Protein AF-0000000078830801 (afdb_homodimer)

pLDDT: mean 92.35, std 10.24, range [33.88, 98.81]

InterPro domains:
  IPR007229 Nicotinate phosphoribosyltransferase family [PTHR11098] (5-250)
  IPR036068 Nicotinate phosphoribosyltransferase-like, C-terminal [SSF51690] (181-479)

Secondary structure (DSSP, 8-state):
-PBPTTSSBHHHHHHHHHS-TTSEEEEEEEESSSSSEE--S-HHHHHHHH-B---HHHHHHHHHTT----HHHHHHHH-GGG-EEEEPPTT-EE-TT---EEEEEEHHHHHHTHHHHTTHHHHHHHHHHHHH-HHHHHHHTSEESSHHHHHHHHHHHHHTT------EE-HHHHHHHHHHHHHHHHHHHS-GGGEEE--GGG-SSHHHHHHHHHHHHHTT--EESBHHHHHHHT-EE-----HHHHHHHTSHHHHHHHHHHH-TTS-EEETTSS-IIIIIHHHHHHHHHH-GGG--EEEE-SS-HHHHHHHHHHHHHHHT--PEEEEESS--HHHHHHHHHHHHHHT--GGGEEEEESHHHHTTT-SS---HHHHTEEEEEEEETTEE----TTTGGGT-PPPPSSEEEEEE-SSSS-SEEEEETTPPPPTTEEEGGGS-TTS-SS-S----TTS-SEEE-HHHHHHHHHHHHHH-GGGG-/-PBPTTSSBHHHHHHHHHS-TTSEEEEEEEESSSSSEE--S-HHHHHHHH-B---HHHHHHHHHTT----HHHHHHHH-GGG-EEEEPPTT-EE-TT---EEEEEEHHHHHHTHHHHTTHHHHHHHHHHHHH-HHHHHHHTSEESSHHHHHHHHHHHHHTT------EE-HHHHHHHHHHHHHHHHHHHS-GGGEEE--GGG-SSHHHHHHHHHHHHHTT--EESBHHHHHHHT-EE-----HHHHHHHTSHHHHHHHHHHH-TTS-EEETTSS-IIIIIHHHHHHHHHH-GGG--EEEE-SS-HHHHHHHHHHHHHHHT--PEEEEESS--HHHHHHHHHHHHHHT--GGGEEEEESHHHHTTT-SS---HHHHTEEEEEEEETTEE----TTTGGGT-PPPPSSEEEEEE-SSSS-SEEEEETTPPPPTTEEEGGGS-TTS-SS-S----TTS-SEEE-HHHHHHHHHHHHHH-GGGG-

Foldseek 3Di:
DFAELLQFFLQLLLLCQLAQQFFKFKKFKFFQADFKWFALAALVVVLLRLQHDYDPVSQVLCVVQLSHHDPRNVVQSPPPVFKDKFAFAHGFMDGGPDGGIMIIGGPSNLSGSQLVSLLSLLLGNLLRCQVPPVVVSLQLQQEFQDDVSVVSSCVSCVSNPGDDHHHHYDNVLLLVLLLVQLLLLCVLLVHLQQEEEEASSFANDDVLVLSSQVSSVVSPNQEYRRRVSCVVPVGRRDDAHDLQQCQQQPAQLSSQVSSCVSPVLEHEGEQFQQHNPPGRLVSVLVVCLVPLPSQYAYEDEDDPSVVSVVVSLVVCVVSVHQHQYEYEDPDGSVNSNVVVVVCVVSVHDSVRYHYYYHCRSRPVSTSNNSTSVNRVMDMDTQDTRPAGTWGCGVCVVVVDTDFHARWFWKAAADDDAARIEIEHPPDDHDPRIDGSSPDHNVDHRRHPCPPDVPHHNYYYDPHRVVSVVVNCCVSPVVVVD/DFAELLQFFLQLLLLCQLAQQFFKFKKFKFFQADFKWFALAALVVVLLRLQHDYDPVSQVLCVVQLSHHDPRNVVQSPPPVFKDKFAFFHGFMDGGPDGGIMIIGGPSNLSGSQLVSLLSLLLGNLLRCQVPPVPVSLQLQQEFQDPVSVVSSCVSCVSNPGDDHHHHYDNVLLLVLLLVQLLLLCVLLVHLQQEEEEASSFANDDVLVLSSQVSSVVSPNQEYRRRVSCVVVVGRRDDAHDLQQCQQQVAQLSSQVSSCVSPVLEHEGEQFQQHNPPGRLVSVVVVCVVPLPSQYAYEDEDDPSVVSVVVSLVVCVVSVHQHQYEYEYPDGSVNSNVVVVVCVVSVHDSVRYHYYYHCRSRPVSTSNNSTSVNRVMDMDTQDTRPAGTWGCGVCVVVVDTDFHARWFWKAAADDDAARIEIEHVPDDHDPRIDGSSPDHNPDHRRHPCPPDVPHHNYYYDPHRVVSVVVNCCVSPVVVVD

Solvent-accessible surface area (backbone atoms only — not comparable to full-atom values): 49220 Å² total; per-residue (Å²): 132,81,28,54,64,41,63,25,50,37,24,51,53,51,46,27,70,35,55,52,10,53,40,45,25,25,32,34,33,30,29,64,36,67,57,76,35,34,34,56,48,57,50,61,62,52,54,63,60,58,52,47,59,76,50,75,66,54,52,56,55,32,41,75,73,67,43,53,75,38,55,19,44,60,51,19,55,66,43,65,86,57,54,44,75,43,30,45,28,29,67,27,58,47,53,44,67,42,59,48,31,27,42,32,19,26,31,32,40,63,56,44,46,45,40,64,57,48,22,50,50,39,47,28,50,52,36,30,30,56,76,73,35,54,68,61,34,40,62,40,43,36,38,34,52,28,70,64,55,48,51,50,52,49,53,35,30,53,59,68,71,42,80,83,65,74,65,42,70,36,42,65,61,32,33,50,43,26,26,52,55,48,38,52,46,30,62,70,67,68,44,30,85,41,36,33,41,55,24,63,44,30,24,73,44,69,64,50,43,48,46,43,50,53,22,33,41,74,52,52,28,47,33,26,17,36,31,37,57,14,66,76,70,72,38,41,58,37,59,60,62,58,60,56,51,33,55,67,57,74,33,54,48,61,28,45,50,32,38,33,34,42,31,54,77,60,24,44,36,68,23,45,47,62,35,40,79,82,38,20,48,53,35,50,50,56,55,39,63,74,48,64,85,44,57,38,30,41,34,44,62,66,68,65,49,67,62,50,48,54,51,49,52,52,53,28,56,75,71,70,47,73,60,24,40,32,44,33,63,91,55,46,68,65,55,49,48,50,50,55,50,49,33,58,73,71,66,52,58,67,93,38,43,35,38,39,40,22,48,61,53,51,33,68,39,44,80,32,69,75,38,38,73,66,24,43,61,46,76,43,60,5,20,46,64,94,41,64,33,59,56,52,21,70,35,54,80,70,67,54,67,59,67,50,36,51,54,37,39,31,28,34,55,48,87,86,71,44,47,32,32,38,34,40,73,90,58,79,74,54,90,46,39,43,57,42,44,78,40,58,51,81,51,78,54,74,38,85,71,71,80,54,92,85,55,55,59,62,44,66,32,72,69,39,45,50,53,55,52,52,51,45,44,70,76,43,54,75,73,77,107,131,82,28,54,63,41,64,25,51,36,25,51,53,52,44,26,68,35,53,51,13,54,40,45,26,24,32,34,31,31,30,64,37,66,56,77,35,34,33,54,46,57,50,62,62,52,56,62,60,58,52,48,58,76,50,73,66,53,52,56,55,32,41,75,71,67,42,50,73,37,55,18,44,60,52,19,53,66,43,64,86,56,53,43,74,42,30,45,27,29,65,28,59,46,51,45,67,43,58,49,29,27,40,32,18,25,30,34,38,63,56,44,45,45,41,64,56,48,22,50,48,40,48,28,51,51,34,30,29,56,76,72,35,54,69,61,34,39,63,40,41,37,38,34,52,29,70,64,56,48,50,50,53,49,53,34,30,53,60,70,72,41,81,82,64,75,65,41,69,36,44,65,61,32,31,50,43,26,25,52,55,48,38,51,45,29,62,68,69,69,42,30,86,41,34,32,39,54,24,64,44,31,23,73,44,69,64,50,42,47,48,43,50,54,22,32,42,73,52,52,29,47,34,26,17,38,30,37,56,13,66,76,69,73,38,42,60,37,60,60,62,60,59,55,50,33,56,67,58,72,33,53,49,60,28,47,51,32,38,33,35,42,30,54,78,60,25,45,36,67,23,46,46,62,34,39,79,82,39,19,47,54,33,50,51,55,55,39,64,76,47,66,86,44,55,38,29,42,34,44,61,67,70,63,49,68,60,51,48,54,52,49,52,52,52,29,57,73,70,72,48,76,60,24,39,34,45,33,61,92,54,49,69,65,55,48,49,51,50,53,50,48,33,59,74,71,65,52,58,69,93,37,44,36,40,40,41,23,47,60,52,51,31,68,40,44,80,32,69,74,38,38,73,66,23,42,63,45,75,44,58,5,20,46,65,92,40,64,32,59,56,52,20,71,35,53,81,71,69,52,68,57,67,49,36,51,54,38,38,32,28,35,55,49,88,86,70,44,47,32,32,37,32,40,72,89,58,78,75,55,90,47,40,43,58,42,43,78,42,59,53,84,51,77,55,73,38,86,72,69,80,55,93,84,54,53,59,61,45,65,32,73,69,38,45,49,53,54,52,52,52,46,43,69,76,42,54,74,72,78,106

Structure (mmCIF, N/CA/C/O backbone):
data_AF-0000000078830801-model_v1
#
loop_
_entity.id
_entity.type
_entity.pdbx_description
1 polymer 'nicotinate phosphoribosyltransferase'
#
loop_
_atom_site.group_PDB
_atom_site.id
_atom_site.type_symbol
_atom_site.label_atom_id
_atom_site.label_alt_id
_atom_site.label_comp_id
_atom_site.label_asym_id
_atom_site.label_entity_id
_atom_site.label_seq_id
_atom_site.pdbx_PDB_ins_code
_atom_site.Cartn_x
_atom_site.Cartn_y
_atom_site.Cartn_z
_atom_site.occupancy
_atom_site.B_iso_or_equiv
_atom_site.auth_seq_id
_atom_site.auth_comp_id
_atom_site.auth_asym_id
_atom_site.auth_atom_id
_atom_site.pdbx_PDB_model_num
ATOM 1 N N . MET A 1 1 ? 7.055 -14.078 -29.672 1 52.47 1 MET A N 1
ATOM 2 C CA . MET A 1 1 ? 6.262 -12.906 -29.328 1 52.47 1 MET A CA 1
ATOM 3 C C . MET A 1 1 ? 6.309 -12.625 -27.828 1 52.47 1 MET A C 1
ATOM 5 O O . MET A 1 1 ? 6.41 -13.555 -27.031 1 52.47 1 MET A O 1
ATOM 9 N N . SER A 1 2 ? 6.441 -11.414 -27.453 1 77.5 2 SER A N 1
ATOM 10 C CA . SER A 1 2 ? 6.594 -10.984 -26.062 1 77.5 2 SER A CA 1
ATOM 11 C C . SER A 1 2 ? 5.301 -11.188 -25.281 1 77.5 2 SER A C 1
ATOM 13 O O . SER A 1 2 ? 4.207 -11.109 -25.844 1 77.5 2 SER A O 1
ATOM 15 N N . THR A 1 3 ? 5.355 -11.781 -24.125 1 89.81 3 THR A N 1
ATOM 16 C CA . THR A 1 3 ? 4.211 -12.016 -23.25 1 89.81 3 THR A CA 1
ATOM 17 C C . THR A 1 3 ? 3.607 -10.695 -22.797 1 89.81 3 THR A C 1
ATOM 19 O O . THR A 1 3 ? 4.324 -9.812 -22.312 1 89.81 3 THR A O 1
ATOM 22 N N . SER A 1 4 ? 2.342 -10.555 -23.031 1 95.25 4 SER A N 1
ATOM 23 C CA . SER A 1 4 ? 1.632 -9.359 -22.578 1 95.25 4 SER A CA 1
ATOM 24 C C . SER A 1 4 ? 1.59 -9.273 -21.062 1 95.25 4 SER A C 1
ATOM 26 O O . SER A 1 4 ? 1.4 -10.281 -20.375 1 95.25 4 SER A O 1
ATOM 28 N N . LEU A 1 5 ? 1.726 -8.047 -20.547 1 97.5 5 LEU A N 1
ATOM 29 C CA . LEU A 1 5 ? 1.576 -7.828 -19.109 1 97.5 5 LEU A CA 1
ATOM 30 C C . LEU A 1 5 ? 0.198 -8.266 -18.641 1 97.5 5 LEU A C 1
ATOM 32 O O . LEU A 1 5 ? 0.039 -8.688 -17.484 1 97.5 5 LEU A O 1
ATOM 36 N N . LEU A 1 6 ? -0.796 -8.18 -19.578 1 98.12 6 LEU A N 1
ATOM 37 C CA . LEU A 1 6 ? -2.182 -8.438 -19.203 1 98.12 6 LEU A CA 1
ATOM 38 C C . LEU A 1 6 ? -2.457 -9.938 -19.125 1 98.12 6 LEU A C 1
ATOM 40 O O . LEU A 1 6 ? -3.496 -10.352 -18.609 1 98.12 6 LEU A O 1
ATOM 44 N N . ALA A 1 7 ? -1.506 -10.758 -19.547 1 97 7 ALA A N 1
ATOM 45 C CA . ALA A 1 7 ? -1.717 -12.203 -19.641 1 97 7 ALA A CA 1
ATOM 46 C C . ALA A 1 7 ? -1.591 -12.859 -18.266 1 97 7 ALA A C 1
ATOM 48 O O . ALA A 1 7 ? -0.763 -13.75 -18.078 1 97 7 ALA A O 1
ATOM 49 N N . THR A 1 8 ? -2.371 -12.461 -17.359 1 97.69 8 THR A N 1
ATOM 50 C CA . THR A 1 8 ? -2.469 -12.992 -16 1 97.69 8 THR A CA 1
ATOM 51 C C . THR A 1 8 ? -3.846 -12.719 -15.414 1 97.69 8 THR A C 1
ATOM 53 O O . THR A 1 8 ? -4.723 -12.18 -16.094 1 97.69 8 THR A O 1
ATOM 56 N N . ASP A 1 9 ? -4.059 -13.18 -14.227 1 97.25 9 ASP A N 1
ATOM 57 C CA . ASP A 1 9 ? -5.332 -12.969 -13.547 1 97.25 9 ASP A CA 1
ATOM 58 C C . ASP A 1 9 ? -5.398 -11.57 -12.93 1 97.25 9 ASP A C 1
ATOM 60 O O . ASP A 1 9 ? -4.395 -11.055 -12.43 1 97.25 9 ASP A O 1
ATOM 64 N N . GLY A 1 10 ? -6.59 -11.023 -12.883 1 95.81 10 GLY A N 1
ATOM 65 C CA . GLY A 1 10 ? -6.809 -9.688 -12.352 1 95.81 10 GLY A CA 1
ATOM 66 C C . GLY A 1 10 ? -6.32 -9.523 -10.922 1 95.81 10 GLY A C 1
ATOM 67 O O . GLY A 1 10 ? -5.75 -8.492 -10.57 1 95.81 10 GLY A O 1
ATOM 68 N N . TYR A 1 11 ? -6.461 -10.508 -10.109 1 94.56 11 TYR A N 1
ATOM 69 C CA . TYR A 1 11 ? -6.129 -10.391 -8.695 1 94.56 11 TYR A CA 1
ATOM 70 C C . TYR A 1 11 ? -4.621 -10.312 -8.5 1 94.56 11 TYR A C 1
ATOM 72 O O . TYR A 1 11 ? -4.148 -9.914 -7.43 1 94.56 11 TYR A O 1
ATOM 80 N N . LYS A 1 12 ? -3.82 -10.695 -9.5 1 97.38 12 LYS A N 1
ATOM 81 C CA . LYS A 1 12 ? -2.375 -10.523 -9.391 1 97.38 12 LYS A CA 1
ATOM 82 C C . LYS A 1 12 ? -2.006 -9.047 -9.281 1 97.38 12 LYS A C 1
ATOM 84 O O . LYS A 1 12 ? -1.052 -8.688 -8.586 1 97.38 12 LYS A O 1
ATOM 89 N N . PHE A 1 13 ? -2.789 -8.211 -9.969 1 96.38 13 PHE A N 1
ATOM 90 C CA . PHE A 1 13 ? -2.537 -6.773 -9.953 1 96.38 13 PHE A CA 1
ATOM 91 C C . PHE A 1 13 ? -2.992 -6.152 -8.641 1 96.38 13 PHE A C 1
ATOM 93 O O . PHE A 1 13 ? -2.262 -5.367 -8.031 1 96.38 13 PHE A O 1
ATOM 100 N N . SER A 1 14 ? -4.168 -6.5 -8.203 1 94.38 14 SER A N 1
ATOM 101 C CA . SER A 1 14 ? -4.664 -5.934 -6.949 1 94.38 14 SER A CA 1
ATOM 102 C C . SER A 1 14 ? -3.82 -6.383 -5.766 1 94.38 14 SER A C 1
ATOM 104 O O . SER A 1 14 ? -3.537 -5.594 -4.863 1 94.38 14 SER A O 1
ATOM 106 N N . MET A 1 15 ? -3.361 -7.641 -5.773 1 96 15 MET A N 1
ATOM 107 C CA . MET A 1 15 ? -2.521 -8.148 -4.691 1 96 15 MET A CA 1
ATOM 108 C C . MET A 1 15 ? -1.167 -7.449 -4.68 1 96 15 MET A C 1
ATOM 110 O O . MET A 1 15 ? -0.61 -7.184 -3.613 1 96 15 MET A O 1
ATOM 114 N N . ALA A 1 16 ? -0.664 -7.199 -5.883 1 95.38 16 ALA A N 1
ATOM 115 C CA . ALA A 1 16 ? 0.618 -6.504 -5.961 1 95.38 16 ALA A CA 1
ATOM 116 C C . ALA A 1 16 ? 0.521 -5.105 -5.355 1 95.38 16 ALA A C 1
ATOM 118 O O . ALA A 1 16 ? 1.396 -4.691 -4.594 1 95.38 16 ALA A O 1
ATOM 119 N N . GLU A 1 17 ? -0.541 -4.426 -5.645 1 91.62 17 GLU A N 1
ATOM 120 C CA . GLU A 1 17 ? -0.697 -3.055 -5.168 1 91.62 17 GLU A CA 1
ATOM 121 C C . GLU A 1 17 ? -1.071 -3.023 -3.689 1 91.62 17 GLU A C 1
ATOM 123 O O . GLU A 1 17 ? -0.714 -2.086 -2.973 1 91.62 17 GLU A O 1
ATOM 128 N N . ALA A 1 18 ? -1.801 -4.031 -3.27 1 92.88 18 ALA A N 1
ATOM 129 C CA . ALA A 1 18 ? -2.205 -4.109 -1.869 1 92.88 18 ALA A CA 1
ATOM 130 C C . ALA A 1 18 ? -1.078 -4.668 -1.004 1 92.88 18 ALA A C 1
ATOM 132 O O . ALA A 1 18 ? -1.178 -4.68 0.225 1 92.88 18 ALA A O 1
ATOM 133 N N . GLY A 1 19 ? -0.015 -5.117 -1.625 1 93 19 GLY A N 1
ATOM 134 C CA . GLY A 1 19 ? 1.102 -5.711 -0.908 1 93 19 GLY A CA 1
ATOM 135 C C . GLY A 1 19 ? 2.402 -4.953 -1.094 1 93 19 GLY A C 1
ATOM 136 O O . GLY A 1 19 ? 2.434 -3.727 -0.985 1 93 19 GLY A O 1
ATOM 137 N N . TRP A 1 20 ? 3.486 -5.711 -1.229 1 93.31 20 TRP A N 1
ATOM 138 C CA . TRP A 1 20 ? 4.84 -5.203 -1.419 1 93.31 20 TRP A CA 1
ATOM 139 C C . TRP A 1 20 ? 5.445 -5.738 -2.713 1 93.31 20 TRP A C 1
ATOM 141 O O . TRP A 1 20 ? 6.168 -6.738 -2.701 1 93.31 20 TRP A O 1
ATOM 151 N N . PRO A 1 21 ? 5.18 -5.004 -3.777 1 94.94 21 PRO A N 1
ATOM 152 C CA . PRO A 1 21 ? 5.562 -5.527 -5.09 1 94.94 21 PRO A CA 1
ATOM 153 C C . PRO A 1 21 ? 7.066 -5.77 -5.215 1 94.94 21 PRO A C 1
ATOM 155 O O . PRO A 1 21 ? 7.496 -6.633 -5.98 1 94.94 21 PRO A O 1
ATOM 158 N N . LEU A 1 22 ? 7.902 -5.086 -4.426 1 93.56 22 LEU A N 1
ATOM 159 C CA . LEU A 1 22 ? 9.352 -5.164 -4.562 1 93.56 22 LEU A CA 1
ATOM 160 C C . LEU A 1 22 ? 9.938 -6.184 -3.59 1 93.56 22 LEU A C 1
ATOM 162 O O . LEU A 1 22 ? 11.102 -6.574 -3.719 1 93.56 22 LEU A O 1
ATOM 166 N N . ARG A 1 23 ? 9.195 -6.641 -2.676 1 92.5 23 ARG A N 1
ATOM 167 C CA . ARG A 1 23 ? 9.688 -7.574 -1.67 1 92.5 23 ARG A CA 1
ATOM 168 C C . ARG A 1 23 ? 10.18 -8.867 -2.316 1 92.5 23 ARG A C 1
ATOM 170 O O . ARG A 1 23 ? 9.555 -9.375 -3.246 1 92.5 23 ARG A O 1
ATOM 177 N N . ARG A 1 24 ? 11.289 -9.336 -1.832 1 94.5 24 ARG A N 1
ATOM 178 C CA . ARG A 1 24 ? 11.797 -10.617 -2.318 1 94.5 24 ARG A CA 1
ATOM 179 C C . ARG A 1 24 ? 10.945 -11.773 -1.812 1 94.5 24 ARG A C 1
ATOM 181 O O . ARG A 1 24 ? 10.742 -11.922 -0.604 1 94.5 24 ARG A O 1
ATOM 188 N N . GLU A 1 25 ? 10.383 -12.57 -2.738 1 97.81 25 GLU A N 1
ATOM 189 C CA . GLU A 1 25 ? 9.555 -13.711 -2.365 1 97.81 25 GLU A CA 1
ATOM 190 C C . GLU A 1 25 ? 9.977 -14.969 -3.117 1 97.81 25 GLU A C 1
ATOM 192 O O . GLU A 1 25 ? 10.609 -14.891 -4.172 1 97.81 25 GLU A O 1
ATOM 197 N N . THR A 1 26 ? 9.703 -16.109 -2.508 1 98.56 26 THR A N 1
ATOM 198 C CA . THR A 1 26 ? 9.992 -17.406 -3.111 1 98.56 26 THR A CA 1
ATOM 199 C C . THR A 1 26 ? 8.711 -18.203 -3.309 1 98.56 26 THR A C 1
ATOM 201 O O . THR A 1 26 ? 7.879 -18.281 -2.402 1 98.56 26 THR A O 1
ATOM 204 N N . PHE A 1 27 ? 8.531 -18.688 -4.492 1 98.69 27 PHE A N 1
ATOM 205 C CA . PHE A 1 27 ? 7.496 -19.672 -4.82 1 98.69 27 PHE A CA 1
ATOM 206 C C . PHE A 1 27 ? 8.117 -20.969 -5.293 1 98.69 27 PHE A C 1
ATOM 208 O O . PHE A 1 27 ? 9.258 -21 -5.754 1 98.69 27 PHE A O 1
ATOM 215 N N . TYR A 1 28 ? 7.367 -22.016 -5.168 1 98.38 28 TYR A N 1
ATOM 216 C CA . TYR A 1 28 ? 7.805 -23.281 -5.754 1 98.38 28 TYR A CA 1
ATOM 217 C C . TYR A 1 28 ? 6.688 -23.938 -6.559 1 98.38 28 TYR A C 1
ATOM 219 O O . TYR A 1 28 ? 5.504 -23.672 -6.316 1 98.38 28 TYR A O 1
ATOM 227 N N . TYR A 1 29 ? 7.047 -24.672 -7.551 1 98.56 29 TYR A N 1
ATOM 228 C CA . TYR A 1 29 ? 6.156 -25.438 -8.406 1 98.56 29 TYR A CA 1
ATOM 229 C C . TYR A 1 29 ? 6.289 -26.938 -8.125 1 98.56 29 TYR A C 1
ATOM 231 O O . TYR A 1 29 ? 7.398 -27.453 -7.973 1 98.56 29 TYR A O 1
ATOM 239 N N . SER A 1 30 ? 5.16 -27.641 -8.031 1 97.38 30 SER A N 1
ATOM 240 C CA . SER A 1 30 ? 5.133 -29.078 -7.766 1 97.38 30 SER A CA 1
ATOM 241 C C . SER A 1 30 ? 3.855 -29.719 -8.297 1 97.38 30 SER A C 1
ATOM 243 O O . SER A 1 30 ? 2.885 -29.016 -8.594 1 97.38 30 SER A O 1
ATOM 245 N N . HIS A 1 31 ? 3.936 -31.016 -8.586 1 97.06 31 HIS A N 1
ATOM 246 C CA . HIS A 1 31 ? 2.756 -31.844 -8.828 1 97.06 31 HIS A CA 1
ATOM 247 C C . HIS A 1 31 ? 2.424 -32.688 -7.605 1 97.06 31 HIS A C 1
ATOM 249 O O . HIS A 1 31 ? 3.305 -33.344 -7.039 1 97.06 31 HIS A O 1
ATOM 255 N N . ARG A 1 32 ? 1.171 -32.719 -7.219 1 93.75 32 ARG A N 1
ATOM 256 C CA . ARG A 1 32 ? 0.798 -33.469 -6.027 1 93.75 32 ARG A CA 1
ATOM 257 C C . ARG A 1 32 ? 0.475 -34.906 -6.387 1 93.75 32 ARG A C 1
ATOM 259 O O . ARG A 1 32 ? 0.478 -35.781 -5.516 1 93.75 32 ARG A O 1
ATOM 266 N N . ARG A 1 33 ? 0.189 -35.094 -7.66 1 94 33 ARG A N 1
ATOM 267 C CA . ARG A 1 33 ? -0.18 -36.406 -8.18 1 94 33 ARG A CA 1
ATOM 268 C C . ARG A 1 33 ? 0.478 -36.688 -9.531 1 94 33 ARG A C 1
ATOM 270 O O . ARG A 1 33 ? 1.233 -35.844 -10.031 1 94 33 ARG A O 1
ATOM 277 N N . GLY A 1 34 ? 0.268 -37.938 -10.062 1 93 34 GLY A N 1
ATOM 278 C CA . GLY A 1 34 ? 0.712 -38.25 -11.414 1 93 34 GLY A CA 1
ATOM 279 C C . GLY A 1 34 ? 1.794 -39.312 -11.477 1 93 34 GLY A C 1
ATOM 280 O O . GLY A 1 34 ? 2.293 -39.625 -12.555 1 93 34 GLY A O 1
ATOM 281 N N . GLY A 1 35 ? 2.193 -39.875 -10.32 1 92.5 35 GLY A N 1
ATOM 282 C CA . GLY A 1 35 ? 3.264 -40.875 -10.32 1 92.5 35 GLY A CA 1
ATOM 283 C C . GLY A 1 35 ? 4.605 -40.281 -10.719 1 92.5 35 GLY A C 1
ATOM 284 O O . GLY A 1 35 ? 4.871 -39.094 -10.484 1 92.5 35 GLY A O 1
ATOM 285 N N . LEU A 1 36 ? 5.484 -41.219 -11.242 1 94.5 36 LEU A N 1
ATOM 286 C CA . LEU A 1 36 ? 6.793 -40.75 -11.711 1 94.5 36 LEU A CA 1
ATOM 287 C C . LEU A 1 36 ? 6.668 -39.969 -13.016 1 94.5 36 LEU A C 1
ATOM 289 O O . LEU A 1 36 ? 6.051 -40.438 -13.969 1 94.5 36 LEU A O 1
ATOM 293 N N . GLN A 1 37 ? 7.254 -38.812 -13.062 1 96.94 37 GLN A N 1
ATOM 294 C CA . GLN A 1 37 ? 7.133 -37.906 -14.195 1 96.94 37 GLN A CA 1
ATOM 295 C C . GLN A 1 37 ? 8.508 -37.469 -14.688 1 96.94 37 GLN A C 1
ATOM 297 O O . GLN A 1 37 ? 9.516 -37.656 -14.008 1 96.94 37 GLN A O 1
ATOM 302 N N . VAL A 1 38 ? 8.555 -36.844 -15.891 1 96.75 38 VAL A N 1
ATOM 303 C CA . VAL A 1 38 ? 9.828 -36.438 -16.484 1 96.75 38 VAL A CA 1
ATOM 304 C C . VAL A 1 38 ? 9.758 -34.969 -16.906 1 96.75 38 VAL A C 1
ATOM 306 O O . VAL A 1 38 ? 8.727 -34.5 -17.406 1 96.75 38 VAL A O 1
ATOM 309 N N . MET A 1 39 ? 10.82 -34.188 -16.672 1 97.75 39 MET A N 1
ATOM 310 C CA . MET A 1 39 ? 10.93 -32.812 -17.125 1 97.75 39 MET A CA 1
ATOM 311 C C . MET A 1 39 ? 11.406 -32.719 -18.562 1 97.75 39 MET A C 1
ATOM 313 O O . MET A 1 39 ? 12.539 -33.094 -18.875 1 97.75 39 MET A O 1
ATOM 317 N N . PRO A 1 40 ? 10.594 -32.188 -19.391 1 97.31 40 PRO A N 1
ATOM 318 C CA . PRO A 1 40 ? 10.922 -32.312 -20.812 1 97.31 40 PRO A CA 1
ATOM 319 C C . PRO A 1 40 ? 11.742 -31.125 -21.328 1 97.31 40 PRO A C 1
ATOM 321 O O . PRO A 1 40 ? 12.18 -31.125 -22.484 1 97.31 40 PRO A O 1
ATOM 324 N N . LEU A 1 41 ? 11.953 -30.078 -20.578 1 96.81 41 LEU A N 1
ATOM 325 C CA . LEU A 1 41 ? 12.586 -28.875 -21.109 1 96.81 41 LEU A CA 1
ATOM 326 C C . LEU A 1 41 ? 13.438 -28.188 -20.047 1 96.81 41 LEU A C 1
ATOM 328 O O . LEU A 1 41 ? 13.516 -28.656 -18.906 1 96.81 41 LEU A O 1
ATOM 332 N N . ASP A 1 42 ? 14.156 -27.172 -20.516 1 96.69 42 ASP A N 1
ATOM 333 C CA . ASP A 1 42 ? 14.875 -26.281 -19.609 1 96.69 42 ASP A CA 1
ATOM 334 C C . ASP A 1 42 ? 13.914 -25.312 -18.922 1 96.69 42 ASP A C 1
ATOM 336 O O . ASP A 1 42 ? 13.531 -24.297 -19.5 1 96.69 42 ASP A O 1
ATOM 340 N N . VAL A 1 43 ? 13.664 -25.594 -17.703 1 96.75 43 VAL A N 1
ATOM 341 C CA . VAL A 1 43 ? 12.633 -24.875 -16.969 1 96.75 43 VAL A CA 1
ATOM 342 C C . VAL A 1 43 ? 13.047 -23.406 -16.828 1 96.75 43 VAL A C 1
ATOM 344 O O . VAL A 1 43 ? 12.203 -22.516 -16.891 1 96.75 43 VAL A O 1
ATOM 347 N N . ALA A 1 44 ? 14.312 -23.141 -16.547 1 95.69 44 ALA A N 1
ATOM 348 C CA . ALA A 1 44 ? 14.789 -21.766 -16.391 1 95.69 44 ALA A CA 1
ATOM 349 C C . ALA A 1 44 ? 14.531 -20.938 -17.641 1 95.69 44 ALA A C 1
ATOM 351 O O . ALA A 1 44 ? 14.047 -19.812 -17.562 1 95.69 44 ALA A O 1
ATOM 352 N N . ALA A 1 45 ? 14.891 -21.5 -18.766 1 95.81 45 ALA A N 1
ATOM 353 C CA . ALA A 1 45 ? 14.648 -20.828 -20.047 1 95.81 45 ALA A CA 1
ATOM 354 C C . ALA A 1 45 ? 13.156 -20.609 -20.266 1 95.81 45 ALA A C 1
ATOM 356 O O . ALA A 1 45 ? 12.742 -19.578 -20.781 1 95.81 45 ALA A O 1
ATOM 357 N N . PHE A 1 46 ? 12.383 -21.594 -19.922 1 96.31 46 PHE A N 1
ATOM 358 C CA . PHE A 1 46 ? 10.93 -21.5 -20.062 1 96.31 46 PHE A CA 1
ATOM 359 C C . PHE A 1 46 ? 10.383 -20.344 -19.234 1 96.31 46 PHE A C 1
ATOM 361 O O . PHE A 1 46 ? 9.609 -19.531 -19.734 1 96.31 46 PHE A O 1
ATOM 368 N N . VAL A 1 47 ? 10.758 -20.25 -17.953 1 97.19 47 VAL A N 1
ATOM 369 C CA . VAL A 1 47 ? 10.312 -19.203 -17.047 1 97.19 47 VAL A CA 1
ATOM 370 C C . VAL A 1 47 ? 10.688 -17.828 -17.625 1 97.19 47 VAL A C 1
ATOM 372 O O . VAL A 1 47 ? 9.867 -16.906 -17.656 1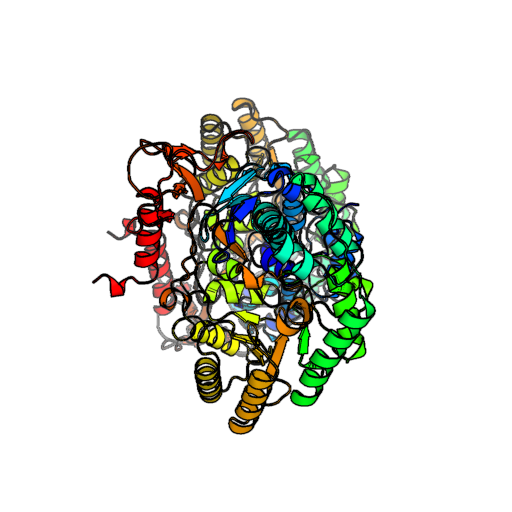 97.19 47 VAL A O 1
ATOM 375 N N . LYS A 1 48 ? 11.875 -17.672 -18.078 1 95.75 48 LYS A N 1
ATOM 376 C CA . LYS A 1 48 ? 12.359 -16.406 -18.641 1 95.75 48 LYS A CA 1
ATOM 377 C C . LYS A 1 48 ? 11.539 -16 -19.859 1 95.75 48 LYS A C 1
ATOM 379 O O . LYS A 1 48 ? 11.32 -14.805 -20.094 1 95.75 48 LYS A O 1
ATOM 384 N N . SER A 1 49 ? 11.102 -16.969 -20.562 1 95.38 49 SER A N 1
ATOM 385 C CA . SER A 1 49 ? 10.32 -16.672 -21.766 1 95.38 49 SER A CA 1
ATOM 386 C C . SER A 1 49 ? 8.922 -16.172 -21.406 1 95.38 49 SER A C 1
ATOM 388 O O . SER A 1 49 ? 8.25 -15.578 -22.25 1 95.38 49 SER A O 1
ATOM 390 N N . LEU A 1 50 ? 8.453 -16.469 -20.203 1 96.06 50 LEU A N 1
ATOM 391 C CA . LEU A 1 50 ? 7.109 -16.078 -19.781 1 96.06 50 LEU A CA 1
ATOM 392 C C . LEU A 1 50 ? 7.078 -14.625 -19.328 1 96.06 50 LEU A C 1
ATOM 394 O O . LEU A 1 50 ? 6.004 -14.023 -19.234 1 96.06 50 LEU A O 1
ATOM 398 N N . ILE A 1 51 ? 8.195 -14.07 -18.953 1 94.56 51 ILE A N 1
ATOM 399 C CA . ILE A 1 51 ? 8.273 -12.758 -18.328 1 94.56 51 ILE A CA 1
ATOM 400 C C . ILE A 1 51 ? 7.711 -11.695 -19.266 1 94.56 51 ILE A C 1
ATOM 402 O O . ILE A 1 51 ? 8.07 -11.656 -20.453 1 94.56 51 ILE A O 1
ATOM 406 N N . PRO A 1 52 ? 6.848 -10.852 -18.734 1 93.56 52 PRO A N 1
ATOM 407 C CA . PRO A 1 52 ? 6.152 -9.906 -19.609 1 93.56 52 PRO A CA 1
ATOM 408 C C . PRO A 1 52 ? 7.035 -8.727 -20.016 1 93.56 52 PRO A C 1
ATOM 410 O O . PRO A 1 52 ? 8.039 -8.438 -19.359 1 93.56 52 PRO A O 1
ATOM 413 N N . GLU A 1 53 ? 6.66 -8.133 -21.062 1 93.62 53 GLU A N 1
ATOM 414 C CA . GLU A 1 53 ? 7.16 -6.832 -21.484 1 93.62 53 GLU A CA 1
ATOM 415 C C . GLU A 1 53 ? 6.059 -5.777 -21.453 1 93.62 53 GLU A C 1
ATOM 417 O O . GLU A 1 53 ? 5.34 -5.582 -22.438 1 93.62 53 GLU A O 1
ATOM 422 N N . PRO A 1 54 ? 6.004 -5.078 -20.344 1 95.62 54 PRO A N 1
ATOM 423 C CA . PRO A 1 54 ? 4.918 -4.113 -20.172 1 95.62 54 PRO A CA 1
ATOM 424 C C . PRO A 1 54 ? 4.953 -2.998 -21.219 1 95.62 54 PRO A C 1
ATOM 426 O O . PRO A 1 54 ? 6.035 -2.543 -21.609 1 95.62 54 PRO A O 1
ATOM 429 N N . LYS A 1 55 ? 3.83 -2.582 -21.641 1 95.5 55 LYS A N 1
ATOM 430 C CA . LYS A 1 55 ? 3.625 -1.427 -22.5 1 95.5 55 LYS A CA 1
ATOM 431 C C . LYS A 1 55 ? 2.717 -0.394 -21.844 1 95.5 55 LYS A C 1
ATOM 433 O O . LYS A 1 55 ? 1.886 -0.739 -21 1 95.5 55 LYS A O 1
ATOM 438 N N . PRO A 1 56 ? 2.875 0.898 -22.203 1 93.12 56 PRO A N 1
ATOM 439 C CA . PRO A 1 56 ? 2.025 1.936 -21.609 1 93.12 56 PRO A CA 1
ATOM 440 C C . PRO A 1 56 ? 0.536 1.633 -21.75 1 93.12 56 PRO A C 1
ATOM 442 O O . PRO A 1 56 ? -0.25 1.928 -20.859 1 93.12 56 PRO A O 1
ATOM 445 N N . GLU A 1 57 ? 0.169 1.038 -22.844 1 95.94 57 GLU A N 1
ATOM 446 C CA . GLU A 1 57 ? -1.23 0.719 -23.109 1 95.94 57 GLU A CA 1
ATOM 447 C C . GLU A 1 57 ? -1.764 -0.301 -22.109 1 95.94 57 GLU A C 1
ATOM 449 O O . GLU A 1 57 ? -2.955 -0.306 -21.797 1 95.94 57 GLU A O 1
ATOM 454 N N . ASP A 1 58 ? -0.896 -1.164 -21.656 1 97.12 58 ASP A N 1
ATOM 455 C CA . ASP A 1 58 ? -1.297 -2.133 -20.641 1 97.12 58 ASP A CA 1
ATOM 456 C C . ASP A 1 58 ? -1.751 -1.432 -19.375 1 97.12 58 ASP A C 1
ATOM 458 O O . ASP A 1 58 ? -2.789 -1.776 -18.797 1 97.12 58 ASP A O 1
ATOM 462 N N . TYR A 1 59 ? -1 -0.447 -18.984 1 94.56 59 TYR A N 1
ATOM 463 C CA . TYR A 1 59 ? -1.299 0.275 -17.75 1 94.56 59 TYR A CA 1
ATOM 464 C C . TYR A 1 59 ? -2.566 1.108 -17.906 1 94.56 59 TYR A C 1
ATOM 466 O O . TYR A 1 59 ? -3.35 1.233 -16.969 1 94.56 59 TYR A O 1
ATOM 474 N N . ASP A 1 60 ? -2.754 1.704 -19.062 1 93.88 60 ASP A N 1
ATOM 475 C CA . ASP A 1 60 ? -3.98 2.445 -19.344 1 93.88 60 ASP A CA 1
ATOM 476 C C . ASP A 1 60 ? -5.207 1.547 -19.219 1 93.88 60 ASP A C 1
ATOM 478 O O . ASP A 1 60 ? -6.215 1.941 -18.625 1 93.88 60 ASP A O 1
ATOM 482 N N . TYR A 1 61 ? -5.098 0.354 -19.797 1 96.88 61 TYR A N 1
ATOM 483 C CA . TYR A 1 61 ? -6.207 -0.59 -19.719 1 96.88 61 TYR A CA 1
ATOM 484 C C . TYR A 1 61 ? -6.496 -0.976 -18.281 1 96.88 61 TYR A C 1
ATOM 486 O O . TYR A 1 61 ? -7.652 -0.98 -17.859 1 96.88 61 TYR A O 1
ATOM 494 N N . LEU A 1 62 ? -5.484 -1.283 -17.562 1 95.88 62 LEU A N 1
ATOM 495 C CA . LEU A 1 62 ? -5.629 -1.683 -16.172 1 95.88 62 LEU A CA 1
ATOM 496 C C . LEU A 1 62 ? -6.336 -0.597 -15.359 1 95.88 62 LEU A C 1
ATOM 498 O O . LEU A 1 62 ? -7.215 -0.893 -14.547 1 95.88 62 LEU A O 1
ATOM 502 N N . SER A 1 63 ? -5.984 0.631 -15.57 1 91.31 63 SER A N 1
ATOM 503 C CA . SER A 1 63 ? -6.543 1.746 -14.812 1 91.31 63 SER A CA 1
ATOM 504 C C . SER A 1 63 ? -8.039 1.896 -15.078 1 91.31 63 SER A C 1
ATOM 506 O O . SER A 1 63 ? -8.789 2.342 -14.203 1 91.31 63 SER A O 1
ATOM 508 N N . ARG A 1 64 ? -8.484 1.467 -16.25 1 92.81 64 ARG A N 1
ATOM 509 C CA . ARG A 1 64 ? -9.891 1.562 -16.609 1 92.81 64 ARG A CA 1
ATOM 510 C C . ARG A 1 64 ? -10.742 0.628 -15.758 1 92.81 64 ARG A C 1
ATOM 512 O O . ARG A 1 64 ? -11.953 0.821 -15.633 1 92.81 64 ARG A O 1
ATOM 519 N N . TYR A 1 65 ? -10.133 -0.36 -15.195 1 92.75 65 TYR A N 1
ATOM 520 C CA . TYR A 1 65 ? -10.875 -1.343 -14.414 1 92.75 65 TYR A CA 1
ATOM 521 C C . TYR A 1 65 ? -10.414 -1.346 -12.961 1 92.75 65 TYR A C 1
ATOM 523 O O . TYR A 1 65 ? -10.438 -2.383 -12.297 1 92.75 65 TYR A O 1
ATOM 531 N N . ASP A 1 66 ? -9.836 -0.221 -12.539 1 88.12 66 ASP A N 1
ATOM 532 C CA . ASP A 1 66 ? -9.484 0.048 -11.148 1 88.12 66 ASP A CA 1
ATOM 533 C C . ASP A 1 66 ? -8.266 -0.766 -10.719 1 88.12 66 ASP A C 1
ATOM 535 O O . ASP A 1 66 ? -8.133 -1.125 -9.547 1 88.12 66 ASP A O 1
ATOM 539 N N . TYR A 1 67 ? -7.438 -1.134 -11.664 1 91.12 67 TYR A N 1
ATOM 540 C CA . TYR A 1 67 ? -6.133 -1.736 -11.398 1 91.12 67 TYR A CA 1
ATOM 541 C C . TYR A 1 67 ? -5.008 -0.751 -11.688 1 91.12 67 TYR A C 1
ATOM 543 O O . TYR A 1 67 ? -4.066 -1.072 -12.422 1 91.12 67 TYR A O 1
ATOM 551 N N . GLU A 1 68 ? -5.047 0.412 -11.102 1 90.06 68 GLU A N 1
ATOM 552 C CA . GLU A 1 68 ? -3.977 1.39 -11.266 1 90.06 68 GLU A CA 1
ATOM 553 C C . GLU A 1 68 ? -2.684 0.908 -10.609 1 90.06 68 GLU A C 1
ATOM 555 O O . GLU A 1 68 ? -2.666 0.591 -9.422 1 90.06 68 GLU A O 1
ATOM 560 N N . MET A 1 69 ? -1.66 0.869 -11.445 1 92.88 69 MET A N 1
ATOM 561 C CA . MET A 1 69 ? -0.386 0.353 -10.953 1 92.88 69 MET A CA 1
ATOM 562 C C . MET A 1 69 ? 0.576 1.491 -10.633 1 92.88 69 MET A C 1
ATOM 564 O O . MET A 1 69 ? 0.78 2.387 -11.453 1 92.88 69 MET A O 1
ATOM 568 N N . GLY A 1 70 ? 1.089 1.442 -9.477 1 90 70 GLY A N 1
ATOM 569 C CA . GLY A 1 70 ? 2.029 2.467 -9.047 1 90 70 GLY A CA 1
ATOM 570 C C . GLY A 1 70 ? 3.457 2.178 -9.469 1 90 70 GLY A C 1
ATOM 571 O O . GLY A 1 70 ? 3.723 1.181 -10.148 1 90 70 GLY A O 1
ATOM 572 N N . VAL A 1 71 ? 4.34 3.016 -9.062 1 88.44 71 VAL A N 1
ATOM 573 C CA . VAL A 1 71 ? 5.738 2.973 -9.477 1 88.44 71 VAL A CA 1
ATOM 574 C C . VAL A 1 71 ? 6.402 1.716 -8.914 1 88.44 71 VAL A C 1
ATOM 576 O O . VAL A 1 71 ? 7.281 1.134 -9.547 1 88.44 71 VAL A O 1
ATOM 579 N N . GLY A 1 72 ? 6.004 1.336 -7.73 1 90.62 72 GLY A N 1
ATOM 580 C CA . GLY A 1 72 ? 6.559 0.129 -7.137 1 90.62 72 GLY A CA 1
ATOM 581 C C . GLY A 1 72 ? 6.312 -1.113 -7.973 1 90.62 72 GLY A C 1
ATOM 582 O O . GLY A 1 72 ? 7.227 -1.91 -8.188 1 90.62 72 GLY A O 1
ATOM 583 N N . PHE A 1 73 ? 5.07 -1.239 -8.398 1 95.19 73 PHE A N 1
ATOM 584 C CA . PHE A 1 73 ? 4.75 -2.357 -9.281 1 95.19 73 PHE A CA 1
ATOM 585 C C . PHE A 1 73 ? 5.535 -2.268 -10.578 1 95.19 73 PHE A C 1
ATOM 587 O O . PHE A 1 73 ? 6.102 -3.26 -11.039 1 95.19 73 PHE A O 1
ATOM 594 N N . LYS A 1 74 ? 5.512 -1.074 -11.172 1 93.81 74 LYS A N 1
ATOM 595 C CA . LYS A 1 74 ? 6.191 -0.857 -12.445 1 93.81 74 LYS A CA 1
ATOM 596 C C . LYS A 1 74 ? 7.676 -1.2 -12.344 1 93.81 74 LYS A C 1
ATOM 598 O O . LYS A 1 74 ? 8.25 -1.79 -13.266 1 93.81 74 LYS A O 1
ATOM 603 N N . ALA A 1 75 ? 8.258 -0.881 -11.258 1 91.88 75 ALA A N 1
ATOM 604 C CA . ALA A 1 75 ? 9.664 -1.216 -11.023 1 91.88 75 ALA A CA 1
ATOM 605 C C . ALA A 1 75 ? 9.844 -2.719 -10.836 1 91.88 75 ALA A C 1
ATOM 607 O O . ALA A 1 75 ? 10.766 -3.314 -11.398 1 91.88 75 ALA A O 1
ATOM 608 N N . ALA A 1 76 ? 9.008 -3.322 -10.109 1 95 76 ALA A N 1
ATOM 609 C CA . ALA A 1 76 ? 9.125 -4.734 -9.75 1 95 76 ALA A CA 1
ATOM 610 C C . ALA A 1 76 ? 9.031 -5.621 -10.984 1 95 76 ALA A C 1
ATOM 612 O O . ALA A 1 76 ? 9.797 -6.574 -11.133 1 95 76 ALA A O 1
ATOM 613 N N . ILE A 1 77 ? 8.078 -5.293 -11.852 1 96.06 77 ILE A N 1
ATOM 614 C CA . ILE A 1 77 ? 7.777 -6.145 -12.992 1 96.06 77 ILE A CA 1
ATOM 615 C C . ILE A 1 77 ? 8.922 -6.082 -14 1 96.06 77 ILE A C 1
ATOM 617 O O . ILE A 1 77 ? 9.07 -6.98 -14.828 1 96.06 77 ILE A O 1
ATOM 621 N N . LEU A 1 78 ? 9.773 -5.055 -13.891 1 93.75 78 LEU A N 1
ATOM 622 C CA . LEU A 1 78 ? 10.875 -4.859 -14.836 1 93.75 78 LEU A CA 1
ATOM 623 C C . LEU A 1 78 ? 12.172 -5.445 -14.289 1 93.75 78 LEU A C 1
ATOM 625 O O . LEU A 1 78 ? 13.172 -5.52 -15 1 93.75 78 LEU A O 1
ATOM 629 N N . ARG A 1 79 ? 12.188 -5.906 -13.078 1 92.44 79 ARG A N 1
ATOM 630 C CA . ARG A 1 79 ? 13.422 -6.363 -12.438 1 92.44 79 ARG A CA 1
ATOM 631 C C . ARG A 1 79 ? 13.641 -7.852 -12.68 1 92.44 79 ARG A C 1
ATOM 633 O O . ARG A 1 79 ? 13.914 -8.602 -11.742 1 92.44 79 ARG A O 1
ATOM 640 N N . ARG A 1 80 ? 13.672 -8.211 -13.922 1 93.62 80 ARG A N 1
ATOM 641 C CA . ARG A 1 80 ? 13.852 -9.602 -14.32 1 93.62 80 ARG A CA 1
ATOM 642 C C . ARG A 1 80 ? 15.242 -10.109 -13.938 1 93.62 80 ARG A C 1
ATOM 644 O O . ARG A 1 80 ? 15.43 -11.305 -13.719 1 93.62 80 ARG A O 1
ATOM 651 N N . GLU A 1 81 ? 16.188 -9.172 -13.789 1 92.88 81 GLU A N 1
ATOM 652 C CA . GLU A 1 81 ? 17.547 -9.539 -13.438 1 92.88 81 GLU A CA 1
ATOM 653 C C . GLU A 1 81 ? 17.641 -10.031 -11.992 1 92.88 81 GLU A C 1
ATOM 655 O O . GLU A 1 81 ? 18.609 -10.672 -11.609 1 92.88 81 GLU A O 1
ATOM 660 N N . LYS A 1 82 ? 16.641 -9.789 -11.242 1 92.94 82 LYS A N 1
ATOM 661 C CA . LYS A 1 82 ? 16.641 -10.172 -9.836 1 92.94 82 LYS A CA 1
ATOM 662 C C . LYS A 1 82 ? 16.016 -11.555 -9.641 1 92.94 82 LYS A C 1
ATOM 664 O O . LYS A 1 82 ? 15.953 -12.062 -8.516 1 92.94 82 LYS A O 1
ATOM 669 N N . LEU A 1 83 ? 15.625 -12.211 -10.703 1 96.62 83 LEU A N 1
ATOM 670 C CA . LEU A 1 83 ? 15.031 -13.539 -10.617 1 96.62 83 LEU A CA 1
ATOM 671 C C . LEU A 1 83 ? 16.109 -14.602 -10.367 1 96.62 83 LEU A C 1
ATOM 673 O O . LEU A 1 83 ? 17.141 -14.594 -11.023 1 96.62 83 LEU A O 1
ATOM 677 N N . SER A 1 84 ? 15.93 -15.367 -9.375 1 97.38 84 SER A N 1
ATOM 678 C CA . SER A 1 84 ? 16.703 -16.578 -9.125 1 97.38 84 SER A CA 1
ATOM 679 C C . SER A 1 84 ? 15.859 -17.828 -9.398 1 97.38 84 SER A C 1
ATOM 681 O O . SER A 1 84 ? 14.82 -18.031 -8.773 1 97.38 84 SER A O 1
ATOM 683 N N . ILE A 1 85 ? 16.328 -18.656 -10.336 1 97.94 85 ILE A N 1
ATOM 684 C CA . ILE A 1 85 ? 15.57 -19.812 -10.781 1 97.94 85 ILE A CA 1
ATOM 685 C C . ILE A 1 85 ? 16.359 -21.094 -10.477 1 97.94 85 ILE A C 1
ATOM 687 O O . ILE A 1 85 ? 17.484 -21.25 -10.953 1 97.94 85 ILE A O 1
ATOM 691 N N . ARG A 1 86 ? 15.867 -21.891 -9.641 1 97.94 86 ARG A N 1
ATOM 692 C CA . ARG A 1 86 ? 16.391 -23.234 -9.391 1 97.94 86 ARG A CA 1
ATOM 693 C C . ARG A 1 86 ? 15.398 -24.297 -9.844 1 97.94 86 ARG A C 1
ATOM 695 O O . ARG A 1 86 ? 14.258 -24.344 -9.359 1 97.94 86 ARG A O 1
ATOM 702 N N . ALA A 1 87 ? 15.758 -25.141 -10.766 1 98.06 87 ALA A N 1
ATOM 703 C CA . ALA A 1 87 ? 14.852 -26.141 -11.312 1 98.06 87 ALA A CA 1
ATOM 704 C C . ALA A 1 87 ? 15.594 -27.453 -11.594 1 98.06 87 ALA A C 1
ATOM 706 O O . ALA A 1 87 ? 16.812 -27.453 -11.75 1 98.06 87 ALA A O 1
ATOM 707 N N . ILE A 1 88 ? 14.898 -28.516 -11.555 1 97.44 88 ILE A N 1
ATOM 708 C CA . ILE A 1 88 ? 15.492 -29.766 -11.984 1 97.44 88 ILE A CA 1
ATOM 709 C C . ILE A 1 88 ? 15.852 -29.703 -13.469 1 97.44 88 ILE A C 1
ATOM 711 O O . ILE A 1 88 ? 15.203 -28.984 -14.234 1 97.44 88 ILE A O 1
ATOM 715 N N . PRO A 1 89 ? 16.859 -30.391 -13.875 1 97 89 PRO A N 1
ATOM 716 C CA . PRO A 1 89 ? 17.297 -30.281 -15.266 1 97 89 PRO A CA 1
ATOM 717 C C . PRO A 1 89 ? 16.391 -31.016 -16.234 1 97 89 PRO A C 1
ATOM 719 O O . PRO A 1 89 ? 15.617 -31.891 -15.828 1 97 89 PRO A O 1
ATOM 722 N N . LYS A 1 90 ? 16.484 -30.625 -17.469 1 96.69 90 LYS A N 1
ATOM 723 C CA . LYS A 1 90 ? 15.797 -31.359 -18.531 1 96.69 90 LYS A CA 1
ATOM 724 C C . LYS A 1 90 ? 16.141 -32.844 -18.484 1 96.69 90 LYS A C 1
ATOM 726 O O . LYS A 1 90 ? 17.297 -33.219 -18.281 1 96.69 90 LYS A O 1
ATOM 731 N N . GLY A 1 91 ? 15.102 -33.625 -18.578 1 95.5 91 GLY A N 1
ATOM 732 C CA . GLY A 1 91 ? 15.305 -35.062 -18.594 1 95.5 91 GLY A CA 1
ATOM 733 C C . GLY A 1 91 ? 15.195 -35.719 -17.219 1 95.5 91 GLY A C 1
ATOM 734 O O . GLY A 1 91 ? 15.047 -36.938 -17.109 1 95.5 91 GLY A O 1
ATOM 735 N N . ALA A 1 92 ? 15.242 -34.938 -16.219 1 96.06 92 ALA A N 1
ATOM 736 C CA . ALA A 1 92 ? 15.188 -35.469 -14.859 1 96.06 92 ALA A CA 1
ATOM 737 C C . ALA A 1 92 ? 13.812 -36.031 -14.547 1 96.06 92 ALA A C 1
ATOM 739 O O . ALA A 1 92 ? 12.789 -35.5 -14.969 1 96.06 92 ALA A O 1
ATOM 740 N N . LEU A 1 93 ? 13.789 -37.125 -13.805 1 94.94 93 LEU A N 1
ATOM 741 C CA . LEU A 1 93 ? 12.57 -37.719 -13.281 1 94.94 93 LEU A CA 1
ATOM 742 C C . LEU A 1 93 ? 12.25 -37.188 -11.891 1 94.94 93 LEU A C 1
ATOM 744 O O . LEU A 1 93 ? 13.156 -36.875 -11.117 1 94.94 93 LEU A O 1
ATOM 748 N N . PHE A 1 94 ? 10.953 -37.094 -11.617 1 95.56 94 PHE A N 1
ATOM 749 C CA . PHE A 1 94 ? 10.578 -36.594 -10.297 1 95.56 94 PHE A CA 1
ATOM 750 C C . PHE A 1 94 ? 9.281 -37.25 -9.828 1 95.56 94 PHE A C 1
ATOM 752 O O . PHE A 1 94 ? 8.484 -37.719 -10.648 1 95.56 94 PHE A O 1
ATOM 759 N N . TYR A 1 95 ? 9.086 -37.312 -8.523 1 94.88 95 TYR A N 1
ATOM 760 C CA . TYR A 1 95 ? 7.895 -37.875 -7.887 1 94.88 95 TYR A CA 1
ATOM 761 C C . TYR A 1 95 ? 6.945 -36.75 -7.438 1 94.88 95 TYR A C 1
ATOM 763 O O . TYR A 1 95 ? 7.359 -35.625 -7.258 1 94.88 95 TYR A O 1
ATOM 771 N N . PRO A 1 96 ? 5.66 -37.125 -7.281 1 94.38 96 PRO A N 1
ATOM 772 C CA . PRO A 1 96 ? 4.727 -36.188 -6.695 1 94.38 96 PRO A CA 1
ATOM 773 C C . PRO A 1 96 ? 5.223 -35.594 -5.375 1 94.38 96 PRO A C 1
ATOM 775 O O . PRO A 1 96 ? 5.855 -36.312 -4.586 1 94.38 96 PRO A O 1
ATOM 778 N N . ARG A 1 97 ? 4.961 -34.25 -5.203 1 93.75 97 ARG A N 1
ATOM 779 C CA . ARG A 1 97 ? 5.23 -33.531 -3.971 1 93.75 97 ARG A CA 1
ATOM 780 C C . ARG A 1 97 ? 6.676 -33.031 -3.928 1 93.75 97 ARG A C 1
ATOM 782 O O . ARG A 1 97 ? 7.074 -32.344 -2.986 1 93.75 97 ARG A O 1
ATOM 789 N N . GLU A 1 98 ? 7.477 -33.406 -4.918 1 96.62 98 GLU A N 1
ATOM 790 C CA . GLU A 1 98 ? 8.797 -32.812 -5.047 1 96.62 98 GLU A CA 1
ATOM 791 C C . GLU A 1 98 ? 8.711 -31.406 -5.656 1 96.62 98 GLU A C 1
ATOM 793 O O . GLU A 1 98 ? 8.086 -31.219 -6.695 1 96.62 98 GLU A O 1
ATOM 798 N N . PRO A 1 99 ? 9.289 -30.406 -4.961 1 97.69 99 PRO A N 1
ATOM 799 C CA . PRO A 1 99 ? 9.414 -29.109 -5.641 1 97.69 99 PRO A CA 1
ATOM 800 C C . PRO A 1 99 ? 10.375 -29.172 -6.828 1 97.69 99 PRO A C 1
ATOM 802 O O . PRO A 1 99 ? 11.578 -29.375 -6.645 1 97.69 99 PRO A O 1
ATOM 805 N N . ILE A 1 100 ? 9.891 -28.953 -7.992 1 97.94 100 ILE A N 1
ATOM 806 C CA . ILE A 1 100 ? 10.719 -29.141 -9.18 1 97.94 100 ILE A CA 1
ATOM 807 C C . ILE A 1 100 ? 11.188 -27.797 -9.703 1 97.94 100 ILE A C 1
ATOM 809 O O . ILE A 1 100 ? 12.023 -27.719 -10.609 1 97.94 100 ILE A O 1
ATOM 813 N N . LEU A 1 101 ? 10.688 -26.75 -9.203 1 98.62 101 LEU A N 1
ATOM 814 C CA . LEU A 1 101 ? 11.086 -25.375 -9.484 1 98.62 101 LEU A CA 1
ATOM 815 C C . LEU A 1 101 ? 10.969 -24.5 -8.242 1 98.62 101 LEU A C 1
ATOM 817 O O . LEU A 1 101 ? 9.961 -24.562 -7.531 1 98.62 101 LEU A O 1
ATOM 821 N N . THR A 1 102 ? 11.977 -23.812 -7.914 1 98.69 102 THR A N 1
ATOM 822 C CA . THR A 1 102 ? 11.984 -22.75 -6.918 1 98.69 102 THR A CA 1
ATOM 823 C C . THR A 1 102 ? 12.328 -21.406 -7.562 1 98.69 102 THR A C 1
ATOM 825 O O . THR A 1 102 ? 13.406 -21.25 -8.141 1 98.69 102 THR A O 1
ATOM 828 N N . LEU A 1 103 ? 11.398 -20.531 -7.512 1 98.62 103 LEU A N 1
ATOM 829 C CA . LEU A 1 103 ? 11.523 -19.219 -8.148 1 98.62 103 LEU A CA 1
ATOM 830 C C . LEU A 1 103 ? 11.523 -18.109 -7.105 1 98.62 103 LEU A C 1
ATOM 832 O O . LEU A 1 103 ? 10.586 -17.984 -6.316 1 98.62 103 LEU A O 1
ATOM 836 N N . THR A 1 104 ? 12.617 -17.328 -7.066 1 98.44 104 THR A N 1
ATOM 837 C CA . THR A 1 104 ? 12.758 -16.219 -6.113 1 98.44 104 THR A CA 1
ATOM 838 C C . THR A 1 104 ? 12.969 -14.898 -6.84 1 98.44 104 THR A C 1
ATOM 840 O O . THR A 1 104 ? 13.703 -14.836 -7.828 1 98.44 104 THR A O 1
ATOM 843 N N . GLY A 1 105 ? 12.32 -13.875 -6.441 1 97.75 105 GLY A N 1
ATOM 844 C CA . GLY A 1 105 ? 12.438 -12.547 -7.02 1 97.75 105 GLY A CA 1
ATOM 845 C C . GLY A 1 105 ? 11.438 -11.562 -6.445 1 97.75 105 GLY A C 1
ATOM 846 O O . GLY A 1 105 ? 10.859 -11.797 -5.387 1 97.75 105 GLY A O 1
ATOM 847 N N . PRO A 1 106 ? 11.266 -10.398 -7.125 1 96.69 106 PRO A N 1
ATOM 848 C CA . PRO A 1 106 ? 10.258 -9.438 -6.652 1 96.69 106 PRO A CA 1
ATOM 849 C C . PRO A 1 106 ? 8.852 -10.031 -6.613 1 96.69 106 PRO A C 1
ATOM 851 O O . PRO A 1 106 ? 8.453 -10.742 -7.539 1 96.69 106 PRO A O 1
ATOM 854 N N . SER A 1 107 ? 8.156 -9.719 -5.582 1 97.69 107 SER A N 1
ATOM 855 C CA . SER A 1 107 ? 6.855 -10.305 -5.281 1 97.69 107 SER A CA 1
ATOM 856 C C . SER A 1 107 ? 5.91 -10.195 -6.477 1 97.69 107 SER A C 1
ATOM 858 O O . SER A 1 107 ? 5.293 -11.18 -6.879 1 97.69 107 SER A O 1
ATOM 860 N N . ALA A 1 108 ? 5.82 -9 -7.055 1 97.62 108 ALA A N 1
ATOM 861 C CA . ALA A 1 108 ? 4.898 -8.781 -8.164 1 97.62 108 ALA A CA 1
ATOM 862 C C . ALA A 1 108 ? 5.23 -9.688 -9.344 1 97.62 108 ALA A C 1
ATOM 864 O O . ALA A 1 108 ? 4.332 -10.211 -10.008 1 97.62 108 ALA A O 1
ATOM 865 N N . LEU A 1 109 ? 6.48 -9.891 -9.594 1 97.88 109 LEU A N 1
ATOM 866 C CA . LEU A 1 109 ? 6.934 -10.625 -10.766 1 97.88 109 LEU A CA 1
ATOM 867 C C . LEU A 1 109 ? 6.727 -12.125 -10.586 1 97.88 109 LEU A C 1
ATOM 869 O O . LEU A 1 109 ? 6.164 -12.789 -11.453 1 97.88 109 LEU A O 1
ATOM 873 N N . VAL A 1 110 ? 7.152 -12.641 -9.43 1 98.31 110 VAL A N 1
ATOM 874 C CA . VAL A 1 110 ? 7.09 -14.086 -9.227 1 98.31 110 VAL A CA 1
ATOM 875 C C . VAL A 1 110 ? 5.645 -14.516 -8.984 1 98.31 110 VAL A C 1
ATOM 877 O O . VAL A 1 110 ? 5.27 -15.648 -9.273 1 98.31 110 VAL A O 1
ATOM 880 N N . SER A 1 111 ? 4.844 -13.602 -8.469 1 98.25 111 SER A N 1
ATOM 881 C CA . SER A 1 111 ? 3.412 -13.867 -8.367 1 98.25 111 SER A CA 1
ATOM 882 C C . SER A 1 111 ? 2.74 -13.82 -9.734 1 98.25 111 SER A C 1
ATOM 884 O O . SER A 1 111 ? 1.92 -14.68 -10.055 1 98.25 111 SER A O 1
ATOM 886 N N . TRP A 1 112 ? 3.086 -12.875 -10.578 1 98.12 112 TRP A N 1
ATOM 887 C CA . TRP A 1 112 ? 2.473 -12.578 -11.867 1 98.12 112 TRP A CA 1
ATOM 888 C C . TRP A 1 112 ? 2.564 -13.773 -12.805 1 98.12 112 TRP A C 1
ATOM 890 O O . TRP A 1 112 ? 1.636 -14.039 -13.57 1 98.12 112 TRP A O 1
ATOM 900 N N . VAL A 1 113 ? 3.523 -14.578 -12.75 1 97.69 113 VAL A N 1
ATOM 901 C CA . VAL A 1 113 ? 3.83 -15.594 -13.75 1 97.69 113 VAL A CA 1
ATOM 902 C C . VAL A 1 113 ? 2.947 -16.812 -13.531 1 97.69 113 VAL A C 1
ATOM 904 O O . VAL A 1 113 ? 2.822 -17.672 -14.414 1 97.69 113 VAL A O 1
ATOM 907 N N . GLU A 1 114 ? 2.316 -16.969 -12.477 1 97.94 114 GLU A N 1
ATOM 908 C CA . GLU A 1 114 ? 1.695 -18.188 -11.977 1 97.94 114 GLU A CA 1
ATOM 909 C C . GLU A 1 114 ? 0.812 -18.828 -13.039 1 97.94 114 GLU A C 1
ATOM 911 O O . GLU A 1 114 ? 0.987 -20.016 -13.375 1 97.94 114 GLU A O 1
ATOM 916 N N . PRO A 1 115 ? -0.183 -18.078 -13.586 1 96.56 115 PRO A N 1
ATOM 917 C CA . PRO A 1 115 ? -1.125 -18.797 -14.438 1 96.56 115 PRO A CA 1
ATOM 918 C C . PRO A 1 115 ? -0.454 -19.422 -15.664 1 96.56 115 PRO A C 1
ATOM 920 O O . PRO A 1 115 ? -0.757 -20.562 -16.031 1 96.56 115 PRO A O 1
ATOM 923 N N . LEU A 1 116 ? 0.464 -18.75 -16.281 1 95.81 116 LEU A N 1
ATOM 924 C CA . LEU A 1 116 ? 1.129 -19.281 -17.469 1 95.81 116 LEU A CA 1
ATOM 925 C C . LEU A 1 116 ? 2.127 -20.359 -17.078 1 95.81 116 LEU A C 1
ATOM 927 O O . LEU A 1 116 ? 2.303 -21.344 -17.828 1 95.81 116 LEU A O 1
ATOM 931 N N . LEU A 1 117 ? 2.74 -20.156 -15.922 1 97.81 117 LEU A N 1
ATOM 932 C CA . LEU A 1 117 ? 3.693 -21.156 -15.461 1 97.81 117 LEU A CA 1
ATOM 933 C C . LEU A 1 117 ? 3 -22.484 -15.195 1 97.81 117 LEU A C 1
ATOM 935 O O . LEU A 1 117 ? 3.57 -23.547 -15.453 1 97.81 117 LEU A O 1
ATOM 939 N N . LEU A 1 118 ? 1.811 -22.438 -14.734 1 97.94 118 LEU A N 1
ATOM 940 C CA . LEU A 1 118 ? 1.074 -23.641 -14.391 1 97.94 118 LEU A CA 1
ATOM 941 C C . LEU A 1 118 ? 0.731 -24.438 -15.648 1 97.94 118 LEU A C 1
ATOM 943 O O . LEU A 1 118 ? 0.437 -25.641 -15.562 1 97.94 118 LEU A O 1
ATOM 947 N N . GLN A 1 119 ? 0.792 -23.828 -16.781 1 96.56 119 GLN A N 1
ATOM 948 C CA . GLN A 1 119 ? 0.515 -24.516 -18.047 1 96.56 119 GLN A CA 1
ATOM 949 C C . GLN A 1 119 ? 1.657 -25.469 -18.406 1 96.56 119 GLN A C 1
ATOM 951 O O . GLN A 1 119 ? 1.5 -26.328 -19.266 1 96.56 119 GLN A O 1
ATOM 956 N N . LEU A 1 120 ? 2.766 -25.375 -17.734 1 97.94 120 LEU A N 1
ATOM 957 C CA . LEU A 1 120 ? 3.9 -26.281 -17.875 1 97.94 120 LEU A CA 1
ATOM 958 C C . LEU A 1 120 ? 3.471 -27.719 -17.656 1 97.94 120 LEU A C 1
ATOM 960 O O . LEU A 1 120 ? 4.055 -28.641 -18.219 1 97.94 120 LEU A O 1
ATOM 964 N N . ASN A 1 121 ? 2.443 -27.953 -16.891 1 98.56 121 ASN A N 1
ATOM 965 C CA . ASN A 1 121 ? 2.012 -29.297 -16.531 1 98.56 121 ASN A CA 1
ATOM 966 C C . ASN A 1 121 ? 1.658 -30.125 -17.766 1 98.56 121 ASN A C 1
ATOM 968 O O . ASN A 1 121 ? 1.873 -31.328 -17.797 1 98.56 121 ASN A O 1
ATOM 972 N N . PHE A 1 122 ? 1.121 -29.484 -18.797 1 98.62 122 PHE A N 1
ATOM 973 C CA . PHE A 1 122 ? 0.736 -30.188 -20.016 1 98.62 122 PHE A CA 1
ATOM 974 C C . PHE A 1 122 ? 1.954 -30.812 -20.703 1 98.62 122 PHE A C 1
ATOM 976 O O . PHE A 1 122 ? 1.943 -31.984 -21.047 1 98.62 122 PHE A O 1
ATOM 983 N N . ARG A 1 123 ? 3.002 -30 -20.891 1 98.62 123 ARG A N 1
ATOM 984 C CA . ARG A 1 123 ? 4.238 -30.5 -21.484 1 98.62 123 ARG A CA 1
ATOM 985 C C . ARG A 1 123 ? 4.801 -31.672 -20.688 1 98.62 123 ARG A C 1
ATOM 987 O O . ARG A 1 123 ? 5.254 -32.656 -21.266 1 98.62 123 ARG A O 1
ATOM 994 N N . ILE A 1 124 ? 4.773 -31.562 -19.359 1 98.69 124 ILE A N 1
ATOM 995 C CA . ILE A 1 124 ? 5.309 -32.594 -18.484 1 98.69 124 ILE A CA 1
ATOM 996 C C . ILE A 1 124 ? 4.5 -33.875 -18.656 1 98.69 124 ILE A C 1
ATOM 998 O O . ILE A 1 124 ? 5.066 -34.969 -18.797 1 98.69 124 ILE A O 1
ATOM 1002 N N . GLN A 1 125 ? 3.176 -33.75 -18.734 1 98.69 125 GLN A N 1
ATOM 1003 C CA . GLN A 1 125 ? 2.311 -34.938 -18.859 1 98.69 125 GLN A CA 1
ATOM 1004 C C . GLN A 1 125 ? 2.488 -35.594 -20.219 1 98.69 125 GLN A C 1
ATOM 1006 O O . GLN A 1 125 ? 2.525 -36.812 -20.312 1 98.69 125 GLN A O 1
ATOM 1011 N N . VAL A 1 126 ? 2.6 -34.812 -21.266 1 98.75 126 VAL A N 1
ATOM 1012 C CA . VAL A 1 126 ? 2.828 -35.344 -22.609 1 98.75 126 VAL A CA 1
ATOM 1013 C C . VAL A 1 126 ? 4.137 -36.125 -22.641 1 98.75 126 VAL A C 1
ATOM 1015 O O . VAL A 1 126 ? 4.172 -37.25 -23.125 1 98.75 126 VAL A O 1
ATOM 1018 N N . ALA A 1 127 ? 5.184 -35.531 -22.125 1 98.5 127 ALA A N 1
ATOM 1019 C CA . ALA A 1 127 ? 6.496 -36.156 -22.125 1 98.5 127 ALA A CA 1
ATOM 1020 C C . ALA A 1 127 ? 6.473 -37.469 -21.312 1 98.5 127 ALA A C 1
ATOM 1022 O O . ALA A 1 127 ? 7.059 -38.469 -21.719 1 98.5 127 ALA A O 1
ATOM 1023 N N . THR A 1 128 ? 5.855 -37.375 -20.172 1 98.12 128 THR A N 1
ATOM 1024 C CA . THR A 1 128 ? 5.785 -38.531 -19.297 1 98.12 128 THR A CA 1
ATOM 1025 C C . THR A 1 128 ? 5.082 -39.719 -19.984 1 98.12 128 THR A C 1
ATOM 1027 O O . THR A 1 128 ? 5.578 -40.844 -19.953 1 98.12 128 THR A O 1
ATOM 1030 N N . LEU A 1 129 ? 3.969 -39.5 -20.656 1 97.75 129 LEU A N 1
ATOM 1031 C CA . LEU A 1 129 ? 3.23 -40.531 -21.359 1 97.75 129 LEU A CA 1
ATOM 1032 C C . LEU A 1 129 ? 4 -41.031 -22.578 1 97.75 129 LEU A C 1
ATOM 1034 O O . LEU A 1 129 ? 3.957 -42.219 -22.906 1 97.75 129 LEU A O 1
ATOM 1038 N N . ALA A 1 130 ? 4.629 -40.094 -23.219 1 97.81 130 ALA A N 1
ATOM 1039 C CA . ALA A 1 130 ? 5.41 -40.469 -24.406 1 97.81 130 ALA A CA 1
ATOM 1040 C C . ALA A 1 130 ? 6.473 -41.5 -24.078 1 97.81 130 ALA A C 1
ATOM 1042 O O . ALA A 1 130 ? 6.727 -42.406 -24.875 1 97.81 130 ALA A O 1
ATOM 1043 N N . LEU A 1 131 ? 7.078 -41.375 -22.938 1 96.06 131 LEU A N 1
ATOM 1044 C CA . LEU A 1 131 ? 8.203 -42.219 -22.578 1 96.06 131 LEU A CA 1
ATOM 1045 C C . LEU A 1 131 ? 7.723 -43.469 -21.828 1 96.06 131 LEU A C 1
ATOM 1047 O O . LEU A 1 131 ? 8.469 -44.438 -21.688 1 96.06 131 LEU A O 1
ATOM 1051 N N . SER A 1 132 ? 6.488 -43.531 -21.375 1 95.31 132 SER A N 1
ATOM 1052 C CA . SER A 1 132 ? 6.035 -44.625 -20.547 1 95.31 132 SER A CA 1
ATOM 1053 C C . SER A 1 132 ? 5.043 -45.5 -21.297 1 95.31 132 SER A C 1
ATOM 1055 O O . SER A 1 132 ? 5.062 -46.75 -21.156 1 95.31 132 SER A O 1
ATOM 1057 N N . ASP A 1 133 ? 4.145 -44.875 -22 1 96.19 133 ASP A N 1
ATOM 1058 C CA . ASP A 1 133 ? 3.057 -45.594 -22.656 1 96.19 133 ASP A CA 1
ATOM 1059 C C . ASP A 1 133 ? 2.615 -44.875 -23.938 1 96.19 133 ASP A C 1
ATOM 1061 O O . ASP A 1 133 ? 1.656 -44.094 -23.922 1 96.19 133 ASP A O 1
ATOM 1065 N N . ARG A 1 134 ? 3.145 -45.281 -25.016 1 93.75 134 ARG A N 1
ATOM 1066 C CA . ARG A 1 134 ? 2.92 -44.625 -26.297 1 93.75 134 ARG A CA 1
ATOM 1067 C C . ARG A 1 134 ? 1.471 -44.781 -26.734 1 93.75 134 ARG A C 1
ATOM 1069 O O . ARG A 1 134 ? 0.909 -43.875 -27.359 1 93.75 134 ARG A O 1
ATOM 1076 N N . ASP A 1 135 ? 0.885 -45.906 -26.484 1 96.25 135 ASP A N 1
ATOM 1077 C CA . ASP A 1 135 ? -0.509 -46.125 -26.859 1 96.25 135 ASP A CA 1
ATOM 1078 C C . ASP A 1 135 ? -1.439 -45.188 -26.062 1 96.25 135 ASP A C 1
ATOM 1080 O O . ASP A 1 135 ? -2.377 -44.625 -26.641 1 96.25 135 ASP A O 1
ATOM 1084 N N . ALA A 1 136 ? -1.194 -45.125 -24.812 1 96.56 136 ALA A N 1
ATOM 1085 C CA . ALA A 1 136 ? -1.977 -44.219 -23.984 1 96.56 136 ALA A CA 1
ATOM 1086 C C . ALA A 1 136 ? -1.803 -42.781 -24.453 1 96.56 136 ALA A C 1
ATOM 1088 O O . ALA A 1 136 ? -2.744 -41.969 -24.406 1 96.56 136 ALA A O 1
ATOM 1089 N N . LEU A 1 137 ? -0.58 -42.469 -24.875 1 97.5 137 LEU A N 1
ATOM 1090 C CA . LEU A 1 137 ? -0.299 -41.156 -25.406 1 97.5 137 LEU A CA 1
ATOM 1091 C C . LEU A 1 137 ? -1.146 -40.875 -26.641 1 97.5 137 LEU A C 1
ATOM 1093 O O . LEU A 1 137 ? -1.768 -39.812 -26.75 1 97.5 137 LEU A O 1
ATOM 1097 N N . ALA A 1 138 ? -1.094 -41.781 -27.531 1 97.5 138 ALA A N 1
ATOM 1098 C CA . ALA A 1 138 ? -1.839 -41.625 -28.766 1 97.5 138 ALA A CA 1
ATOM 1099 C C . ALA A 1 138 ? -3.326 -41.406 -28.5 1 97.5 138 ALA A C 1
ATOM 1101 O O . ALA A 1 138 ? -3.982 -40.594 -29.156 1 97.5 138 ALA A O 1
ATOM 1102 N N . ARG A 1 139 ? -3.852 -42.156 -27.578 1 98 139 ARG A N 1
ATOM 1103 C CA . ARG A 1 139 ? -5.258 -42.031 -27.219 1 98 139 ARG A CA 1
ATOM 1104 C C . ARG A 1 139 ? -5.52 -40.656 -26.578 1 98 139 ARG A C 1
ATOM 1106 O O . ARG A 1 139 ? -6.52 -40 -26.891 1 98 139 ARG A O 1
ATOM 1113 N N . ALA A 1 140 ? -4.656 -40.219 -25.75 1 98.12 140 ALA A N 1
ATOM 1114 C CA . ALA A 1 140 ? -4.82 -38.969 -25.016 1 98.12 140 ALA A CA 1
ATOM 1115 C C . ALA A 1 140 ? -4.758 -37.781 -25.953 1 98.12 140 ALA A C 1
ATOM 1117 O O . ALA A 1 140 ? -5.449 -36.781 -25.75 1 98.12 140 ALA A O 1
ATOM 1118 N N . LEU A 1 141 ? -3.918 -37.844 -27 1 98.38 141 LEU A N 1
ATOM 1119 C CA . LEU A 1 141 ? -3.682 -36.719 -27.891 1 98.38 141 LEU A CA 1
ATOM 1120 C C . LEU A 1 141 ? -4.508 -36.844 -29.156 1 98.38 141 LEU A C 1
ATOM 1122 O O . LEU A 1 141 ? -4.379 -36.031 -30.078 1 98.38 141 LEU A O 1
ATOM 1126 N N . ALA A 1 142 ? -5.363 -37.812 -29.203 1 98.44 142 ALA A N 1
ATOM 1127 C CA . ALA A 1 142 ? -6.117 -38.094 -30.422 1 98.44 142 ALA A CA 1
ATOM 1128 C C . ALA A 1 142 ? -6.867 -36.844 -30.875 1 98.44 142 ALA A C 1
ATOM 1130 O O . ALA A 1 142 ? -6.949 -36.562 -32.094 1 98.44 142 ALA A O 1
ATOM 1131 N N . THR A 1 143 ? -7.48 -36.188 -29.969 1 98.38 143 THR A N 1
ATOM 1132 C CA . THR A 1 143 ? -8.188 -34.938 -30.25 1 98.38 143 THR A CA 1
ATOM 1133 C C . THR A 1 143 ? -7.781 -33.875 -29.234 1 98.38 143 THR A C 1
ATOM 1135 O O . THR A 1 143 ? -7.859 -34.062 -28.031 1 98.38 143 THR A O 1
ATOM 1138 N N . VAL A 1 144 ? -7.34 -32.75 -29.797 1 98.5 144 VAL A N 1
ATOM 1139 C CA . VAL A 1 144 ? -6.973 -31.625 -28.938 1 98.5 144 VAL A CA 1
ATOM 1140 C C . VAL A 1 144 ? -7.832 -30.406 -29.281 1 98.5 144 VAL A C 1
ATOM 1142 O O . VAL A 1 144 ? -8.609 -30.438 -30.234 1 98.5 144 VAL A O 1
ATOM 1145 N N . THR A 1 145 ? -7.727 -29.344 -28.5 1 98.44 145 THR A N 1
ATOM 1146 C CA . THR A 1 145 ? -8.703 -28.266 -28.516 1 98.44 145 THR A CA 1
ATOM 1147 C C . THR A 1 145 ? -8.359 -27.234 -29.578 1 98.44 145 THR A C 1
ATOM 1149 O O . THR A 1 145 ? -9.25 -26.531 -30.078 1 98.44 145 THR A O 1
ATOM 1152 N N . CYS A 1 146 ? -7.043 -27.016 -29.875 1 98.5 146 CYS A N 1
ATOM 1153 C CA . CYS A 1 146 ? -6.66 -25.938 -30.781 1 98.5 146 CYS A CA 1
ATOM 1154 C C . CYS A 1 146 ? -5.285 -26.188 -31.391 1 98.5 146 CYS A C 1
ATOM 1156 O O . CYS A 1 146 ? -4.602 -27.141 -31 1 98.5 146 CYS A O 1
ATOM 1158 N N . ASP A 1 147 ? -4.879 -25.344 -32.312 1 98.5 147 ASP A N 1
ATOM 1159 C CA . ASP A 1 147 ? -3.619 -25.516 -33.031 1 98.5 147 ASP A CA 1
ATOM 1160 C C . ASP A 1 147 ? -2.428 -25.297 -32.094 1 98.5 147 ASP A C 1
ATOM 1162 O O . ASP A 1 147 ? -1.4 -25.969 -32.219 1 98.5 147 ASP A O 1
ATOM 1166 N N . GLU A 1 148 ? -2.564 -24.375 -31.203 1 98.31 148 GLU A N 1
ATOM 1167 C CA . GLU A 1 148 ? -1.467 -24.125 -30.281 1 98.31 148 GLU A CA 1
ATOM 1168 C C . GLU A 1 148 ? -1.219 -25.328 -29.375 1 98.31 148 GLU A C 1
ATOM 1170 O O . GLU A 1 148 ? -0.069 -25.672 -29.109 1 98.31 148 GLU A O 1
ATOM 1175 N N . GLN A 1 149 ? -2.268 -25.938 -28.906 1 98.56 149 GLN A N 1
ATOM 1176 C CA . GLN A 1 149 ? -2.133 -27.141 -28.094 1 98.56 149 GLN A CA 1
ATOM 1177 C C . GLN A 1 149 ? -1.444 -28.25 -28.875 1 98.56 149 GLN A C 1
ATOM 1179 O O . GLN A 1 149 ? -0.594 -28.969 -28.328 1 98.56 149 GLN A O 1
ATOM 1184 N N . LYS A 1 150 ? -1.831 -28.391 -30.109 1 98.69 150 LYS A N 1
ATOM 1185 C CA . LYS A 1 150 ? -1.186 -29.375 -30.984 1 98.69 150 LYS A CA 1
ATOM 1186 C C . LYS A 1 150 ? 0.303 -29.078 -31.141 1 98.69 150 LYS A C 1
ATOM 1188 O O . LYS A 1 150 ? 1.137 -29.984 -31.016 1 98.69 150 LYS A O 1
ATOM 1193 N N . ALA A 1 151 ? 0.567 -27.844 -31.375 1 98.5 151 ALA A N 1
ATOM 1194 C CA . ALA A 1 151 ? 1.959 -27.438 -31.562 1 98.5 151 ALA A CA 1
ATOM 1195 C C . ALA A 1 151 ? 2.785 -27.734 -30.312 1 98.5 151 ALA A C 1
ATOM 1197 O O . ALA A 1 151 ? 3.92 -28.203 -30.406 1 98.5 151 ALA A O 1
ATOM 1198 N N . ILE A 1 152 ? 2.248 -27.438 -29.156 1 98.38 152 ILE A N 1
ATOM 1199 C CA . ILE A 1 152 ? 2.939 -27.688 -27.906 1 98.38 152 ILE A CA 1
ATOM 1200 C C . ILE A 1 152 ? 3.197 -29.172 -27.719 1 98.38 152 ILE A C 1
ATOM 1202 O O . ILE A 1 152 ? 4.289 -29.578 -27.312 1 98.38 152 ILE A O 1
ATOM 1206 N N . ALA A 1 153 ? 2.188 -30 -28.016 1 98.62 153 ALA A N 1
ATOM 1207 C CA . ALA A 1 153 ? 2.33 -31.453 -27.906 1 98.62 153 ALA A CA 1
ATOM 1208 C C . ALA A 1 153 ? 3.445 -31.969 -28.812 1 98.62 153 ALA A C 1
ATOM 1210 O O . ALA A 1 153 ? 4.305 -32.75 -28.375 1 98.62 153 ALA A O 1
ATOM 1211 N N . LEU A 1 154 ? 3.434 -31.516 -30.016 1 98.5 154 LEU A N 1
ATOM 1212 C CA . LEU A 1 154 ? 4.414 -31.969 -31 1 98.5 154 LEU A CA 1
ATOM 1213 C C . LEU A 1 154 ? 5.82 -31.516 -30.609 1 98.5 154 LEU A C 1
ATOM 1215 O O . LEU A 1 154 ? 6.781 -32.281 -30.75 1 98.5 154 LEU A O 1
ATOM 1219 N N . GLU A 1 155 ? 5.898 -30.281 -30.234 1 98.12 155 GLU A N 1
ATOM 1220 C CA . GLU A 1 155 ? 7.184 -29.766 -29.781 1 98.12 155 GLU A CA 1
ATOM 1221 C C . GLU A 1 155 ? 7.719 -30.578 -28.609 1 98.12 155 GLU A C 1
ATOM 1223 O O . GLU A 1 155 ? 8.922 -30.828 -28.516 1 98.12 155 GLU A O 1
ATOM 1228 N N . THR A 1 156 ? 6.848 -30.922 -27.688 1 98.44 156 THR A N 1
ATOM 1229 C CA . THR A 1 156 ? 7.234 -31.688 -26.516 1 98.44 156 THR A CA 1
ATOM 1230 C C . THR A 1 156 ? 7.711 -33.094 -26.906 1 98.44 156 THR A C 1
ATOM 1232 O O . THR A 1 156 ? 8.719 -33.562 -26.391 1 98.44 156 THR A O 1
ATOM 1235 N N . LEU A 1 157 ? 6.996 -33.781 -27.812 1 98.31 157 LEU A N 1
ATOM 1236 C CA . LEU A 1 157 ? 7.406 -35.062 -28.297 1 98.31 157 LEU A CA 1
ATOM 1237 C C . LEU A 1 157 ? 8.797 -35 -28.938 1 98.31 157 LEU A C 1
ATOM 1239 O O . LEU A 1 157 ? 9.633 -35.875 -28.672 1 98.31 157 LEU A O 1
ATOM 1243 N N . ASP A 1 158 ? 9 -34 -29.688 1 97.75 158 ASP A N 1
ATOM 1244 C CA . ASP A 1 158 ? 10.312 -33.812 -30.312 1 97.75 158 ASP A CA 1
ATOM 1245 C C . ASP A 1 158 ? 11.398 -33.656 -29.25 1 97.75 158 ASP A C 1
ATOM 1247 O O . ASP A 1 158 ? 12.5 -34.188 -29.391 1 97.75 158 ASP A O 1
ATOM 1251 N N . SER A 1 159 ? 11.094 -32.875 -28.25 1 96.31 159 SER A N 1
ATOM 1252 C CA . SER A 1 159 ? 12.055 -32.562 -27.188 1 96.31 159 SER A CA 1
ATOM 1253 C C . SER A 1 159 ? 12.508 -33.812 -26.469 1 96.31 159 SER A C 1
ATOM 1255 O O . SER A 1 159 ? 13.617 -33.875 -25.938 1 96.31 159 SER A O 1
ATOM 1257 N N . VAL A 1 160 ? 11.656 -34.812 -26.391 1 96 160 VAL A N 1
ATOM 1258 C CA . VAL A 1 160 ? 12.023 -36 -25.656 1 96 160 VAL A CA 1
ATOM 1259 C C . VAL A 1 160 ? 12.352 -37.156 -26.625 1 96 160 VAL A C 1
ATOM 1261 O O . VAL A 1 160 ? 12.5 -38.312 -26.219 1 96 160 VAL A O 1
ATOM 1264 N N . GLY A 1 161 ? 12.406 -36.875 -27.891 1 96.25 161 GLY A N 1
ATOM 1265 C CA . GLY A 1 161 ? 12.875 -37.812 -28.891 1 96.25 161 GLY A CA 1
ATOM 1266 C C . GLY A 1 161 ? 11.844 -38.875 -29.266 1 96.25 161 GLY A C 1
ATOM 1267 O O . GLY A 1 161 ? 12.195 -40 -29.594 1 96.25 161 GLY A O 1
ATOM 1268 N N . VAL A 1 162 ? 10.609 -38.594 -29.141 1 97.25 162 VAL A N 1
ATOM 1269 C CA . VAL A 1 162 ? 9.539 -39.531 -29.484 1 97.25 162 VAL A CA 1
ATOM 1270 C C . VAL A 1 162 ? 8.844 -39.094 -30.766 1 97.25 162 VAL A C 1
ATOM 1272 O O . VAL A 1 162 ? 8.602 -37.875 -30.969 1 97.25 162 VAL A O 1
ATOM 1275 N N . LYS A 1 163 ? 8.555 -40.031 -31.578 1 96.5 163 LYS A N 1
ATOM 1276 C CA . LYS A 1 163 ? 7.902 -39.719 -32.844 1 96.5 163 LYS A CA 1
ATOM 1277 C C . LYS A 1 163 ? 6.492 -39.188 -32.656 1 96.5 163 LYS A C 1
ATOM 1279 O O . LYS A 1 163 ? 5.777 -39.625 -31.75 1 96.5 163 LYS A O 1
ATOM 1284 N N . ALA A 1 164 ? 6.074 -38.375 -33.562 1 96.75 164 ALA A N 1
ATOM 1285 C CA . ALA A 1 164 ? 4.75 -37.781 -33.5 1 96.75 164 ALA A CA 1
ATOM 1286 C C . ALA A 1 164 ? 3.65 -38.812 -33.594 1 96.75 164 ALA A C 1
ATOM 1288 O O . ALA A 1 164 ? 3.854 -39.875 -34.188 1 96.75 164 ALA A O 1
ATOM 1289 N N . VAL A 1 165 ? 2.6 -38.5 -32.969 1 97.25 165 VAL A N 1
ATOM 1290 C CA . VAL A 1 165 ? 1.382 -39.312 -33.094 1 97.25 165 VAL A CA 1
ATOM 1291 C C . VAL A 1 165 ? 0.324 -38.5 -33.844 1 97.25 165 VAL A C 1
ATOM 1293 O O . VAL A 1 165 ? 0.406 -37.25 -33.906 1 97.25 165 VAL A O 1
ATOM 1296 N N . PRO A 1 166 ? -0.627 -39.188 -34.5 1 96.94 166 PRO A N 1
ATOM 1297 C CA . PRO A 1 166 ? -1.697 -38.438 -35.125 1 96.94 166 PRO A CA 1
ATOM 1298 C C . PRO A 1 166 ? -2.535 -37.625 -34.125 1 96.94 166 PRO A C 1
ATOM 1300 O O . PRO A 1 166 ? -2.941 -38.156 -33.094 1 96.94 166 PRO A O 1
ATOM 1303 N N . ILE A 1 167 ? -2.742 -36.375 -34.438 1 98.38 167 ILE A N 1
ATOM 1304 C CA . ILE A 1 167 ? -3.51 -35.469 -33.562 1 98.38 167 ILE A CA 1
ATOM 1305 C C . ILE A 1 167 ? -4.551 -34.75 -34.406 1 98.38 167 ILE A C 1
ATOM 1307 O O . ILE A 1 167 ? -4.211 -34.094 -35.406 1 98.38 167 ILE A O 1
ATOM 1311 N N . THR A 1 168 ? -5.82 -34.812 -34.031 1 98.5 168 THR A N 1
ATOM 1312 C CA . THR A 1 168 ? -6.895 -34.031 -34.625 1 98.5 168 THR A CA 1
ATOM 1313 C C . THR A 1 168 ? -7.234 -32.812 -33.781 1 98.5 168 THR A C 1
ATOM 1315 O O . THR A 1 168 ? -7.406 -32.938 -32.562 1 98.5 168 THR A O 1
ATOM 1318 N N . VAL A 1 169 ? -7.305 -31.688 -34.406 1 98.62 169 VAL A N 1
ATOM 1319 C CA . VAL A 1 169 ? -7.719 -30.469 -33.719 1 98.62 169 VAL A CA 1
ATOM 1320 C C . VAL A 1 169 ? -9.227 -30.281 -33.875 1 98.62 169 VAL A C 1
ATOM 1322 O O . VAL A 1 169 ? -9.75 -30.25 -34.969 1 98.62 169 VAL A O 1
ATOM 1325 N N . ASP A 1 170 ? -9.906 -30.156 -32.75 1 98.5 170 ASP A N 1
ATOM 1326 C CA . ASP A 1 170 ? -11.352 -29.969 -32.781 1 98.5 170 ASP A CA 1
ATOM 1327 C C . ASP A 1 170 ? -11.75 -28.734 -31.969 1 98.5 170 ASP A C 1
ATOM 1329 O O . ASP A 1 170 ? -12.43 -28.859 -30.938 1 98.5 170 ASP A O 1
ATOM 1333 N N . THR A 1 171 ? -11.438 -27.625 -32.5 1 98.62 171 THR A N 1
ATOM 1334 C CA . THR A 1 171 ? -11.734 -26.359 -31.844 1 98.62 171 THR A CA 1
ATOM 1335 C C . THR A 1 171 ? -13.234 -26.141 -31.703 1 98.62 171 THR A C 1
ATOM 1337 O O . THR A 1 171 ? -13.719 -25.688 -30.672 1 98.62 171 THR A O 1
ATOM 1340 N N . GLU A 1 172 ? -13.953 -26.406 -32.75 1 98.44 172 GLU A N 1
ATOM 1341 C CA . GLU A 1 172 ? -15.406 -26.219 -32.75 1 98.44 172 GLU A CA 1
ATOM 1342 C C . GLU A 1 172 ? -16.078 -27.109 -31.719 1 98.44 172 GLU A C 1
ATOM 1344 O O . GLU A 1 172 ? -17 -26.688 -31.016 1 98.44 172 GLU A O 1
ATOM 1349 N N . GLY A 1 173 ? -15.672 -28.359 -31.703 1 98.56 173 GLY A N 1
ATOM 1350 C CA . GLY A 1 173 ? -16.219 -29.281 -30.719 1 98.56 173 GLY A CA 1
ATOM 1351 C C . GLY A 1 173 ? -15.977 -28.828 -29.297 1 98.56 173 GLY A C 1
ATOM 1352 O O . GLY A 1 173 ? -16.875 -28.906 -28.438 1 98.56 173 GLY A O 1
ATOM 1353 N N . TYR A 1 174 ? -14.812 -28.391 -29.062 1 98.56 174 TYR A N 1
ATOM 1354 C CA . TYR A 1 174 ? -14.492 -27.875 -27.75 1 98.56 174 TYR A CA 1
ATOM 1355 C C . TYR A 1 174 ? -15.359 -26.656 -27.406 1 98.56 174 TYR A C 1
ATOM 1357 O O . TYR A 1 174 ? -15.938 -26.578 -26.328 1 98.56 174 TYR A O 1
ATOM 1365 N N . ALA A 1 175 ? -15.438 -25.719 -28.297 1 98.81 175 ALA A N 1
ATOM 1366 C CA . ALA A 1 175 ? -16.25 -24.516 -28.094 1 98.81 175 ALA A CA 1
ATOM 1367 C C . ALA A 1 175 ? -17.688 -24.875 -27.766 1 98.81 175 ALA A C 1
ATOM 1369 O O . ALA A 1 175 ? -18.312 -24.25 -26.906 1 98.81 175 ALA A O 1
ATOM 1370 N N . LYS A 1 176 ? -18.203 -25.828 -28.453 1 98.69 176 LYS A N 1
ATOM 1371 C CA . LYS A 1 176 ? -19.594 -26.266 -28.25 1 98.69 176 LYS A CA 1
ATOM 1372 C C . LYS A 1 176 ? -19.781 -26.859 -26.859 1 98.69 176 LYS A C 1
ATOM 1374 O O . LYS A 1 176 ? -20.797 -26.625 -26.203 1 98.69 176 LYS A O 1
ATOM 1379 N N . ARG A 1 177 ? -18.859 -27.641 -26.438 1 98.62 177 ARG A N 1
ATOM 1380 C CA . ARG A 1 177 ? -18.953 -28.266 -25.109 1 98.62 177 ARG A CA 1
ATOM 1381 C C . ARG A 1 177 ? -18.859 -27.203 -24.016 1 98.62 177 ARG A C 1
ATOM 1383 O O . ARG A 1 177 ? -19.594 -27.281 -23.016 1 98.62 177 ARG A O 1
ATOM 1390 N N . VAL A 1 178 ? -17.953 -26.25 -24.203 1 98.75 178 VAL A N 1
ATOM 1391 C CA . VAL A 1 178 ? -17.859 -25.156 -23.234 1 98.75 178 VAL A CA 1
ATOM 1392 C C . VAL A 1 178 ? -19.172 -24.391 -23.203 1 98.75 178 VAL A C 1
ATOM 1394 O O . VAL A 1 178 ? -19.703 -24.109 -22.125 1 98.75 178 VAL A O 1
ATOM 1397 N N . PHE A 1 179 ? -19.672 -24.031 -24.375 1 98.75 179 PHE A N 1
ATOM 1398 C CA . PHE A 1 179 ? -20.922 -23.297 -24.469 1 98.75 179 PHE A CA 1
ATOM 1399 C C . PHE A 1 179 ? -22.047 -24.031 -23.734 1 98.75 179 PHE A C 1
ATOM 1401 O O . PHE A 1 179 ? -22.797 -23.438 -22.969 1 98.75 179 PHE A O 1
ATOM 1408 N N . ALA A 1 180 ? -22.156 -25.312 -23.969 1 98.75 180 ALA A N 1
ATOM 1409 C CA . ALA A 1 180 ? -23.203 -26.125 -23.359 1 98.75 180 ALA A CA 1
ATOM 1410 C C . ALA A 1 180 ? -23.062 -26.125 -21.828 1 98.75 180 ALA A C 1
ATOM 1412 O O . ALA A 1 180 ? -24.047 -26.031 -21.109 1 98.75 180 ALA A O 1
ATOM 1413 N N . THR A 1 181 ? -21.875 -26.344 -21.406 1 98.25 181 THR A N 1
ATOM 1414 C CA . THR A 1 181 ? -21.594 -26.375 -19.984 1 98.25 181 THR A CA 1
ATOM 1415 C C . THR A 1 181 ? -21.953 -25.031 -19.344 1 98.25 181 THR A C 1
ATOM 1417 O O . THR A 1 181 ? -22.609 -25 -18.297 1 98.25 181 THR A O 1
ATOM 1420 N N . VAL A 1 182 ? -21.562 -23.922 -19.922 1 98.56 182 VAL A N 1
ATOM 1421 C CA . VAL A 1 182 ? -21.812 -22.578 -19.375 1 98.56 182 VAL A CA 1
ATOM 1422 C C . VAL A 1 182 ? -23.312 -22.266 -19.438 1 98.56 182 VAL A C 1
ATOM 1424 O O . VAL A 1 182 ? -23.875 -21.688 -18.516 1 98.56 182 VAL A O 1
ATOM 1427 N N . LYS A 1 183 ? -23.953 -22.641 -20.516 1 98.56 183 LYS A N 1
ATOM 1428 C CA . LYS A 1 183 ? -25.391 -22.422 -20.656 1 98.56 183 LYS A CA 1
ATOM 1429 C C . LYS A 1 183 ? -26.156 -23.141 -19.531 1 98.56 183 LYS A C 1
ATOM 1431 O O . LYS A 1 183 ? -27.125 -22.594 -19 1 98.56 183 LYS A O 1
ATOM 1436 N N . GLU A 1 184 ? -25.734 -24.297 -19.234 1 98.44 184 GLU A N 1
ATOM 1437 C CA . GLU A 1 184 ? -26.344 -25.016 -18.125 1 98.44 184 GLU A CA 1
ATOM 1438 C C . GLU A 1 184 ? -26.203 -24.25 -16.812 1 98.44 184 GLU A C 1
ATOM 1440 O O . GLU A 1 184 ? -27.172 -24.141 -16.047 1 98.44 184 GLU A O 1
ATOM 1445 N N . LEU A 1 185 ? -25.062 -23.766 -16.531 1 98.38 185 LEU A N 1
ATOM 1446 C CA . LEU A 1 185 ? -24.812 -22.984 -15.32 1 98.38 185 LEU A CA 1
ATOM 1447 C C . LEU A 1 185 ? -25.688 -21.734 -15.297 1 98.38 185 LEU A C 1
ATOM 1449 O O . LEU A 1 185 ? -26.25 -21.391 -14.258 1 98.38 185 LEU A O 1
ATOM 1453 N N . VAL A 1 186 ? -25.734 -21.047 -16.453 1 98.5 186 VAL A N 1
ATOM 1454 C CA . VAL A 1 186 ? -26.547 -19.828 -16.562 1 98.5 186 VAL A CA 1
ATOM 1455 C C . VAL A 1 186 ? -28.016 -20.156 -16.281 1 98.5 186 VAL A C 1
ATOM 1457 O O . VAL A 1 186 ? -28.703 -19.375 -15.641 1 98.5 186 VAL A O 1
ATOM 1460 N N . ASP A 1 187 ? -28.438 -21.281 -16.75 1 98.31 187 ASP A N 1
ATOM 1461 C CA . ASP A 1 187 ? -29.828 -21.688 -16.516 1 98.31 187 ASP A CA 1
ATOM 1462 C C . ASP A 1 187 ? -30.078 -21.938 -15.039 1 98.31 187 ASP A C 1
ATOM 1464 O O . ASP A 1 187 ? -31.156 -21.609 -14.523 1 98.31 187 ASP A O 1
ATOM 1468 N N . ILE A 1 188 ? -29.172 -22.547 -14.391 1 98.06 188 ILE A N 1
ATOM 1469 C CA . ILE A 1 188 ? -29.297 -22.844 -12.977 1 98.06 188 ILE A CA 1
ATOM 1470 C C . ILE A 1 188 ? -29.297 -21.562 -12.164 1 98.06 188 ILE A C 1
ATOM 1472 O O . ILE A 1 188 ? -30.156 -21.359 -11.289 1 98.06 188 ILE A O 1
ATOM 1476 N N . VAL A 1 189 ? -28.375 -20.625 -12.477 1 98.06 189 VAL A N 1
ATOM 1477 C CA . VAL A 1 189 ? -28.141 -19.406 -11.711 1 98.06 189 VAL A CA 1
ATOM 1478 C C . VAL A 1 189 ? -29.188 -18.359 -12.094 1 98.06 189 VAL A C 1
ATOM 1480 O O . VAL A 1 189 ? -29.484 -17.453 -11.305 1 98.06 189 VAL A O 1
ATOM 1483 N N . GLU A 1 190 ? -29.688 -18.438 -13.312 1 97.56 190 GLU A N 1
ATOM 1484 C CA . GLU A 1 190 ? -30.75 -17.625 -13.875 1 97.56 190 GLU A CA 1
ATOM 1485 C C . GLU A 1 190 ? -30.25 -16.234 -14.242 1 97.56 190 GLU A C 1
ATOM 1487 O O . GLU A 1 190 ? -31 -15.422 -14.805 1 97.56 190 GLU A O 1
ATOM 1492 N N . ASP A 1 191 ? -29.062 -15.891 -14 1 97.81 191 ASP A N 1
ATOM 1493 C CA . ASP A 1 191 ? -28.453 -14.594 -14.273 1 97.81 191 ASP A CA 1
ATOM 1494 C C . ASP A 1 191 ? -26.969 -14.734 -14.602 1 97.81 191 ASP A C 1
ATOM 1496 O O . ASP A 1 191 ? -26.141 -14.914 -13.703 1 97.81 191 ASP A O 1
ATOM 1500 N N . PRO A 1 192 ? -26.531 -14.633 -15.836 1 98.12 192 PRO A N 1
ATOM 1501 C CA . PRO A 1 192 ? -25.125 -14.828 -16.203 1 98.12 192 PRO A CA 1
ATOM 1502 C C . PRO A 1 192 ? -24.203 -13.805 -15.562 1 98.12 192 PRO A C 1
ATOM 1504 O O . PRO A 1 192 ? -22.984 -14.039 -15.469 1 98.12 192 PRO A O 1
ATOM 1507 N N . SER A 1 193 ? -24.797 -12.688 -15.148 1 97.25 193 SER A N 1
ATOM 1508 C CA . SER A 1 193 ? -23.969 -11.664 -14.523 1 97.25 193 SER A CA 1
ATOM 1509 C C . SER A 1 193 ? -23.453 -12.117 -13.164 1 97.25 193 SER A C 1
ATOM 1511 O O . SER A 1 193 ? -22.516 -11.523 -12.609 1 97.25 193 SER A O 1
ATOM 1513 N N . ARG A 1 194 ? -23.984 -13.148 -12.57 1 97.62 194 ARG A N 1
ATOM 1514 C CA . ARG A 1 194 ? -23.578 -13.688 -11.281 1 97.62 194 ARG A CA 1
ATOM 1515 C C . ARG A 1 194 ? -22.531 -14.781 -11.445 1 97.62 194 ARG A C 1
ATOM 1517 O O . ARG A 1 194 ? -22.141 -15.43 -10.469 1 97.62 194 ARG A O 1
ATOM 1524 N N . ILE A 1 195 ? -22.062 -14.961 -12.688 1 97.88 195 ILE A N 1
ATOM 1525 C CA . ILE A 1 195 ? -21.078 -15.984 -13.008 1 97.88 195 ILE A CA 1
ATOM 1526 C C . ILE A 1 195 ? -19.828 -15.328 -13.578 1 97.88 195 ILE A C 1
ATOM 1528 O O . ILE A 1 195 ? -19.922 -14.406 -14.391 1 97.88 195 ILE A O 1
ATOM 1532 N N . PHE A 1 196 ? -18.656 -15.719 -13.078 1 96.31 196 PHE A N 1
ATOM 1533 C CA . PHE A 1 196 ? -17.438 -15.281 -13.734 1 96.31 196 PHE A CA 1
ATOM 1534 C C . PHE A 1 196 ? -16.484 -16.453 -13.953 1 96.31 196 PHE A C 1
ATOM 1536 O O . PHE A 1 196 ? -16.531 -17.438 -13.219 1 96.31 196 PHE A O 1
ATOM 1543 N N . GLU A 1 197 ? -15.758 -16.406 -15.07 1 97.75 197 GLU A N 1
ATOM 1544 C CA . GLU A 1 197 ? -14.789 -17.406 -15.477 1 97.75 197 GLU A CA 1
ATOM 1545 C C . GLU A 1 197 ? -13.422 -17.141 -14.852 1 97.75 197 GLU A C 1
ATOM 1547 O O . GLU A 1 197 ? -12.93 -16.016 -14.875 1 97.75 197 GLU A O 1
ATOM 1552 N N . VAL A 1 198 ? -12.797 -18.172 -14.227 1 96.81 198 VAL A N 1
ATOM 1553 C CA . VAL A 1 198 ? -11.516 -17.984 -13.555 1 96.81 198 VAL A CA 1
ATOM 1554 C C . VAL A 1 198 ? -10.57 -19.125 -13.891 1 96.81 198 VAL A C 1
ATOM 1556 O O . VAL A 1 198 ? -9.797 -19.562 -13.039 1 96.81 198 VAL A O 1
ATOM 1559 N N . GLY A 1 199 ? -10.539 -19.641 -15.109 1 96.06 199 GLY A N 1
ATOM 1560 C CA . GLY A 1 199 ? -9.859 -20.891 -15.414 1 96.06 199 GLY A CA 1
ATOM 1561 C C . GLY A 1 199 ? -8.602 -20.688 -16.234 1 96.06 199 GLY A C 1
ATOM 1562 O O . GLY A 1 199 ? -8.18 -21.594 -16.969 1 96.06 199 GLY A O 1
ATOM 1563 N N . LEU A 1 200 ? -7.949 -19.516 -16.188 1 96.94 200 LEU A N 1
ATOM 1564 C CA . LEU A 1 200 ? -6.727 -19.312 -16.953 1 96.94 200 LEU A CA 1
ATOM 1565 C C . LEU A 1 200 ? -5.672 -20.344 -16.578 1 96.94 200 LEU A C 1
ATOM 1567 O O . LEU A 1 200 ? -5.008 -20.906 -17.453 1 96.94 200 LEU A O 1
ATOM 1571 N N . ARG A 1 201 ? -5.559 -20.625 -15.352 1 94.56 201 ARG A N 1
ATOM 1572 C CA . ARG A 1 201 ? -4.535 -21.547 -14.883 1 94.56 201 ARG A CA 1
ATOM 1573 C C . ARG A 1 201 ? -4.895 -22.984 -15.242 1 94.56 201 ARG A C 1
ATOM 1575 O O . ARG A 1 201 ? -4.043 -23.875 -15.188 1 94.56 201 ARG A O 1
ATOM 1582 N N . ALA A 1 202 ? -6.113 -23.266 -15.625 1 96.06 202 ALA A N 1
ATOM 1583 C CA . ALA A 1 202 ? -6.555 -24.609 -15.992 1 96.06 202 ALA A CA 1
ATOM 1584 C C . ALA A 1 202 ? -6.363 -24.859 -17.484 1 96.06 202 ALA A C 1
ATOM 1586 O O . ALA A 1 202 ? -6.434 -26 -17.953 1 96.06 202 ALA A O 1
ATOM 1587 N N . ALA A 1 203 ? -6.086 -23.844 -18.203 1 97.88 203 ALA A N 1
ATOM 1588 C CA . ALA A 1 203 ? -5.895 -23.969 -19.641 1 97.88 203 ALA A CA 1
ATOM 1589 C C . ALA A 1 203 ? -4.52 -24.562 -19.953 1 97.88 203 ALA A C 1
ATOM 1591 O O . ALA A 1 203 ? -3.588 -24.438 -19.156 1 97.88 203 ALA A O 1
ATOM 1592 N N . THR A 1 204 ? -4.434 -25.188 -21.125 1 97.62 204 THR A N 1
ATOM 1593 C CA . THR A 1 204 ? -3.156 -25.703 -21.578 1 97.62 204 THR A CA 1
ATOM 1594 C C . THR A 1 204 ? -2.363 -24.625 -22.312 1 97.62 204 THR A C 1
ATOM 1596 O O . THR A 1 204 ? -1.146 -24.75 -22.484 1 97.62 204 THR A O 1
ATOM 1599 N N . CYS A 1 205 ? -3.064 -23.641 -22.859 1 96.81 205 CYS A N 1
ATOM 1600 C CA . CYS A 1 205 ? -2.445 -22.547 -23.594 1 96.81 205 CYS A CA 1
ATOM 1601 C C . CYS A 1 205 ? -3.412 -21.375 -23.734 1 96.81 205 CYS A C 1
ATOM 1603 O O . CYS A 1 205 ? -4.594 -21.484 -23.391 1 96.81 205 CYS A O 1
ATOM 1605 N N . LEU A 1 206 ? -2.928 -20.266 -24.172 1 96.81 206 LEU A N 1
ATOM 1606 C CA . LEU A 1 206 ? -3.715 -19.047 -24.266 1 96.81 206 LEU A CA 1
ATOM 1607 C C . LEU A 1 206 ? -4.77 -19.156 -25.359 1 96.81 206 LEU A C 1
ATOM 1609 O O . LEU A 1 206 ? -5.879 -18.641 -25.219 1 96.81 206 LEU A O 1
ATOM 1613 N N . GLU A 1 207 ? -4.438 -19.812 -26.422 1 97.69 207 GLU A N 1
ATOM 1614 C CA . GLU A 1 207 ? -5.402 -19.969 -27.5 1 97.69 207 GLU A CA 1
ATOM 1615 C C . GLU A 1 207 ? -6.621 -20.766 -27.047 1 97.69 207 GLU A C 1
ATOM 1617 O O . GLU A 1 207 ? -7.758 -20.391 -27.344 1 97.69 207 GLU A O 1
ATOM 1622 N N . GLN A 1 208 ? -6.391 -21.828 -26.391 1 98.31 208 GLN A N 1
ATOM 1623 C CA . GLN A 1 208 ? -7.492 -22.625 -25.844 1 98.31 208 GLN A CA 1
ATOM 1624 C C . GLN A 1 208 ? -8.383 -21.766 -24.938 1 98.31 208 GLN A C 1
ATOM 1626 O O . GLN A 1 208 ? -9.609 -21.828 -25.031 1 98.31 208 GLN A O 1
ATOM 1631 N N . HIS A 1 209 ? -7.754 -21.047 -24.078 1 98.5 209 HIS A N 1
ATOM 1632 C CA . HIS A 1 209 ? -8.516 -20.234 -23.141 1 98.5 209 HIS A CA 1
ATOM 1633 C C . HIS A 1 209 ? -9.367 -19.203 -23.859 1 98.5 209 HIS A C 1
ATOM 1635 O O . HIS A 1 209 ? -10.5 -18.938 -23.469 1 98.5 209 HIS A O 1
ATOM 1641 N N . GLU A 1 210 ? -8.789 -18.609 -24.875 1 98.5 210 GLU A N 1
ATOM 1642 C CA . GLU A 1 210 ? -9.531 -17.625 -25.656 1 98.5 210 GLU A CA 1
ATOM 1643 C C . GLU A 1 210 ? -10.766 -18.25 -26.297 1 98.5 210 GLU A C 1
ATOM 1645 O O . GLU A 1 210 ? -11.836 -17.625 -26.344 1 98.5 210 GLU A O 1
ATOM 1650 N N . VAL A 1 211 ? -10.625 -19.438 -26.828 1 98.75 211 VAL A N 1
ATOM 1651 C CA . VAL A 1 211 ? -11.758 -20.156 -27.391 1 98.75 211 VAL A CA 1
ATOM 1652 C C . VAL A 1 211 ? -12.844 -20.328 -26.328 1 98.75 211 VAL A C 1
ATOM 1654 O O . VAL A 1 211 ? -14.023 -20.094 -26.609 1 98.75 211 VAL A O 1
ATOM 1657 N N . ALA A 1 212 ? -12.461 -20.719 -25.172 1 98.81 212 ALA A N 1
ATOM 1658 C CA . ALA A 1 212 ? -13.406 -20.906 -24.078 1 98.81 212 ALA A CA 1
ATOM 1659 C C . ALA A 1 212 ? -14.086 -19.594 -23.703 1 98.81 212 ALA A C 1
ATOM 1661 O O . ALA A 1 212 ? -15.297 -19.562 -23.438 1 98.81 212 ALA A O 1
ATOM 1662 N N . LEU A 1 213 ? -13.328 -18.516 -23.625 1 98.81 213 LEU A N 1
ATOM 1663 C CA . LEU A 1 213 ? -13.883 -17.219 -23.25 1 98.81 213 LEU A CA 1
ATOM 1664 C C . LEU A 1 213 ? -14.93 -16.766 -24.25 1 98.81 213 LEU A C 1
ATOM 1666 O O . LEU A 1 213 ? -15.953 -16.188 -23.875 1 98.81 213 LEU A O 1
ATOM 1670 N N . ARG A 1 214 ? -14.641 -16.953 -25.531 1 98.81 214 ARG A N 1
ATOM 1671 C CA . ARG A 1 214 ? -15.625 -16.609 -26.547 1 98.81 214 ARG A CA 1
ATOM 1672 C C . ARG A 1 214 ? -16.922 -17.375 -26.328 1 98.81 214 ARG A C 1
ATOM 1674 O O . ARG A 1 214 ? -18.016 -16.812 -26.469 1 98.81 214 ARG A O 1
ATOM 1681 N N . SER A 1 215 ? -16.828 -18.641 -26.016 1 98.81 215 SER A N 1
ATOM 1682 C CA . SER A 1 215 ? -18 -19.453 -25.734 1 98.81 215 SER A CA 1
ATOM 1683 C C . SER A 1 215 ? -18.75 -18.953 -24.5 1 98.81 215 SER A C 1
ATOM 1685 O O . SER A 1 215 ? -19.969 -18.969 -24.453 1 98.81 215 SER A O 1
ATOM 1687 N N . CYS A 1 216 ? -17.984 -18.594 -23.453 1 98.81 216 CYS A N 1
ATOM 1688 C CA . CYS A 1 216 ? -18.594 -18 -22.266 1 98.81 216 CYS A CA 1
ATOM 1689 C C . CYS A 1 216 ? -19.391 -16.75 -22.625 1 98.81 216 CYS A C 1
ATOM 1691 O O . CYS A 1 216 ? -20.531 -16.594 -22.203 1 98.81 216 CYS A O 1
ATOM 1693 N N . LYS A 1 217 ? -18.766 -15.875 -23.375 1 98.62 217 LYS A N 1
ATOM 1694 C CA . LYS A 1 217 ? -19.406 -14.625 -23.797 1 98.62 217 LYS A CA 1
ATOM 1695 C C . LYS A 1 217 ? -20.672 -14.906 -24.578 1 98.62 217 LYS A C 1
ATOM 1697 O O . LYS A 1 217 ? -21.688 -14.242 -24.375 1 98.62 217 LYS A O 1
ATOM 1702 N N . ASP A 1 218 ? -20.609 -15.875 -25.469 1 98.5 218 ASP A N 1
ATOM 1703 C CA . ASP A 1 218 ? -21.781 -16.266 -26.266 1 98.5 218 ASP A CA 1
ATOM 1704 C C . ASP A 1 218 ? -22.906 -16.75 -25.375 1 98.5 218 ASP A C 1
ATOM 1706 O O . ASP A 1 218 ? -24.094 -16.594 -25.719 1 98.5 218 ASP A O 1
ATOM 1710 N N . ALA A 1 219 ? -22.578 -17.344 -24.266 1 98.56 219 ALA A N 1
ATOM 1711 C CA . ALA A 1 219 ? -23.578 -17.859 -23.328 1 98.56 219 ALA A CA 1
ATOM 1712 C C . ALA A 1 219 ? -24.016 -16.766 -22.359 1 98.56 219 ALA A C 1
ATOM 1714 O O . ALA A 1 219 ? -24.859 -17 -21.484 1 98.56 219 ALA A O 1
ATOM 1715 N N . GLY A 1 220 ? -23.375 -15.555 -22.422 1 98.44 220 GLY A N 1
ATOM 1716 C CA . GLY A 1 220 ? -23.812 -14.414 -21.641 1 98.44 220 G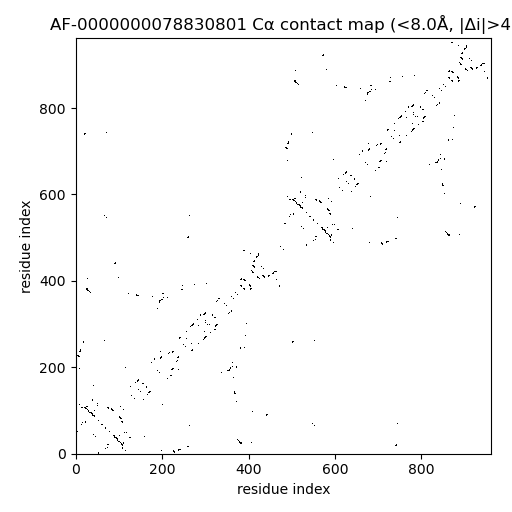LY A CA 1
ATOM 1717 C C . GLY A 1 220 ? -22.875 -14.086 -20.484 1 98.44 220 GLY A C 1
ATOM 1718 O O . GLY A 1 220 ? -23.047 -13.07 -19.812 1 98.44 220 GLY A O 1
ATOM 1719 N N . VAL A 1 221 ? -21.922 -14.953 -20.234 1 98.69 221 VAL A N 1
ATOM 1720 C CA . VAL A 1 221 ? -20.953 -14.703 -19.172 1 98.69 221 VAL A CA 1
ATOM 1721 C C . VAL A 1 221 ? -19.859 -13.766 -19.672 1 98.69 221 VAL A C 1
ATOM 1723 O O . VAL A 1 221 ? -19.062 -14.148 -20.531 1 98.69 221 VAL A O 1
ATOM 1726 N N . THR A 1 222 ? -19.734 -12.609 -19.062 1 98.44 222 THR A N 1
ATOM 1727 C CA . THR A 1 222 ? -18.875 -11.586 -19.625 1 98.44 222 THR A CA 1
ATOM 1728 C C . THR A 1 222 ? -17.75 -11.211 -18.656 1 98.44 222 THR A C 1
ATOM 1730 O O . THR A 1 222 ? -17.031 -10.242 -18.875 1 98.44 222 THR A O 1
ATOM 1733 N N . ARG A 1 223 ? -17.609 -11.891 -17.578 1 98 223 ARG A N 1
ATOM 1734 C CA . ARG A 1 223 ? -16.578 -11.625 -16.578 1 98 223 ARG A CA 1
ATOM 1735 C C . ARG A 1 223 ? -15.523 -12.727 -16.578 1 98 223 ARG A C 1
ATOM 1737 O O . ARG A 1 223 ? -15.852 -13.914 -16.641 1 98 223 ARG A O 1
ATOM 1744 N N . THR A 1 224 ? -14.305 -12.367 -16.531 1 98.25 224 THR A N 1
ATOM 1745 C CA . THR A 1 224 ? -13.203 -13.32 -16.5 1 98.25 224 THR A CA 1
ATOM 1746 C C . THR A 1 224 ? -12.047 -12.789 -15.664 1 98.25 224 THR A C 1
ATOM 1748 O O . THR A 1 224 ? -11.867 -11.578 -15.547 1 98.25 224 THR A O 1
ATOM 1751 N N . SER A 1 225 ? -11.273 -13.664 -15.094 1 97.06 225 SER A N 1
ATOM 1752 C CA . SER A 1 225 ? -10.086 -13.258 -14.352 1 97.06 225 SER A CA 1
ATOM 1753 C C . SER A 1 225 ? -8.922 -12.953 -15.289 1 97.06 225 SER A C 1
ATOM 1755 O O . SER A 1 225 ? -7.949 -12.32 -14.891 1 97.06 225 SER A O 1
ATOM 1757 N N . ASN A 1 226 ? -8.945 -13.477 -16.5 1 98.06 226 ASN A N 1
ATOM 1758 C CA . ASN A 1 226 ? -7.898 -13.258 -17.5 1 98.06 226 ASN A CA 1
ATOM 1759 C C . ASN A 1 226 ? -7.961 -11.844 -18.078 1 98.06 226 ASN A C 1
ATOM 1761 O O . ASN A 1 226 ? -8.797 -11.562 -18.938 1 98.06 226 ASN A O 1
ATOM 1765 N N . VAL A 1 227 ? -7.031 -11.039 -17.688 1 98.19 227 VAL A N 1
ATOM 1766 C CA . VAL A 1 227 ? -7.09 -9.625 -18.062 1 98.19 227 VAL A CA 1
ATOM 1767 C C . VAL A 1 227 ? -6.836 -9.461 -19.547 1 98.19 227 VAL A C 1
ATOM 1769 O O . VAL A 1 227 ? -7.465 -8.633 -20.203 1 98.19 227 VAL A O 1
ATOM 1772 N N . ASP A 1 228 ? -5.93 -10.227 -20.109 1 97.81 228 ASP A N 1
ATOM 1773 C CA . ASP A 1 228 ? -5.652 -10.172 -21.547 1 97.81 228 ASP A CA 1
ATOM 1774 C C . ASP A 1 228 ? -6.879 -10.586 -22.359 1 97.81 228 ASP A C 1
ATOM 1776 O O . ASP A 1 228 ? -7.223 -9.938 -23.344 1 97.81 228 ASP A O 1
ATOM 1780 N N . GLY A 1 229 ? -7.457 -11.695 -21.969 1 97.94 229 GLY A N 1
ATOM 1781 C CA . GLY A 1 229 ? -8.68 -12.133 -22.625 1 97.94 229 GLY A CA 1
ATOM 1782 C C . GLY A 1 229 ? -9.797 -11.102 -22.547 1 97.94 229 GLY A C 1
ATOM 1783 O O . GLY A 1 229 ? -10.508 -10.891 -23.531 1 97.94 229 GLY A O 1
ATOM 1784 N N . ALA A 1 230 ? -9.938 -10.477 -21.391 1 98.5 230 ALA A N 1
ATOM 1785 C CA . ALA A 1 230 ? -10.945 -9.422 -21.219 1 98.5 230 ALA A CA 1
ATOM 1786 C C . ALA A 1 230 ? -10.703 -8.281 -22.203 1 98.5 230 ALA A C 1
ATOM 1788 O O . ALA A 1 230 ? -11.641 -7.777 -22.828 1 98.5 230 ALA A O 1
ATOM 1789 N N . ALA A 1 231 ? -9.484 -7.867 -22.297 1 98.06 231 ALA A N 1
ATOM 1790 C CA . ALA A 1 231 ? -9.125 -6.773 -23.203 1 98.06 231 ALA A CA 1
ATOM 1791 C C . ALA A 1 231 ? -9.43 -7.137 -24.656 1 98.06 231 ALA A C 1
ATOM 1793 O O . ALA A 1 231 ? -10.008 -6.332 -25.391 1 98.06 231 ALA A O 1
ATOM 1794 N N . LYS A 1 232 ? -9.102 -8.305 -25.094 1 97.56 232 LYS A N 1
ATOM 1795 C CA . LYS A 1 232 ? -9.258 -8.75 -26.484 1 97.56 232 LYS A CA 1
ATOM 1796 C C . LYS A 1 232 ? -10.727 -8.914 -26.844 1 97.56 232 LYS A C 1
ATOM 1798 O O . LYS A 1 232 ? -11.125 -8.633 -27.984 1 97.56 232 LYS A O 1
ATOM 1803 N N . LEU A 1 233 ? -11.523 -9.367 -25.906 1 98.44 233 LEU A N 1
ATOM 1804 C CA . LEU A 1 233 ? -12.875 -9.805 -26.234 1 98.44 233 LEU A CA 1
ATOM 1805 C C . LEU A 1 233 ? -13.906 -8.805 -25.719 1 98.44 233 LEU A C 1
ATOM 1807 O O . LEU A 1 233 ? -15.109 -9.008 -25.906 1 98.44 233 LEU A O 1
ATOM 1811 N N . GLY A 1 234 ? -13.461 -7.762 -25.062 1 97.88 234 GLY A N 1
ATOM 1812 C CA . GLY A 1 234 ? -14.391 -6.793 -24.5 1 97.88 234 GLY A CA 1
ATOM 1813 C C . GLY A 1 234 ? -15.156 -7.32 -23.297 1 97.88 234 GLY A C 1
ATOM 1814 O O . GLY A 1 234 ? -16.359 -7.098 -23.188 1 97.88 234 GLY A O 1
ATOM 1815 N N . MET A 1 235 ? -14.602 -8.148 -22.547 1 98.25 235 MET A N 1
ATOM 1816 C CA . MET A 1 235 ? -15.156 -8.664 -21.297 1 98.25 235 MET A CA 1
ATOM 1817 C C . MET A 1 235 ? -14.711 -7.816 -20.109 1 98.25 235 MET A C 1
ATOM 1819 O O . MET A 1 235 ? -13.977 -6.836 -20.281 1 98.25 235 MET A O 1
ATOM 1823 N N . VAL A 1 236 ? -15.156 -8.117 -18.969 1 97.5 236 VAL A N 1
ATOM 1824 C CA . VAL A 1 236 ? -14.812 -7.395 -17.75 1 97.5 236 VAL A CA 1
ATOM 1825 C C . VAL A 1 236 ? -13.836 -8.219 -16.922 1 97.5 236 VAL A C 1
ATOM 1827 O O . VAL A 1 236 ? -14.148 -9.328 -16.5 1 97.5 236 VAL A O 1
ATOM 1830 N N . PRO A 1 237 ? -12.633 -7.68 -16.703 1 97.12 237 PRO A N 1
ATOM 1831 C CA . PRO A 1 237 ? -11.711 -8.398 -15.82 1 97.12 237 PRO A CA 1
ATOM 1832 C C . PRO A 1 237 ? -12.133 -8.352 -14.359 1 97.12 237 PRO A C 1
ATOM 1834 O O . PRO A 1 237 ? -12.562 -7.301 -13.867 1 97.12 237 PRO A O 1
ATOM 1837 N N . VAL A 1 238 ? -12.07 -9.484 -13.672 1 93.38 238 VAL A N 1
ATOM 1838 C CA . VAL A 1 238 ? -12.43 -9.578 -12.258 1 93.38 238 VAL A CA 1
ATOM 1839 C C . VAL A 1 238 ? -11.406 -10.445 -11.516 1 93.38 238 VAL A C 1
ATOM 1841 O O . VAL A 1 238 ? -10.594 -11.125 -12.148 1 93.38 238 VAL A O 1
ATOM 1844 N N . GLY A 1 239 ? -11.461 -10.344 -10.227 1 88 239 GLY A N 1
ATOM 1845 C CA . GLY A 1 239 ? -10.602 -11.148 -9.375 1 88 239 GLY A CA 1
ATOM 1846 C C . GLY A 1 239 ? -10.797 -10.867 -7.895 1 88 239 GLY A C 1
ATOM 1847 O O . GLY A 1 239 ? -11.219 -9.773 -7.516 1 88 239 GLY A O 1
ATOM 1848 N N . THR A 1 240 ? -10.531 -11.797 -7.129 1 89.69 240 THR A N 1
ATOM 1849 C CA . THR A 1 240 ? -10.633 -11.648 -5.68 1 89.69 240 THR A CA 1
ATOM 1850 C C . THR A 1 240 ? -9.25 -11.516 -5.051 1 89.69 240 THR A C 1
ATOM 1852 O O . THR A 1 240 ? -8.633 -10.453 -5.109 1 89.69 240 THR A O 1
ATOM 1855 N N . MET A 1 241 ? -8.719 -12.562 -4.445 1 93.19 241 MET A N 1
ATOM 1856 C CA . MET A 1 241 ? -7.363 -12.617 -3.906 1 93.19 241 MET A CA 1
ATOM 1857 C C . MET A 1 241 ? -6.887 -14.062 -3.791 1 93.19 241 MET A C 1
ATOM 1859 O O . MET A 1 241 ? -7.688 -14.992 -3.871 1 93.19 241 MET A O 1
ATOM 1863 N N . GLY A 1 242 ? -5.621 -14.227 -3.807 1 94.25 242 GLY A N 1
ATOM 1864 C CA . GLY A 1 242 ? -5.047 -15.539 -3.574 1 94.25 242 GLY A CA 1
ATOM 1865 C C . GLY A 1 242 ? -4.516 -15.719 -2.164 1 94.25 242 GLY A C 1
ATOM 1866 O O . GLY A 1 242 ? -4.371 -14.742 -1.422 1 94.25 242 GLY A O 1
ATOM 1867 N N . HIS A 1 243 ? -4.246 -16.938 -1.847 1 93.81 243 HIS A N 1
ATOM 1868 C CA . HIS A 1 243 ? -3.709 -17.281 -0.531 1 93.81 243 HIS A CA 1
ATOM 1869 C C . HIS A 1 243 ? -2.375 -16.578 -0.288 1 93.81 243 HIS A C 1
ATOM 1871 O O . HIS A 1 243 ? -2.045 -16.234 0.85 1 93.81 243 HIS A O 1
ATOM 1877 N N . GLU A 1 244 ? -1.621 -16.422 -1.327 1 96.44 244 GLU A N 1
ATOM 1878 C CA . GLU A 1 244 ? -0.313 -15.789 -1.214 1 96.44 244 GLU A CA 1
ATOM 1879 C C . GLU A 1 244 ? -0.423 -14.414 -0.557 1 96.44 244 GLU A C 1
ATOM 1881 O O . GLU A 1 244 ? 0.467 -14.008 0.193 1 96.44 244 GLU A O 1
ATOM 1886 N N . HIS A 1 245 ? -1.48 -13.688 -0.859 1 96.62 245 HIS A N 1
ATOM 1887 C CA . HIS A 1 245 ? -1.68 -12.367 -0.272 1 96.62 245 HIS A CA 1
ATOM 1888 C C . HIS A 1 245 ? -1.797 -12.453 1.246 1 96.62 245 HIS A C 1
ATOM 1890 O O . HIS A 1 245 ? -1.162 -11.68 1.966 1 96.62 245 HIS A O 1
ATOM 1896 N N . ILE A 1 246 ? -2.596 -13.352 1.716 1 94.56 246 ILE A N 1
ATOM 1897 C CA . ILE A 1 246 ? -2.838 -13.523 3.145 1 94.56 246 ILE A CA 1
ATOM 1898 C C . ILE A 1 246 ? -1.569 -14.023 3.828 1 94.56 246 ILE A C 1
ATOM 1900 O O . ILE A 1 246 ? -1.224 -13.57 4.922 1 94.56 246 ILE A O 1
ATOM 1904 N N . GLN A 1 247 ? -0.9 -14.906 3.162 1 93.31 247 GLN A N 1
ATOM 1905 C CA . GLN A 1 247 ? 0.363 -15.414 3.691 1 93.31 247 GLN A CA 1
ATOM 1906 C C . GLN A 1 247 ? 1.391 -14.289 3.822 1 93.31 247 GLN A C 1
ATOM 1908 O O . GLN A 1 247 ? 2.156 -14.258 4.789 1 93.31 247 GLN A O 1
ATOM 1913 N N . ARG A 1 248 ? 1.428 -13.43 2.887 1 93.62 248 ARG A N 1
ATOM 1914 C CA . ARG A 1 248 ? 2.336 -12.281 2.9 1 93.62 248 ARG A CA 1
ATOM 1915 C C . ARG A 1 248 ? 2.146 -11.445 4.16 1 93.62 248 ARG A C 1
ATOM 1917 O O . ARG A 1 248 ? 3.115 -10.938 4.723 1 93.62 248 ARG A O 1
ATOM 1924 N N . TYR A 1 249 ? 0.977 -11.273 4.57 1 92.12 249 TYR A N 1
ATOM 1925 C CA . TYR A 1 249 ? 0.658 -10.422 5.707 1 92.12 249 TYR A CA 1
ATOM 1926 C C . TYR A 1 249 ? 0.745 -11.203 7.016 1 92.12 249 TYR A C 1
ATOM 1928 O O . TYR A 1 249 ? 0.942 -10.617 8.078 1 92.12 249 TYR A O 1
ATOM 1936 N N . GLY A 1 250 ? 0.515 -12.539 6.953 1 88 250 GLY A N 1
ATOM 1937 C CA . GLY A 1 250 ? 0.617 -13.391 8.125 1 88 250 GLY A CA 1
ATOM 1938 C C . GLY A 1 250 ? -0.644 -13.398 8.969 1 88 250 GLY A C 1
ATOM 1939 O O . GLY A 1 250 ? -0.695 -14.055 10.016 1 88 250 GLY A O 1
ATOM 1940 N N . SER A 1 251 ? -1.667 -12.617 8.539 1 88.81 251 SER A N 1
ATOM 1941 C CA . SER A 1 251 ? -2.963 -12.602 9.203 1 88.81 251 SER A CA 1
ATOM 1942 C C . SER A 1 251 ? -4.082 -12.227 8.234 1 88.81 251 SER A C 1
ATOM 1944 O O . SER A 1 251 ? -3.881 -11.406 7.336 1 88.81 251 SER A O 1
ATOM 1946 N N . ASP A 1 252 ? -5.242 -12.805 8.516 1 93.25 252 ASP A N 1
ATOM 1947 C CA . ASP A 1 252 ? -6.406 -12.516 7.684 1 93.25 252 ASP A CA 1
ATOM 1948 C C . ASP A 1 252 ? -6.789 -11.039 7.773 1 93.25 252 ASP A C 1
ATOM 1950 O O . ASP A 1 252 ? -7 -10.383 6.754 1 93.25 252 ASP A O 1
ATOM 1954 N N . GLU A 1 253 ? -6.828 -10.555 8.969 1 92.38 253 GLU A N 1
ATOM 1955 C CA . GLU A 1 253 ? -7.27 -9.18 9.18 1 92.38 253 GLU A CA 1
ATOM 1956 C C . GLU A 1 253 ? -6.383 -8.188 8.43 1 92.38 253 GLU A C 1
ATOM 1958 O O . GLU A 1 253 ? -6.887 -7.309 7.734 1 92.38 253 GLU A O 1
ATOM 1963 N N . ALA A 1 254 ? -5.078 -8.344 8.617 1 91.31 254 ALA A N 1
ATOM 1964 C CA . ALA A 1 254 ? -4.137 -7.43 7.965 1 91.31 254 ALA A CA 1
ATOM 1965 C C . ALA A 1 254 ? -4.234 -7.531 6.445 1 91.31 254 ALA A C 1
ATOM 1967 O O . ALA A 1 254 ? -4.207 -6.512 5.75 1 91.31 254 ALA A O 1
ATOM 1968 N N . ALA A 1 255 ? -4.332 -8.719 5.957 1 95.06 255 ALA A N 1
ATOM 1969 C CA . ALA A 1 255 ? -4.426 -8.945 4.516 1 95.06 255 ALA A CA 1
ATOM 1970 C C . ALA A 1 255 ? -5.711 -8.352 3.951 1 95.06 255 ALA A C 1
ATOM 1972 O O . ALA A 1 255 ? -5.695 -7.715 2.895 1 95.06 255 ALA A O 1
ATOM 1973 N N . PHE A 1 256 ? -6.848 -8.602 4.645 1 96.25 256 PHE A N 1
ATOM 1974 C CA . PHE A 1 256 ? -8.148 -8.102 4.199 1 96.25 256 PHE A CA 1
ATOM 1975 C C . PHE A 1 256 ? -8.172 -6.578 4.215 1 96.25 256 PHE A C 1
ATOM 1977 O O . PHE A 1 256 ? -8.672 -5.953 3.275 1 96.25 256 PHE A O 1
ATOM 1984 N N . ARG A 1 257 ? -7.609 -5.996 5.234 1 92.12 257 ARG A N 1
ATOM 1985 C CA . ARG A 1 257 ? -7.555 -4.543 5.336 1 92.12 257 ARG A CA 1
ATOM 1986 C C . ARG A 1 257 ? -6.734 -3.943 4.199 1 92.12 257 ARG A C 1
ATOM 1988 O O . ARG A 1 257 ? -7.102 -2.904 3.645 1 92.12 257 ARG A O 1
ATOM 1995 N N . ALA A 1 258 ? -5.613 -4.547 3.932 1 92.56 258 ALA A N 1
ATOM 1996 C CA . ALA A 1 258 ? -4.77 -4.074 2.836 1 92.56 258 ALA A CA 1
ATOM 1997 C C . ALA A 1 258 ? -5.527 -4.098 1.512 1 92.56 258 ALA A C 1
ATOM 1999 O O . ALA A 1 258 ? -5.418 -3.168 0.709 1 92.56 258 ALA A O 1
ATOM 2000 N N . MET A 1 259 ? -6.246 -5.164 1.294 1 94.19 259 MET A N 1
ATOM 2001 C CA . MET A 1 259 ? -7.02 -5.266 0.059 1 94.19 259 MET A CA 1
ATOM 2002 C C . MET A 1 259 ? -8.109 -4.203 0.011 1 94.19 259 MET A C 1
ATOM 2004 O O . MET A 1 259 ? -8.359 -3.604 -1.038 1 94.19 259 MET A O 1
ATOM 2008 N N . ARG A 1 260 ? -8.797 -3.996 1.064 1 91.81 260 ARG A N 1
ATOM 2009 C CA . ARG A 1 260 ? -9.836 -2.977 1.136 1 91.81 260 ARG A CA 1
ATOM 2010 C C . ARG A 1 260 ? -9.273 -1.596 0.812 1 91.81 260 ARG A C 1
ATOM 2012 O O . ARG A 1 260 ? -9.953 -0.772 0.196 1 91.81 260 ARG A O 1
ATOM 2019 N N . GLU A 1 261 ? -8.055 -1.342 1.239 1 89.06 261 GLU A N 1
ATOM 2020 C CA . GLU A 1 261 ? -7.41 -0.06 0.975 1 89.06 261 GLU A CA 1
ATOM 2021 C C . GLU A 1 261 ? -7.172 0.14 -0.519 1 89.06 261 GLU A C 1
ATOM 2023 O O . GLU A 1 261 ? -7.184 1.271 -1.009 1 89.06 261 GLU A O 1
ATOM 2028 N N . ARG A 1 262 ? -6.969 -0.925 -1.21 1 88 262 ARG A N 1
ATOM 2029 C CA . ARG A 1 262 ? -6.621 -0.86 -2.627 1 88 262 ARG A CA 1
ATOM 2030 C C . ARG A 1 262 ? -7.871 -0.949 -3.498 1 88 262 ARG A C 1
ATOM 2032 O O . ARG A 1 262 ? -7.926 -0.344 -4.57 1 88 262 ARG A O 1
ATOM 2039 N N . ARG A 1 263 ? -8.805 -1.704 -3.004 1 88.62 263 ARG A N 1
ATOM 2040 C CA . ARG A 1 263 ? -10.031 -1.921 -3.758 1 88.62 263 ARG A CA 1
ATOM 2041 C C . ARG A 1 263 ? -11.258 -1.718 -2.873 1 88.62 263 ARG A C 1
ATOM 2043 O O . ARG A 1 263 ? -12.039 -2.648 -2.662 1 88.62 263 ARG A O 1
ATOM 2050 N N . PRO A 1 264 ? -11.523 -0.504 -2.557 1 86.12 264 PRO A N 1
ATOM 2051 C CA . PRO A 1 264 ? -12.602 -0.277 -1.592 1 86.12 264 PRO A CA 1
ATOM 2052 C C . PRO A 1 264 ? -13.977 -0.612 -2.158 1 86.12 264 PRO A C 1
ATOM 2054 O O . PRO A 1 264 ? -14.898 -0.939 -1.402 1 86.12 264 PRO A O 1
ATOM 2057 N N . GLN A 1 265 ? -14.203 -0.543 -3.418 1 78.56 265 GLN A N 1
ATOM 2058 C CA . GLN A 1 265 ? -15.516 -0.777 -4.004 1 78.56 265 GLN A CA 1
ATOM 2059 C C . GLN A 1 265 ? -15.727 -2.256 -4.312 1 78.56 265 GLN A C 1
ATOM 2061 O O . GLN A 1 265 ? -16.844 -2.682 -4.609 1 78.56 265 GLN A O 1
ATOM 2066 N N . ARG A 1 266 ? -14.695 -3.043 -4.223 1 79.81 266 ARG A N 1
ATOM 2067 C CA . ARG A 1 266 ? -14.789 -4.445 -4.625 1 79.81 266 ARG A CA 1
ATOM 2068 C C . ARG A 1 266 ? -13.875 -5.32 -3.771 1 79.81 266 ARG A C 1
ATOM 2070 O O . ARG A 1 266 ? -13.109 -6.125 -4.301 1 79.81 266 ARG A O 1
ATOM 2077 N N . SER A 1 267 ? -14 -5.086 -2.49 1 89.5 267 SER A N 1
ATOM 2078 C CA . SER A 1 267 ? -13.117 -5.891 -1.658 1 89.5 267 SER A CA 1
ATOM 2079 C C . SER A 1 267 ? -13.641 -7.312 -1.501 1 89.5 267 SER A C 1
ATOM 2081 O O . SER A 1 267 ? -14.844 -7.52 -1.312 1 89.5 267 SER A O 1
ATOM 2083 N N . SER A 1 268 ? -12.828 -8.25 -1.733 1 94.31 268 SER A N 1
ATOM 2084 C CA . SER A 1 268 ? -13.156 -9.664 -1.604 1 94.31 268 SER A CA 1
ATOM 2085 C C . SER A 1 268 ? -12.188 -10.375 -0.665 1 94.31 268 SER A C 1
ATOM 2087 O O . SER A 1 268 ? -10.977 -10.203 -0.776 1 94.31 268 SER A O 1
ATOM 2089 N N . TYR A 1 269 ? -12.742 -11.117 0.286 1 96.44 269 TYR A N 1
ATOM 2090 C CA . TYR A 1 269 ? -11.922 -11.727 1.328 1 96.44 269 TYR A CA 1
ATOM 2091 C C . TYR A 1 269 ? -11.945 -13.242 1.224 1 96.44 269 TYR A C 1
ATOM 2093 O O . TYR A 1 269 ? -13.008 -13.859 1.307 1 96.44 269 TYR A O 1
ATOM 2101 N N . LEU A 1 270 ? -10.781 -13.844 0.982 1 95.94 270 LEU A N 1
ATOM 2102 C CA . LEU A 1 270 ? -10.617 -15.297 0.953 1 95.94 270 LEU A CA 1
ATOM 2103 C C . LEU A 1 270 ? -10.5 -15.859 2.365 1 95.94 270 LEU A C 1
ATOM 2105 O O . LEU A 1 270 ? -9.547 -15.547 3.086 1 95.94 270 LEU A O 1
ATOM 2109 N N . LEU A 1 271 ? -11.305 -16.766 2.748 1 93.56 271 LEU A N 1
ATOM 2110 C CA . LEU A 1 271 ? -11.578 -17.031 4.156 1 93.56 271 LEU A CA 1
ATOM 2111 C C . LEU A 1 271 ? -10.688 -18.156 4.68 1 93.56 271 LEU A C 1
ATOM 2113 O O . LEU A 1 271 ? -10.523 -18.312 5.891 1 93.56 271 LEU A O 1
ATOM 2117 N N . ASP A 1 272 ? -10.023 -18.875 3.811 1 88.75 272 ASP A N 1
ATOM 2118 C CA . ASP A 1 272 ? -9.602 -20.188 4.281 1 88.75 272 ASP A CA 1
ATOM 2119 C C . ASP A 1 272 ? -8.078 -20.328 4.273 1 88.75 272 ASP A C 1
ATOM 2121 O O . ASP A 1 272 ? -7.547 -21.422 4.18 1 88.75 272 ASP A O 1
ATOM 2125 N N . THR A 1 273 ? -7.371 -19.312 4.324 1 86.31 273 THR A N 1
ATOM 2126 C CA . THR A 1 273 ? -5.918 -19.438 4.289 1 86.31 273 THR A CA 1
ATOM 2127 C C . THR A 1 273 ? -5.391 -20.031 5.594 1 86.31 273 THR A C 1
ATOM 2129 O O . THR A 1 273 ? -4.551 -20.922 5.574 1 86.31 273 THR A O 1
ATOM 2132 N N . PHE A 1 274 ? -5.879 -19.609 6.699 1 84.75 274 PHE A N 1
ATOM 2133 C CA . PHE A 1 274 ? -5.492 -20.156 7.992 1 84.75 274 PHE A CA 1
ATOM 2134 C C . PHE A 1 274 ? -6.59 -21.047 8.555 1 84.75 274 PHE A C 1
ATOM 2136 O O . PHE A 1 274 ? -6.418 -22.266 8.648 1 84.75 274 PHE A O 1
ATOM 2143 N N . ASP A 1 275 ? -7.66 -20.391 8.867 1 83.31 275 ASP A N 1
ATOM 2144 C CA . ASP A 1 275 ? -8.867 -21.109 9.297 1 83.31 275 ASP A CA 1
ATOM 2145 C C . ASP A 1 275 ? -10.117 -20.281 9 1 83.31 275 ASP A C 1
ATOM 2147 O O . ASP A 1 275 ? -10.219 -19.125 9.406 1 83.31 275 ASP A O 1
ATOM 2151 N N . THR A 1 276 ? -11.039 -20.953 8.367 1 89.25 276 THR A N 1
ATOM 2152 C CA . THR A 1 276 ? -12.227 -20.234 7.906 1 89.25 276 THR A CA 1
ATOM 2153 C C . THR A 1 276 ? -13.047 -19.734 9.086 1 89.25 276 THR A C 1
ATOM 2155 O O . THR A 1 276 ? -13.445 -18.562 9.125 1 89.25 276 THR A O 1
ATOM 2158 N N . LEU A 1 277 ? -13.312 -20.562 10.055 1 88.12 277 LEU A N 1
ATOM 2159 C CA . LEU A 1 277 ? -14.289 -20.281 11.094 1 88.12 277 LEU A CA 1
ATOM 2160 C C . LEU A 1 277 ? -13.688 -19.422 12.195 1 88.12 277 LEU A C 1
ATOM 2162 O O . LEU A 1 277 ? -14.352 -18.516 12.719 1 88.12 277 LEU A O 1
ATOM 2166 N N . THR A 1 278 ? -12.414 -19.609 12.477 1 86.62 278 THR A N 1
ATOM 2167 C CA . THR A 1 278 ? -11.859 -18.953 13.648 1 86.62 278 THR A CA 1
ATOM 2168 C C . THR A 1 278 ? -11.078 -17.703 13.25 1 86.62 278 THR A C 1
ATOM 2170 O O . THR A 1 278 ? -10.789 -16.859 14.094 1 86.62 278 THR A O 1
ATOM 2173 N N . SER A 1 279 ? -10.773 -17.594 12.031 1 89.38 279 SER A N 1
ATOM 2174 C CA . SER A 1 279 ? -9.953 -16.453 11.633 1 89.38 279 SER A CA 1
ATOM 2175 C C . SER A 1 279 ? -10.578 -15.703 10.453 1 89.38 279 SER A C 1
ATOM 2177 O O . SER A 1 279 ? -10.914 -14.523 10.57 1 89.38 279 SER A O 1
ATOM 2179 N N . GLY A 1 280 ? -10.836 -16.438 9.383 1 93.5 280 GLY A N 1
ATOM 2180 C CA . GLY A 1 280 ? -11.305 -15.812 8.148 1 93.5 280 GLY A CA 1
ATOM 2181 C C . GLY A 1 280 ? -12.609 -15.062 8.328 1 93.5 280 GLY A C 1
ATOM 2182 O O . GLY A 1 280 ? -12.672 -13.852 8.086 1 93.5 280 GLY A O 1
ATOM 2183 N N . ILE A 1 281 ? -13.602 -15.734 8.828 1 95.31 281 ILE A N 1
ATOM 2184 C CA . ILE A 1 281 ? -14.938 -15.164 8.953 1 95.31 281 ILE A CA 1
ATOM 2185 C C . ILE A 1 281 ? -14.914 -14.031 9.977 1 95.31 281 ILE A C 1
ATOM 2187 O O . ILE A 1 281 ? -15.383 -12.922 9.695 1 95.31 281 ILE A O 1
ATOM 2191 N N . PRO A 1 282 ? -14.328 -14.219 11.148 1 94.31 282 PRO A N 1
ATOM 2192 C CA . PRO A 1 282 ? -14.289 -13.117 12.109 1 94.31 282 PRO A CA 1
ATOM 2193 C C . PRO A 1 282 ? -13.594 -11.875 11.562 1 94.31 282 PRO A C 1
ATOM 2195 O O . PRO A 1 282 ? -14.086 -10.758 11.742 1 94.31 282 PRO A O 1
ATOM 2198 N N . ALA A 1 283 ? -12.492 -12.016 10.914 1 94.81 283 ALA A N 1
ATOM 2199 C CA . ALA A 1 283 ? -11.742 -10.891 10.352 1 94.81 283 ALA A CA 1
ATOM 2200 C C . ALA A 1 283 ? -12.555 -10.18 9.273 1 94.81 283 ALA A C 1
ATOM 2202 O O . ALA A 1 283 ? -12.609 -8.945 9.242 1 94.81 283 ALA A O 1
ATOM 2203 N N . ALA A 1 284 ? -13.172 -10.969 8.414 1 96.5 284 ALA A N 1
ATOM 2204 C CA . ALA A 1 284 ? -13.961 -10.398 7.328 1 96.5 284 ALA A CA 1
ATOM 2205 C C . ALA A 1 284 ? -15.148 -9.609 7.871 1 96.5 284 ALA A C 1
ATOM 2207 O O . ALA A 1 284 ? -15.406 -8.484 7.441 1 96.5 284 ALA A O 1
ATOM 2208 N N . PHE A 1 285 ? -15.82 -10.18 8.797 1 96.12 285 PHE A N 1
ATOM 2209 C CA . PHE A 1 285 ? -17.047 -9.57 9.305 1 96.12 285 PHE A CA 1
ATOM 2210 C C . PHE A 1 285 ? -16.734 -8.328 10.141 1 96.12 285 PHE A C 1
ATOM 2212 O O . PHE A 1 285 ? -17.5 -7.363 10.133 1 96.12 285 PHE A O 1
ATOM 2219 N N . GLN A 1 286 ? -15.648 -8.375 10.852 1 92.5 286 GLN A N 1
ATOM 2220 C CA . GLN A 1 286 ? -15.211 -7.172 11.555 1 92.5 286 GLN A CA 1
ATOM 2221 C C . GLN A 1 286 ? -15.008 -6.016 10.578 1 92.5 286 GLN A C 1
ATOM 2223 O O . GLN A 1 286 ? -15.469 -4.898 10.828 1 92.5 286 GLN A O 1
ATOM 2228 N N . LEU A 1 287 ? -14.359 -6.262 9.531 1 91.25 287 LEU A N 1
ATOM 2229 C CA . LEU A 1 287 ? -14.086 -5.23 8.539 1 91.25 287 LEU A CA 1
ATOM 2230 C C . LEU A 1 287 ? -15.375 -4.766 7.871 1 91.25 287 LEU A C 1
ATOM 2232 O O . LEU A 1 287 ? -15.562 -3.568 7.633 1 91.25 287 LEU A O 1
ATOM 2236 N N . ILE A 1 288 ? -16.25 -5.688 7.531 1 93.38 288 ILE A N 1
ATOM 2237 C CA . ILE A 1 288 ? -17.5 -5.375 6.855 1 93.38 288 ILE A CA 1
ATOM 2238 C C . ILE A 1 288 ? -18.375 -4.5 7.754 1 93.38 288 ILE A C 1
ATOM 2240 O O . ILE A 1 288 ? -19.031 -3.582 7.281 1 93.38 288 ILE A O 1
ATOM 2244 N N . GLN A 1 289 ? -18.297 -4.77 8.984 1 91.06 289 GLN A N 1
ATOM 2245 C CA . GLN A 1 289 ? -19.078 -4.004 9.938 1 91.06 289 GLN A CA 1
ATOM 2246 C C . GLN A 1 289 ? -18.594 -2.561 10.031 1 91.06 289 GLN A C 1
ATOM 2248 O O . GLN A 1 289 ? -19.344 -1.66 10.391 1 91.06 289 GLN A O 1
ATOM 2253 N N . GLU A 1 290 ? -17.344 -2.402 9.758 1 83.75 290 GLU A N 1
ATOM 2254 C CA . GLU A 1 290 ? -16.812 -1.044 9.789 1 83.75 290 GLU A CA 1
ATOM 2255 C C . GLU A 1 290 ? -17.484 -0.158 8.75 1 83.75 290 GLU A C 1
ATOM 2257 O O . GLU A 1 290 ? -17.641 1.049 8.961 1 83.75 290 GLU A O 1
ATOM 2262 N N . GLU A 1 291 ? -17.891 -0.751 7.633 1 82.62 291 GLU A N 1
ATOM 2263 C CA . GLU A 1 291 ? -18.625 -0.069 6.566 1 82.62 291 GLU A CA 1
ATOM 2264 C C . GLU A 1 291 ? -19.609 -1.014 5.879 1 82.62 291 GLU A C 1
ATOM 2266 O O . GLU A 1 291 ? -19.375 -1.442 4.746 1 82.62 291 GLU A O 1
ATOM 2271 N N . PRO A 1 292 ? -20.641 -1.162 6.449 1 80 292 PRO A N 1
ATOM 2272 C CA . PRO A 1 292 ? -21.578 -2.166 5.949 1 80 292 PRO A CA 1
ATOM 2273 C C . PRO A 1 292 ? -22.141 -1.82 4.57 1 80 292 PRO A C 1
ATOM 2275 O O . PRO A 1 292 ? -22.594 -2.707 3.844 1 80 292 PRO A O 1
ATOM 2278 N N . GLY A 1 293 ? -21.984 -0.579 4.129 1 76.88 293 GLY A N 1
ATOM 2279 C CA . GLY A 1 293 ? -22.562 -0.167 2.857 1 76.88 293 GLY A CA 1
ATOM 2280 C C . GLY A 1 293 ? -21.672 -0.469 1.672 1 76.88 293 GLY A C 1
ATOM 2281 O O . GLY A 1 293 ? -22.094 -0.331 0.521 1 76.88 293 GLY A O 1
ATOM 2282 N N . ASN A 1 294 ? -20.438 -1.042 1.795 1 79.12 294 ASN A N 1
ATOM 2283 C CA . ASN A 1 294 ? -19.453 -1.217 0.727 1 79.12 294 ASN A CA 1
ATOM 2284 C C . ASN A 1 294 ? -19.656 -2.535 -0.012 1 79.12 294 ASN A C 1
ATOM 2286 O O . ASN A 1 294 ? -19 -2.801 -1.015 1 79.12 294 ASN A O 1
ATOM 2290 N N . ASN A 1 295 ? -20.625 -3.318 0.255 1 83.31 295 ASN A N 1
ATOM 2291 C CA . ASN A 1 295 ? -20.906 -4.578 -0.425 1 83.31 295 ASN A CA 1
ATOM 2292 C C . ASN A 1 295 ? -19.656 -5.449 -0.528 1 83.31 295 ASN A C 1
ATOM 2294 O O . ASN A 1 295 ? -19.328 -5.941 -1.607 1 83.31 295 ASN A O 1
ATOM 2298 N N . ASP A 1 296 ? -18.859 -5.594 0.407 1 92 296 ASP A N 1
ATOM 2299 C CA . ASP A 1 296 ? -17.703 -6.484 0.444 1 92 296 ASP A CA 1
ATOM 2300 C C . ASP A 1 296 ? -18.109 -7.93 0.159 1 92 296 ASP A C 1
ATOM 2302 O O . ASP A 1 296 ? -19.266 -8.312 0.385 1 92 296 ASP A O 1
ATOM 2306 N N . SER A 1 297 ? -17.234 -8.648 -0.406 1 95.88 297 SER A N 1
ATOM 2307 C CA . SER A 1 297 ? -17.516 -10.047 -0.683 1 95.88 297 SER A CA 1
ATOM 2308 C C . SER A 1 297 ? -16.641 -10.969 0.147 1 95.88 297 SER A C 1
ATOM 2310 O O . SER A 1 297 ? -15.539 -10.578 0.56 1 95.88 297 SER A O 1
ATOM 2312 N N . ILE A 1 298 ? -17.141 -12.133 0.463 1 96.75 298 ILE A N 1
ATOM 2313 C CA . ILE A 1 298 ? -16.391 -13.211 1.098 1 96.75 298 ILE A CA 1
ATOM 2314 C C . ILE A 1 298 ? -16.359 -14.43 0.185 1 96.75 298 ILE A C 1
ATOM 2316 O O . ILE A 1 298 ? -17.359 -14.742 -0.476 1 96.75 298 ILE A O 1
ATOM 2320 N N . ARG A 1 299 ? -15.234 -15.094 0.102 1 96 299 ARG A N 1
ATOM 2321 C CA . ARG A 1 299 ? -15.086 -16.203 -0.837 1 96 299 ARG A CA 1
ATOM 2322 C C . ARG A 1 299 ? -14.812 -17.5 -0.103 1 96 299 ARG A C 1
ATOM 2324 O O . ARG A 1 299 ? -13.938 -17.562 0.767 1 96 299 ARG A O 1
ATOM 2331 N N . PHE A 1 300 ? -15.555 -18.453 -0.521 1 91.38 300 PHE A N 1
ATOM 2332 C CA . PHE A 1 300 ? -15.391 -19.828 -0.078 1 91.38 300 PHE A CA 1
ATOM 2333 C C . PHE A 1 300 ? -14.594 -20.641 -1.102 1 91.38 300 PHE A C 1
ATOM 2335 O O . PHE A 1 300 ? -15.008 -20.75 -2.258 1 91.38 300 PHE A O 1
ATOM 2342 N N . ASP A 1 301 ? -13.5 -21.203 -0.652 1 87.06 301 ASP A N 1
ATOM 2343 C CA . ASP A 1 301 ? -12.617 -21.859 -1.61 1 87.06 301 ASP A CA 1
ATOM 2344 C C . ASP A 1 301 ? -12.414 -23.328 -1.257 1 87.06 301 ASP A C 1
ATOM 2346 O O . ASP A 1 301 ? -12.469 -24.188 -2.131 1 87.06 301 ASP A O 1
ATOM 2350 N N . SER A 1 302 ? -12.195 -23.609 0 1 82.5 302 SER A N 1
ATOM 2351 C CA . SER A 1 302 ? -11.883 -24.984 0.376 1 82.5 302 SER A CA 1
ATOM 2352 C C . SER A 1 302 ? -12.672 -25.406 1.611 1 82.5 302 SER A C 1
ATOM 2354 O O . SER A 1 302 ? -13.367 -24.594 2.221 1 82.5 302 SER A O 1
ATOM 2356 N N . GLY A 1 303 ? -12.633 -26.703 1.784 1 80.19 303 GLY A N 1
ATOM 2357 C CA . GLY A 1 303 ? -13.336 -27.25 2.939 1 80.19 303 GLY A CA 1
ATOM 2358 C C . GLY A 1 303 ? -14.797 -27.531 2.67 1 80.19 303 GLY A C 1
ATOM 2359 O O . GLY A 1 303 ? -15.211 -27.672 1.516 1 80.19 303 GLY A O 1
ATOM 2360 N N . ASN A 1 304 ? -15.43 -27.766 3.701 1 87 304 ASN A N 1
ATOM 2361 C CA . ASN A 1 304 ? -16.875 -27.969 3.592 1 87 304 ASN A CA 1
ATOM 2362 C C . ASN A 1 304 ? -17.609 -26.656 3.348 1 87 304 ASN A C 1
ATOM 2364 O O . ASN A 1 304 ? -18.125 -26.047 4.285 1 87 304 ASN A O 1
ATOM 2368 N N . LYS A 1 305 ? -17.734 -26.344 2.109 1 90.94 305 LYS A N 1
ATOM 2369 C CA . LYS A 1 305 ? -18.266 -25.031 1.715 1 90.94 305 LYS A CA 1
ATOM 2370 C C . LYS A 1 305 ? -19.703 -24.859 2.174 1 90.94 305 LYS A C 1
ATOM 2372 O O . LYS A 1 305 ? -20.125 -23.75 2.514 1 90.94 305 LYS A O 1
ATOM 2377 N N . LYS A 1 306 ? -20.438 -25.984 2.184 1 91.31 306 LYS A N 1
ATOM 2378 C CA . LYS A 1 306 ? -21.844 -25.891 2.602 1 91.31 306 LYS A CA 1
ATOM 2379 C C . LYS A 1 306 ? -21.953 -25.469 4.062 1 91.31 306 LYS A C 1
ATOM 2381 O O . LYS A 1 306 ? -22.719 -24.562 4.398 1 91.31 306 LYS A O 1
ATOM 2386 N N . LEU A 1 307 ? -21.219 -26.125 4.867 1 91.5 307 LEU A N 1
ATOM 2387 C CA . LEU A 1 307 ? -21.234 -25.812 6.289 1 91.5 307 LEU A CA 1
ATOM 2388 C C . LEU A 1 307 ? -20.703 -24.391 6.527 1 91.5 307 LEU A C 1
ATOM 2390 O O . LEU A 1 307 ? -21.25 -23.656 7.359 1 91.5 307 LEU A O 1
ATOM 2394 N N . GLN A 1 308 ? -19.656 -24.094 5.863 1 92.62 308 GLN A N 1
ATOM 2395 C CA . GLN A 1 308 ? -19.078 -22.766 5.992 1 92.62 308 GLN A CA 1
ATOM 2396 C C . GLN A 1 308 ? -20.062 -21.688 5.547 1 92.62 308 GLN A C 1
ATOM 2398 O O . GLN A 1 308 ? -20.172 -20.641 6.188 1 92.62 308 GLN A O 1
ATOM 2403 N N . TYR A 1 309 ? -20.703 -21.938 4.48 1 94.38 309 TYR A N 1
ATOM 2404 C CA . TYR A 1 309 ? -21.703 -21.031 3.924 1 94.38 309 TYR A CA 1
ATOM 2405 C C . TYR A 1 309 ? -22.828 -20.781 4.918 1 94.38 309 TYR A C 1
ATOM 2407 O O . TYR A 1 309 ? -23.172 -19.641 5.195 1 94.38 309 TYR A O 1
ATOM 2415 N N . LEU A 1 310 ? -23.375 -21.844 5.48 1 94.81 310 LEU A N 1
ATOM 2416 C CA . LEU A 1 310 ? -24.469 -21.734 6.434 1 94.81 310 LEU A CA 1
ATOM 2417 C C . LEU A 1 310 ? -24.031 -20.984 7.688 1 94.81 310 LEU A C 1
ATOM 2419 O O . LEU A 1 310 ? -24.766 -20.141 8.203 1 94.81 310 LEU A O 1
ATOM 2423 N N . TYR A 1 311 ? -22.875 -21.328 8.094 1 94.81 311 TYR A N 1
ATOM 2424 C CA . TYR A 1 311 ? -22.328 -20.625 9.258 1 94.81 311 TYR A CA 1
ATOM 2425 C C . TYR A 1 311 ? -22.172 -19.141 8.984 1 94.81 311 TYR A C 1
ATOM 2427 O O . TYR A 1 311 ? -22.578 -18.312 9.805 1 94.81 311 TYR A O 1
ATOM 2435 N N . ALA A 1 312 ? -21.609 -18.812 7.875 1 95.19 312 ALA A N 1
ATOM 2436 C CA . ALA A 1 312 ? -21.359 -17.422 7.523 1 95.19 312 ALA A CA 1
ATOM 2437 C C . ALA A 1 312 ? -22.656 -16.625 7.387 1 95.19 312 ALA A C 1
ATOM 2439 O O . ALA A 1 312 ? -22.766 -15.508 7.875 1 95.19 312 ALA A O 1
ATOM 2440 N N . VAL A 1 313 ? -23.609 -17.172 6.746 1 95.12 313 VAL A N 1
ATOM 2441 C CA . VAL A 1 313 ? -24.875 -16.516 6.52 1 95.12 313 VAL A CA 1
ATOM 2442 C C . VAL A 1 313 ? -25.594 -16.281 7.852 1 95.12 313 VAL A C 1
ATOM 2444 O O . VAL A 1 313 ? -26.141 -15.203 8.086 1 95.12 313 VAL A O 1
ATOM 2447 N N . THR A 1 314 ? -25.578 -17.266 8.68 1 94.88 314 THR A N 1
ATOM 2448 C CA . THR A 1 314 ? -26.203 -17.141 9.992 1 94.88 314 THR A CA 1
ATOM 2449 C C . THR A 1 314 ? -25.531 -16.031 10.805 1 94.88 314 THR A C 1
ATOM 2451 O O . THR A 1 314 ? -26.203 -15.18 11.375 1 94.88 314 THR A O 1
ATOM 2454 N N . ARG A 1 315 ? -24.25 -16.078 10.844 1 95.19 315 ARG A N 1
ATOM 2455 C CA . ARG A 1 315 ? -23.5 -15.07 11.594 1 95.19 315 ARG A CA 1
ATOM 2456 C C . ARG A 1 315 ? -23.734 -13.68 11.023 1 95.19 315 ARG A C 1
ATOM 2458 O O . ARG A 1 315 ? -23.828 -12.703 11.773 1 95.19 315 ARG A O 1
ATOM 2465 N N . ALA A 1 316 ? -23.734 -13.555 9.727 1 95.25 316 ALA A N 1
ATOM 2466 C CA . ALA A 1 316 ? -23.969 -12.273 9.078 1 95.25 316 ALA A CA 1
ATOM 2467 C C . ALA A 1 316 ? -25.328 -11.703 9.461 1 95.25 316 ALA A C 1
ATOM 2469 O O . ALA A 1 316 ? -25.469 -10.508 9.727 1 95.25 316 ALA A O 1
ATOM 2470 N N . ARG A 1 317 ? -26.328 -12.531 9.461 1 93.5 317 ARG A N 1
ATOM 2471 C CA . ARG A 1 317 ? -27.672 -12.125 9.867 1 93.5 317 ARG A CA 1
ATOM 2472 C C . ARG A 1 317 ? -27.672 -11.625 11.312 1 93.5 317 ARG A C 1
ATOM 2474 O O . ARG A 1 317 ? -28.266 -10.586 11.609 1 93.5 317 ARG A O 1
ATOM 2481 N N . ASP A 1 318 ? -27.016 -12.344 12.125 1 94.56 318 ASP A N 1
ATOM 2482 C CA . ASP A 1 318 ? -26.938 -11.961 13.539 1 94.56 318 ASP A CA 1
ATOM 2483 C C . ASP A 1 318 ? -26.297 -10.586 13.695 1 94.56 318 ASP A C 1
ATOM 2485 O O . ASP A 1 318 ? -26.672 -9.82 14.586 1 94.56 318 ASP A O 1
ATOM 2489 N N . LEU A 1 319 ? -25.297 -10.297 12.883 1 93.56 319 LEU A N 1
ATOM 2490 C CA . LEU A 1 319 ? -24.547 -9.047 12.977 1 93.56 319 LEU A CA 1
ATOM 2491 C C . LEU A 1 319 ? -25.219 -7.953 12.156 1 93.56 319 LEU A C 1
ATOM 2493 O O . LEU A 1 319 ? -24.828 -6.785 12.227 1 93.56 319 LEU A O 1
ATOM 2497 N N . GLY A 1 320 ? -26.188 -8.328 11.328 1 92.75 320 GLY A N 1
ATOM 2498 C CA . GLY A 1 320 ? -26.891 -7.363 10.508 1 92.75 320 GLY A CA 1
ATOM 2499 C C . GLY A 1 320 ? -26.109 -6.93 9.281 1 92.75 320 GLY A C 1
ATOM 2500 O O . GLY A 1 320 ? -26.266 -5.812 8.789 1 92.75 320 GLY A O 1
ATOM 2501 N N . ILE A 1 321 ? -25.125 -7.727 8.844 1 93 321 ILE A N 1
ATOM 2502 C CA . ILE A 1 321 ? -24.359 -7.418 7.641 1 93 321 ILE A CA 1
ATOM 2503 C C . ILE A 1 321 ? -24.797 -8.344 6.504 1 93 321 ILE A C 1
ATOM 2505 O O . ILE A 1 321 ? -25.406 -9.383 6.738 1 93 321 ILE A O 1
ATOM 2509 N N . ARG A 1 322 ? -24.531 -7.969 5.223 1 90.5 322 ARG A N 1
ATOM 2510 C CA . ARG A 1 322 ? -24.953 -8.719 4.043 1 90.5 322 ARG A CA 1
ATOM 2511 C C . ARG A 1 322 ? -23.828 -8.789 3.016 1 90.5 322 ARG A C 1
ATOM 2513 O O . ARG A 1 322 ? -23.938 -8.227 1.924 1 90.5 322 ARG A O 1
ATOM 2520 N N . PRO A 1 323 ? -22.797 -9.516 3.322 1 93.75 323 PRO A N 1
ATOM 2521 C CA . PRO A 1 323 ? -21.719 -9.664 2.334 1 93.75 323 PRO A CA 1
ATOM 2522 C C . PRO A 1 323 ? -22.172 -10.398 1.077 1 93.75 323 PRO A C 1
ATOM 2524 O O . PRO A 1 323 ? -23.141 -11.164 1.12 1 93.75 323 PRO A O 1
ATOM 2527 N N . VAL A 1 324 ? -21.516 -10.102 0.022 1 94.12 324 VAL A N 1
ATOM 2528 C CA . VAL A 1 324 ? -21.703 -10.898 -1.19 1 94.12 324 VAL A CA 1
ATOM 2529 C C . VAL A 1 324 ? -20.953 -12.227 -1.059 1 94.12 324 VAL A C 1
ATOM 2531 O O . VAL A 1 324 ? -19.766 -12.242 -0.749 1 94.12 324 VAL A O 1
ATOM 2534 N N . ASN A 1 325 ? -21.641 -13.32 -1.293 1 94.44 325 ASN A N 1
ATOM 2535 C CA . ASN A 1 325 ? -21.016 -14.641 -1.221 1 94.44 325 ASN A CA 1
ATOM 2536 C C . ASN A 1 325 ? -20.469 -15.078 -2.574 1 94.44 325 ASN A C 1
ATOM 2538 O O . ASN A 1 325 ? -21.188 -15.062 -3.576 1 94.44 325 ASN A O 1
ATOM 2542 N N . ILE A 1 326 ? -19.219 -15.461 -2.525 1 95 326 ILE A N 1
ATOM 2543 C CA . ILE A 1 326 ? -18.594 -15.969 -3.746 1 95 326 ILE A CA 1
ATOM 2544 C C . ILE A 1 326 ? -18.156 -17.422 -3.541 1 95 326 ILE A C 1
ATOM 2546 O O . ILE A 1 326 ? -17.391 -17.719 -2.621 1 95 326 ILE A O 1
ATOM 2550 N N . LEU A 1 327 ? -18.672 -18.266 -4.352 1 93.44 327 LEU A N 1
ATOM 2551 C CA . LEU A 1 327 ? -18.312 -19.672 -4.34 1 93.44 327 LEU A CA 1
ATOM 2552 C C . LEU A 1 327 ? -17.391 -20 -5.516 1 93.44 327 LEU A C 1
ATOM 2554 O O . LEU A 1 327 ? -17.75 -19.734 -6.668 1 93.44 327 LEU A O 1
ATOM 2558 N N . GLU A 1 328 ? -16.266 -20.453 -5.125 1 88.75 328 GLU A N 1
ATOM 2559 C CA . GLU A 1 328 ? -15.312 -20.828 -6.16 1 88.75 328 GLU A CA 1
ATOM 2560 C C . GLU A 1 328 ? -14.695 -22.203 -5.875 1 88.75 328 GLU A C 1
ATOM 2562 O O . GLU A 1 328 ? -14.805 -22.719 -4.762 1 88.75 328 GLU A O 1
ATOM 2567 N N . ASP A 1 329 ? -14.07 -22.75 -6.852 1 75.06 329 ASP A N 1
ATOM 2568 C CA . ASP A 1 329 ? -13.25 -23.953 -6.812 1 75.06 329 ASP A CA 1
ATOM 2569 C C . ASP A 1 329 ? -14.109 -25.203 -6.594 1 75.06 329 ASP A C 1
ATOM 2571 O O . ASP A 1 329 ? -14.797 -25.312 -5.582 1 75.06 329 ASP A O 1
ATOM 2575 N N . GLY A 1 330 ? -14.031 -26.078 -7.543 1 76 330 GLY A N 1
ATOM 2576 C CA . GLY A 1 330 ? -14.641 -27.391 -7.418 1 76 330 GLY A CA 1
ATOM 2577 C C . GLY A 1 330 ? -16.141 -27.375 -7.578 1 76 330 GLY A C 1
ATOM 2578 O O . GLY A 1 330 ? -16.844 -28.219 -7.02 1 76 330 GLY A O 1
ATOM 2579 N N . LEU A 1 331 ? -16.625 -26.438 -8.227 1 88.88 331 LEU A N 1
ATOM 2580 C CA . LEU A 1 331 ? -18.062 -26.344 -8.438 1 88.88 331 LEU A CA 1
ATOM 2581 C C . LEU A 1 331 ? -18.453 -26.938 -9.781 1 88.88 331 LEU A C 1
ATOM 2583 O O . LEU A 1 331 ? -17.734 -26.781 -10.773 1 88.88 331 LEU A O 1
ATOM 2587 N N . ASP A 1 332 ? -19.438 -27.75 -9.734 1 93.81 332 ASP A N 1
ATOM 2588 C CA . ASP A 1 332 ? -20.094 -28.219 -10.953 1 93.81 332 ASP A CA 1
ATOM 2589 C C . ASP A 1 332 ? -21.594 -27.875 -10.945 1 93.81 332 ASP A C 1
ATOM 2591 O O . ASP A 1 332 ? -22.047 -27.078 -10.109 1 93.81 332 ASP A O 1
ATOM 2595 N N . ALA A 1 333 ? -22.266 -28.328 -11.961 1 96.5 333 ALA A N 1
ATOM 2596 C CA . ALA A 1 333 ? -23.672 -27.984 -12.117 1 96.5 333 ALA A CA 1
ATOM 2597 C C . ALA A 1 333 ? -24.484 -28.422 -10.898 1 96.5 333 ALA A C 1
ATOM 2599 O O . ALA A 1 333 ? -25.344 -27.688 -10.422 1 96.5 333 ALA A O 1
ATOM 2600 N N . GLU A 1 334 ? -24.219 -29.578 -10.398 1 96.19 334 GLU A N 1
ATOM 2601 C CA . GLU A 1 334 ? -24.953 -30.109 -9.258 1 96.19 334 GLU A CA 1
ATOM 2602 C C . GLU A 1 334 ? -24.703 -29.281 -7.996 1 96.19 334 GLU A C 1
ATOM 2604 O O . GLU A 1 334 ? -25.641 -28.922 -7.289 1 96.19 334 GLU A O 1
ATOM 2609 N N . ALA A 1 335 ? -23.469 -29.078 -7.738 1 94.94 335 ALA A N 1
ATOM 2610 C CA . ALA A 1 335 ? -23.125 -28.25 -6.59 1 94.94 335 ALA A CA 1
ATOM 2611 C C . ALA A 1 335 ? -23.766 -26.859 -6.699 1 94.94 335 ALA A C 1
ATOM 2613 O O . ALA A 1 335 ? -24.219 -26.297 -5.703 1 94.94 335 ALA A O 1
ATOM 2614 N N . THR A 1 336 ? -23.766 -26.281 -7.891 1 97.31 336 THR A N 1
ATOM 2615 C CA . THR A 1 336 ? -24.375 -24.969 -8.125 1 97.31 336 THR A CA 1
ATOM 2616 C C . THR A 1 336 ? -25.859 -25 -7.793 1 97.31 336 THR A C 1
ATOM 2618 O O . THR A 1 336 ? -26.359 -24.078 -7.141 1 97.31 336 THR A O 1
ATOM 2621 N N . ARG A 1 337 ? -26.531 -26.031 -8.227 1 97.12 337 ARG A N 1
ATOM 2622 C CA . ARG A 1 337 ? -27.938 -26.188 -7.902 1 97.12 337 ARG A CA 1
ATOM 2623 C C . ARG A 1 337 ? -28.156 -26.234 -6.395 1 97.12 337 ARG A C 1
ATOM 2625 O O . ARG A 1 337 ? -29.094 -25.625 -5.875 1 97.12 337 ARG A O 1
ATOM 2632 N N . GLU A 1 338 ? -27.312 -26.938 -5.789 1 96 338 GLU A N 1
ATOM 2633 C CA . GLU A 1 338 ? -27.406 -27.094 -4.344 1 96 338 GLU A CA 1
ATOM 2634 C C . GLU A 1 338 ? -27.234 -25.75 -3.637 1 96 338 GLU A C 1
ATOM 2636 O O . GLU A 1 338 ? -27.984 -25.438 -2.701 1 96 338 GLU A O 1
ATOM 2641 N N . PHE A 1 339 ? -26.297 -24.969 -4.066 1 96.81 339 PHE A N 1
ATOM 2642 C CA . PHE A 1 339 ? -26.047 -23.688 -3.404 1 96.81 339 PHE A CA 1
ATOM 2643 C C . PHE A 1 339 ? -27.141 -22.688 -3.711 1 96.81 339 PHE A C 1
ATOM 2645 O O . PHE A 1 339 ? -27.484 -21.859 -2.865 1 96.81 339 PHE A O 1
ATOM 2652 N N . GLU A 1 340 ? -27.688 -22.703 -4.945 1 97.31 340 GLU A N 1
ATOM 2653 C CA . GLU A 1 340 ? -28.828 -21.844 -5.246 1 97.31 340 GLU A CA 1
ATOM 2654 C C . GLU A 1 340 ? -30.031 -22.203 -4.395 1 97.31 340 GLU A C 1
ATOM 2656 O O . GLU A 1 340 ? -30.781 -21.328 -3.955 1 97.31 340 GLU A O 1
ATOM 2661 N N . GLU A 1 341 ? -30.203 -23.516 -4.199 1 96.69 341 GLU A N 1
ATOM 2662 C CA . GLU A 1 341 ? -31.281 -23.953 -3.32 1 96.69 341 GLU A CA 1
ATOM 2663 C C . GLU A 1 341 ? -31.047 -23.484 -1.886 1 96.69 341 GLU A C 1
ATOM 2665 O O . GLU A 1 341 ? -31.969 -23.016 -1.221 1 96.69 341 GLU A O 1
ATOM 2670 N N . LEU A 1 342 ? -29.859 -23.672 -1.407 1 95.38 342 LEU A N 1
ATOM 2671 C CA . LEU A 1 342 ? -29.5 -23.219 -0.068 1 95.38 342 LEU A CA 1
ATOM 2672 C C . LEU A 1 342 ? -29.719 -21.719 0.075 1 95.38 342 LEU A C 1
ATOM 2674 O O . LEU A 1 342 ? -30.203 -21.25 1.107 1 95.38 342 LEU A O 1
ATOM 2678 N N . ARG A 1 343 ? -29.281 -20.969 -0.901 1 96.44 343 ARG A N 1
ATOM 2679 C CA . ARG A 1 343 ? -29.469 -19.516 -0.914 1 96.44 343 ARG A CA 1
ATOM 2680 C C . ARG A 1 343 ? -30.938 -19.156 -0.713 1 96.44 343 ARG A C 1
ATOM 2682 O O . ARG A 1 343 ? -31.25 -18.266 0.079 1 96.44 343 ARG A O 1
ATOM 2689 N N . ARG A 1 344 ? -31.859 -19.844 -1.431 1 96.56 344 ARG A N 1
ATOM 2690 C CA . ARG A 1 344 ? -33.281 -19.625 -1.321 1 96.56 344 ARG A CA 1
ATOM 2691 C C . ARG A 1 344 ? -33.812 -19.969 0.072 1 96.56 344 ARG A C 1
ATOM 2693 O O . ARG A 1 344 ? -34.594 -19.234 0.659 1 96.56 344 ARG A O 1
ATOM 2700 N N . GLN A 1 345 ? -33.312 -21.016 0.561 1 95.62 345 GLN A N 1
ATOM 2701 C CA . GLN A 1 345 ? -33.75 -21.5 1.866 1 95.62 345 GLN A CA 1
ATOM 2702 C C . GLN A 1 345 ? -33.375 -20.516 2.969 1 95.62 345 GLN A C 1
ATOM 2704 O O . GLN A 1 345 ? -34.156 -20.312 3.908 1 95.62 345 GLN A O 1
ATOM 2709 N N . VAL A 1 346 ? -32.219 -19.906 2.834 1 94.12 346 VAL A N 1
ATOM 2710 C CA . VAL A 1 346 ? -31.766 -19.047 3.906 1 94.12 346 VAL A CA 1
ATOM 2711 C C . VAL A 1 346 ? -32.188 -17.594 3.623 1 94.12 346 VAL A C 1
ATOM 2713 O O . VAL A 1 346 ? -31.891 -16.703 4.414 1 94.12 346 VAL A O 1
ATOM 2716 N N . GLY A 1 347 ? -32.75 -17.344 2.52 1 93.75 347 GLY A N 1
ATOM 2717 C CA . GLY A 1 347 ? -33.312 -16.047 2.197 1 93.75 347 GLY A CA 1
ATOM 2718 C C . GLY A 1 347 ? -32.281 -15.039 1.765 1 93.75 347 GLY A C 1
ATOM 2719 O O . GLY A 1 347 ? -32.438 -13.836 1.983 1 93.75 347 GLY A O 1
ATOM 2720 N N . TRP A 1 348 ? -31.188 -15.516 1.241 1 93.88 348 TRP A N 1
ATOM 2721 C CA . TRP A 1 348 ? -30.172 -14.617 0.73 1 93.88 348 TRP A CA 1
ATOM 2722 C C . TRP A 1 348 ? -30.516 -14.133 -0.671 1 93.88 348 TRP A C 1
ATOM 2724 O O . TRP A 1 348 ? -31 -14.906 -1.503 1 93.88 348 TRP A O 1
ATOM 2734 N N . GLU A 1 349 ? -30.391 -12.883 -0.979 1 93.56 349 GLU A N 1
ATOM 2735 C CA . GLU A 1 349 ? -30.734 -12.312 -2.275 1 93.56 349 GLU A CA 1
ATOM 2736 C C . GLU A 1 349 ? -29.812 -12.82 -3.373 1 93.56 349 GLU A C 1
ATOM 2738 O O . GLU A 1 349 ? -28.609 -12.969 -3.156 1 93.56 349 GLU A O 1
ATOM 2743 N N . PRO A 1 350 ? -30.359 -13.062 -4.508 1 94.88 350 PRO A N 1
ATOM 2744 C CA . PRO A 1 350 ? -29.547 -13.586 -5.602 1 94.88 350 PRO A CA 1
ATOM 2745 C C . PRO A 1 350 ? -28.422 -12.625 -6.004 1 94.88 350 PRO A C 1
ATOM 2747 O O . PRO A 1 350 ? -27.344 -13.07 -6.391 1 94.88 350 PRO A O 1
ATOM 2750 N N . SER A 1 351 ? -28.703 -11.375 -5.91 1 92.88 351 SER A N 1
ATOM 2751 C CA . SER A 1 351 ? -27.703 -10.383 -6.312 1 92.88 351 SER A CA 1
ATOM 2752 C C . SER A 1 351 ? -26.5 -10.406 -5.387 1 92.88 351 SER A C 1
ATOM 2754 O O . SER A 1 351 ? -25.453 -9.82 -5.703 1 92.88 351 SER A O 1
ATOM 2756 N N . ALA A 1 352 ? -26.547 -11.094 -4.281 1 93.19 352 ALA A N 1
ATOM 2757 C CA . ALA A 1 352 ? -25.469 -11.125 -3.299 1 93.19 352 ALA A CA 1
ATOM 2758 C C . ALA A 1 352 ? -24.781 -12.484 -3.293 1 93.19 352 ALA A C 1
ATOM 2760 O O . ALA A 1 352 ? -24.141 -12.867 -2.305 1 93.19 352 ALA A O 1
ATOM 2761 N N . GLN A 1 353 ? -24.922 -13.266 -4.348 1 96.19 353 GLN A N 1
ATOM 2762 C CA . GLN A 1 353 ? -24.234 -14.555 -4.461 1 96.19 353 GLN A CA 1
ATOM 2763 C C . GLN A 1 353 ? -23.703 -14.766 -5.879 1 96.19 353 GLN A C 1
ATOM 2765 O O . GLN A 1 353 ? -24.469 -14.742 -6.84 1 96.19 353 GLN A O 1
ATOM 2770 N N . PHE A 1 354 ? -22.422 -14.992 -5.949 1 96.81 354 PHE A N 1
ATOM 2771 C CA . PHE A 1 354 ? -21.75 -15.172 -7.227 1 96.81 354 PHE A CA 1
ATOM 2772 C C . PHE A 1 354 ? -21 -16.5 -7.27 1 96.81 354 PHE A C 1
ATOM 2774 O O . PHE A 1 354 ? -20.75 -17.109 -6.23 1 96.81 354 PHE A O 1
ATOM 2781 N N . TYR A 1 355 ? -20.734 -16.953 -8.5 1 97.62 355 TYR A N 1
ATOM 2782 C CA . TYR A 1 355 ? -20.047 -18.219 -8.727 1 97.62 355 TYR A CA 1
ATOM 2783 C C . TYR A 1 355 ? -18.891 -18.031 -9.695 1 97.62 355 TYR A C 1
ATOM 2785 O O . TYR A 1 355 ? -19.031 -17.391 -10.734 1 97.62 355 TYR A O 1
ATOM 2793 N N . GLY A 1 356 ? -17.734 -18.5 -9.305 1 96.62 356 GLY A N 1
ATOM 2794 C CA . GLY A 1 356 ? -16.578 -18.562 -10.18 1 96.62 356 GLY A CA 1
ATOM 2795 C C . GLY A 1 356 ? -16.203 -19.969 -10.602 1 96.62 356 GLY A C 1
ATOM 2796 O O . GLY A 1 356 ? -16.125 -20.875 -9.766 1 96.62 356 GLY A O 1
ATOM 2797 N N . TYR A 1 357 ? -16.047 -20.156 -11.922 1 96.75 357 TYR A N 1
ATOM 2798 C CA . TYR A 1 357 ? -15.719 -21.484 -12.453 1 96.75 357 TYR A CA 1
ATOM 2799 C C . TYR A 1 357 ? -14.406 -21.453 -13.227 1 96.75 357 TYR A C 1
ATOM 2801 O O . TYR A 1 357 ? -14.164 -20.531 -14.016 1 96.75 357 TYR A O 1
ATOM 2809 N N . GLY A 1 358 ? -13.539 -22.391 -12.93 1 94.81 358 GLY A N 1
ATOM 2810 C CA . GLY A 1 358 ? -12.305 -22.562 -13.664 1 94.81 358 GLY A CA 1
ATOM 2811 C C . GLY A 1 358 ? -12.227 -23.875 -14.414 1 94.81 358 GLY A C 1
ATOM 2812 O O . GLY A 1 358 ? -12.766 -24 -15.516 1 94.81 358 GLY A O 1
ATOM 2813 N N . GLY A 1 359 ? -11.727 -24.906 -13.727 1 93.62 359 GLY A N 1
ATOM 2814 C CA . GLY A 1 359 ? -11.539 -26.234 -14.305 1 93.62 359 GLY A CA 1
ATOM 2815 C C . GLY A 1 359 ? -12.812 -26.828 -14.883 1 93.62 359 GLY A C 1
ATOM 2816 O O . GLY A 1 359 ? -12.773 -27.516 -15.906 1 93.62 359 GLY A O 1
ATOM 2817 N N . HIS A 1 360 ? -13.93 -26.516 -14.336 1 95.25 360 HIS A N 1
ATOM 2818 C CA . HIS A 1 360 ? -15.203 -27.078 -14.781 1 95.25 360 HIS A CA 1
ATOM 2819 C C . HIS A 1 360 ? -15.539 -26.625 -16.188 1 95.25 360 HIS A C 1
ATOM 2821 O O . HIS A 1 360 ? -16.109 -27.391 -16.984 1 95.25 360 HIS A O 1
ATOM 2827 N N . ILE A 1 361 ? -15.164 -25.438 -16.453 1 97 361 ILE A N 1
ATOM 2828 C CA . ILE A 1 361 ? -15.477 -24.859 -17.766 1 97 361 ILE A CA 1
ATOM 2829 C C . ILE A 1 361 ? -14.344 -25.156 -18.734 1 97 361 ILE A C 1
ATOM 2831 O O . ILE A 1 361 ? -14.586 -25.516 -19.891 1 97 361 ILE A O 1
ATOM 2835 N N . ILE A 1 362 ? -13.109 -25.031 -18.297 1 97.62 362 ILE A N 1
ATOM 2836 C CA . ILE A 1 362 ? -11.969 -24.969 -19.203 1 97.62 362 ILE A CA 1
ATOM 2837 C C . ILE A 1 362 ? -11.406 -26.359 -19.422 1 97.62 362 ILE A C 1
ATOM 2839 O O . ILE A 1 362 ? -11.203 -26.797 -20.562 1 97.62 362 ILE A O 1
ATOM 2843 N N . ALA A 1 363 ? -11.203 -27.078 -18.375 1 96.62 363 ALA A N 1
ATOM 2844 C CA . ALA A 1 363 ? -10.453 -28.328 -18.438 1 96.62 363 ALA A CA 1
ATOM 2845 C C . ALA A 1 363 ? -11.391 -29.516 -18.625 1 96.62 363 ALA A C 1
ATOM 2847 O O . ALA A 1 363 ? -11.133 -30.391 -19.453 1 96.62 363 ALA A O 1
ATOM 2848 N N . ARG A 1 364 ? -12.477 -29.578 -17.953 1 95.69 364 ARG A N 1
ATOM 2849 C CA . ARG A 1 364 ? -13.359 -30.75 -17.953 1 95.69 364 ARG A CA 1
ATOM 2850 C C . ARG A 1 364 ? -14.062 -30.891 -19.297 1 95.69 364 ARG A C 1
ATOM 2852 O O . ARG A 1 364 ? -14.602 -31.969 -19.609 1 95.69 364 ARG A O 1
ATOM 2859 N N . THR A 1 365 ? -14.055 -29.875 -20.062 1 97.62 365 THR A N 1
ATOM 2860 C CA . THR A 1 365 ? -14.719 -29.891 -21.344 1 97.62 365 THR A CA 1
ATOM 2861 C C . THR A 1 365 ? -13.758 -30.312 -22.453 1 97.62 365 THR A C 1
ATOM 2863 O O . THR A 1 365 ? -14.148 -30.422 -23.625 1 97.62 365 THR A O 1
ATOM 2866 N N . MET A 1 366 ? -12.57 -30.594 -22.125 1 97.69 366 MET A N 1
ATOM 2867 C CA . MET A 1 366 ? -11.594 -31.062 -23.094 1 97.69 366 MET A CA 1
ATOM 2868 C C . MET A 1 366 ? -11.773 -32.562 -23.344 1 97.69 366 MET A C 1
ATOM 2870 O O . MET A 1 366 ? -12.109 -33.312 -22.438 1 97.69 366 MET A O 1
ATOM 2874 N N . ASP A 1 367 ? -11.484 -32.938 -24.562 1 97.31 367 ASP A N 1
ATOM 2875 C CA . ASP A 1 367 ? -11.359 -34.375 -24.859 1 97.31 367 ASP A CA 1
ATOM 2876 C C . ASP A 1 367 ? -10.031 -34.938 -24.359 1 97.31 367 ASP A C 1
ATOM 2878 O O . ASP A 1 367 ? -9.969 -36.062 -23.875 1 97.31 367 ASP A O 1
ATOM 2882 N N . CYS A 1 368 ? -9.008 -34.156 -24.547 1 97.75 368 CYS A N 1
ATOM 2883 C CA . CYS A 1 368 ? -7.691 -34.5 -24.031 1 97.75 368 CYS A CA 1
ATOM 2884 C C . CYS A 1 368 ? -7.699 -34.562 -22.516 1 97.75 368 CYS A C 1
ATOM 2886 O O . CYS A 1 368 ? -8.031 -33.594 -21.844 1 97.75 368 CYS A O 1
ATOM 2888 N N . PRO A 1 369 ? -7.328 -35.719 -21.906 1 97.44 369 PRO A N 1
ATOM 2889 C CA . PRO A 1 369 ? -7.441 -35.875 -20.453 1 97.44 369 PRO A CA 1
ATOM 2890 C C . PRO A 1 369 ? -6.262 -35.281 -19.688 1 97.44 369 PRO A C 1
ATOM 2892 O O . PRO A 1 369 ? -6.219 -35.344 -18.453 1 97.44 369 PRO A O 1
ATOM 2895 N N . LEU A 1 370 ? -5.285 -34.719 -20.359 1 98.12 370 LEU A N 1
ATOM 2896 C CA . LEU A 1 370 ? -4.078 -34.188 -19.719 1 98.12 370 LEU A CA 1
ATOM 2897 C C . LEU A 1 370 ? -4.301 -32.781 -19.188 1 98.12 370 LEU A C 1
ATOM 2899 O O . LEU A 1 370 ? -3.781 -31.812 -19.766 1 98.12 370 LEU A O 1
ATOM 2903 N N . THR A 1 371 ? -4.984 -32.688 -18.031 1 97.19 371 THR A N 1
ATOM 2904 C CA . THR A 1 371 ? -5.367 -31.438 -17.422 1 97.19 371 THR A CA 1
ATOM 2905 C C . THR A 1 371 ? -4.5 -31.125 -16.203 1 97.19 371 THR A C 1
ATOM 2907 O O . THR A 1 371 ? -3.82 -32.031 -15.688 1 97.19 371 THR A O 1
ATOM 2910 N N . ARG A 1 372 ? -4.516 -29.875 -15.812 1 96.38 372 ARG A N 1
ATOM 2911 C CA . ARG A 1 372 ? -3.803 -29.453 -14.617 1 96.38 372 ARG A CA 1
ATOM 2912 C C . ARG A 1 372 ? -4.254 -30.234 -13.391 1 96.38 372 ARG A C 1
ATOM 2914 O O . ARG A 1 372 ? -3.428 -30.641 -12.562 1 96.38 372 ARG A O 1
ATOM 2921 N N . ASP A 1 373 ? -5.527 -30.531 -13.289 1 93.12 373 ASP A N 1
ATOM 2922 C CA . ASP A 1 373 ? -6.098 -31.219 -12.125 1 93.12 373 ASP A CA 1
ATOM 2923 C C . ASP A 1 373 ? -5.645 -32.688 -12.07 1 93.12 373 ASP A C 1
ATOM 2925 O O . ASP A 1 373 ? -5.547 -33.25 -10.984 1 93.12 373 ASP A O 1
ATOM 2929 N N . LYS A 1 374 ? -5.391 -33.188 -13.203 1 95.88 374 LYS A N 1
ATOM 2930 C CA . LYS A 1 374 ? -4.957 -34.594 -13.25 1 95.88 374 LYS A CA 1
ATOM 2931 C C . LYS A 1 374 ? -3.689 -34.812 -12.422 1 95.88 374 LYS A C 1
ATOM 2933 O O . LYS A 1 374 ? -3.535 -35.844 -11.758 1 95.88 374 LYS A O 1
ATOM 2938 N N . VAL A 1 375 ? -2.811 -33.844 -12.438 1 97 375 VAL A N 1
ATOM 2939 C CA . VAL A 1 375 ? -1.56 -33.969 -11.703 1 97 375 VAL A CA 1
ATOM 2940 C C . VAL A 1 375 ? -1.564 -33.031 -10.5 1 97 375 VAL A C 1
ATOM 2942 O O . VAL A 1 375 ? -0.589 -32.969 -9.75 1 97 375 VAL A O 1
ATOM 2945 N N . ALA A 1 376 ? -2.588 -32.281 -10.352 1 94.44 376 ALA A N 1
ATOM 2946 C CA . ALA A 1 376 ? -2.688 -31.297 -9.266 1 94.44 376 ALA A CA 1
ATOM 2947 C C . ALA A 1 376 ? -1.438 -30.422 -9.203 1 94.44 376 ALA A C 1
ATOM 2949 O O . ALA A 1 376 ? -0.768 -30.359 -8.164 1 94.44 376 ALA A O 1
ATOM 2950 N N . ALA A 1 377 ? -1.195 -29.719 -10.305 1 97.12 377 ALA A N 1
ATOM 2951 C CA . ALA A 1 377 ? -0.056 -28.812 -10.375 1 97.12 377 ALA A CA 1
ATOM 2952 C C . ALA A 1 377 ? -0.287 -27.578 -9.516 1 97.12 377 ALA A C 1
ATOM 2954 O O . ALA A 1 377 ? -1.357 -26.969 -9.562 1 97.12 377 ALA A O 1
ATOM 2955 N N . ILE A 1 378 ? 0.769 -27.25 -8.711 1 95.62 378 ILE A N 1
ATOM 2956 C CA . ILE A 1 378 ? 0.608 -26.125 -7.801 1 95.62 378 ILE A CA 1
ATOM 2957 C C . ILE A 1 378 ? 1.818 -25.203 -7.898 1 95.62 378 ILE A C 1
ATOM 2959 O O . ILE A 1 378 ? 2.895 -25.625 -8.328 1 95.62 378 ILE A O 1
ATOM 2963 N N . TYR A 1 379 ? 1.643 -24 -7.629 1 97.38 379 TYR A N 1
ATOM 2964 C CA . TYR A 1 379 ? 2.607 -22.922 -7.461 1 97.38 379 TYR A CA 1
ATOM 2965 C C . TYR A 1 379 ? 2.311 -22.109 -6.199 1 97.38 379 TYR A C 1
ATOM 2967 O O . TYR A 1 379 ? 1.312 -21.391 -6.137 1 97.38 379 TYR A O 1
ATOM 2975 N N . LYS A 1 380 ? 3.203 -22.219 -5.191 1 96.56 380 LYS A N 1
ATOM 2976 C CA . LYS A 1 380 ? 2.834 -21.734 -3.867 1 96.56 380 LYS A CA 1
ATOM 2977 C C . LYS A 1 380 ? 3.932 -20.844 -3.285 1 96.56 380 LYS A C 1
ATOM 2979 O O . LYS A 1 380 ? 5.121 -21.125 -3.449 1 96.56 380 LYS A O 1
ATOM 2984 N N . LEU A 1 381 ? 3.488 -19.812 -2.625 1 97.62 381 LEU A N 1
ATOM 2985 C CA . LEU A 1 381 ? 4.402 -18.969 -1.863 1 97.62 381 LEU A CA 1
ATOM 2986 C C . LEU A 1 381 ? 5 -19.734 -0.689 1 97.62 381 LEU A C 1
ATOM 2988 O O . LEU A 1 381 ? 4.27 -20.359 0.084 1 97.62 381 LEU A O 1
ATOM 2992 N N . SER A 1 382 ? 6.344 -19.703 -0.553 1 97.75 382 SER A N 1
ATOM 2993 C CA . SER A 1 382 ? 6.988 -20.469 0.512 1 97.75 382 SER A CA 1
ATOM 2994 C C . SER A 1 382 ? 7.816 -19.547 1.417 1 97.75 382 SER A C 1
ATOM 2996 O O . SER A 1 382 ? 8.211 -19.953 2.514 1 97.75 382 SER A O 1
ATOM 2998 N N . ARG A 1 383 ? 8.117 -18.406 0.896 1 97.62 383 ARG A N 1
ATOM 2999 C CA . ARG A 1 383 ? 8.859 -17.438 1.693 1 97.62 383 ARG A CA 1
ATOM 3000 C C . ARG A 1 383 ? 8.547 -16.016 1.26 1 97.62 383 ARG A C 1
ATOM 3002 O O . ARG A 1 383 ? 8.445 -15.727 0.065 1 97.62 383 ARG A O 1
ATOM 3009 N N . THR A 1 384 ? 8.367 -15.078 2.182 1 95.88 384 THR A N 1
ATOM 3010 C CA . THR A 1 384 ? 8.18 -13.656 1.938 1 95.88 384 THR A CA 1
ATOM 3011 C C . THR A 1 384 ? 9.164 -12.836 2.768 1 95.88 384 THR A C 1
ATOM 3013 O O . THR A 1 384 ? 9.133 -12.875 3.998 1 95.88 384 THR A O 1
ATOM 3016 N N . GLY A 1 385 ? 9.977 -12.031 2.053 1 90.62 385 GLY A N 1
ATOM 3017 C CA . GLY A 1 385 ? 11.086 -11.438 2.771 1 90.62 385 GLY A CA 1
ATOM 3018 C C . GLY A 1 385 ? 11.977 -12.461 3.449 1 90.62 385 GLY A C 1
ATOM 3019 O O . GLY A 1 385 ? 12.461 -13.391 2.805 1 90.62 385 GLY A O 1
ATOM 3020 N N . ASN A 1 386 ? 12.094 -12.281 4.777 1 88.31 386 ASN A N 1
ATOM 3021 C CA . ASN A 1 386 ? 12.914 -13.211 5.543 1 88.31 386 ASN A CA 1
ATOM 3022 C C . ASN A 1 386 ? 12.062 -14.219 6.301 1 88.31 386 ASN A C 1
ATOM 3024 O O . ASN A 1 386 ? 12.578 -14.969 7.133 1 88.31 386 ASN A O 1
ATOM 3028 N N . THR A 1 387 ? 10.867 -14.297 5.934 1 90.56 387 THR A N 1
ATOM 3029 C CA . THR A 1 387 ? 9.945 -15.117 6.707 1 90.56 387 THR A CA 1
ATOM 3030 C C . THR A 1 387 ? 9.461 -16.312 5.883 1 90.56 387 THR A C 1
ATOM 3032 O O . THR A 1 387 ? 8.789 -16.141 4.863 1 90.56 387 THR A O 1
ATOM 3035 N N . PRO A 1 388 ? 9.766 -17.547 6.32 1 95 388 PRO A N 1
ATOM 3036 C CA . PRO A 1 388 ? 9.109 -18.703 5.699 1 95 388 PRO A CA 1
ATOM 3037 C C . PRO A 1 388 ? 7.605 -18.734 5.953 1 95 388 PRO A C 1
ATOM 3039 O O . PRO A 1 388 ? 7.148 -18.344 7.031 1 95 388 PRO A O 1
ATOM 3042 N N . VAL A 1 389 ? 6.891 -19.188 4.961 1 93.06 389 VAL A N 1
ATOM 3043 C CA . VAL A 1 389 ? 5.441 -19.234 5.133 1 93.06 389 VAL A CA 1
ATOM 3044 C C . VAL A 1 389 ? 4.906 -20.547 4.574 1 93.06 389 VAL A C 1
ATOM 3046 O O . VAL A 1 389 ? 5.578 -21.219 3.787 1 93.06 389 VAL A O 1
ATOM 3049 N N . MET A 1 390 ? 3.756 -20.922 5.051 1 88.12 390 MET A N 1
ATOM 3050 C CA . MET A 1 390 ? 3.045 -22.109 4.562 1 88.12 390 MET A CA 1
ATOM 3051 C C . MET A 1 390 ? 1.536 -21.922 4.676 1 88.12 390 MET A C 1
ATOM 3053 O O . MET A 1 390 ? 1.065 -21.109 5.484 1 88.12 390 MET A O 1
ATOM 3057 N N . LYS A 1 391 ? 0.901 -22.469 3.824 1 82.44 391 LYS A N 1
ATOM 3058 C CA . LYS A 1 391 ? -0.554 -22.484 3.943 1 82.44 391 LYS A CA 1
ATOM 3059 C C . LYS A 1 391 ? -1.009 -23.594 4.898 1 82.44 391 LYS A C 1
ATOM 3061 O O . LYS A 1 391 ? -0.573 -24.734 4.785 1 82.44 391 LYS A O 1
ATOM 3066 N N . PHE A 1 392 ? -1.767 -23.375 6.051 1 70.75 392 PHE A N 1
ATOM 3067 C CA . PHE A 1 392 ? -2.223 -24.359 7.016 1 70.75 392 PHE A CA 1
ATOM 3068 C C . PHE A 1 392 ? -3.668 -24.766 6.738 1 70.75 392 PHE A C 1
ATOM 3070 O O . PHE A 1 392 ? -4.176 -25.719 7.328 1 70.75 392 PHE A O 1
ATOM 3077 N N . GLY A 1 393 ? -4.363 -24.141 5.742 1 61.09 393 GLY A N 1
ATOM 3078 C CA . GLY A 1 393 ? -5.793 -24.219 5.484 1 61.09 393 GLY A CA 1
ATOM 3079 C C . GLY A 1 393 ? -6.422 -25.516 5.926 1 61.09 393 GLY A C 1
ATOM 3080 O O . GLY A 1 393 ? -5.824 -26.266 6.703 1 61.09 393 GLY A O 1
ATOM 3081 N N . ASN A 1 394 ? -7.703 -25.672 5.758 1 56.59 394 ASN A N 1
ATOM 3082 C CA . ASN A 1 394 ? -8.523 -26.844 6.043 1 56.59 394 ASN A CA 1
ATOM 3083 C C . ASN A 1 394 ? -7.898 -28.125 5.488 1 56.59 394 ASN A C 1
ATOM 3085 O O . ASN A 1 394 ? -8.352 -29.219 5.797 1 56.59 394 ASN A O 1
ATOM 3089 N N . GLU A 1 395 ? -6.848 -27.812 4.664 1 51.78 395 GLU A N 1
ATOM 3090 C CA . GLU A 1 395 ? -6.125 -28.875 3.955 1 51.78 395 GLU A CA 1
ATOM 3091 C C . GLU A 1 395 ? -5.211 -29.641 4.898 1 51.78 395 GLU A C 1
ATOM 3093 O O . GLU A 1 395 ? -4.871 -30.797 4.633 1 51.78 395 GLU A O 1
ATOM 3098 N N . LEU A 1 396 ? -4.594 -28.938 5.902 1 49.44 396 LEU A N 1
ATOM 3099 C CA . LEU A 1 396 ? -3.826 -29.734 6.855 1 49.44 396 LEU A CA 1
ATOM 3100 C C . LEU A 1 396 ? -4.574 -31 7.227 1 49.44 396 LEU A C 1
ATOM 3102 O O . LEU A 1 396 ? -3.957 -32.062 7.426 1 49.44 396 LEU A O 1
ATOM 3106 N N . ALA A 1 397 ? -5.812 -30.875 7.211 1 48.12 397 ALA A N 1
ATOM 3107 C CA . ALA A 1 397 ? -6.652 -32.031 7.539 1 48.12 397 ALA A CA 1
ATOM 3108 C C . ALA A 1 397 ? -6.57 -33.094 6.457 1 48.12 397 ALA A C 1
ATOM 3110 O O . ALA A 1 397 ? -6.777 -34.281 6.73 1 48.12 397 ALA A O 1
ATOM 3111 N N . GLU A 1 398 ? -6.195 -32.531 5.16 1 48 398 GLU A N 1
ATOM 3112 C CA . GLU A 1 398 ? -6.191 -33.5 4.062 1 48 398 GLU A CA 1
ATOM 3113 C C . GLU A 1 398 ? -4.766 -33.875 3.668 1 48 398 GLU A C 1
ATOM 3115 O O . GLU A 1 398 ? -4.551 -34.531 2.635 1 48 398 GLU A O 1
ATOM 3120 N N . GLY A 1 399 ? -3.811 -33.406 4.375 1 55.5 399 GLY A N 1
ATOM 3121 C CA . GLY A 1 399 ? -2.447 -33.781 4.047 1 55.5 399 GLY A CA 1
ATOM 3122 C C . GLY A 1 399 ? -1.789 -32.875 3.041 1 55.5 399 GLY A C 1
ATOM 3123 O O . GLY A 1 399 ? -0.698 -33.156 2.545 1 55.5 399 GLY A O 1
ATOM 3124 N N . LYS A 1 400 ? -2.469 -31.844 2.674 1 60 400 LYS A N 1
ATOM 3125 C CA . LYS A 1 400 ? -1.991 -30.875 1.689 1 60 400 LYS A CA 1
ATOM 3126 C C . LYS A 1 400 ? -1.099 -29.828 2.34 1 60 400 LYS A C 1
ATOM 3128 O O . LYS A 1 400 ? -1.589 -28.797 2.834 1 60 400 LYS A O 1
ATOM 3133 N N . LYS A 1 401 ? 0.213 -30.312 2.557 1 71.56 401 LYS A N 1
ATOM 3134 C CA . LYS A 1 401 ? 1.052 -29.312 3.207 1 71.56 401 LYS A CA 1
ATOM 3135 C C . LYS A 1 401 ? 1.989 -28.641 2.203 1 71.56 401 LYS A C 1
ATOM 3137 O O . LYS A 1 401 ? 2.654 -29.328 1.42 1 71.56 401 LYS A O 1
ATOM 3142 N N . SER A 1 402 ? 1.893 -27.375 2.172 1 88.06 402 SER A N 1
ATOM 3143 C CA . SER A 1 402 ? 2.852 -26.609 1.381 1 88.06 402 SER A CA 1
ATOM 3144 C C . SER A 1 402 ? 4.23 -26.609 2.033 1 88.06 402 SER A C 1
ATOM 3146 O O . SER A 1 402 ? 4.363 -26.938 3.213 1 88.06 402 SER A O 1
ATOM 3148 N N . ILE A 1 403 ? 5.227 -26.422 1.271 1 93.88 403 ILE A N 1
ATOM 3149 C CA . ILE A 1 403 ? 6.621 -26.453 1.693 1 93.88 403 ILE A CA 1
ATOM 3150 C C . ILE A 1 403 ? 7.086 -25.031 2.012 1 93.88 403 ILE A C 1
ATOM 3152 O O . ILE A 1 403 ? 6.949 -24.125 1.184 1 93.88 403 ILE A O 1
ATOM 3156 N N . PRO A 1 404 ? 7.602 -24.75 3.201 1 96.25 404 PRO A N 1
ATOM 3157 C CA . PRO A 1 404 ? 8.07 -23.406 3.543 1 96.25 404 PRO A CA 1
ATOM 3158 C C . PRO A 1 404 ? 9.516 -23.172 3.127 1 96.25 404 PRO A C 1
ATOM 3160 O O . PRO A 1 404 ? 10.242 -24.109 2.807 1 96.25 404 PRO A O 1
ATOM 3163 N N . GLY A 1 405 ? 9.945 -21.859 3.102 1 97.56 405 GLY A N 1
ATOM 3164 C CA . GLY A 1 405 ? 11.328 -21.469 2.881 1 97.56 405 GLY A CA 1
ATOM 3165 C C . GLY A 1 405 ? 11.703 -21.375 1.413 1 97.56 405 GLY A C 1
ATOM 3166 O O . GLY A 1 405 ? 10.938 -20.844 0.609 1 97.56 405 GLY A O 1
ATOM 3167 N N . GLU A 1 406 ? 12.938 -21.797 1.138 1 98.25 406 GLU A N 1
ATOM 3168 C CA . GLU A 1 406 ? 13.461 -21.875 -0.223 1 98.25 406 GLU A CA 1
ATOM 3169 C C . GLU A 1 406 ? 13.805 -23.312 -0.6 1 98.25 406 GLU A C 1
ATOM 3171 O O . GLU A 1 406 ? 14.977 -23.688 -0.613 1 98.25 406 GLU A O 1
ATOM 3176 N N . PRO A 1 407 ? 12.82 -24.016 -1.011 1 98.25 407 PRO A N 1
ATOM 3177 C CA . PRO A 1 407 ? 12.992 -25.469 -1.154 1 98.25 407 PRO A CA 1
ATOM 3178 C C . PRO A 1 407 ? 13.914 -25.844 -2.312 1 98.25 407 PRO A C 1
ATOM 3180 O O . PRO A 1 407 ? 13.883 -25.188 -3.363 1 98.25 407 PRO A O 1
ATOM 3183 N N . VAL A 1 408 ? 14.711 -26.828 -2.1 1 98.06 408 VAL A N 1
ATOM 3184 C CA . VAL A 1 408 ? 15.539 -27.484 -3.111 1 98.06 408 VAL A CA 1
ATOM 3185 C C . VAL A 1 408 ? 15.367 -29 -3.029 1 98.06 408 VAL A C 1
ATOM 3187 O O . VAL A 1 408 ? 14.797 -29.516 -2.062 1 98.06 408 VAL A O 1
ATOM 3190 N N . LEU A 1 409 ? 15.836 -29.672 -4.062 1 97.62 409 LEU A N 1
ATOM 3191 C CA . LEU A 1 409 ? 15.633 -31.109 -4.125 1 97.62 409 LEU A CA 1
ATOM 3192 C C . LEU A 1 409 ? 16.969 -31.844 -4.152 1 97.62 409 LEU A C 1
ATOM 3194 O O . LEU A 1 409 ? 17.797 -31.609 -5.039 1 97.62 409 LEU A O 1
ATOM 3198 N N . PHE A 1 410 ? 17.219 -32.688 -3.129 1 96.62 410 PHE A N 1
ATOM 3199 C CA . PHE A 1 410 ? 18.344 -33.625 -3.1 1 96.62 410 PHE A CA 1
ATOM 3200 C C . PHE A 1 410 ? 17.906 -35.031 -3.557 1 96.62 410 PHE A C 1
ATOM 3202 O O . PHE A 1 410 ? 16.828 -35.5 -3.182 1 96.62 410 PHE A O 1
ATOM 3209 N N . ARG A 1 411 ? 18.703 -35.625 -4.332 1 95.44 411 ARG A N 1
ATOM 3210 C CA . ARG A 1 411 ? 18.406 -36.938 -4.879 1 95.44 411 ARG A CA 1
ATOM 3211 C C . ARG A 1 411 ? 19.375 -38 -4.348 1 95.44 411 ARG A C 1
ATOM 3213 O O . ARG A 1 411 ? 20.578 -37.75 -4.25 1 95.44 411 ARG A O 1
ATOM 3220 N N . ARG A 1 412 ? 18.828 -39.156 -4.047 1 92.81 412 ARG A N 1
ATOM 3221 C CA . ARG A 1 412 ? 19.656 -40.219 -3.527 1 92.81 412 ARG A CA 1
ATOM 3222 C C . ARG A 1 412 ? 20.547 -40.812 -4.621 1 92.81 412 ARG A C 1
ATOM 3224 O O . ARG A 1 412 ? 20.062 -41.156 -5.703 1 92.81 412 ARG A O 1
ATOM 3231 N N . ARG A 1 413 ? 21.766 -40.906 -4.277 1 89.38 413 ARG A N 1
ATOM 3232 C CA . ARG A 1 413 ? 22.734 -41.531 -5.176 1 89.38 413 ARG A CA 1
ATOM 3233 C C . ARG A 1 413 ? 23.047 -42.938 -4.73 1 89.38 413 ARG A C 1
ATOM 3235 O O . ARG A 1 413 ? 23.172 -43.844 -5.559 1 89.38 413 ARG A O 1
ATOM 3242 N N . HIS A 1 414 ? 23.281 -43.062 -3.477 1 86.94 414 HIS A N 1
ATOM 3243 C CA . HIS A 1 414 ? 23.594 -44.344 -2.883 1 86.94 414 HIS A CA 1
ATOM 3244 C C . HIS A 1 414 ? 23.078 -44.438 -1.445 1 86.94 414 HIS A C 1
ATOM 3246 O O . HIS A 1 414 ? 22.656 -43.406 -0.874 1 86.94 414 HIS A O 1
ATOM 3252 N N . GLY A 1 415 ? 23.031 -45.625 -0.981 1 85.12 415 GLY A N 1
ATOM 3253 C CA . GLY A 1 415 ? 22.609 -45.812 0.398 1 85.12 415 GLY A CA 1
ATOM 3254 C C . GLY A 1 415 ? 21.109 -46.062 0.542 1 85.12 415 GLY A C 1
ATOM 3255 O O . GLY A 1 415 ? 20.469 -46.562 -0.371 1 85.12 415 GLY A O 1
ATOM 3256 N N . SER A 1 416 ? 20.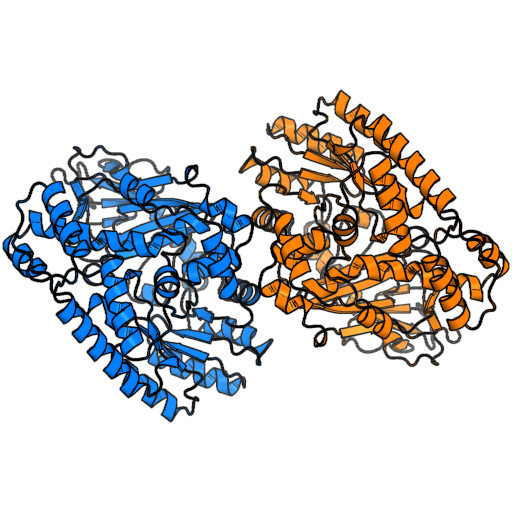641 -45.844 1.866 1 84.38 416 SER A N 1
ATOM 3257 C CA . SER A 1 416 ? 19.234 -46.094 2.178 1 84.38 416 SER A CA 1
ATOM 3258 C C . SER A 1 416 ? 18.516 -44.781 2.523 1 84.38 416 SER A C 1
ATOM 3260 O O . SER A 1 416 ? 19.156 -43.75 2.701 1 84.38 416 SER A O 1
ATOM 3262 N N . GLY A 1 417 ? 17.156 -44.844 2.383 1 87.62 417 GLY A N 1
ATOM 3263 C CA . GLY A 1 417 ? 16.359 -43.688 2.688 1 87.62 417 GLY A CA 1
ATOM 3264 C C . GLY A 1 417 ? 15.445 -43.281 1.548 1 87.62 417 GLY A C 1
ATOM 3265 O O . GLY A 1 417 ? 15.336 -43.969 0.544 1 87.62 417 GLY A O 1
ATOM 3266 N N . PRO A 1 418 ? 14.859 -42.125 1.756 1 92.06 418 PRO A N 1
ATOM 3267 C CA . PRO A 1 418 ? 13.969 -41.656 0.692 1 92.06 418 PRO A CA 1
ATOM 3268 C C . PRO A 1 418 ? 14.711 -41.344 -0.608 1 92.06 418 PRO A C 1
ATOM 3270 O O . PRO A 1 418 ? 15.875 -40.938 -0.578 1 92.06 418 PRO A O 1
ATOM 3273 N N . ILE A 1 419 ? 14.086 -41.5 -1.672 1 92.81 419 ILE A N 1
ATOM 3274 C CA . ILE A 1 419 ? 14.695 -41.25 -2.977 1 92.81 419 ILE A CA 1
ATOM 3275 C C . ILE A 1 419 ? 14.953 -39.75 -3.145 1 92.81 419 ILE A C 1
ATOM 3277 O O . ILE A 1 419 ? 16 -39.375 -3.633 1 92.81 419 ILE A O 1
ATOM 3281 N N . GLY A 1 420 ? 13.898 -38.969 -2.826 1 94.69 420 GLY A N 1
ATOM 3282 C CA . GLY A 1 420 ? 14.023 -37.531 -2.854 1 94.69 420 GLY A CA 1
ATOM 3283 C C . GLY A 1 420 ? 13.898 -36.906 -1.481 1 94.69 420 GLY A C 1
ATOM 3284 O O . GLY A 1 420 ? 13.023 -37.25 -0.698 1 94.69 420 GLY A O 1
ATOM 3285 N N . LEU A 1 421 ? 14.797 -35.969 -1.197 1 96.06 421 LEU A N 1
ATOM 3286 C CA . LEU A 1 421 ? 14.742 -35.156 0.019 1 96.06 421 LEU A CA 1
ATOM 3287 C C . LEU A 1 421 ? 14.531 -33.688 -0.312 1 96.06 421 LEU A C 1
ATOM 3289 O O . LEU A 1 421 ? 15.289 -33.125 -1.098 1 96.06 421 LEU A O 1
ATOM 3293 N N . VAL A 1 422 ? 13.5 -33.156 0.259 1 97.75 422 VAL A N 1
ATOM 3294 C CA . VAL A 1 422 ? 13.234 -31.719 0.092 1 97.75 422 VAL A CA 1
ATOM 3295 C C . VAL A 1 422 ? 14 -30.922 1.151 1 97.75 422 VAL A C 1
ATOM 3297 O O . VAL A 1 422 ? 13.656 -30.984 2.336 1 97.75 422 VAL A O 1
ATOM 3300 N N . GLY A 1 423 ? 15.023 -30.188 0.691 1 98.25 423 GLY A N 1
ATOM 3301 C CA . GLY A 1 423 ? 15.836 -29.375 1.581 1 98.25 423 GLY A CA 1
ATOM 3302 C C . GLY A 1 423 ? 15.633 -27.891 1.373 1 98.25 423 GLY A C 1
ATOM 3303 O O . GLY A 1 423 ? 14.578 -27.453 0.909 1 98.25 423 GLY A O 1
ATOM 3304 N N . GLN A 1 424 ? 16.562 -27.094 1.877 1 98.06 424 GLN A N 1
ATOM 3305 C CA . GLN A 1 424 ? 16.547 -25.641 1.783 1 98.06 424 GLN A CA 1
ATOM 3306 C C . GLN A 1 424 ? 17.812 -25.125 1.112 1 98.06 424 GLN A C 1
ATOM 3308 O O . GLN A 1 424 ? 18.875 -25.734 1.227 1 98.06 424 GLN A O 1
ATOM 3313 N N . VAL A 1 425 ? 17.656 -24 0.406 1 96.81 425 VAL A N 1
ATOM 3314 C CA . VAL A 1 425 ? 18.828 -23.328 -0.14 1 96.81 425 VAL A CA 1
ATOM 3315 C C . VAL A 1 425 ? 19.844 -23.047 0.975 1 96.81 425 VAL A C 1
ATOM 3317 O O . VAL A 1 425 ? 19.469 -22.562 2.047 1 96.81 425 VAL A O 1
ATOM 3320 N N . GLY A 1 426 ? 21.078 -23.359 0.697 1 94.62 426 GLY A N 1
ATOM 3321 C CA . GLY A 1 426 ? 22.125 -23.141 1.677 1 94.62 426 GLY A CA 1
ATOM 3322 C C . GLY A 1 426 ? 22.375 -24.344 2.568 1 94.62 426 GLY A C 1
ATOM 3323 O O . GLY A 1 426 ? 23.406 -24.438 3.229 1 94.62 426 GLY A O 1
ATOM 3324 N N . GLU A 1 427 ? 21.453 -25.281 2.604 1 96.5 427 GLU A N 1
ATOM 3325 C CA . GLU A 1 427 ? 21.609 -26.516 3.383 1 96.5 427 GLU A CA 1
ATOM 3326 C C . GLU A 1 427 ? 22.688 -27.406 2.775 1 96.5 427 GLU A C 1
ATOM 3328 O O . GLU A 1 427 ? 22.734 -27.594 1.557 1 96.5 427 GLU A O 1
ATOM 3333 N N . PRO A 1 428 ? 23.578 -27.922 3.662 1 96.75 428 PRO A N 1
ATOM 3334 C CA . PRO A 1 428 ? 24.531 -28.906 3.119 1 96.75 428 PRO A CA 1
ATOM 3335 C C . PRO A 1 428 ? 23.859 -30.141 2.559 1 96.75 428 PRO A C 1
ATOM 3337 O O . PRO A 1 428 ? 22.875 -30.625 3.133 1 96.75 428 PRO A O 1
ATOM 3340 N N . VAL A 1 429 ? 24.438 -30.688 1.511 1 96.56 429 VAL A N 1
ATOM 3341 C CA . VAL A 1 429 ? 23.891 -31.891 0.894 1 96.56 429 VAL A CA 1
ATOM 3342 C C . VAL A 1 429 ? 24.031 -33.094 1.847 1 96.56 429 VAL A C 1
ATOM 3344 O O . VAL A 1 429 ? 25.125 -33.375 2.314 1 96.56 429 VAL A O 1
ATOM 3347 N N . PRO A 1 430 ? 22.938 -33.719 2.123 1 95.5 430 PRO A N 1
ATOM 3348 C CA . PRO A 1 430 ? 23.047 -34.875 3.004 1 95.5 430 PRO A CA 1
ATOM 3349 C C . PRO A 1 430 ? 23.938 -36 2.418 1 95.5 430 PRO A C 1
ATOM 3351 O O . PRO A 1 430 ? 24.031 -36.125 1.195 1 95.5 430 PRO A O 1
ATOM 3354 N N . ASP A 1 431 ? 24.469 -36.844 3.324 1 94 431 ASP A N 1
ATOM 3355 C CA . ASP A 1 431 ? 25.297 -37.938 2.889 1 94 431 ASP A CA 1
ATOM 3356 C C . ASP A 1 431 ? 24.516 -38.906 1.986 1 94 431 ASP A C 1
ATOM 3358 O O . ASP A 1 431 ? 23.359 -39.25 2.281 1 94 431 ASP A O 1
ATOM 3362 N N . GLY A 1 432 ? 25.141 -39.312 0.857 1 93 432 GLY A N 1
ATOM 3363 C CA . GLY A 1 432 ? 24.531 -40.25 -0.065 1 93 432 GLY A CA 1
ATOM 3364 C C . GLY A 1 432 ? 23.625 -39.594 -1.086 1 93 432 GLY A C 1
ATOM 3365 O O . GLY A 1 432 ? 23.047 -40.25 -1.95 1 93 432 GLY A O 1
ATOM 3366 N N . TYR A 1 433 ? 23.453 -38.312 -0.959 1 94.94 433 TYR A N 1
ATOM 3367 C CA . TYR A 1 433 ? 22.562 -37.562 -1.858 1 94.94 433 TYR A CA 1
ATOM 3368 C C . TYR A 1 433 ? 23.359 -36.562 -2.703 1 94.94 433 TYR A C 1
ATOM 3370 O O . TYR A 1 433 ? 24.547 -36.344 -2.439 1 94.94 433 TYR A O 1
ATOM 3378 N N . PHE A 1 434 ? 22.859 -36.062 -3.787 1 94.62 434 PHE A N 1
ATOM 3379 C CA . PHE A 1 434 ? 23.406 -34.969 -4.574 1 94.62 434 PHE A CA 1
ATOM 3380 C C . PHE A 1 434 ? 22.344 -33.938 -4.902 1 94.62 434 PHE A C 1
ATOM 3382 O O . PHE A 1 434 ? 21.141 -34.25 -4.898 1 94.62 434 PHE A O 1
ATOM 3389 N N . PRO A 1 435 ? 22.703 -32.719 -5.133 1 96.25 435 PRO A N 1
ATOM 3390 C CA . PRO A 1 435 ? 21.75 -31.656 -5.441 1 96.25 435 PRO A CA 1
ATOM 3391 C C . PRO A 1 435 ? 21.219 -31.734 -6.871 1 96.25 435 PRO A C 1
ATOM 3393 O O . PRO A 1 435 ? 21.906 -31.344 -7.812 1 96.25 435 PRO A O 1
ATOM 3396 N N . LEU A 1 436 ? 20.031 -32.125 -7.016 1 95.81 436 LEU A N 1
ATOM 3397 C CA . LEU A 1 436 ? 19.469 -32.375 -8.336 1 95.81 436 LEU A CA 1
ATOM 3398 C C . LEU A 1 436 ? 19.281 -31.094 -9.117 1 95.81 436 LEU A C 1
ATOM 3400 O O . LEU A 1 436 ? 19.5 -31.062 -10.336 1 95.81 436 LEU A O 1
ATOM 3404 N N . MET A 1 437 ? 18.906 -29.969 -8.492 1 96.56 437 MET A N 1
ATOM 3405 C CA . MET A 1 437 ? 18.578 -28.719 -9.164 1 96.56 437 MET A CA 1
ATOM 3406 C C . MET A 1 437 ? 19.859 -28 -9.609 1 96.56 437 MET A C 1
ATOM 3408 O O . MET A 1 437 ? 19.781 -27 -10.328 1 96.56 437 MET A O 1
ATOM 3412 N N . GLU A 1 438 ? 21.016 -28.469 -9.211 1 92.81 438 GLU A N 1
ATOM 3413 C CA . GLU A 1 438 ? 22.297 -27.922 -9.633 1 92.81 438 GLU A CA 1
ATOM 3414 C C . GLU A 1 438 ? 23 -28.844 -10.609 1 92.81 438 GLU A C 1
ATOM 3416 O O . GLU A 1 438 ? 24.125 -28.578 -11.023 1 92.81 438 GLU A O 1
ATOM 3421 N N . SER A 1 439 ? 22.344 -29.875 -10.984 1 89.25 439 SER A N 1
ATOM 3422 C CA . SER A 1 439 ? 22.953 -30.891 -11.828 1 89.25 439 SER A CA 1
ATOM 3423 C C . SER A 1 439 ? 22.766 -30.578 -13.305 1 89.25 439 SER A C 1
ATOM 3425 O O . SER A 1 439 ? 21.828 -29.859 -13.68 1 89.25 439 SER A O 1
ATOM 3427 N N . ALA A 1 440 ? 23.641 -31.188 -14.062 1 85.5 440 ALA A N 1
ATOM 3428 C CA . ALA A 1 440 ? 23.531 -31.078 -15.516 1 85.5 440 ALA A CA 1
ATOM 3429 C C . ALA A 1 440 ? 22.438 -32 -16.062 1 85.5 440 ALA A C 1
ATOM 3431 O O . ALA A 1 440 ? 22.078 -32.969 -15.414 1 85.5 440 ALA A O 1
ATOM 3432 N N . PRO A 1 441 ? 21.891 -31.656 -17.219 1 84 441 PRO A N 1
ATOM 3433 C CA . PRO A 1 441 ? 20.828 -32.469 -17.812 1 84 441 PRO A CA 1
ATOM 3434 C C . PRO A 1 441 ? 21.219 -33.938 -18 1 84 441 PRO A C 1
ATOM 3436 O O . PRO A 1 441 ? 20.359 -34.812 -17.969 1 84 441 PRO A O 1
ATOM 3439 N N . GLU A 1 442 ? 22.438 -34.188 -18.141 1 80.25 442 GLU A N 1
ATOM 3440 C CA . GLU A 1 442 ? 22.906 -35.531 -18.438 1 80.25 442 GLU A CA 1
ATOM 3441 C C . GLU A 1 442 ? 23.031 -36.344 -17.156 1 80.25 442 GLU A C 1
ATOM 3443 O O . GLU A 1 442 ? 23.203 -37.562 -17.234 1 80.25 442 GLU A O 1
ATOM 3448 N N . THR A 1 443 ? 22.844 -35.719 -16.078 1 80.75 443 THR A N 1
ATOM 3449 C CA . THR A 1 443 ? 23 -36.438 -14.805 1 80.75 443 THR A CA 1
ATOM 3450 C C . THR A 1 443 ? 21.797 -37.344 -14.555 1 80.75 443 THR A C 1
ATOM 3452 O O . THR A 1 443 ? 20.656 -36.906 -14.594 1 80.75 443 THR A O 1
ATOM 3455 N N . PRO A 1 444 ? 22.172 -38.656 -14.336 1 79.94 444 PRO A N 1
ATOM 3456 C CA . PRO A 1 444 ? 21.047 -39.562 -14.023 1 79.94 444 PRO A CA 1
ATOM 3457 C C . PRO A 1 444 ? 20.328 -39.156 -12.734 1 79.94 444 PRO A C 1
ATOM 3459 O O . PRO A 1 444 ? 20.969 -39.031 -11.688 1 79.94 444 PRO A O 1
ATOM 3462 N N . SER A 1 445 ? 19.047 -39.094 -12.867 1 79.19 445 SER A N 1
ATOM 3463 C CA . SER A 1 445 ? 18.281 -38.594 -11.727 1 79.19 445 SER A CA 1
ATOM 3464 C C . SER A 1 445 ? 17.781 -39.75 -10.852 1 79.19 445 SER A C 1
ATOM 3466 O O . SER A 1 445 ? 17.297 -39.531 -9.742 1 79.19 445 SER A O 1
ATOM 3468 N N . LEU A 1 446 ? 17.719 -40.906 -11.305 1 78.44 446 LEU A N 1
ATOM 3469 C CA . LEU A 1 446 ? 17.391 -42.062 -10.492 1 78.44 446 LEU A CA 1
ATOM 3470 C C . LEU A 1 446 ? 18.484 -43.125 -10.594 1 78.44 446 LEU A C 1
ATOM 3472 O O . LEU A 1 446 ? 18.734 -43.688 -11.664 1 78.44 446 LEU A O 1
ATOM 3476 N N . VAL A 1 447 ? 19.5 -42.969 -9.766 1 63.56 447 VAL A N 1
ATOM 3477 C CA . VAL A 1 447 ? 20.578 -43.938 -9.805 1 63.56 447 VAL A CA 1
ATOM 3478 C C . VAL A 1 447 ? 20.297 -45.062 -8.812 1 63.56 447 VAL A C 1
ATOM 3480 O O . VAL A 1 447 ? 20.047 -44.844 -7.629 1 63.56 447 VAL A O 1
ATOM 3483 N N . GLY A 1 448 ? 20.312 -46.344 -9.297 1 57.12 448 GLY A N 1
ATOM 3484 C CA . GLY A 1 448 ? 20.297 -47.531 -8.461 1 57.12 448 GLY A CA 1
ATOM 3485 C C . GLY A 1 448 ? 19.047 -47.656 -7.602 1 57.12 448 GLY A C 1
ATOM 3486 O O . GLY A 1 448 ? 19.062 -48.344 -6.582 1 57.12 448 GLY A O 1
ATOM 3487 N N . ALA A 1 449 ? 18.047 -46.781 -7.719 1 54.47 449 ALA A N 1
ATOM 3488 C CA . ALA A 1 449 ? 16.922 -46.719 -6.777 1 54.47 449 ALA A CA 1
ATOM 3489 C C . ALA A 1 449 ? 16.109 -48 -6.816 1 54.47 449 ALA A C 1
ATOM 3491 O O . ALA A 1 449 ? 15.461 -48.312 -7.82 1 54.47 449 ALA A O 1
ATOM 3492 N N . GLN A 1 450 ? 16.625 -49.094 -6.25 1 51.44 450 GLN A N 1
ATOM 3493 C CA . GLN A 1 450 ? 15.734 -50.219 -5.957 1 51.44 450 GLN A CA 1
ATOM 3494 C C . GLN A 1 450 ? 14.641 -49.812 -4.973 1 51.44 450 GLN A C 1
ATOM 3496 O O . GLN A 1 450 ? 14.938 -49.344 -3.879 1 51.44 450 GLN A O 1
ATOM 3501 N N . GLU A 1 451 ? 13.5 -49.438 -5.574 1 53.97 451 GLU A N 1
ATOM 3502 C CA . GLU A 1 451 ? 12.359 -49.031 -4.754 1 53.97 451 GLU A CA 1
ATOM 3503 C C . GLU A 1 451 ? 12 -50.125 -3.74 1 53.97 451 GLU A C 1
ATOM 3505 O O . GLU A 1 451 ? 11.828 -51.281 -4.105 1 53.97 451 GLU A O 1
ATOM 3510 N N . THR A 1 452 ? 12.57 -50.156 -2.578 1 50.69 452 THR A N 1
ATOM 3511 C CA . THR A 1 452 ? 11.961 -51.062 -1.604 1 50.69 452 THR A CA 1
ATOM 3512 C C . THR A 1 452 ? 10.617 -50.5 -1.137 1 50.69 452 THR A C 1
ATOM 3514 O O . THR A 1 452 ? 10.445 -49.281 -1.009 1 50.69 452 THR A O 1
ATOM 3517 N N . ALA A 1 453 ? 9.492 -51.344 -1.239 1 51.44 453 ALA A N 1
ATOM 3518 C CA . ALA A 1 453 ? 8.086 -51.062 -0.955 1 51.44 453 ALA A CA 1
ATOM 3519 C C . ALA A 1 453 ? 7.938 -50.156 0.256 1 51.44 453 ALA A C 1
ATOM 3521 O O . ALA A 1 453 ? 6.969 -49.406 0.356 1 51.44 453 ALA A O 1
ATOM 3522 N N . ALA A 1 454 ? 8.789 -50.281 1.258 1 51.81 454 ALA A N 1
ATOM 3523 C CA . ALA A 1 454 ? 8.531 -49.719 2.57 1 51.81 454 ALA A CA 1
ATOM 3524 C C . ALA A 1 454 ? 9.008 -48.25 2.627 1 51.81 454 ALA A C 1
ATOM 3526 O O . ALA A 1 454 ? 8.672 -47.531 3.561 1 51.81 454 ALA A O 1
ATOM 3527 N N . GLU A 1 455 ? 9.914 -47.781 1.748 1 53.06 455 GLU A N 1
ATOM 3528 C CA . GLU A 1 455 ? 10.57 -46.469 1.942 1 53.06 455 GLU A CA 1
ATOM 3529 C C . GLU A 1 455 ? 9.789 -45.344 1.265 1 53.06 455 GLU A C 1
ATOM 3531 O O . GLU A 1 455 ? 9.273 -45.531 0.158 1 53.06 455 GLU A O 1
ATOM 3536 N N . ALA A 1 456 ? 9.57 -44.281 2.092 1 65.75 456 ALA A N 1
ATOM 3537 C CA . ALA A 1 456 ? 8.914 -43.094 1.549 1 65.75 456 ALA A CA 1
ATOM 3538 C C . ALA A 1 456 ? 9.68 -42.562 0.344 1 65.75 456 ALA A C 1
ATOM 3540 O O . ALA A 1 456 ? 10.906 -42.469 0.372 1 65.75 456 ALA A O 1
ATOM 3541 N N . ARG A 1 457 ? 9.047 -42.281 -0.784 1 83.81 457 ARG A N 1
ATOM 3542 C CA . ARG A 1 457 ? 9.672 -41.781 -2.002 1 83.81 457 ARG A CA 1
ATOM 3543 C C . ARG A 1 457 ? 10.211 -40.375 -1.8 1 83.81 457 ARG A C 1
ATOM 3545 O O . ARG A 1 457 ? 11.352 -40.094 -2.18 1 83.81 457 ARG A O 1
ATOM 3552 N N . VAL A 1 458 ? 9.477 -39.625 -1.025 1 92.5 458 VAL A N 1
ATOM 3553 C CA . VAL A 1 458 ? 9.852 -38.219 -0.828 1 92.5 458 VAL A CA 1
ATOM 3554 C C . VAL A 1 458 ? 9.711 -37.844 0.647 1 92.5 458 VAL A C 1
ATOM 3556 O O . VAL A 1 458 ? 8.727 -38.219 1.295 1 92.5 458 VAL A O 1
ATOM 3559 N N . ALA A 1 459 ? 10.711 -37.188 1.224 1 94.69 459 ALA A N 1
ATOM 3560 C CA . ALA A 1 459 ? 10.672 -36.75 2.613 1 94.69 459 ALA A CA 1
ATOM 3561 C C . ALA A 1 459 ? 11.359 -35.375 2.773 1 94.69 459 ALA A C 1
ATOM 3563 O O . ALA A 1 459 ? 11.992 -34.906 1.84 1 94.69 459 ALA A O 1
ATOM 3564 N N . TYR A 1 460 ? 11.164 -34.844 3.912 1 95.69 460 TYR A N 1
ATOM 3565 C CA . TYR A 1 460 ? 11.805 -33.594 4.254 1 95.69 460 TYR A CA 1
ATOM 3566 C C . TYR A 1 460 ? 13.156 -33.812 4.922 1 95.69 460 TYR A C 1
ATOM 3568 O O . TYR A 1 460 ? 13.32 -34.812 5.66 1 95.69 460 TYR A O 1
ATOM 3576 N N . THR A 1 461 ? 14.117 -32.938 4.672 1 96.94 461 THR A N 1
ATOM 3577 C CA . THR A 1 461 ? 15.305 -32.906 5.52 1 96.94 461 THR A CA 1
ATOM 3578 C C . THR A 1 461 ? 14.961 -32.375 6.902 1 96.94 461 THR A C 1
ATOM 3580 O O . THR A 1 461 ? 13.852 -31.875 7.129 1 96.94 461 THR A O 1
ATOM 3583 N N . ALA A 1 462 ? 15.984 -32.438 7.777 1 95.5 462 ALA A N 1
ATOM 3584 C CA . ALA A 1 462 ? 15.797 -31.922 9.125 1 95.5 462 ALA A CA 1
ATOM 3585 C C . ALA A 1 462 ? 15.562 -30.406 9.086 1 95.5 462 ALA A C 1
ATOM 3587 O O . ALA A 1 462 ? 14.781 -29.891 9.883 1 95.5 462 ALA A O 1
ATOM 3588 N N . ALA A 1 463 ? 16.234 -29.766 8.188 1 96.31 463 ALA A N 1
ATOM 3589 C CA . ALA A 1 463 ? 16.094 -28.312 8.07 1 96.31 463 ALA A CA 1
ATOM 3590 C C . ALA A 1 463 ? 14.68 -27.922 7.645 1 96.31 463 ALA A C 1
ATOM 3592 O O . ALA A 1 463 ? 14.086 -27 8.211 1 96.31 463 ALA A O 1
ATOM 3593 N N . THR A 1 464 ? 14.164 -28.562 6.652 1 96.5 464 THR A N 1
ATOM 3594 C CA . THR A 1 464 ? 12.812 -28.281 6.18 1 96.5 464 THR A CA 1
ATOM 3595 C C . THR A 1 464 ? 11.781 -28.641 7.25 1 96.5 464 THR A C 1
ATOM 3597 O O . THR A 1 464 ? 10.828 -27.891 7.477 1 96.5 464 THR A O 1
ATOM 3600 N N . GLN A 1 465 ? 12.016 -29.734 7.91 1 95.38 465 GLN A N 1
ATOM 3601 C CA . GLN A 1 465 ? 11.109 -30.156 8.977 1 95.38 465 GLN A CA 1
ATOM 3602 C C . GLN A 1 465 ? 11.086 -29.141 10.109 1 95.38 465 GLN A C 1
ATOM 3604 O O . GLN A 1 465 ? 10.039 -28.891 10.695 1 95.38 465 GLN A O 1
ATOM 3609 N N . ALA A 1 466 ? 12.211 -28.641 10.391 1 95.69 466 ALA A N 1
ATOM 3610 C CA . ALA A 1 466 ? 12.305 -27.641 11.453 1 95.69 466 ALA A CA 1
ATOM 3611 C C . ALA A 1 466 ? 11.461 -26.422 11.117 1 95.69 466 ALA A C 1
ATOM 3613 O O . ALA A 1 466 ? 10.844 -25.812 12 1 95.69 466 ALA A O 1
ATOM 3614 N N . LEU A 1 467 ? 11.492 -25.984 9.852 1 94.5 467 LEU A N 1
ATOM 3615 C CA . LEU A 1 467 ? 10.68 -24.844 9.422 1 94.5 467 LEU A CA 1
ATOM 3616 C C . LEU A 1 467 ? 9.195 -25.156 9.578 1 94.5 467 LEU A C 1
ATOM 3618 O O . LEU A 1 467 ? 8.43 -24.312 10.055 1 94.5 467 LEU A O 1
ATOM 3622 N N . VAL A 1 468 ? 8.805 -26.328 9.156 1 91.62 468 VAL A N 1
ATOM 3623 C CA . VAL A 1 468 ? 7.414 -26.75 9.258 1 91.62 468 VAL A CA 1
ATOM 3624 C C . VAL A 1 468 ? 6.969 -26.734 10.719 1 91.62 468 VAL A C 1
ATOM 3626 O O . VAL A 1 468 ? 5.902 -26.188 11.039 1 91.62 468 VAL A O 1
ATOM 3629 N N . ASP A 1 469 ? 7.785 -27.266 11.578 1 91.69 469 ASP A N 1
ATOM 3630 C CA . ASP A 1 469 ? 7.461 -27.344 13 1 91.69 469 ASP A CA 1
ATOM 3631 C C . ASP A 1 469 ? 7.352 -25.953 13.617 1 91.69 469 ASP A C 1
ATOM 3633 O O . ASP A 1 469 ? 6.453 -25.703 14.422 1 91.69 469 ASP A O 1
ATOM 3637 N N . ALA A 1 470 ? 8.242 -25.188 13.258 1 92.25 470 ALA A N 1
ATOM 3638 C CA . ALA A 1 470 ? 8.242 -23.812 13.789 1 92.25 470 ALA A CA 1
ATOM 3639 C C . ALA A 1 470 ? 6.973 -23.078 13.383 1 92.25 470 ALA A C 1
ATOM 3641 O O . ALA A 1 470 ? 6.391 -22.344 14.195 1 92.25 470 ALA A O 1
ATOM 3642 N N . LEU A 1 471 ? 6.578 -23.172 12.164 1 87.44 471 LEU A N 1
ATOM 3643 C CA . LEU A 1 471 ? 5.383 -22.5 11.656 1 87.44 471 LEU A CA 1
ATOM 3644 C C . LEU A 1 471 ? 4.125 -23.078 12.305 1 87.44 471 LEU A C 1
ATOM 3646 O O . LEU A 1 471 ? 3.186 -22.328 12.602 1 87.44 471 LEU A O 1
ATOM 3650 N N . HIS A 1 472 ? 4.141 -24.328 12.5 1 84.19 472 HIS A N 1
ATOM 3651 C CA . HIS A 1 472 ? 3.016 -24.938 13.188 1 84.19 472 HIS A CA 1
ATOM 3652 C C . HIS A 1 472 ? 2.883 -24.406 14.609 1 84.19 472 HIS A C 1
ATOM 3654 O O . HIS A 1 472 ? 1.771 -24.156 15.086 1 84.19 472 HIS A O 1
ATOM 3660 N N . ARG A 1 473 ? 3.93 -24.297 15.273 1 85.75 473 ARG A N 1
ATOM 3661 C CA . ARG A 1 473 ? 3.922 -23.766 16.641 1 85.75 473 ARG A CA 1
ATOM 3662 C C . ARG A 1 473 ? 3.443 -22.328 16.656 1 85.75 473 ARG A C 1
ATOM 3664 O O . ARG A 1 473 ? 2.723 -21.922 17.578 1 85.75 473 ARG A O 1
ATOM 3671 N N . ARG A 1 474 ? 3.863 -21.594 15.734 1 82.44 474 ARG A N 1
ATOM 3672 C CA . ARG A 1 474 ? 3.525 -20.172 15.672 1 82.44 474 ARG A CA 1
ATOM 3673 C C . ARG A 1 474 ? 2.033 -19.984 15.422 1 82.44 474 ARG A C 1
ATOM 3675 O O . ARG A 1 474 ? 1.408 -19.094 16.016 1 82.44 474 ARG A O 1
ATOM 3682 N N . HIS A 1 475 ? 1.457 -20.734 14.562 1 76.06 475 HIS A N 1
ATOM 3683 C CA . HIS A 1 475 ? 0.082 -20.5 14.141 1 76.06 475 HIS A CA 1
ATOM 3684 C C . HIS A 1 475 ? -0.902 -21.297 14.984 1 76.06 475 HIS A C 1
ATOM 3686 O O . HIS A 1 475 ? -2.08 -20.953 15.07 1 76.06 475 HIS A O 1
ATOM 3692 N N . PHE A 1 476 ? -0.363 -22.422 15.539 1 75.44 476 PHE A N 1
ATOM 3693 C CA . PHE A 1 476 ? -1.203 -23.234 16.406 1 75.44 476 PHE A CA 1
ATOM 3694 C C . PHE A 1 476 ? -0.51 -23.516 17.734 1 75.44 476 PHE A C 1
ATOM 3696 O O . PHE A 1 476 ? -0.204 -24.672 18.047 1 75.44 476 PHE A O 1
ATOM 3703 N N . PRO A 1 477 ? -0.364 -22.422 18.516 1 67.38 477 PRO A N 1
ATOM 3704 C CA . PRO A 1 477 ? 0.361 -22.594 19.766 1 67.38 477 PRO A CA 1
ATOM 3705 C C . PRO A 1 477 ? -0.324 -23.578 20.719 1 67.38 477 PRO A C 1
ATOM 3707 O O . PRO A 1 477 ? 0.344 -24.234 21.516 1 67.38 477 PRO A O 1
ATOM 3710 N N . GLN A 1 478 ? -1.531 -23.531 21 1 61.38 478 GLN A N 1
ATOM 3711 C CA . GLN A 1 478 ? -2.197 -24.344 22 1 61.38 478 GLN A CA 1
ATOM 3712 C C . GLN A 1 478 ? -2.119 -25.828 21.641 1 61.38 478 GLN A C 1
ATOM 3714 O O . GLN A 1 478 ? -2.338 -26.688 22.5 1 61.38 478 GLN A O 1
ATOM 3719 N N . GLN A 1 479 ? -1.99 -26.141 20.531 1 49.19 479 GLN A N 1
ATOM 3720 C CA . GLN A 1 479 ? -2.008 -27.562 20.219 1 49.19 479 GLN A CA 1
ATOM 3721 C C . GLN A 1 479 ? -0.724 -28.234 20.688 1 49.19 479 GLN A C 1
ATOM 3723 O O . GLN A 1 479 ? -0.659 -29.469 20.766 1 49.19 479 GLN A O 1
ATOM 3728 N N . HIS A 1 480 ? 0.361 -27.625 20.828 1 41.09 480 HIS A N 1
ATOM 3729 C CA . HIS A 1 480 ? 1.537 -28.297 21.359 1 41.09 480 HIS A CA 1
ATOM 3730 C C . HIS A 1 480 ? 1.627 -28.156 22.875 1 41.09 480 HIS A C 1
ATOM 3732 O O . HIS A 1 480 ?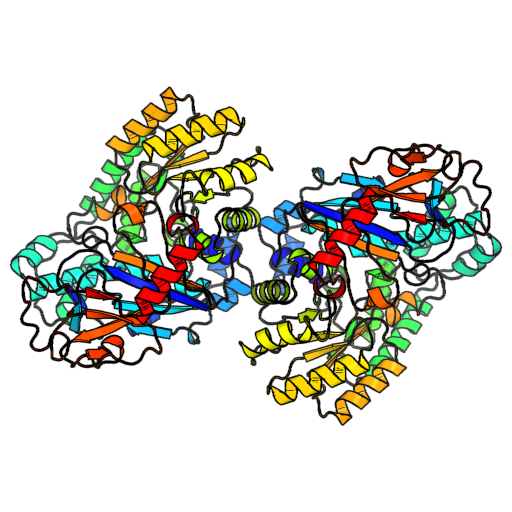 2.654 -28.469 23.484 1 41.09 480 HIS A O 1
ATOM 3738 N N . ARG A 1 481 ? 0.683 -27.719 23.609 1 34.44 481 ARG A N 1
ATOM 3739 C CA . ARG A 1 481 ? 0.732 -28.078 25.016 1 34.44 481 ARG A CA 1
ATOM 3740 C C . ARG A 1 481 ? 0.106 -29.453 25.25 1 34.44 481 ARG A C 1
ATOM 3742 O O . ARG A 1 481 ? -0.92 -29.781 24.641 1 34.44 481 ARG A O 1
ATOM 3749 N N . MET B 1 1 ? -13.625 29.797 -4.973 1 52.56 1 MET B N 1
ATOM 3750 C CA . MET B 1 1 ? -12.945 28.906 -5.914 1 52.56 1 MET B CA 1
ATOM 3751 C C . MET B 1 1 ? -12.555 27.594 -5.234 1 52.56 1 MET B C 1
ATOM 3753 O O . MET B 1 1 ? -12.242 27.578 -4.039 1 52.56 1 MET B O 1
ATOM 3757 N N . SER B 1 2 ? -12.734 26.516 -5.871 1 77.69 2 SER B N 1
ATOM 3758 C CA . SER B 1 2 ? -12.5 25.172 -5.34 1 77.69 2 SER B CA 1
ATOM 3759 C C . SER B 1 2 ? -11.008 24.922 -5.145 1 77.69 2 SER B C 1
ATOM 3761 O O . SER B 1 2 ? -10.18 25.453 -5.887 1 77.69 2 SER B O 1
ATOM 3763 N N . THR B 1 3 ? -10.602 24.438 -4.016 1 89.62 3 THR B N 1
ATOM 3764 C CA . THR B 1 3 ? -9.211 24.125 -3.695 1 89.62 3 THR B CA 1
ATOM 3765 C C . THR B 1 3 ? -8.703 23 -4.594 1 89.62 3 THR B C 1
ATOM 3767 O O . THR B 1 3 ? -9.352 21.953 -4.738 1 89.62 3 THR B O 1
ATOM 3770 N N . SER B 1 4 ? -7.609 23.266 -5.242 1 95.19 4 SER B N 1
ATOM 3771 C CA . SER B 1 4 ? -6.988 22.266 -6.098 1 95.19 4 SER B CA 1
ATOM 3772 C C . SER B 1 4 ? -6.473 21.078 -5.277 1 95.19 4 SER B C 1
ATOM 3774 O O . SER B 1 4 ? -5.926 21.266 -4.188 1 95.19 4 SER B O 1
ATOM 3776 N N . LEU B 1 5 ? -6.613 19.891 -5.844 1 97.5 5 LEU B N 1
ATOM 3777 C CA . LEU B 1 5 ? -6.047 18.703 -5.207 1 97.5 5 LEU B CA 1
ATOM 3778 C C . LEU B 1 5 ? -4.535 18.844 -5.043 1 97.5 5 LEU B C 1
ATOM 3780 O O . LEU B 1 5 ? -3.955 18.281 -4.109 1 97.5 5 LEU B O 1
ATOM 3784 N N . LEU B 1 6 ? -3.926 19.625 -5.988 1 98.12 6 LEU B N 1
ATOM 3785 C CA . LEU B 1 6 ? -2.471 19.734 -6.023 1 98.12 6 LEU B CA 1
ATOM 3786 C C . LEU B 1 6 ? -1.966 20.703 -4.957 1 98.12 6 LEU B C 1
ATOM 3788 O O . LEU B 1 6 ? -0.767 20.75 -4.676 1 98.12 6 LEU B O 1
ATOM 3792 N N . ALA B 1 7 ? -2.867 21.422 -4.285 1 97 7 ALA B N 1
ATOM 3793 C CA . ALA B 1 7 ? -2.484 22.453 -3.336 1 97 7 ALA B CA 1
ATOM 3794 C C . ALA B 1 7 ? -2.059 21.859 -2 1 97 7 ALA B C 1
ATOM 3796 O O . ALA B 1 7 ? -2.631 22.172 -0.956 1 97 7 ALA B O 1
ATOM 3797 N N . THR B 1 8 ? -1.099 21.031 -2.016 1 97.69 8 THR B N 1
ATOM 3798 C CA . THR B 1 8 ? -0.491 20.391 -0.856 1 97.69 8 THR B CA 1
ATOM 3799 C C . THR B 1 8 ? 0.945 19.969 -1.16 1 97.69 8 THR B C 1
ATOM 3801 O O . THR B 1 8 ? 1.464 20.25 -2.242 1 97.69 8 THR B O 1
ATOM 3804 N N . ASP B 1 9 ? 1.594 19.438 -0.178 1 97.31 9 ASP B N 1
ATOM 3805 C CA . ASP B 1 9 ? 2.971 18.984 -0.345 1 97.31 9 ASP B CA 1
ATOM 3806 C C . ASP B 1 9 ? 3.021 17.625 -1.043 1 97.31 9 ASP B C 1
ATOM 3808 O O . ASP B 1 9 ? 2.164 16.766 -0.811 1 97.31 9 ASP B O 1
ATOM 3812 N N . GLY B 1 10 ? 4.078 17.406 -1.799 1 95.81 10 GLY B N 1
ATOM 3813 C CA . GLY B 1 10 ? 4.254 16.172 -2.545 1 95.81 10 GLY B CA 1
ATOM 3814 C C . GLY B 1 10 ? 4.23 14.938 -1.667 1 95.81 10 GLY B C 1
ATOM 3815 O O . GLY B 1 10 ? 3.654 13.914 -2.041 1 95.81 10 GLY B O 1
ATOM 3816 N N . TYR B 1 11 ? 4.773 15 -0.511 1 94.5 11 TYR B N 1
ATOM 3817 C CA . TYR B 1 11 ? 4.898 13.82 0.337 1 94.5 11 TYR B CA 1
ATOM 3818 C C . TYR B 1 11 ? 3.541 13.398 0.892 1 94.5 11 TYR B C 1
ATOM 3820 O O . TYR B 1 11 ? 3.383 12.281 1.386 1 94.5 11 TYR B O 1
ATOM 3828 N N . LYS B 1 12 ? 2.523 14.273 0.844 1 97.38 12 LYS B N 1
ATOM 3829 C CA . LYS B 1 12 ? 1.182 13.867 1.244 1 97.38 12 LYS B CA 1
ATOM 3830 C C . LYS B 1 12 ? 0.648 12.766 0.33 1 97.38 12 LYS B C 1
ATOM 3832 O O . LYS B 1 12 ? -0.078 11.875 0.779 1 97.38 12 LYS B O 1
ATOM 3837 N N . PHE B 1 13 ? 1.038 12.852 -0.942 1 96.38 13 PHE B N 1
ATOM 3838 C CA . PHE B 1 13 ? 0.592 11.859 -1.915 1 96.38 13 PHE B CA 1
ATOM 3839 C C . PHE B 1 13 ? 1.352 10.547 -1.744 1 96.38 13 PHE B C 1
ATOM 3841 O O . PHE B 1 13 ? 0.75 9.477 -1.729 1 96.38 13 PHE B O 1
ATOM 3848 N N . SER B 1 14 ? 2.654 10.625 -1.615 1 94.31 14 SER B N 1
ATOM 3849 C CA . SER B 1 14 ? 3.439 9.406 -1.459 1 94.31 14 SER B CA 1
ATOM 3850 C C . SER B 1 14 ? 3.102 8.695 -0.154 1 94.31 14 SER B C 1
ATOM 3852 O O . SER B 1 14 ? 3.014 7.465 -0.116 1 94.31 14 SER B O 1
ATOM 3854 N N . MET B 1 15 ? 2.854 9.445 0.927 1 95.94 15 MET B N 1
ATOM 3855 C CA . MET B 1 15 ? 2.496 8.852 2.209 1 95.94 15 MET B CA 1
ATOM 3856 C C . MET B 1 15 ? 1.129 8.18 2.135 1 95.94 15 MET B C 1
ATOM 3858 O O . MET B 1 15 ? 0.914 7.129 2.744 1 95.94 15 MET B O 1
ATOM 3862 N N . ALA B 1 16 ? 0.233 8.836 1.403 1 95.31 16 ALA B N 1
ATOM 3863 C CA . ALA B 1 16 ? -1.093 8.242 1.256 1 95.31 16 ALA B CA 1
ATOM 3864 C C . ALA B 1 16 ? -1.012 6.891 0.542 1 95.31 16 ALA B C 1
ATOM 3866 O O . ALA B 1 16 ? -1.648 5.922 0.961 1 95.31 16 ALA B O 1
ATOM 3867 N N . GLU B 1 17 ? -0.212 6.82 -0.479 1 91.56 17 GLU B N 1
ATOM 3868 C CA . GLU B 1 17 ? -0.113 5.598 -1.265 1 91.56 17 GLU B CA 1
ATOM 3869 C C . GLU B 1 17 ? 0.704 4.535 -0.533 1 91.56 17 GLU B C 1
ATOM 3871 O O . GLU B 1 17 ? 0.462 3.338 -0.693 1 91.56 17 GLU B O 1
ATOM 3876 N N . ALA B 1 18 ? 1.661 4.996 0.23 1 92.81 18 ALA B N 1
ATOM 3877 C CA . ALA B 1 18 ? 2.502 4.07 0.985 1 92.81 18 ALA B CA 1
ATOM 3878 C C . ALA B 1 18 ? 1.811 3.627 2.271 1 92.81 18 ALA B C 1
ATOM 3880 O O . ALA B 1 18 ? 2.309 2.75 2.98 1 92.81 18 ALA B O 1
ATOM 3881 N N . GLY B 1 19 ? 0.686 4.211 2.582 1 92.94 19 GLY B N 1
ATOM 3882 C CA . GLY B 1 19 ? -0.036 3.902 3.807 1 92.94 19 GLY B CA 1
ATOM 3883 C C . GLY B 1 19 ? -1.427 3.352 3.557 1 92.94 19 GLY B C 1
ATOM 3884 O O . GLY B 1 19 ? -1.606 2.463 2.719 1 92.94 19 GLY B O 1
ATOM 3885 N N . TRP B 1 20 ? -2.377 3.785 4.383 1 93.25 20 TRP B N 1
ATOM 3886 C CA . TRP B 1 20 ? -3.781 3.391 4.336 1 93.25 20 TRP B CA 1
ATOM 3887 C C . TRP B 1 20 ? -4.684 4.605 4.164 1 93.25 20 TRP B C 1
ATOM 3889 O O . TRP B 1 20 ? -5.211 5.141 5.145 1 93.25 20 TRP B O 1
ATOM 3899 N N . PRO B 1 21 ? -4.895 4.949 2.904 1 94.94 21 PRO B N 1
ATOM 3900 C CA . PRO B 1 21 ? -5.594 6.207 2.637 1 94.94 21 PRO B CA 1
ATOM 3901 C C . PRO B 1 21 ? -7.004 6.234 3.225 1 94.94 21 PRO B C 1
ATOM 3903 O O . PRO B 1 21 ? -7.523 7.305 3.549 1 94.94 21 PRO B O 1
ATOM 3906 N N . LEU B 1 22 ? -7.633 5.09 3.459 1 93.62 22 LEU B N 1
ATOM 3907 C CA . LEU B 1 22 ? -9.023 5.023 3.902 1 93.62 22 LEU B CA 1
ATOM 3908 C C . LEU B 1 22 ? -9.102 4.883 5.418 1 93.62 22 LEU B C 1
ATOM 3910 O O . LEU B 1 22 ? -10.172 5.062 6.008 1 93.62 22 LEU B O 1
ATOM 3914 N N . ARG B 1 23 ? -8.039 4.617 6.055 1 92.5 23 ARG B N 1
ATOM 3915 C CA . ARG B 1 23 ? -8.031 4.41 7.496 1 92.5 23 ARG B CA 1
ATOM 3916 C C . ARG B 1 23 ? -8.5 5.66 8.234 1 92.5 23 ARG B C 1
ATOM 3918 O O . ARG B 1 23 ? -8.141 6.777 7.863 1 92.5 23 ARG B O 1
ATOM 3925 N N . ARG B 1 24 ? -9.336 5.438 9.227 1 94.44 24 ARG B N 1
ATOM 3926 C CA . ARG B 1 24 ? -9.773 6.559 10.055 1 94.44 24 ARG B CA 1
ATOM 3927 C C . ARG B 1 24 ? -8.633 7.066 10.93 1 94.44 24 ARG B C 1
ATOM 3929 O O . ARG B 1 24 ? -8.031 6.297 11.688 1 94.44 24 ARG B O 1
ATOM 3936 N N . GLU B 1 25 ? -8.289 8.359 10.789 1 97.88 25 GLU B N 1
ATOM 3937 C CA . GLU B 1 25 ? -7.219 8.953 11.586 1 97.88 25 GLU B CA 1
ATOM 3938 C C . GLU B 1 25 ? -7.664 10.266 12.211 1 97.88 25 GLU B C 1
ATOM 3940 O O . GLU B 1 25 ? -8.609 10.898 11.734 1 97.88 25 GLU B O 1
ATOM 3945 N N . THR B 1 26 ? -7.039 10.602 13.32 1 98.56 26 THR B N 1
ATOM 3946 C CA . THR B 1 26 ? -7.312 11.852 14.016 1 98.56 26 THR B CA 1
ATOM 3947 C C . THR B 1 26 ? -6.055 12.719 14.086 1 98.56 26 THR B C 1
ATOM 3949 O O . THR B 1 26 ? -4.973 12.227 14.414 1 98.56 26 THR B O 1
ATOM 3952 N N . PHE B 1 27 ? -6.199 13.938 13.695 1 98.69 27 PHE B N 1
ATOM 3953 C CA . PHE B 1 27 ? -5.191 14.977 13.883 1 98.69 27 PHE B CA 1
ATOM 3954 C C . PHE B 1 27 ? -5.727 16.094 14.773 1 98.69 27 PHE B C 1
ATOM 3956 O O . PHE B 1 27 ? -6.938 16.281 14.891 1 98.69 27 PHE B O 1
ATOM 3963 N N . TYR B 1 28 ? -4.828 16.797 15.391 1 98.44 28 TYR B N 1
ATOM 3964 C CA . TYR B 1 28 ? -5.238 18 16.125 1 98.44 28 TYR B CA 1
ATOM 3965 C C . TYR B 1 28 ? -4.352 19.188 15.766 1 98.44 28 TYR B C 1
ATOM 3967 O O . TYR B 1 28 ? -3.209 19.016 15.336 1 98.44 28 TYR B O 1
ATOM 3975 N N . TYR B 1 29 ? -4.906 20.344 15.836 1 98.56 29 TYR B N 1
ATOM 3976 C CA . TYR B 1 29 ? -4.234 21.609 15.617 1 98.56 29 TYR B CA 1
ATOM 3977 C C . TYR B 1 29 ? -4.043 22.359 16.938 1 98.56 29 TYR B C 1
ATOM 3979 O O . TYR B 1 29 ? -4.953 22.422 17.766 1 98.56 29 TYR B O 1
ATOM 3987 N N . SER B 1 30 ? -2.848 22.922 17.141 1 97.38 30 SER B N 1
ATOM 3988 C CA . SER B 1 30 ? -2.525 23.672 18.359 1 97.38 30 SER B CA 1
ATOM 3989 C C . SER B 1 30 ? -1.406 24.672 18.109 1 97.38 30 SER B C 1
ATOM 3991 O O . SER B 1 30 ? -0.696 24.578 17.094 1 97.38 30 SER B O 1
ATOM 3993 N N . HIS B 1 31 ? -1.382 25.719 18.922 1 97 31 HIS B N 1
ATOM 3994 C CA . HIS B 1 31 ? -0.234 26.609 19.016 1 97 31 HIS B CA 1
ATOM 3995 C C . HIS B 1 31 ? 0.598 26.312 20.25 1 97 31 HIS B C 1
ATOM 3997 O O . HIS B 1 31 ? 0.055 26.188 21.359 1 97 31 HIS B O 1
ATOM 4003 N N . ARG B 1 32 ? 1.898 26.234 20.109 1 93.75 32 ARG B N 1
ATOM 4004 C CA . ARG B 1 32 ? 2.742 25.906 21.25 1 93.75 32 ARG B CA 1
ATOM 4005 C C . ARG B 1 32 ? 3.15 27.156 22 1 93.75 32 ARG B C 1
ATOM 4007 O O . ARG B 1 32 ? 3.562 27.094 23.172 1 93.75 32 ARG B O 1
ATOM 4014 N N . ARG B 1 33 ? 3.037 28.281 21.297 1 93.94 33 ARG B N 1
ATOM 4015 C CA . ARG B 1 33 ? 3.41 29.578 21.844 1 93.94 33 ARG B CA 1
ATOM 4016 C C . ARG B 1 33 ? 2.402 30.641 21.453 1 93.94 33 ARG B C 1
ATOM 4018 O O . ARG B 1 33 ? 1.415 30.359 20.766 1 93.94 33 ARG B O 1
ATOM 4025 N N . GLY B 1 34 ? 2.607 31.891 22.016 1 93.06 34 GLY B N 1
ATOM 4026 C CA . GLY B 1 34 ? 1.803 33.031 21.578 1 93.06 34 GLY B CA 1
ATOM 4027 C C . GLY B 1 34 ? 0.933 33.594 22.672 1 93.06 34 GLY B C 1
ATOM 4028 O O . GLY B 1 34 ? 0.174 34.562 22.438 1 93.06 34 GLY B O 1
ATOM 4029 N N . GLY B 1 35 ? 1.039 33.062 23.922 1 92.5 35 GLY B N 1
ATOM 4030 C CA . GLY B 1 35 ? 0.184 33.562 24.984 1 92.5 35 GLY B CA 1
ATOM 4031 C C . GLY B 1 35 ? -1.288 33.281 24.75 1 92.5 35 GLY B C 1
ATOM 4032 O O . GLY B 1 35 ? -1.641 32.281 24.094 1 92.5 35 GLY B O 1
ATOM 4033 N N . LEU B 1 36 ? -2.139 34.125 25.406 1 94.5 36 LEU B N 1
ATOM 4034 C CA . LEU B 1 36 ? -3.578 34 25.219 1 94.5 36 LEU B CA 1
ATOM 4035 C C . LEU B 1 36 ? -3.996 34.469 23.828 1 94.5 36 LEU B C 1
ATOM 4037 O O . LEU B 1 36 ? -3.656 35.562 23.422 1 94.5 36 LEU B O 1
ATOM 4041 N N . GLN B 1 37 ? -4.734 33.656 23.125 1 96.94 37 GLN B N 1
ATOM 4042 C CA . GLN B 1 37 ? -5.129 33.906 21.75 1 96.94 37 GLN B CA 1
ATOM 4043 C C . GLN B 1 37 ? -6.637 33.781 21.578 1 96.94 37 GLN B C 1
ATOM 4045 O O . GLN B 1 37 ? -7.328 33.25 22.453 1 96.94 37 GLN B O 1
ATOM 4050 N N . VAL B 1 38 ? -7.164 34.281 20.438 1 96.69 38 VAL B N 1
ATOM 4051 C CA . VAL B 1 38 ? -8.602 34.25 20.188 1 96.69 38 VAL B CA 1
ATOM 4052 C C . VAL B 1 38 ? -8.898 33.625 18.828 1 96.69 38 VAL B C 1
ATOM 4054 O O . VAL B 1 38 ? -8.164 33.844 17.859 1 96.69 38 VAL B O 1
ATOM 4057 N N . MET B 1 39 ? -9.938 32.781 18.734 1 97.69 39 MET B N 1
ATOM 4058 C CA . MET B 1 39 ? -10.383 32.188 17.484 1 97.69 39 MET B CA 1
ATOM 4059 C C . MET B 1 39 ? -11.305 33.125 16.734 1 97.69 39 MET B C 1
ATOM 4061 O O . MET B 1 39 ? -12.414 33.406 17.188 1 97.69 39 MET B O 1
ATOM 4065 N N . PRO B 1 40 ? -10.891 33.5 15.578 1 97.31 40 PRO B N 1
ATOM 4066 C CA . PRO B 1 40 ? -11.633 34.594 14.93 1 97.31 40 PRO B CA 1
ATOM 4067 C C . PRO B 1 40 ? -12.75 34.062 14.016 1 97.31 40 PRO B C 1
ATOM 4069 O O . PRO B 1 40 ? -13.531 34.844 13.484 1 97.31 40 PRO B O 1
ATOM 4072 N N . LEU B 1 41 ? -12.859 32.781 13.75 1 96.81 41 LEU B N 1
ATOM 4073 C CA . LEU B 1 41 ? -13.797 32.312 12.75 1 96.81 41 LEU B CA 1
ATOM 4074 C C . LEU B 1 41 ? -14.359 30.938 13.141 1 96.81 41 LEU B C 1
ATOM 4076 O O . LEU B 1 41 ? -13.992 30.391 14.188 1 96.81 41 LEU B O 1
ATOM 4080 N N . ASP B 1 42 ? -15.352 30.516 12.344 1 96.69 42 ASP B N 1
ATOM 4081 C CA . ASP B 1 42 ? -15.859 29.156 12.445 1 96.69 42 ASP B CA 1
ATOM 4082 C C . ASP B 1 42 ? -14.891 28.156 11.82 1 96.69 42 ASP B C 1
ATOM 4084 O O . ASP B 1 42 ? -14.867 27.984 10.602 1 96.69 42 ASP B O 1
ATOM 4088 N N . VAL B 1 43 ? -14.219 27.469 12.688 1 96.75 43 VAL B N 1
ATOM 4089 C CA . VAL B 1 43 ? -13.133 26.609 12.25 1 96.75 43 VAL B CA 1
ATOM 4090 C C . VAL B 1 43 ? -13.688 25.484 11.375 1 96.75 43 VAL B C 1
ATOM 4092 O O . VAL B 1 43 ? -13.062 25.078 10.398 1 96.75 43 VAL B O 1
ATOM 4095 N N . ALA B 1 44 ? -14.828 24.906 11.75 1 95.69 44 ALA B N 1
ATOM 4096 C CA . ALA B 1 44 ? -15.43 23.812 10.977 1 95.69 44 ALA B CA 1
ATOM 4097 C C . ALA B 1 44 ? -15.711 24.266 9.547 1 95.69 44 ALA B C 1
ATOM 4099 O O . ALA B 1 44 ? -15.406 23.531 8.594 1 95.69 44 ALA B O 1
ATOM 4100 N N . ALA B 1 45 ? -16.328 25.406 9.414 1 95.75 45 ALA B N 1
ATOM 4101 C CA . ALA B 1 45 ? -16.609 25.938 8.086 1 95.75 45 ALA B CA 1
ATOM 4102 C C . ALA B 1 45 ? -15.312 26.188 7.312 1 95.75 45 ALA B C 1
ATOM 4104 O O . ALA B 1 45 ? -15.25 25.953 6.102 1 95.75 45 ALA B O 1
ATOM 4105 N N . PHE B 1 46 ? -14.336 26.688 8 1 96.31 46 PHE B N 1
ATOM 4106 C CA . PHE B 1 46 ? -13.039 26.953 7.387 1 96.31 46 PHE B CA 1
ATOM 4107 C C . PHE B 1 46 ? -12.43 25.656 6.844 1 96.31 46 PHE B C 1
ATOM 4109 O O . PHE B 1 46 ? -11.992 25.609 5.688 1 96.31 46 PHE B O 1
ATOM 4116 N N . VAL B 1 47 ? -12.383 24.594 7.648 1 97.19 47 VAL B N 1
ATOM 4117 C CA . VAL B 1 47 ? -11.828 23.297 7.246 1 97.19 47 VAL B CA 1
ATOM 4118 C C . VAL B 1 47 ? -12.578 22.781 6.02 1 97.19 47 VAL B C 1
ATOM 4120 O O . VAL B 1 47 ? -11.953 22.312 5.059 1 97.19 47 VAL B O 1
ATOM 4123 N N . LYS B 1 48 ? -13.859 22.828 6.016 1 95.75 48 LYS B N 1
ATOM 4124 C CA . LYS B 1 48 ? -14.68 22.344 4.91 1 95.75 48 LYS B CA 1
ATOM 4125 C C . LYS B 1 48 ? -14.367 23.109 3.623 1 95.75 48 LYS B C 1
ATOM 4127 O O . LYS B 1 48 ? -14.422 22.531 2.533 1 95.75 48 LYS B O 1
ATOM 4132 N N . SER B 1 49 ? -14.047 24.328 3.779 1 95.38 49 SER B N 1
ATOM 4133 C CA . SER B 1 49 ? -13.75 25.156 2.609 1 95.38 49 SER B CA 1
ATOM 4134 C C . SER B 1 49 ? -12.406 24.766 1.995 1 95.38 49 SER B C 1
ATOM 4136 O O . SER B 1 49 ? -12.133 25.094 0.837 1 95.38 49 SER B O 1
ATOM 4138 N N . LEU B 1 50 ? -11.531 24.141 2.766 1 96.06 50 LEU B N 1
ATOM 4139 C CA . LEU B 1 50 ? -10.195 23.781 2.297 1 96.06 50 LEU B CA 1
ATOM 4140 C C . LEU B 1 50 ? -10.234 22.484 1.487 1 96.06 50 LEU B C 1
ATOM 4142 O O . LEU B 1 50 ? -9.297 22.172 0.751 1 96.06 50 LEU B O 1
ATOM 4146 N N . ILE B 1 51 ? -11.242 21.672 1.649 1 94.62 51 ILE B N 1
ATOM 4147 C CA . ILE B 1 51 ? -11.312 20.344 1.072 1 94.62 51 ILE B CA 1
ATOM 4148 C C . ILE B 1 51 ? -11.25 20.422 -0.451 1 94.62 51 ILE B C 1
ATOM 4150 O O . ILE B 1 51 ? -11.977 21.219 -1.061 1 94.62 51 ILE B O 1
ATOM 4154 N N . PRO B 1 52 ? -10.391 19.609 -1.036 1 93.62 52 PRO B N 1
ATOM 4155 C CA . PRO B 1 52 ? -10.172 19.734 -2.479 1 93.62 52 PRO B CA 1
ATOM 4156 C C . PRO B 1 52 ? -11.305 19.125 -3.305 1 93.62 52 PRO B C 1
ATOM 4158 O O . PRO B 1 52 ? -12.07 18.297 -2.805 1 93.62 52 PRO B O 1
ATOM 4161 N N . GLU B 1 53 ? -11.383 19.578 -4.477 1 93.62 53 GLU B N 1
ATOM 4162 C CA . GLU B 1 53 ? -12.188 18.969 -5.535 1 93.62 53 GLU B CA 1
ATOM 4163 C C . GLU B 1 53 ? -11.297 18.406 -6.648 1 93.62 53 GLU B C 1
ATOM 4165 O O . GLU B 1 53 ? -10.984 19.125 -7.605 1 93.62 53 GLU B O 1
ATOM 4170 N N . PRO B 1 54 ? -11 17.141 -6.531 1 95.62 54 PRO B N 1
ATOM 4171 C CA . PRO B 1 54 ? -10.07 16.547 -7.504 1 95.62 54 PRO B CA 1
ATOM 4172 C C . PRO B 1 54 ? -10.609 16.578 -8.93 1 95.62 54 PRO B C 1
ATOM 4174 O O . PRO B 1 54 ? -11.812 16.406 -9.148 1 95.62 54 PRO B O 1
ATOM 4177 N N . LYS B 1 55 ? -9.75 16.797 -9.844 1 95.5 55 LYS B N 1
ATOM 4178 C CA . LYS B 1 55 ? -10.016 16.719 -11.281 1 95.5 55 LYS B CA 1
ATOM 4179 C C . LYS B 1 55 ? -9.102 15.688 -11.945 1 95.5 55 LYS B C 1
ATOM 4181 O O . LYS B 1 55 ? -8.008 15.414 -11.453 1 95.5 55 LYS B O 1
ATOM 4186 N N . PRO B 1 56 ? -9.555 15.078 -13.062 1 93.19 56 PRO B N 1
ATOM 4187 C CA . PRO B 1 56 ? -8.727 14.086 -13.766 1 93.19 56 PRO B CA 1
ATOM 4188 C C . PRO B 1 56 ? -7.34 14.617 -14.102 1 93.19 56 PRO B C 1
ATOM 4190 O O . PRO B 1 56 ? -6.355 13.875 -14.047 1 93.19 56 PRO B O 1
ATOM 4193 N N . GLU B 1 57 ? -7.254 15.875 -14.414 1 95.88 57 GLU B N 1
ATOM 4194 C CA . GLU B 1 57 ? -5.984 16.484 -14.781 1 95.88 57 GLU B CA 1
ATOM 4195 C C . GLU B 1 57 ? -5.012 16.484 -13.609 1 95.88 57 GLU B C 1
ATOM 4197 O O . GLU B 1 57 ? -3.795 16.438 -13.805 1 95.88 57 GLU B O 1
ATOM 4202 N N . ASP B 1 58 ? -5.555 16.609 -12.43 1 97.12 58 ASP B N 1
ATOM 4203 C CA . ASP B 1 58 ? -4.707 16.547 -11.242 1 97.12 58 ASP B CA 1
ATOM 4204 C C . ASP B 1 58 ? -3.977 15.203 -11.156 1 97.12 58 ASP B C 1
ATOM 4206 O O . ASP B 1 58 ? -2.771 15.164 -10.898 1 97.12 58 ASP B O 1
ATOM 4210 N N . TYR B 1 59 ? -4.703 14.164 -11.422 1 94.5 59 TYR B N 1
ATOM 4211 C CA . TYR B 1 59 ? -4.137 12.82 -11.328 1 94.5 59 TYR B CA 1
ATOM 4212 C C . TYR B 1 59 ? -3.127 12.578 -12.445 1 94.5 59 TYR B C 1
ATOM 4214 O O . TYR B 1 59 ? -2.109 11.906 -12.234 1 94.5 59 TYR B O 1
ATOM 4222 N N . ASP B 1 60 ? -3.414 13.062 -13.633 1 93.88 60 ASP B N 1
ATOM 4223 C CA . ASP B 1 60 ? -2.469 12.969 -14.742 1 93.88 60 ASP B CA 1
ATOM 4224 C C . ASP B 1 60 ? -1.146 13.648 -14.398 1 93.88 60 ASP B C 1
ATOM 4226 O O . ASP B 1 60 ? -0.074 13.102 -14.664 1 93.88 60 ASP B O 1
ATOM 4230 N N . TYR B 1 61 ? -1.264 14.852 -13.828 1 96.88 61 TYR B N 1
ATOM 4231 C CA . TYR B 1 61 ? -0.061 15.578 -13.438 1 96.88 61 TYR B CA 1
ATOM 4232 C C . TYR B 1 61 ? 0.733 14.805 -12.391 1 96.88 61 TYR B C 1
ATOM 4234 O O . TYR B 1 61 ? 1.952 14.664 -12.508 1 96.88 61 TYR B O 1
ATOM 4242 N N . LEU B 1 62 ? 0.069 14.32 -11.414 1 95.75 62 LEU B N 1
ATOM 4243 C CA . LEU B 1 62 ? 0.714 13.57 -10.344 1 95.75 62 LEU B CA 1
ATOM 4244 C C . LEU B 1 62 ? 1.468 12.367 -10.898 1 95.75 62 LEU B C 1
ATOM 4246 O O . LEU B 1 62 ? 2.594 12.086 -10.484 1 95.75 62 LEU B O 1
ATOM 4250 N N . SER B 1 63 ? 0.89 11.664 -11.828 1 91.19 63 SER B N 1
ATOM 4251 C CA . SER B 1 63 ? 1.488 10.461 -12.391 1 91.19 63 SER B CA 1
ATOM 4252 C C . SER B 1 63 ? 2.777 10.781 -13.141 1 91.19 63 SER B C 1
ATOM 4254 O O . SER B 1 63 ? 3.689 9.953 -13.195 1 91.19 63 SER B O 1
ATOM 4256 N N . ARG B 1 64 ? 2.887 12 -13.648 1 92.69 64 ARG B N 1
ATOM 4257 C CA . ARG B 1 64 ? 4.074 12.414 -14.391 1 92.69 64 ARG B CA 1
ATOM 4258 C C . ARG B 1 64 ? 5.285 12.516 -13.469 1 92.69 64 ARG B C 1
ATOM 4260 O O . ARG B 1 64 ? 6.426 12.477 -13.93 1 92.69 64 ARG B O 1
ATOM 4267 N N . TYR B 1 65 ? 5.035 12.664 -12.203 1 92.56 65 TYR B N 1
ATOM 4268 C CA . TYR B 1 65 ? 6.129 12.836 -11.258 1 92.56 65 TYR B CA 1
ATOM 4269 C C . TYR B 1 65 ? 6.164 11.695 -10.25 1 92.56 65 TYR B C 1
ATOM 4271 O O . TYR B 1 65 ? 6.559 11.891 -9.094 1 92.56 65 TYR B O 1
ATOM 4279 N N . ASP B 1 66 ? 5.598 10.555 -10.648 1 87.94 66 ASP B N 1
ATOM 4280 C CA . ASP B 1 66 ? 5.68 9.297 -9.914 1 87.94 66 ASP B CA 1
ATOM 4281 C C . ASP B 1 66 ? 4.797 9.328 -8.672 1 87.94 66 ASP B C 1
ATOM 4283 O O . ASP B 1 66 ? 5.098 8.672 -7.672 1 87.94 66 ASP B O 1
ATOM 4287 N N . TYR B 1 67 ? 3.783 10.148 -8.68 1 90.94 67 TYR B N 1
ATOM 4288 C CA . TYR B 1 67 ? 2.742 10.148 -7.66 1 90.94 67 TYR B CA 1
ATOM 4289 C C . TYR B 1 67 ? 1.448 9.555 -8.203 1 90.94 67 TYR B C 1
ATOM 4291 O O . TYR B 1 67 ? 0.383 10.164 -8.102 1 90.94 67 TYR B O 1
ATOM 4299 N N . GLU B 1 68 ? 1.494 8.359 -8.711 1 89.94 68 GLU B N 1
ATOM 4300 C CA . GLU B 1 68 ? 0.295 7.68 -9.195 1 89.94 68 GLU B CA 1
ATOM 4301 C C . GLU B 1 68 ? -0.632 7.316 -8.039 1 89.94 68 GLU B C 1
ATOM 4303 O O . GLU B 1 68 ? -0.222 6.633 -7.098 1 89.94 68 GLU B O 1
ATOM 4308 N N . MET B 1 69 ? -1.838 7.812 -8.18 1 92.81 69 MET B N 1
ATOM 4309 C CA . MET B 1 69 ? -2.793 7.594 -7.094 1 92.81 69 MET B CA 1
ATOM 4310 C C . MET B 1 69 ? -3.762 6.469 -7.438 1 92.81 69 MET B C 1
ATOM 4312 O O . MET B 1 69 ? -4.359 6.465 -8.516 1 92.81 69 MET B O 1
ATOM 4316 N N . GLY B 1 70 ? -3.855 5.566 -6.555 1 89.94 70 GLY B N 1
ATOM 4317 C CA . GLY B 1 70 ? -4.754 4.441 -6.758 1 89.94 70 GLY B CA 1
ATOM 4318 C C . GLY B 1 70 ? -6.18 4.73 -6.332 1 89.94 70 GLY B C 1
ATOM 4319 O O . GLY B 1 70 ? -6.488 5.844 -5.902 1 89.94 70 GLY B O 1
ATOM 4320 N N . VAL B 1 71 ? -7.004 3.758 -6.438 1 88.5 71 VAL B N 1
ATOM 4321 C CA . VAL B 1 71 ? -8.438 3.879 -6.195 1 88.5 71 VAL B CA 1
ATOM 4322 C C . VAL B 1 71 ? -8.688 4.184 -4.719 1 88.5 71 VAL B C 1
ATOM 4324 O O . VAL B 1 71 ? -9.625 4.906 -4.379 1 88.5 71 VAL B O 1
ATOM 4327 N N . GLY B 1 72 ? -7.887 3.607 -3.873 1 90.56 72 GLY B N 1
ATOM 4328 C CA . GLY B 1 72 ? -8.031 3.873 -2.449 1 90.56 72 GLY B CA 1
ATOM 4329 C C . GLY B 1 72 ? -7.883 5.344 -2.102 1 90.56 72 GLY B C 1
ATOM 4330 O O . GLY B 1 72 ? -8.688 5.891 -1.349 1 90.56 72 GLY B O 1
ATOM 4331 N N . PHE B 1 73 ? -6.836 5.934 -2.656 1 95.25 73 PHE B N 1
ATOM 4332 C CA . PHE B 1 73 ? -6.648 7.363 -2.449 1 95.25 73 PHE B CA 1
ATOM 4333 C C . PHE B 1 73 ? -7.816 8.148 -3.029 1 95.25 73 PHE B C 1
ATOM 4335 O O . PHE B 1 73 ? -8.344 9.062 -2.383 1 95.25 73 PHE B O 1
ATOM 4342 N N . LYS B 1 74 ? -8.172 7.812 -4.266 1 93.88 74 LYS B N 1
ATOM 4343 C CA . LYS B 1 74 ? -9.25 8.516 -4.957 1 93.88 74 LYS B CA 1
ATOM 4344 C C . LYS B 1 74 ? -10.555 8.438 -4.164 1 93.88 74 LYS B C 1
ATOM 4346 O O . LYS B 1 74 ? -11.297 9.414 -4.086 1 93.88 74 LYS B O 1
ATOM 4351 N N . ALA B 1 75 ? -10.789 7.336 -3.568 1 91.81 75 ALA B N 1
ATOM 4352 C CA . ALA B 1 75 ? -11.977 7.172 -2.732 1 91.81 75 ALA B CA 1
ATOM 4353 C C . ALA B 1 75 ? -11.859 7.988 -1.448 1 91.81 75 ALA B C 1
ATOM 4355 O O . ALA B 1 75 ? -12.812 8.656 -1.039 1 91.81 75 ALA B O 1
ATOM 4356 N N . ALA B 1 76 ? -10.758 7.969 -0.843 1 95 76 ALA B N 1
ATOM 4357 C CA . ALA B 1 76 ? -10.531 8.609 0.45 1 95 76 ALA B CA 1
ATOM 4358 C C . ALA B 1 76 ? -10.711 10.117 0.351 1 95 76 ALA B C 1
ATOM 4360 O O . ALA B 1 76 ? -11.336 10.734 1.221 1 95 76 ALA B O 1
ATOM 4361 N N . ILE B 1 77 ? -10.156 10.68 -0.711 1 96.12 77 ILE B N 1
ATOM 4362 C CA . ILE B 1 77 ? -10.117 12.133 -0.852 1 96.12 77 ILE B CA 1
ATOM 4363 C C . ILE B 1 77 ? -11.523 12.664 -1.12 1 96.12 77 ILE B C 1
ATOM 4365 O O . ILE B 1 77 ? -11.797 13.844 -0.892 1 96.12 77 ILE B O 1
ATOM 4369 N N . LEU B 1 78 ? -12.438 11.781 -1.546 1 93.81 78 LEU B N 1
ATOM 4370 C CA . LEU B 1 78 ? -13.797 12.188 -1.89 1 93.81 78 LEU B CA 1
ATOM 4371 C C . LEU B 1 78 ? -14.742 11.969 -0.713 1 93.81 78 LEU B C 1
ATOM 4373 O O . LEU B 1 78 ? -15.898 12.398 -0.75 1 93.81 78 LEU B O 1
ATOM 4377 N N . ARG B 1 79 ? -14.305 11.383 0.346 1 92.44 79 ARG B N 1
ATOM 4378 C CA . ARG B 1 79 ? -15.172 11.016 1.458 1 92.44 79 ARG B CA 1
ATOM 4379 C C . ARG B 1 79 ? -15.242 12.141 2.49 1 92.44 79 ARG B C 1
ATOM 4381 O O . ARG B 1 79 ? -15.07 11.898 3.688 1 92.44 79 ARG B O 1
ATOM 4388 N N . ARG B 1 80 ? -15.617 13.297 2.037 1 93.56 80 ARG B N 1
ATOM 4389 C CA . ARG B 1 80 ? -15.703 14.469 2.895 1 93.56 80 ARG B CA 1
ATOM 4390 C C . ARG B 1 80 ? -16.797 14.305 3.939 1 93.56 80 ARG B C 1
ATOM 4392 O O . ARG B 1 80 ? -16.75 14.906 5.012 1 93.56 80 ARG B O 1
ATOM 4399 N N . GLU B 1 81 ? -17.781 13.438 3.637 1 92.94 81 GLU B N 1
ATOM 4400 C CA . GLU B 1 81 ? -18.891 13.211 4.555 1 92.94 81 GLU B CA 1
ATOM 4401 C C . GLU B 1 81 ? -18.438 12.453 5.797 1 92.94 81 GLU B C 1
ATOM 4403 O O . GLU B 1 81 ? -19.125 12.445 6.812 1 92.94 81 GLU B O 1
ATOM 4408 N N . LYS B 1 82 ? -17.297 11.898 5.746 1 92.94 82 LYS B N 1
ATOM 4409 C CA . LYS B 1 82 ? -16.781 11.109 6.859 1 92.94 82 LYS B CA 1
ATOM 4410 C C . LYS B 1 82 ? -15.93 11.961 7.797 1 92.94 82 LYS B C 1
ATOM 4412 O O . LYS B 1 82 ? -15.43 11.469 8.812 1 92.94 82 LYS B O 1
ATOM 4417 N N . LEU B 1 83 ? -15.805 13.234 7.523 1 96.56 83 LEU B N 1
ATOM 4418 C CA . LEU B 1 83 ? -15.023 14.125 8.367 1 96.56 83 LEU B CA 1
ATOM 4419 C C . LEU B 1 83 ? -15.781 14.477 9.641 1 96.56 83 LEU B C 1
ATOM 4421 O O . LEU B 1 83 ? -16.969 14.805 9.586 1 96.56 83 LEU B O 1
ATOM 4425 N N . SER B 1 84 ? -15.188 14.273 10.734 1 97.38 84 SER B N 1
ATOM 4426 C CA . SER B 1 84 ? -15.641 14.766 12.031 1 97.38 84 SER B CA 1
ATOM 4427 C C . SER B 1 84 ? -14.758 15.914 12.523 1 97.38 84 SER B C 1
ATOM 4429 O O . SER B 1 84 ? -13.555 15.734 12.703 1 97.38 84 SER B O 1
ATOM 4431 N N . ILE B 1 85 ? -15.367 17.078 12.727 1 98 85 ILE B N 1
ATOM 4432 C CA . ILE B 1 85 ? -14.633 18.281 13.086 1 98 85 ILE B CA 1
ATOM 4433 C C . ILE B 1 85 ? -15.078 18.766 14.461 1 98 85 ILE B C 1
ATOM 4435 O O . ILE B 1 85 ? -16.25 19.062 14.664 1 98 85 ILE B O 1
ATOM 4439 N N . ARG B 1 86 ? -14.227 18.75 15.398 1 97.88 86 ARG B N 1
ATOM 4440 C CA . ARG B 1 86 ? -14.422 19.359 16.703 1 97.88 86 ARG B CA 1
ATOM 4441 C C . ARG B 1 86 ? -13.484 20.547 16.906 1 97.88 86 ARG B C 1
ATOM 4443 O O . ARG B 1 86 ? -12.258 20.391 16.875 1 97.88 86 ARG B O 1
ATOM 4450 N N . ALA B 1 87 ? -14 21.719 17.094 1 98.06 87 ALA B N 1
ATOM 4451 C CA . ALA B 1 87 ? -13.18 22.922 17.219 1 98.06 87 ALA B CA 1
ATOM 4452 C C . ALA B 1 87 ? -13.766 23.875 18.266 1 98.06 87 ALA B C 1
ATOM 4454 O O . ALA B 1 87 ? -14.961 23.797 18.578 1 98.06 87 ALA B O 1
ATOM 4455 N N . ILE B 1 88 ? -12.938 24.656 18.859 1 97.38 88 ILE B N 1
ATOM 4456 C CA . ILE B 1 88 ? -13.445 25.703 19.734 1 97.38 88 ILE B CA 1
ATOM 4457 C C . ILE B 1 88 ? -14.266 26.703 18.922 1 97.38 88 ILE B C 1
ATOM 4459 O O . ILE B 1 88 ? -14.016 26.891 17.734 1 97.38 88 ILE B O 1
ATOM 4463 N N . PRO B 1 89 ? -15.234 27.297 19.531 1 96.88 89 PRO B N 1
ATOM 4464 C CA . PRO B 1 89 ? -16.109 28.188 18.766 1 96.88 89 PRO B CA 1
ATOM 4465 C C . PRO B 1 89 ? -15.461 29.531 18.453 1 96.88 89 PRO B C 1
ATOM 4467 O O . PRO B 1 89 ? -14.469 29.906 19.078 1 96.88 89 PRO B O 1
ATOM 4470 N N . LYS B 1 90 ? -16.016 30.172 17.453 1 96.62 90 LYS B N 1
ATOM 4471 C CA . LYS B 1 90 ? -15.609 31.547 17.156 1 96.62 90 LYS B CA 1
ATOM 4472 C C . LYS B 1 90 ? -15.688 32.438 18.391 1 96.62 90 LYS B C 1
ATOM 4474 O O . LYS B 1 90 ? -16.656 32.344 19.156 1 96.62 90 LYS B O 1
ATOM 4479 N N . GLY B 1 91 ? -14.617 33.188 18.578 1 95.38 91 GLY B N 1
ATOM 4480 C CA . GLY B 1 91 ? -14.594 34.094 19.703 1 95.38 91 GLY B CA 1
ATOM 4481 C C . GLY B 1 91 ? -13.953 33.5 20.953 1 95.38 91 GLY B C 1
ATOM 4482 O O . GLY B 1 91 ? -13.594 34.25 21.875 1 95.38 91 GLY B O 1
ATOM 4483 N N . ALA B 1 92 ? -13.797 32.25 20.984 1 96 92 ALA B N 1
ATOM 4484 C CA . ALA B 1 92 ? -13.227 31.594 22.156 1 96 92 ALA B CA 1
ATOM 4485 C C . ALA B 1 92 ? -11.75 31.953 22.328 1 96 92 ALA B C 1
ATOM 4487 O O . ALA B 1 92 ? -11.016 32.062 21.344 1 96 92 ALA B O 1
ATOM 4488 N N . LEU B 1 93 ? -11.336 32.125 23.562 1 94.81 93 LEU B N 1
ATOM 4489 C CA . LEU B 1 93 ? -9.93 32.312 23.922 1 94.81 93 LEU B CA 1
ATOM 4490 C C . LEU B 1 93 ? -9.266 30.969 24.234 1 94.81 93 LEU B C 1
ATOM 4492 O O . LEU B 1 93 ? -9.914 30.062 24.75 1 94.81 93 LEU B O 1
ATOM 4496 N N . PHE B 1 94 ? -7.988 30.891 23.906 1 95.5 94 PHE B N 1
ATOM 4497 C CA . PHE B 1 94 ? -7.285 29.656 24.203 1 95.5 94 PHE B CA 1
ATOM 4498 C C . PHE B 1 94 ? -5.824 29.938 24.547 1 95.5 94 PHE B C 1
ATOM 4500 O O . PHE B 1 94 ? -5.277 30.969 24.156 1 95.5 94 PHE B O 1
ATOM 4507 N N . TYR B 1 95 ? -5.203 29.031 25.297 1 94.81 95 TYR B N 1
ATOM 4508 C CA . TYR B 1 95 ? -3.805 29.109 25.688 1 94.81 95 TYR B CA 1
ATOM 4509 C C . TYR B 1 95 ? -2.939 28.188 24.828 1 94.81 95 TYR B C 1
ATOM 4511 O O . TYR B 1 95 ? -3.441 27.25 24.219 1 94.81 95 TYR B O 1
ATOM 4519 N N . PRO B 1 96 ? -1.641 28.5 24.797 1 94.38 96 PRO B N 1
ATOM 4520 C CA . PRO B 1 96 ? -0.722 27.578 24.125 1 94.38 96 PRO B CA 1
ATOM 4521 C C . PRO B 1 96 ? -0.847 26.156 24.625 1 94.38 96 PRO B C 1
ATOM 4523 O O . PRO B 1 96 ? -1.076 25.938 25.812 1 94.38 96 PRO B O 1
ATOM 4526 N N . ARG B 1 97 ? -0.75 25.188 23.656 1 93.75 97 ARG B N 1
ATOM 4527 C CA . ARG B 1 97 ? -0.714 23.75 23.922 1 93.75 97 ARG B CA 1
ATOM 4528 C C . ARG B 1 97 ? -2.123 23.188 24.047 1 93.75 97 ARG B C 1
ATOM 4530 O O . ARG B 1 97 ? -2.297 21.969 24.203 1 93.75 97 ARG B O 1
ATOM 4537 N N . GLU B 1 98 ? -3.135 24.047 24 1 96.56 98 GLU B N 1
ATOM 4538 C CA . GLU B 1 98 ? -4.504 23.547 23.906 1 96.56 98 GLU B CA 1
ATOM 4539 C C . GLU B 1 98 ? -4.828 23.094 22.484 1 96.56 98 GLU B C 1
ATOM 4541 O O . GLU B 1 98 ? -4.598 23.828 21.516 1 96.56 98 GLU B O 1
ATOM 4546 N N . PRO B 1 99 ? -5.301 21.828 22.344 1 97.69 99 PRO B N 1
ATOM 4547 C CA . PRO B 1 99 ? -5.832 21.469 21.016 1 97.69 99 PRO B CA 1
ATOM 4548 C C . PRO B 1 99 ? -7.105 22.234 20.672 1 97.69 99 PRO B C 1
ATOM 4550 O O . PRO B 1 99 ? -8.148 22.031 21.297 1 97.69 99 PRO B O 1
ATOM 4553 N N . ILE B 1 100 ? -7.055 23.047 19.672 1 97.94 100 ILE B N 1
ATOM 4554 C CA . ILE B 1 100 ? -8.18 23.922 19.391 1 97.94 100 ILE B CA 1
ATOM 4555 C C . ILE B 1 100 ? -8.992 23.359 18.219 1 97.94 100 ILE B C 1
ATOM 4557 O O . ILE B 1 100 ? -10.078 23.859 17.906 1 97.94 100 ILE B O 1
ATOM 4561 N N . LEU B 1 101 ? -8.523 22.375 17.578 1 98.62 101 LEU B N 1
ATOM 4562 C CA . LEU B 1 101 ? -9.195 21.625 16.531 1 98.62 101 LEU B CA 1
ATOM 4563 C C . LEU B 1 101 ? -8.805 20.156 16.578 1 98.62 101 LEU B C 1
ATOM 4565 O O . LEU B 1 101 ? -7.625 19.812 16.703 1 98.62 101 LEU B O 1
ATOM 4569 N N . THR B 1 102 ? -9.75 19.312 16.578 1 98.69 102 THR B N 1
ATOM 4570 C CA . THR B 1 102 ? -9.594 17.875 16.391 1 98.69 102 THR B CA 1
ATOM 4571 C C . THR B 1 102 ? -10.32 17.422 15.125 1 98.69 102 THR B C 1
ATOM 4573 O O . THR B 1 102 ? -11.539 17.594 15.008 1 98.69 102 THR B O 1
ATOM 4576 N N . LEU B 1 103 ? -9.57 16.938 14.195 1 98.62 103 LEU B N 1
ATOM 4577 C CA . LEU B 1 103 ? -10.086 16.531 12.898 1 98.62 103 LEU B CA 1
ATOM 4578 C C . LEU B 1 103 ? -9.922 15.039 12.688 1 98.62 103 LEU B C 1
ATOM 4580 O O . LEU B 1 103 ? -8.805 14.516 12.758 1 98.62 103 LEU B O 1
ATOM 4584 N N . THR B 1 104 ? -11.047 14.336 12.477 1 98.44 104 THR B N 1
ATOM 4585 C CA . THR B 1 104 ? -11.039 12.891 12.273 1 98.44 104 THR B CA 1
ATOM 4586 C C . THR B 1 104 ? -11.664 12.531 10.938 1 98.44 104 THR B C 1
ATOM 4588 O O . THR B 1 104 ? -12.688 13.109 10.547 1 98.44 104 THR B O 1
ATOM 4591 N N . GLY B 1 105 ? -11.086 11.664 10.203 1 97.75 105 GLY B N 1
ATOM 4592 C CA . GLY B 1 105 ? -11.578 11.203 8.914 1 97.75 105 GLY B CA 1
ATOM 4593 C C . GLY B 1 105 ? -10.609 10.281 8.203 1 97.75 105 GLY B C 1
ATOM 4594 O O . GLY B 1 105 ? -9.688 9.742 8.82 1 97.75 105 GLY B O 1
ATOM 4595 N N . PRO B 1 106 ? -10.836 10.039 6.883 1 96.69 106 PRO B N 1
ATOM 4596 C CA . PRO B 1 106 ? -9.898 9.219 6.125 1 96.69 106 PRO B CA 1
ATOM 4597 C C . PRO B 1 106 ? -8.477 9.789 6.129 1 96.69 106 PRO B C 1
ATOM 4599 O O . PRO B 1 106 ? -8.297 11 5.98 1 96.69 106 PRO B O 1
ATOM 4602 N N . SER B 1 107 ? -7.547 8.938 6.289 1 97.69 107 SER B N 1
ATOM 4603 C CA . SER B 1 107 ? -6.141 9.289 6.477 1 97.69 107 SER B CA 1
ATOM 4604 C C . SER B 1 107 ? -5.664 10.242 5.387 1 97.69 107 SER B C 1
ATOM 4606 O O . SER B 1 107 ? -5.066 11.281 5.68 1 97.69 107 SER B O 1
ATOM 4608 N N . ALA B 1 108 ? -5.953 9.898 4.125 1 97.62 108 ALA B N 1
ATOM 4609 C CA . ALA B 1 108 ? -5.48 10.711 3.01 1 97.62 108 ALA B CA 1
ATOM 4610 C C . ALA B 1 108 ? -6.035 12.133 3.092 1 97.62 108 ALA B C 1
ATOM 4612 O O . ALA B 1 108 ? -5.332 13.102 2.795 1 97.62 108 ALA B O 1
ATOM 4613 N N . LEU B 1 109 ? -7.254 12.266 3.512 1 97.88 109 LEU B N 1
ATOM 4614 C CA . LEU B 1 109 ? -7.945 13.547 3.51 1 97.88 109 LEU B CA 1
ATOM 4615 C C . LEU B 1 109 ? -7.465 14.422 4.66 1 97.88 109 LEU B C 1
ATOM 4617 O O . LEU B 1 109 ? -7.117 15.586 4.457 1 97.88 109 LEU B O 1
ATOM 4621 N N . VAL B 1 110 ? -7.414 13.844 5.863 1 98.31 110 VAL B N 1
ATOM 4622 C CA . VAL B 1 110 ? -7.07 14.648 7.031 1 98.31 110 VAL B CA 1
ATOM 4623 C C . VAL B 1 110 ? -5.578 14.961 7.02 1 98.31 110 VAL B C 1
ATOM 4625 O O . VAL B 1 110 ? -5.148 15.977 7.574 1 98.31 110 VAL B O 1
ATOM 4628 N N . SER B 1 111 ? -4.805 14.102 6.391 1 98.25 111 SER B N 1
ATOM 4629 C CA . SER B 1 111 ? -3.393 14.406 6.184 1 98.25 111 SER B CA 1
ATOM 4630 C C . SER B 1 111 ? -3.211 15.492 5.129 1 98.25 111 SER B C 1
ATOM 4632 O O . SER B 1 111 ? -2.412 16.422 5.312 1 98.25 111 SER B O 1
ATOM 4634 N N . TRP B 1 112 ? -3.953 15.453 4.051 1 98.06 112 TRP B N 1
ATOM 4635 C CA . TRP B 1 112 ? -3.842 16.297 2.869 1 98.06 112 TRP B CA 1
ATOM 4636 C C . TRP B 1 112 ? -4.047 17.766 3.232 1 98.06 112 TRP B C 1
ATOM 4638 O O . TRP B 1 112 ? -3.387 18.656 2.68 1 98.06 112 TRP B O 1
ATOM 4648 N N . VAL B 1 113 ? -4.801 18.109 4.172 1 97.69 113 VAL B N 1
ATOM 4649 C CA . VAL B 1 113 ? -5.258 19.469 4.434 1 97.69 113 VAL B CA 1
ATOM 4650 C C . VAL B 1 113 ? -4.18 20.25 5.191 1 97.69 113 VAL B C 1
ATOM 4652 O O . VAL B 1 113 ? -4.215 21.469 5.25 1 97.69 113 VAL B O 1
ATOM 4655 N N . GLU B 1 114 ? -3.221 19.656 5.715 1 97.94 114 GLU B N 1
ATOM 4656 C CA . GLU B 1 114 ? -2.297 20.188 6.719 1 97.94 114 GLU B CA 1
ATOM 4657 C C . GLU B 1 114 ? -1.72 21.531 6.285 1 97.94 114 GLU B C 1
ATOM 4659 O O . GLU B 1 114 ? -1.812 22.516 7.02 1 97.94 114 GLU B O 1
ATOM 4664 N N . PRO B 1 115 ? -1.082 21.578 5.082 1 96.62 115 PRO B N 1
ATOM 4665 C CA . PRO B 1 115 ? -0.368 22.828 4.816 1 96.62 115 PRO B CA 1
ATOM 4666 C C . PRO B 1 115 ? -1.296 24.047 4.77 1 96.62 115 PRO B C 1
ATOM 4668 O O . PRO B 1 115 ? -0.959 25.094 5.309 1 96.62 115 PRO B O 1
ATOM 4671 N N . LEU B 1 116 ? -2.453 23.922 4.195 1 95.94 116 LEU B N 1
ATOM 4672 C CA . LEU B 1 116 ? -3.377 25.047 4.105 1 95.94 116 LEU B CA 1
ATOM 4673 C C . LEU B 1 116 ? -4.027 25.328 5.457 1 95.94 116 LEU B C 1
ATOM 4675 O O . LEU B 1 116 ? -4.281 26.484 5.801 1 95.94 116 LEU B O 1
ATOM 4679 N N . LEU B 1 117 ? -4.25 24.234 6.18 1 97.88 117 LEU B N 1
ATOM 4680 C CA . LEU B 1 117 ? -4.844 24.406 7.504 1 97.88 117 LEU B CA 1
ATOM 4681 C C . LEU B 1 117 ? -3.912 25.188 8.422 1 97.88 117 LEU B C 1
ATOM 4683 O O . LEU B 1 117 ? -4.371 25.984 9.242 1 97.88 117 LEU B O 1
ATOM 4687 N N . LEU B 1 118 ? -2.662 24.984 8.273 1 98 118 LEU B N 1
ATOM 4688 C CA . LEU B 1 118 ? -1.682 25.625 9.133 1 98 118 LEU B CA 1
ATOM 4689 C C . LEU B 1 118 ? -1.647 27.125 8.883 1 98 118 LEU B C 1
ATOM 4691 O O . LEU B 1 118 ? -1.172 27.891 9.719 1 98 118 LEU B O 1
ATOM 4695 N N . GLN B 1 119 ? -2.162 27.562 7.77 1 96.62 119 GLN B N 1
ATOM 4696 C CA . GLN B 1 119 ? -2.199 28.984 7.457 1 96.62 119 GLN B CA 1
ATOM 4697 C C . GLN B 1 119 ? -3.246 29.719 8.305 1 96.62 119 GLN B C 1
ATOM 4699 O O . GLN B 1 119 ? -3.24 30.938 8.391 1 96.62 119 GLN B O 1
ATOM 4704 N N . LEU B 1 120 ? -4.078 28.969 8.984 1 98 120 LEU B N 1
ATOM 4705 C CA . LEU B 1 120 ? -5.047 29.5 9.938 1 98 120 LEU B CA 1
ATOM 4706 C C . LEU B 1 120 ? -4.359 30.344 11 1 98 120 LEU B C 1
ATOM 4708 O O . LEU B 1 120 ? -4.953 31.281 11.539 1 98 120 LEU B O 1
ATOM 4712 N N . ASN B 1 121 ? -3.119 30.094 11.289 1 98.56 121 ASN B N 1
ATOM 4713 C CA . ASN B 1 121 ? -2.398 30.781 12.359 1 98.56 121 ASN B CA 1
ATOM 4714 C C . ASN B 1 121 ? -2.344 32.281 12.125 1 98.56 121 ASN B C 1
ATOM 4716 O O . ASN B 1 121 ? -2.369 33.062 13.078 1 98.56 121 ASN B O 1
ATOM 4720 N N . PHE B 1 122 ? -2.273 32.719 10.867 1 98.62 122 PHE B N 1
ATOM 4721 C CA . PHE B 1 122 ? -2.197 34.125 10.547 1 98.62 122 PHE B CA 1
ATOM 4722 C C . PHE B 1 122 ? -3.461 34.844 11 1 98.62 122 PHE B C 1
ATOM 4724 O O . PHE B 1 122 ? -3.389 35.906 11.656 1 98.62 122 PHE B O 1
ATOM 4731 N N . ARG B 1 123 ? -4.613 34.312 10.633 1 98.62 123 ARG B N 1
ATOM 4732 C CA . ARG B 1 123 ? -5.887 34.906 11.047 1 98.62 123 ARG B CA 1
ATOM 4733 C C . ARG B 1 123 ? -5.984 35 12.562 1 98.62 123 ARG B C 1
ATOM 4735 O O . ARG B 1 123 ? -6.441 36 13.102 1 98.62 123 ARG B O 1
ATOM 4742 N N . ILE B 1 124 ? -5.547 33.938 13.258 1 98.69 124 ILE B N 1
ATOM 4743 C CA . ILE B 1 124 ? -5.609 33.906 14.711 1 98.69 124 ILE B CA 1
ATOM 4744 C C . ILE B 1 124 ? -4.715 35 15.305 1 98.69 124 ILE B C 1
ATOM 4746 O O . ILE B 1 124 ? -5.125 35.719 16.219 1 98.69 124 ILE B O 1
ATOM 4750 N N . GLN B 1 125 ? -3.523 35.156 14.75 1 98.69 125 GLN B N 1
ATOM 4751 C CA . GLN B 1 125 ? -2.582 36.125 15.266 1 98.69 125 GLN B CA 1
ATOM 4752 C C . GLN B 1 125 ? -3.086 37.562 15.008 1 98.69 125 GLN B C 1
ATOM 4754 O O . GLN B 1 125 ? -2.965 38.438 15.875 1 98.69 125 GLN B O 1
ATOM 4759 N N . VAL B 1 126 ? -3.645 37.812 13.844 1 98.75 126 VAL B N 1
ATOM 4760 C CA . VAL B 1 126 ? -4.211 39.094 13.516 1 98.75 126 VAL B CA 1
ATOM 4761 C C . VAL B 1 126 ? -5.324 39.438 14.5 1 98.75 126 VAL B C 1
ATOM 4763 O O . VAL B 1 126 ? -5.34 40.531 15.07 1 98.75 126 VAL B O 1
ATOM 4766 N N . ALA B 1 127 ? -6.223 38.531 14.695 1 98.5 127 ALA B N 1
ATOM 4767 C CA . ALA B 1 127 ? -7.355 38.75 15.594 1 98.5 127 ALA B CA 1
ATOM 4768 C C . ALA B 1 127 ? -6.879 39 17.016 1 98.5 127 ALA B C 1
ATOM 4770 O O . ALA B 1 127 ? -7.406 39.875 17.719 1 98.5 127 ALA B O 1
ATOM 4771 N N . THR B 1 128 ? -5.945 38.188 17.438 1 98.12 128 THR B N 1
ATOM 4772 C CA . THR B 1 128 ? -5.422 38.312 18.797 1 98.12 128 THR B CA 1
ATOM 4773 C C . THR B 1 128 ? -4.809 39.688 19.031 1 98.12 128 THR B C 1
ATOM 4775 O O . THR B 1 128 ? -5.094 40.344 20.047 1 98.12 128 THR B O 1
ATOM 4778 N N . LEU B 1 129 ? -4.016 40.219 18.109 1 97.69 129 LEU B N 1
ATOM 4779 C CA . LEU B 1 129 ? -3.391 41.531 18.234 1 97.69 129 LEU B CA 1
ATOM 4780 C C . LEU B 1 129 ? -4.434 42.625 18.125 1 97.69 129 LEU B C 1
ATOM 4782 O O . LEU B 1 129 ? -4.32 43.656 18.781 1 97.69 129 LEU B O 1
ATOM 4786 N N . ALA B 1 130 ? -5.363 42.406 17.266 1 97.75 130 ALA B N 1
ATOM 4787 C CA . ALA B 1 130 ? -6.422 43.406 17.078 1 97.75 130 ALA B CA 1
ATOM 4788 C C . ALA B 1 130 ? -7.152 43.688 18.391 1 97.75 130 ALA B C 1
ATOM 4790 O O . ALA B 1 130 ? -7.516 44.812 18.656 1 97.75 130 ALA B O 1
ATOM 4791 N N . LEU B 1 131 ? -7.367 42.688 19.156 1 95.94 131 LEU B N 1
ATOM 4792 C CA . LEU B 1 131 ? -8.172 42.781 20.375 1 95.94 131 LEU B CA 1
ATOM 4793 C C . LEU B 1 131 ? -7.293 43.125 21.578 1 95.94 131 LEU B C 1
ATOM 4795 O O . LEU B 1 131 ? -7.797 43.531 22.625 1 95.94 131 LEU B O 1
ATOM 4799 N N . SER B 1 132 ? -5.988 43 21.484 1 95.19 132 SER B N 1
ATOM 4800 C CA . SER B 1 132 ? -5.125 43.188 22.656 1 95.19 132 SER B CA 1
ATOM 4801 C C . SER B 1 132 ? -4.312 44.469 22.531 1 95.19 132 SER B C 1
ATOM 4803 O O . SER B 1 132 ? -4.094 45.156 23.531 1 95.19 132 SER B O 1
ATOM 4805 N N . ASP B 1 133 ? -3.809 44.719 21.344 1 96.06 133 ASP B N 1
ATOM 4806 C CA . ASP B 1 133 ? -2.895 45.812 21.141 1 96.06 133 ASP B CA 1
ATOM 4807 C C . ASP B 1 133 ? -3 46.375 19.734 1 96.06 133 ASP B C 1
ATOM 4809 O O . ASP B 1 133 ? -2.219 46 18.844 1 96.06 133 ASP B O 1
ATOM 4813 N N . ARG B 1 134 ? -3.779 47.344 19.547 1 93.56 134 ARG B N 1
ATOM 4814 C CA . ARG B 1 134 ? -4.082 47.906 18.234 1 93.56 134 ARG B CA 1
ATOM 4815 C C . ARG B 1 134 ? -2.848 48.531 17.609 1 93.56 134 ARG B C 1
ATOM 4817 O O . ARG B 1 134 ? -2.662 48.5 16.391 1 93.56 134 ARG B O 1
ATOM 4824 N N . ASP B 1 135 ? -2.047 49.188 18.422 1 96.12 135 ASP B N 1
ATOM 4825 C CA . ASP B 1 135 ? -0.83 49.812 17.922 1 96.12 135 ASP B CA 1
ATOM 4826 C C . ASP B 1 135 ? 0.152 48.781 17.391 1 96.12 135 ASP B C 1
ATOM 4828 O O . ASP B 1 135 ? 0.763 48.938 16.344 1 96.12 135 ASP B O 1
ATOM 4832 N N . ALA B 1 136 ? 0.315 47.75 18.172 1 96.5 136 ALA B N 1
ATOM 4833 C CA . ALA B 1 136 ? 1.173 46.656 17.719 1 96.5 136 ALA B CA 1
ATOM 4834 C C . ALA B 1 136 ? 0.644 46.031 16.438 1 96.5 136 ALA B C 1
ATOM 4836 O O . ALA B 1 136 ? 1.422 45.625 15.578 1 96.5 136 ALA B O 1
ATOM 4837 N N . LEU B 1 137 ? -0.678 45.969 16.359 1 97.5 137 LEU B N 1
ATOM 4838 C CA . LEU B 1 137 ? -1.311 45.438 15.148 1 97.5 137 LEU B CA 1
ATOM 4839 C C . LEU B 1 137 ? -0.958 46.312 13.938 1 97.5 137 LEU B C 1
ATOM 4841 O O . LEU B 1 137 ? -0.574 45.781 12.891 1 97.5 137 LEU B O 1
ATOM 4845 N N . ALA B 1 138 ? -1.155 47.562 14.109 1 97.5 138 ALA B N 1
ATOM 4846 C CA . ALA B 1 138 ? -0.883 48.469 13.016 1 97.5 138 ALA B CA 1
ATOM 4847 C C . ALA B 1 138 ? 0.565 48.375 12.547 1 97.5 138 ALA B C 1
ATOM 4849 O O . ALA B 1 138 ? 0.843 48.406 11.352 1 97.5 138 ALA B O 1
ATOM 4850 N N . ARG B 1 139 ? 1.463 48.25 13.477 1 98 139 ARG B N 1
ATOM 4851 C CA . ARG B 1 139 ? 2.873 48.094 13.133 1 98 139 ARG B CA 1
ATOM 4852 C C . ARG B 1 139 ? 3.117 46.781 12.422 1 98 139 ARG B C 1
ATOM 4854 O O . ARG B 1 139 ? 3.852 46.719 11.43 1 98 139 ARG B O 1
ATOM 4861 N N . ALA B 1 140 ? 2.512 45.75 12.867 1 98.12 140 ALA B N 1
ATOM 4862 C CA . ALA B 1 140 ? 2.711 44.406 12.32 1 98.12 140 ALA B CA 1
ATOM 4863 C C . ALA B 1 140 ? 2.17 44.312 10.898 1 98.12 140 ALA B C 1
ATOM 4865 O O . ALA B 1 140 ? 2.736 43.594 10.062 1 98.12 140 ALA B O 1
ATOM 4866 N N . LEU B 1 141 ? 1.064 45 10.609 1 98.38 141 LEU B N 1
ATOM 4867 C CA . LEU B 1 141 ? 0.389 44.875 9.32 1 98.38 141 LEU B CA 1
ATOM 4868 C C . LEU B 1 141 ? 0.771 46.031 8.398 1 98.38 141 LEU B C 1
ATOM 4870 O O . LEU B 1 141 ? 0.233 46.156 7.293 1 98.38 141 LEU B O 1
ATOM 4874 N N . ALA B 1 142 ? 1.706 46.812 8.82 1 98.44 142 ALA B N 1
ATOM 4875 C CA . ALA B 1 142 ? 2.059 48.031 8.055 1 98.44 142 ALA B CA 1
ATOM 4876 C C . ALA B 1 142 ? 2.424 47.656 6.613 1 98.44 142 ALA B C 1
ATOM 4878 O O . ALA B 1 142 ? 2.078 48.375 5.68 1 98.44 142 ALA B O 1
ATOM 4879 N N . THR B 1 143 ? 3.176 46.656 6.465 1 98.38 143 THR B N 1
ATOM 4880 C CA . THR B 1 143 ? 3.562 46.125 5.152 1 98.38 143 THR B CA 1
ATOM 4881 C C . THR B 1 143 ? 3.35 44.625 5.074 1 98.38 143 THR B C 1
ATOM 4883 O O . THR B 1 143 ? 3.84 43.875 5.926 1 98.38 143 THR B O 1
ATOM 4886 N N . VAL B 1 144 ? 2.592 44.25 4.051 1 98.5 144 VAL B N 1
ATOM 4887 C CA . VAL B 1 144 ? 2.35 42.812 3.848 1 98.5 144 VAL B CA 1
ATOM 4888 C C . VAL B 1 144 ? 2.865 42.406 2.473 1 98.5 144 VAL B C 1
ATOM 4890 O O . VAL B 1 144 ? 3.305 43.25 1.685 1 98.5 144 VAL B O 1
ATOM 4893 N N . THR B 1 145 ? 2.854 41.125 2.184 1 98.5 145 THR B N 1
ATOM 4894 C CA . THR B 1 145 ? 3.604 40.562 1.071 1 98.5 145 THR B CA 1
ATOM 4895 C C . THR B 1 145 ? 2.793 40.625 -0.22 1 98.5 145 THR B C 1
ATOM 4897 O O . THR B 1 145 ? 3.359 40.656 -1.314 1 98.5 145 THR B O 1
ATOM 4900 N N . CYS B 1 146 ? 1.431 40.531 -0.143 1 98.62 146 CYS B N 1
ATOM 4901 C CA . CYS B 1 146 ? 0.616 40.406 -1.348 1 98.62 146 CYS B CA 1
ATOM 4902 C C . CYS B 1 146 ? -0.826 40.812 -1.069 1 98.62 146 CYS B C 1
ATOM 4904 O O . CYS B 1 146 ? -1.192 41.094 0.079 1 98.62 146 CYS B O 1
ATOM 4906 N N . ASP B 1 147 ? -1.632 40.906 -2.105 1 98.56 147 ASP B N 1
ATOM 4907 C CA . ASP B 1 147 ? -3.018 41.344 -1.999 1 98.56 147 ASP B CA 1
ATOM 4908 C C . ASP B 1 147 ? -3.863 40.344 -1.223 1 98.56 147 ASP B C 1
ATOM 4910 O O . ASP B 1 147 ? -4.758 40.719 -0.47 1 98.56 147 ASP B O 1
ATOM 4914 N N . GLU B 1 148 ? -3.58 39.094 -1.423 1 98.31 148 GLU B N 1
ATOM 4915 C CA . GLU B 1 148 ? -4.344 38.062 -0.706 1 98.31 148 GLU B CA 1
ATOM 4916 C C . GLU B 1 148 ? -4.102 38.156 0.798 1 98.31 148 GLU B C 1
ATOM 4918 O O . GLU B 1 148 ? -5.035 38.031 1.591 1 98.31 148 GLU B O 1
ATOM 4923 N N . GLN B 1 149 ? -2.879 38.375 1.188 1 98.56 149 GLN B N 1
ATOM 4924 C CA . GLN B 1 149 ? -2.561 38.531 2.604 1 98.56 149 GLN B CA 1
ATOM 4925 C C . GLN B 1 149 ? -3.287 39.75 3.193 1 98.56 149 GLN B C 1
ATOM 4927 O O . GLN B 1 149 ? -3.799 39.688 4.312 1 98.56 149 GLN B O 1
ATOM 4932 N N . LYS B 1 150 ? -3.303 40.812 2.443 1 98.69 150 LYS B N 1
ATOM 4933 C CA . LYS B 1 150 ? -4.039 42 2.863 1 98.69 150 LYS B CA 1
ATOM 4934 C C . LYS B 1 150 ? -5.527 41.688 3.031 1 98.69 150 LYS B C 1
ATOM 4936 O O . LYS B 1 150 ? -6.133 42.062 4.035 1 98.69 150 LYS B O 1
ATOM 4941 N N . ALA B 1 151 ? -6.039 41.031 2.057 1 98.5 151 ALA B N 1
ATOM 4942 C CA . ALA B 1 151 ? -7.457 40.688 2.098 1 98.5 151 ALA B CA 1
ATOM 4943 C C . ALA B 1 151 ? -7.785 39.844 3.318 1 98.5 151 ALA B C 1
ATOM 4945 O O . ALA B 1 151 ? -8.805 40.031 3.977 1 98.5 151 ALA B O 1
ATOM 4946 N N . ILE B 1 152 ? -6.953 38.875 3.613 1 98.38 152 ILE B N 1
ATOM 4947 C CA . ILE B 1 152 ? -7.156 38 4.758 1 98.38 152 ILE B CA 1
ATOM 4948 C C . ILE B 1 152 ? -7.117 38.812 6.051 1 98.38 152 ILE B C 1
ATOM 4950 O O . ILE B 1 152 ? -7.945 38.594 6.941 1 98.38 152 ILE B O 1
ATOM 4954 N N . ALA B 1 153 ? -6.145 39.719 6.168 1 98.62 153 ALA B N 1
ATOM 4955 C CA . ALA B 1 153 ? -6.027 40.562 7.352 1 98.62 153 ALA B CA 1
ATOM 4956 C C . ALA B 1 153 ? -7.285 41.406 7.551 1 98.62 153 ALA B C 1
ATOM 4958 O O . ALA B 1 153 ? -7.832 41.438 8.656 1 98.62 153 ALA B O 1
ATOM 4959 N N . LEU B 1 154 ? -7.73 42 6.5 1 98.5 154 LEU B N 1
ATOM 4960 C CA . LEU B 1 154 ? -8.891 42.875 6.574 1 98.5 154 LEU B CA 1
ATOM 4961 C C . LEU B 1 154 ? -10.148 42.094 6.914 1 98.5 154 LEU B C 1
ATOM 4963 O O . LEU B 1 154 ? -10.977 42.531 7.707 1 98.5 154 LEU B O 1
ATOM 4967 N N . GLU B 1 155 ? -10.289 40.969 6.25 1 98.12 155 GLU B N 1
ATOM 4968 C CA . GLU B 1 155 ? -11.422 40.094 6.555 1 98.12 155 GLU B CA 1
ATOM 4969 C C . GLU B 1 155 ? -11.422 39.688 8.023 1 98.12 155 GLU B C 1
ATOM 4971 O O . GLU B 1 155 ? -12.477 39.594 8.648 1 98.12 155 GLU B O 1
ATOM 4976 N N . THR B 1 156 ? -10.266 39.375 8.547 1 98.44 156 THR B N 1
ATOM 4977 C CA . THR B 1 156 ? -10.125 38.938 9.938 1 98.44 156 THR B CA 1
ATOM 4978 C C . THR B 1 156 ? -10.492 40.062 10.891 1 98.44 156 THR B C 1
ATOM 4980 O O . THR B 1 156 ? -11.195 39.844 11.875 1 98.44 156 THR B O 1
ATOM 4983 N N . LEU B 1 157 ? -10.008 41.312 10.625 1 98.31 157 LEU B N 1
ATOM 4984 C CA . LEU B 1 157 ? -10.352 42.469 11.438 1 98.31 157 LEU B CA 1
ATOM 4985 C C . LEU B 1 157 ? -11.859 42.688 11.469 1 98.31 157 LEU B C 1
ATOM 4987 O O . LEU B 1 157 ? -12.438 42.938 12.531 1 98.31 157 LEU B O 1
ATOM 4991 N N . ASP B 1 158 ? -12.453 42.562 10.344 1 97.75 158 ASP B N 1
ATOM 4992 C CA . ASP B 1 158 ? -13.906 42.688 10.258 1 97.75 158 ASP B CA 1
ATOM 4993 C C . ASP B 1 158 ? -14.609 41.625 11.102 1 97.75 158 ASP B C 1
ATOM 4995 O O . ASP B 1 158 ? -15.609 41.906 11.758 1 97.75 158 ASP B O 1
ATOM 4999 N N . SER B 1 159 ? -14.109 40.438 11.039 1 96.25 159 SER B N 1
ATOM 5000 C CA . SER B 1 159 ? -14.727 39.281 11.742 1 96.25 159 SER B CA 1
ATOM 5001 C C . SER B 1 159 ? -14.719 39.5 13.25 1 96.25 159 SER B C 1
ATOM 5003 O O . SER B 1 159 ? -15.578 39 13.961 1 96.25 159 SER B O 1
ATOM 5005 N N . VAL B 1 160 ? -13.758 40.219 13.742 1 95.94 160 VAL B N 1
ATOM 5006 C CA . VAL B 1 160 ? -13.672 40.406 15.188 1 95.94 160 VAL B CA 1
ATOM 5007 C C . VAL B 1 160 ? -14.125 41.844 15.547 1 95.94 160 VAL B C 1
ATOM 5009 O O . VAL B 1 160 ? -13.961 42.25 16.688 1 95.94 160 VAL B O 1
ATOM 5012 N N . GLY B 1 161 ? -14.617 42.594 14.633 1 96.12 161 GLY B N 1
ATOM 5013 C CA . GLY B 1 161 ? -15.25 43.875 14.883 1 96.12 161 GLY B CA 1
ATOM 5014 C C . GLY B 1 161 ? -14.242 45 15.102 1 96.12 161 GLY B C 1
ATOM 5015 O O . GLY B 1 161 ? -14.508 45.938 15.859 1 96.12 161 GLY B O 1
ATOM 5016 N N . VAL B 1 162 ? -13.094 44.906 14.57 1 97.19 162 VAL B N 1
ATOM 5017 C CA . VAL B 1 162 ? -12.07 45.906 14.727 1 97.19 162 VAL B CA 1
ATOM 5018 C C . VAL B 1 162 ? -11.898 46.688 13.406 1 97.19 162 VAL B C 1
ATOM 5020 O O . VAL B 1 162 ? -11.914 46.094 12.336 1 97.19 162 VAL B O 1
ATOM 5023 N N . LYS B 1 163 ? -11.742 47.969 13.523 1 96.44 163 LYS B N 1
ATOM 5024 C CA . LYS B 1 163 ? -11.594 48.812 12.336 1 96.44 163 LYS B CA 1
ATOM 5025 C C . LYS B 1 163 ? -10.281 48.5 11.617 1 96.44 163 LYS B C 1
ATOM 5027 O O . LYS B 1 163 ? -9.258 48.219 12.25 1 96.44 163 LYS B O 1
ATOM 5032 N N . ALA B 1 164 ? -10.305 48.719 10.352 1 96.75 164 ALA B N 1
ATOM 5033 C CA . ALA B 1 164 ? -9.133 48.469 9.508 1 96.75 164 ALA B CA 1
ATOM 5034 C C . ALA B 1 164 ? -7.984 49.375 9.875 1 96.75 164 ALA B C 1
ATOM 5036 O O . ALA B 1 164 ? -8.203 50.5 10.383 1 96.75 164 ALA B O 1
ATOM 5037 N N . VAL B 1 165 ? -6.836 48.875 9.695 1 97.25 165 VAL B N 1
ATOM 5038 C CA . VAL B 1 165 ? -5.625 49.688 9.805 1 97.25 165 VAL B CA 1
ATOM 5039 C C . VAL B 1 165 ? -4.996 49.875 8.422 1 97.25 165 VAL B C 1
ATOM 5041 O O . VAL B 1 165 ? -5.277 49.094 7.504 1 97.25 165 VAL B O 1
ATOM 5044 N N . PRO B 1 166 ? -4.207 50.938 8.258 1 96.94 166 PRO B N 1
ATOM 5045 C CA . PRO B 1 166 ? -3.531 51.094 6.965 1 96.94 166 PRO B CA 1
ATOM 5046 C C . PRO B 1 166 ? -2.555 49.938 6.684 1 96.94 166 PRO B C 1
ATOM 5048 O O . PRO B 1 166 ? -1.761 49.562 7.551 1 96.94 166 PRO B O 1
ATOM 5051 N N . ILE B 1 167 ? -2.635 49.375 5.516 1 98.38 167 ILE B N 1
ATOM 5052 C CA . ILE B 1 167 ? -1.783 48.25 5.102 1 98.38 167 ILE B CA 1
ATOM 5053 C C . ILE B 1 167 ? -1.194 48.562 3.721 1 98.38 167 ILE B C 1
ATOM 5055 O O . ILE B 1 167 ? -1.931 48.844 2.771 1 98.38 167 ILE B O 1
ATOM 5059 N N . THR B 1 168 ? 0.12 48.5 3.604 1 98.5 168 THR B N 1
ATOM 5060 C CA . THR B 1 168 ? 0.807 48.625 2.32 1 98.5 168 THR B CA 1
ATOM 5061 C C . THR B 1 168 ? 1.216 47.25 1.806 1 98.5 168 THR B C 1
ATOM 5063 O O . THR B 1 168 ? 1.788 46.438 2.547 1 98.5 168 THR B O 1
ATOM 5066 N N . VAL B 1 169 ? 0.9 46.969 0.588 1 98.69 169 VAL B N 1
ATOM 5067 C CA . VAL B 1 169 ? 1.321 45.719 -0.054 1 98.69 169 VAL B CA 1
ATOM 5068 C C . VAL B 1 169 ? 2.656 45.938 -0.764 1 98.69 169 VAL B C 1
ATOM 5070 O O . VAL B 1 169 ? 2.781 46.812 -1.614 1 98.69 169 VAL B O 1
ATOM 5073 N N . ASP B 1 170 ? 3.633 45.156 -0.417 1 98.56 170 ASP B N 1
ATOM 5074 C CA . ASP B 1 170 ? 4.957 45.25 -1.023 1 98.56 170 ASP B CA 1
ATOM 5075 C C . ASP B 1 170 ? 5.402 43.906 -1.591 1 98.56 170 ASP B C 1
ATOM 5077 O O . ASP B 1 170 ? 6.379 43.312 -1.119 1 98.56 170 ASP B O 1
ATOM 5081 N N . THR B 1 171 ? 4.77 43.531 -2.639 1 98.69 171 THR B N 1
ATOM 5082 C CA . THR B 1 171 ? 5.062 42.25 -3.281 1 98.69 171 THR B CA 1
ATOM 5083 C C . THR B 1 171 ? 6.484 42.219 -3.84 1 98.69 171 THR B C 1
ATOM 5085 O O . THR B 1 171 ? 7.195 41.25 -3.719 1 98.69 171 THR B O 1
ATOM 5088 N N . GLU B 1 172 ? 6.863 43.281 -4.484 1 98.5 172 GLU B N 1
ATOM 5089 C CA . GLU B 1 172 ? 8.188 43.375 -5.09 1 98.5 172 GLU B CA 1
ATOM 5090 C C . GLU B 1 172 ? 9.281 43.312 -4.031 1 98.5 172 GLU B C 1
ATOM 5092 O O . GLU B 1 172 ? 10.305 42.656 -4.238 1 98.5 172 GLU B O 1
ATOM 5097 N N . GLY B 1 173 ? 9.086 44.062 -2.967 1 98.62 173 GLY B N 1
ATOM 5098 C CA . GLY B 1 173 ? 10.055 44 -1.88 1 98.62 173 GLY B CA 1
ATOM 5099 C C . GLY B 1 173 ? 10.211 42.594 -1.294 1 98.62 173 GLY B C 1
ATOM 5100 O O . GLY B 1 173 ? 11.328 42.156 -1.019 1 98.62 173 GLY B O 1
ATOM 5101 N N . TYR B 1 174 ? 9.133 41.969 -1.115 1 98.56 174 TYR B N 1
ATOM 5102 C CA . TYR B 1 174 ? 9.172 40.625 -0.619 1 98.56 174 TYR B CA 1
ATOM 5103 C C . TYR B 1 174 ? 9.914 39.688 -1.592 1 98.56 174 TYR B C 1
ATOM 5105 O O . TYR B 1 174 ? 10.789 38.938 -1.189 1 98.56 174 TYR B O 1
ATOM 5113 N N . ALA B 1 175 ? 9.562 39.75 -2.832 1 98.81 175 ALA B N 1
ATOM 5114 C CA . ALA B 1 175 ? 10.203 38.938 -3.865 1 98.81 175 ALA B CA 1
ATOM 5115 C C . ALA B 1 175 ? 11.711 39.156 -3.877 1 98.81 175 ALA B C 1
ATOM 5117 O O . ALA B 1 175 ? 12.477 38.188 -4.027 1 98.81 175 ALA B O 1
ATOM 5118 N N . LYS B 1 176 ? 12.117 40.375 -3.74 1 98.75 176 LYS B N 1
ATOM 5119 C CA . LYS B 1 176 ? 13.539 40.688 -3.746 1 98.75 176 LYS B CA 1
ATOM 5120 C C . LYS B 1 176 ? 14.258 40.094 -2.543 1 98.75 176 LYS B C 1
ATOM 5122 O O . LYS B 1 176 ? 15.391 39.625 -2.662 1 98.75 176 LYS B O 1
ATOM 5127 N N . ARG B 1 177 ? 13.648 40.156 -1.404 1 98.62 177 ARG B N 1
ATOM 5128 C CA . ARG B 1 177 ? 14.258 39.594 -0.2 1 98.62 177 ARG B CA 1
ATOM 5129 C C . ARG B 1 177 ? 14.367 38.062 -0.301 1 98.62 177 ARG B C 1
ATOM 5131 O O . ARG B 1 177 ? 15.375 37.5 0.104 1 98.62 177 ARG B O 1
ATOM 5138 N N . VAL B 1 178 ? 13.312 37.469 -0.84 1 98.75 178 VAL B N 1
ATOM 5139 C CA . VAL B 1 178 ? 13.367 36 -1.054 1 98.75 178 VAL B CA 1
ATOM 5140 C C . VAL B 1 178 ? 14.492 35.688 -2.029 1 98.75 178 VAL B C 1
ATOM 5142 O O . VAL B 1 178 ? 15.305 34.781 -1.774 1 98.75 178 VAL B O 1
ATOM 5145 N N . PHE B 1 179 ? 14.531 36.406 -3.156 1 98.75 179 PHE B N 1
ATOM 5146 C CA . PHE B 1 179 ? 15.57 36.156 -4.16 1 98.75 179 PHE B CA 1
ATOM 5147 C C . PHE B 1 179 ? 16.953 36.281 -3.541 1 98.75 179 PHE B C 1
ATOM 5149 O O . PHE B 1 179 ? 17.828 35.438 -3.777 1 98.75 179 PHE B O 1
ATOM 5156 N N . ALA B 1 180 ? 17.172 37.312 -2.758 1 98.75 180 ALA B N 1
ATOM 5157 C CA . ALA B 1 180 ? 18.484 37.531 -2.129 1 98.75 180 ALA B CA 1
ATOM 5158 C C . ALA B 1 180 ? 18.844 36.375 -1.182 1 98.75 180 ALA B C 1
ATOM 5160 O O . ALA B 1 180 ? 19.984 35.938 -1.15 1 98.75 180 ALA B O 1
ATOM 5161 N N . THR B 1 181 ? 17.891 36.031 -0.381 1 98.38 181 THR B N 1
ATOM 5162 C CA . THR B 1 181 ? 18.094 34.969 0.569 1 98.38 181 THR B CA 1
ATOM 5163 C C . THR B 1 181 ? 18.438 33.656 -0.159 1 98.38 181 THR B C 1
ATOM 5165 O O . THR B 1 181 ? 19.391 32.969 0.22 1 98.38 181 THR B O 1
ATOM 5168 N N . VAL B 1 182 ? 17.719 33.281 -1.204 1 98.56 182 VAL B N 1
ATOM 5169 C CA . VAL B 1 182 ? 17.938 32.062 -1.95 1 98.56 182 VAL B CA 1
ATOM 5170 C C . VAL B 1 182 ? 19.266 32.125 -2.705 1 98.56 182 VAL B C 1
ATOM 5172 O O . VAL B 1 182 ? 20 31.141 -2.771 1 98.56 182 VAL B O 1
ATOM 5175 N N . LYS B 1 183 ? 19.578 33.25 -3.279 1 98.56 183 LYS B N 1
ATOM 5176 C CA . LYS B 1 183 ? 20.844 33.438 -3.979 1 98.56 183 LYS B CA 1
ATOM 5177 C C . LYS B 1 183 ? 22.031 33.188 -3.041 1 98.56 183 LYS B C 1
ATOM 5179 O O . LYS B 1 183 ? 23.016 32.594 -3.436 1 98.56 183 LYS B O 1
ATOM 5184 N N . GLU B 1 184 ? 21.906 33.688 -1.867 1 98.5 184 GLU B N 1
ATOM 5185 C CA . GLU B 1 184 ? 22.953 33.438 -0.873 1 98.5 184 GLU B CA 1
ATOM 5186 C C . GLU B 1 184 ? 23.125 31.922 -0.632 1 98.5 184 GLU B C 1
ATOM 5188 O O . GLU B 1 1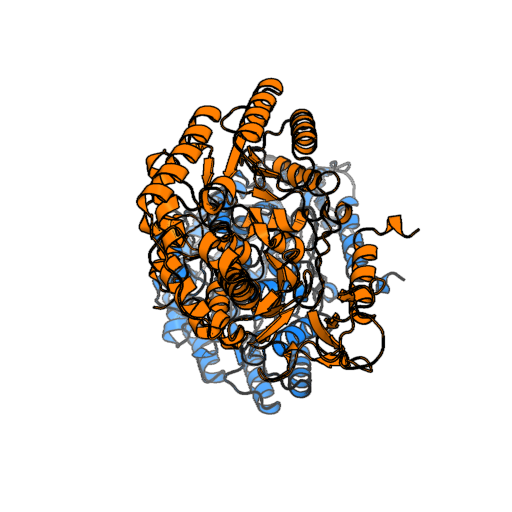84 ? 24.266 31.438 -0.575 1 98.5 184 GLU B O 1
ATOM 5193 N N . LEU B 1 185 ? 22.078 31.234 -0.452 1 98.44 185 LEU B N 1
ATOM 5194 C CA . LEU B 1 185 ? 22.125 29.781 -0.241 1 98.44 185 LEU B CA 1
ATOM 5195 C C . LEU B 1 185 ? 22.75 29.078 -1.437 1 98.44 185 LEU B C 1
ATOM 5197 O O . LEU B 1 185 ? 23.562 28.172 -1.269 1 98.44 185 LEU B O 1
ATOM 5201 N N . VAL B 1 186 ? 22.312 29.484 -2.65 1 98.5 186 VAL B N 1
ATOM 5202 C CA . VAL B 1 186 ? 22.844 28.906 -3.877 1 98.5 186 VAL B CA 1
ATOM 5203 C C . VAL B 1 186 ? 24.344 29.125 -3.949 1 98.5 186 VAL B C 1
ATOM 5205 O O . VAL B 1 186 ? 25.094 28.234 -4.375 1 98.5 186 VAL B O 1
ATOM 5208 N N . ASP B 1 187 ? 24.781 30.266 -3.529 1 98.31 187 ASP B N 1
ATOM 5209 C CA . ASP B 1 187 ? 26.219 30.578 -3.533 1 98.31 187 ASP B CA 1
ATOM 5210 C C . ASP B 1 187 ? 26.969 29.672 -2.561 1 98.31 187 ASP B C 1
ATOM 5212 O O . ASP B 1 187 ? 28.094 29.25 -2.85 1 98.31 187 ASP B O 1
ATOM 5216 N N . ILE B 1 188 ? 26.406 29.469 -1.43 1 98.06 188 ILE B N 1
ATOM 5217 C CA . ILE B 1 188 ? 27.047 28.625 -0.411 1 98.06 188 ILE B CA 1
ATOM 5218 C C . ILE B 1 188 ? 27.109 27.188 -0.894 1 98.06 188 ILE B C 1
ATOM 5220 O O . ILE B 1 188 ? 28.141 26.531 -0.799 1 98.06 188 ILE B O 1
ATOM 5224 N N . VAL B 1 189 ? 26 26.656 -1.468 1 98.06 189 VAL B N 1
ATOM 5225 C CA . VAL B 1 189 ? 25.844 25.266 -1.853 1 98.06 189 VAL B CA 1
ATOM 5226 C C . VAL B 1 189 ? 26.531 25.016 -3.197 1 98.06 189 VAL B C 1
ATOM 5228 O O . VAL B 1 189 ? 26.922 23.891 -3.502 1 98.06 189 VAL B O 1
ATOM 5231 N N . GLU B 1 190 ? 26.641 26.047 -4.004 1 97.56 190 GLU B N 1
ATOM 5232 C CA . GLU B 1 190 ? 27.328 26.094 -5.289 1 97.56 190 GLU B CA 1
ATOM 5233 C C . GLU B 1 190 ? 26.516 25.375 -6.367 1 97.56 190 GLU B C 1
ATOM 5235 O O . GLU B 1 190 ? 26.906 25.375 -7.539 1 97.56 190 GLU B O 1
ATOM 5240 N N . ASP B 1 191 ? 25.438 24.797 -6.094 1 97.81 191 ASP B N 1
ATOM 5241 C CA . ASP B 1 191 ? 24.578 24.062 -7.023 1 97.81 191 ASP B CA 1
ATOM 5242 C C . ASP B 1 191 ? 23.109 24.172 -6.625 1 97.81 191 ASP B C 1
ATOM 5244 O O . ASP B 1 191 ? 22.656 23.5 -5.695 1 97.81 191 ASP B O 1
ATOM 5248 N N . PRO B 1 192 ? 22.297 24.953 -7.293 1 98.12 192 PRO B N 1
ATOM 5249 C CA . PRO B 1 192 ? 20.891 25.141 -6.914 1 98.12 192 PRO B CA 1
ATOM 5250 C C . PRO B 1 192 ? 20.078 23.859 -6.992 1 98.12 192 PRO B C 1
ATOM 5252 O O . PRO B 1 192 ? 19.016 23.766 -6.375 1 98.12 192 PRO B O 1
ATOM 5255 N N . SER B 1 193 ? 20.594 22.906 -7.766 1 97.19 193 SER B N 1
ATOM 5256 C CA . SER B 1 193 ? 19.875 21.656 -7.895 1 97.19 193 SER B CA 1
ATOM 5257 C C . SER B 1 193 ? 19.906 20.859 -6.59 1 97.19 193 SER B C 1
ATOM 5259 O O . SER B 1 193 ? 19.125 19.922 -6.41 1 97.19 193 SER B O 1
ATOM 5261 N N . ARG B 1 194 ? 20.75 21.188 -5.652 1 97.62 194 ARG B N 1
ATOM 5262 C CA . ARG B 1 194 ? 20.875 20.516 -4.359 1 97.62 194 ARG B CA 1
ATOM 5263 C C . ARG B 1 194 ? 20 21.188 -3.307 1 97.62 194 ARG B C 1
ATOM 5265 O O . ARG B 1 194 ? 20.047 20.828 -2.129 1 97.62 194 ARG B O 1
ATOM 5272 N N . ILE B 1 195 ? 19.188 22.156 -3.748 1 97.94 195 ILE B N 1
ATOM 5273 C CA . ILE B 1 195 ? 18.312 22.906 -2.855 1 97.94 195 ILE B CA 1
ATOM 5274 C C . ILE B 1 195 ? 16.859 22.719 -3.273 1 97.94 195 ILE B C 1
ATOM 5276 O O . ILE B 1 195 ? 16.547 22.719 -4.465 1 97.94 195 ILE B O 1
ATOM 5280 N N . PHE B 1 196 ? 15.984 22.438 -2.311 1 96.5 196 PHE B N 1
ATOM 5281 C CA . PHE B 1 196 ? 14.562 22.453 -2.625 1 96.5 196 PHE B CA 1
ATOM 5282 C C . PHE B 1 196 ? 13.789 23.234 -1.582 1 96.5 196 PHE B C 1
ATOM 5284 O O . PHE B 1 196 ? 14.203 23.344 -0.428 1 96.5 196 PHE B O 1
ATOM 5291 N N . GLU B 1 197 ? 12.734 23.922 -2.043 1 97.81 197 GLU B N 1
ATOM 5292 C CA . GLU B 1 197 ? 11.852 24.734 -1.213 1 97.81 197 GLU B CA 1
ATOM 5293 C C . GLU B 1 197 ? 10.727 23.906 -0.607 1 97.81 197 GLU B C 1
ATOM 5295 O O . GLU B 1 197 ? 10.094 23.109 -1.306 1 97.81 197 GLU B O 1
ATOM 5300 N N . VAL B 1 198 ? 10.508 24.016 0.722 1 96.88 198 VAL B N 1
ATOM 5301 C CA . VAL B 1 198 ? 9.5 23.188 1.382 1 96.88 198 VAL B CA 1
ATOM 5302 C C . VAL B 1 198 ? 8.672 24.062 2.336 1 96.88 198 VAL B C 1
ATOM 5304 O O . VAL B 1 198 ? 8.281 23.594 3.414 1 96.88 198 VAL B O 1
ATOM 5307 N N . GLY B 1 199 ? 8.336 25.297 2.014 1 96.25 199 GLY B N 1
ATOM 5308 C CA . GLY B 1 199 ? 7.785 26.234 2.973 1 96.25 199 GLY B CA 1
ATOM 5309 C C . GLY B 1 199 ? 6.312 26.531 2.748 1 96.25 199 GLY B C 1
ATOM 5310 O O . GLY B 1 199 ? 5.816 27.594 3.123 1 96.25 199 GLY B O 1
ATOM 5311 N N . LEU B 1 200 ? 5.543 25.609 2.104 1 97.12 200 LEU B N 1
ATOM 5312 C CA . LEU B 1 200 ? 4.121 25.875 1.899 1 97.12 200 LEU B CA 1
ATOM 5313 C C . LEU B 1 200 ? 3.414 26.109 3.229 1 97.12 200 LEU B C 1
ATOM 5315 O O . LEU B 1 200 ? 2.6 27.016 3.35 1 97.12 200 LEU B O 1
ATOM 5319 N N . ARG B 1 201 ? 3.742 25.359 4.188 1 94.62 201 ARG B N 1
ATOM 5320 C CA . ARG B 1 201 ? 3.072 25.453 5.48 1 94.62 201 ARG B CA 1
ATOM 5321 C C . ARG B 1 201 ? 3.514 26.719 6.223 1 94.62 201 ARG B C 1
ATOM 5323 O O . ARG B 1 201 ? 2.871 27.125 7.191 1 94.62 201 ARG B O 1
ATOM 5330 N N . ALA B 1 202 ? 4.57 27.375 5.809 1 96.19 202 ALA B N 1
ATOM 5331 C CA . ALA B 1 202 ? 5.07 28.594 6.441 1 96.19 202 ALA B CA 1
ATOM 5332 C C . ALA B 1 202 ? 4.445 29.844 5.812 1 96.19 202 ALA B C 1
ATOM 5334 O O . ALA B 1 202 ? 4.539 30.938 6.367 1 96.19 202 ALA B O 1
ATOM 5335 N N . ALA B 1 203 ? 3.812 29.656 4.715 1 97.94 203 ALA B N 1
ATOM 5336 C CA . ALA B 1 203 ? 3.186 30.781 4.027 1 97.94 203 ALA B CA 1
ATOM 5337 C C . ALA B 1 203 ? 1.886 31.188 4.715 1 97.94 203 ALA B C 1
ATOM 5339 O O . ALA B 1 203 ? 1.25 30.375 5.391 1 97.94 203 ALA B O 1
ATOM 5340 N N . THR B 1 204 ? 1.534 32.438 4.535 1 97.69 204 THR B N 1
ATOM 5341 C CA . THR B 1 204 ? 0.268 32.938 5.062 1 97.69 204 THR B CA 1
ATOM 5342 C C . THR B 1 204 ? -0.872 32.656 4.086 1 97.69 204 THR B C 1
ATOM 5344 O O . THR B 1 204 ? -2.043 32.656 4.469 1 97.69 204 THR B O 1
ATOM 5347 N N . CYS B 1 205 ? -0.531 32.5 2.816 1 96.88 205 CYS B N 1
ATOM 5348 C CA . CYS B 1 205 ? -1.509 32.25 1.769 1 96.88 205 CYS B CA 1
ATOM 5349 C C . CYS B 1 205 ? -0.828 31.734 0.505 1 96.88 205 CYS B C 1
ATOM 5351 O O . CYS B 1 205 ? 0.401 31.734 0.411 1 96.88 205 CYS B O 1
ATOM 5353 N N . LEU B 1 206 ? -1.602 31.266 -0.421 1 96.81 206 LEU B N 1
ATOM 5354 C CA . LEU B 1 206 ? -1.081 30.656 -1.638 1 96.81 206 LEU B CA 1
ATOM 5355 C C . LEU B 1 206 ? -0.43 31.703 -2.539 1 96.81 206 LEU B C 1
ATOM 5357 O O . LEU B 1 206 ? 0.57 31.406 -3.203 1 96.81 206 LEU B O 1
ATOM 5361 N N . GLU B 1 207 ? -0.984 32.875 -2.572 1 97.75 207 GLU B N 1
ATOM 5362 C CA . GLU B 1 207 ? -0.407 33.906 -3.402 1 97.75 207 GLU B CA 1
ATOM 5363 C C . GLU B 1 207 ? 0.999 34.281 -2.932 1 97.75 207 GLU B C 1
ATOM 5365 O O . GLU B 1 207 ? 1.912 34.438 -3.746 1 97.75 207 GLU B O 1
ATOM 5370 N N . GLN B 1 208 ? 1.153 34.469 -1.67 1 98.38 208 GLN B N 1
ATOM 5371 C CA . GLN B 1 208 ? 2.477 34.719 -1.119 1 98.38 208 GLN B CA 1
ATOM 5372 C C . GLN B 1 208 ? 3.471 33.625 -1.515 1 98.38 208 GLN B C 1
ATOM 5374 O O . GLN B 1 208 ? 4.602 33.938 -1.908 1 98.38 208 GLN B O 1
ATOM 5379 N N . HIS B 1 209 ? 3.051 32.438 -1.33 1 98.56 209 HIS B N 1
ATOM 5380 C CA . HIS B 1 209 ? 3.943 31.312 -1.627 1 98.56 209 HIS B CA 1
ATOM 5381 C C . HIS B 1 209 ? 4.348 31.312 -3.098 1 98.56 209 HIS B C 1
ATOM 5383 O O . HIS B 1 209 ? 5.496 31 -3.428 1 98.56 209 HIS B O 1
ATOM 5389 N N . GLU B 1 210 ? 3.393 31.578 -3.953 1 98.5 210 GLU B N 1
ATOM 5390 C CA . GLU B 1 210 ? 3.695 31.625 -5.379 1 98.5 210 GLU B CA 1
ATOM 5391 C C . GLU B 1 210 ? 4.738 32.688 -5.691 1 98.5 210 GLU B C 1
ATOM 5393 O O . GLU B 1 210 ? 5.625 32.469 -6.516 1 98.5 210 GLU B O 1
ATOM 5398 N N . VAL B 1 211 ? 4.609 33.844 -5.074 1 98.75 211 VAL B N 1
ATOM 5399 C CA . VAL B 1 211 ? 5.594 34.906 -5.238 1 98.75 211 VAL B CA 1
ATOM 5400 C C . VAL B 1 211 ? 6.977 34.375 -4.84 1 98.75 211 VAL B C 1
ATOM 5402 O O . VAL B 1 211 ? 7.961 34.625 -5.547 1 98.75 211 VAL B O 1
ATOM 5405 N N . ALA B 1 212 ? 7.047 33.719 -3.746 1 98.81 212 ALA B N 1
ATOM 5406 C CA . ALA B 1 212 ? 8.312 33.188 -3.258 1 98.81 212 ALA B CA 1
ATOM 5407 C C . ALA B 1 212 ? 8.867 32.156 -4.227 1 98.81 212 ALA B C 1
ATOM 5409 O O . ALA B 1 212 ? 10.078 32.125 -4.484 1 98.81 212 ALA B O 1
ATOM 5410 N N . LEU B 1 213 ? 8.031 31.266 -4.73 1 98.81 213 LEU B N 1
ATOM 5411 C CA . LEU B 1 213 ? 8.461 30.219 -5.648 1 98.81 213 LEU B CA 1
ATOM 5412 C C . LEU B 1 213 ? 9.055 30.828 -6.918 1 98.81 213 LEU B C 1
ATOM 5414 O O . LEU B 1 213 ? 10.047 30.328 -7.453 1 98.81 213 LEU B O 1
ATOM 5418 N N . ARG B 1 214 ? 8.406 31.844 -7.438 1 98.81 214 ARG B N 1
ATOM 5419 C CA . ARG B 1 214 ? 8.945 32.531 -8.609 1 98.81 214 ARG B CA 1
ATOM 5420 C C . ARG B 1 214 ? 10.352 33.062 -8.336 1 98.81 214 ARG B C 1
ATOM 5422 O O . ARG B 1 214 ? 11.234 32.969 -9.188 1 98.81 214 ARG B O 1
ATOM 5429 N N . SER B 1 215 ? 10.547 33.656 -7.176 1 98.81 215 SER B N 1
ATOM 5430 C CA . SER B 1 215 ? 11.859 34.156 -6.793 1 98.81 215 SER B CA 1
ATOM 5431 C C . SER B 1 215 ? 12.875 33.031 -6.672 1 98.81 215 SER B C 1
ATOM 5433 O O . SER B 1 215 ? 14.039 33.188 -7.043 1 98.81 215 SER B O 1
ATOM 5435 N N . CYS B 1 216 ? 12.438 31.906 -6.078 1 98.81 216 CYS B N 1
ATOM 5436 C CA . CYS B 1 216 ? 13.297 30.719 -6.016 1 98.81 216 CYS B CA 1
ATOM 5437 C C . CYS B 1 216 ? 13.734 30.281 -7.41 1 98.81 216 CYS B C 1
ATOM 5439 O O . CYS B 1 216 ? 14.922 30.062 -7.648 1 98.81 216 CYS B O 1
ATOM 5441 N N . LYS B 1 217 ? 12.781 30.156 -8.297 1 98.62 217 LYS B N 1
ATOM 5442 C CA . LYS B 1 217 ? 13.055 29.766 -9.672 1 98.62 217 LYS B CA 1
ATOM 5443 C C . LYS B 1 217 ? 14.031 30.719 -10.344 1 98.62 217 LYS B C 1
ATOM 5445 O O . LYS B 1 217 ? 14.953 30.281 -11.047 1 98.62 217 LYS B O 1
ATOM 5450 N N . ASP B 1 218 ? 13.844 32 -10.133 1 98.5 218 ASP B N 1
ATOM 5451 C CA . ASP B 1 218 ? 14.727 33 -10.688 1 98.5 218 ASP B CA 1
ATOM 5452 C C . ASP B 1 218 ? 16.156 32.844 -10.164 1 98.5 218 ASP B C 1
ATOM 5454 O O . ASP B 1 218 ? 17.109 33.156 -10.859 1 98.5 218 ASP B O 1
ATOM 5458 N N . ALA B 1 219 ? 16.281 32.375 -8.961 1 98.56 219 ALA B N 1
ATOM 5459 C CA . ALA B 1 219 ? 17.594 32.156 -8.352 1 98.56 219 ALA B CA 1
ATOM 5460 C C . ALA B 1 219 ? 18.156 30.797 -8.727 1 98.56 219 ALA B C 1
ATOM 5462 O O . ALA B 1 219 ? 19.25 30.438 -8.305 1 98.56 219 ALA B O 1
ATOM 5463 N N . GLY B 1 220 ? 17.375 29.969 -9.461 1 98.44 220 GLY B N 1
ATOM 5464 C CA . GLY B 1 220 ? 17.859 28.703 -9.977 1 98.44 220 GLY B CA 1
ATOM 5465 C C . GLY B 1 220 ? 17.297 27.5 -9.242 1 98.44 220 GLY B C 1
ATOM 5466 O O . GLY B 1 220 ? 17.516 26.359 -9.648 1 98.44 220 GLY B O 1
ATOM 5467 N N . VAL B 1 221 ? 16.625 27.719 -8.148 1 98.69 221 VAL B N 1
ATOM 5468 C CA . VAL B 1 221 ? 16.016 26.625 -7.395 1 98.69 221 VAL B CA 1
ATOM 5469 C C . VAL B 1 221 ? 14.688 26.219 -8.031 1 98.69 221 VAL B C 1
ATOM 5471 O O . VAL B 1 221 ? 13.719 26.984 -7.988 1 98.69 221 VAL B O 1
ATOM 5474 N N . THR B 1 222 ? 14.609 25 -8.492 1 98.44 222 THR B N 1
ATOM 5475 C CA . THR B 1 222 ? 13.461 24.625 -9.305 1 98.44 222 THR B CA 1
ATOM 5476 C C . THR B 1 222 ? 12.68 23.484 -8.648 1 98.44 222 THR B C 1
ATOM 5478 O O . THR B 1 222 ? 11.789 22.891 -9.266 1 98.44 222 THR B O 1
ATOM 5481 N N . ARG B 1 223 ? 12.992 23.109 -7.461 1 98.06 223 ARG B N 1
ATOM 5482 C CA . ARG B 1 223 ? 12.312 22.031 -6.738 1 98.06 223 ARG B CA 1
ATOM 5483 C C . ARG B 1 223 ? 11.492 22.594 -5.582 1 98.06 223 ARG B C 1
ATOM 5485 O O . ARG B 1 223 ? 11.953 23.469 -4.848 1 98.06 223 ARG B O 1
ATOM 5492 N N . THR B 1 224 ? 10.305 22.141 -5.426 1 98.25 224 THR B N 1
ATOM 5493 C CA . THR B 1 224 ? 9.43 22.578 -4.352 1 98.25 224 THR B CA 1
ATOM 5494 C C . THR B 1 224 ? 8.531 21.438 -3.879 1 98.25 224 THR B C 1
ATOM 5496 O O . THR B 1 224 ? 8.219 20.531 -4.648 1 98.25 224 THR B O 1
ATOM 5499 N N . SER B 1 225 ? 8.141 21.469 -2.646 1 97.12 225 SER B N 1
ATOM 5500 C CA . SER B 1 225 ? 7.203 20.469 -2.129 1 97.12 225 SER B CA 1
ATOM 5501 C C . SER B 1 225 ? 5.77 20.797 -2.531 1 97.12 225 SER B C 1
ATOM 5503 O O . SER B 1 225 ? 4.891 19.938 -2.461 1 97.12 225 SER B O 1
ATOM 5505 N N . ASN B 1 226 ? 5.477 22.062 -2.865 1 98.06 226 ASN B N 1
ATOM 5506 C CA . ASN B 1 226 ? 4.148 22.5 -3.273 1 98.06 226 ASN B CA 1
ATOM 5507 C C . ASN B 1 226 ? 3.807 22.016 -4.68 1 98.06 226 ASN B C 1
ATOM 5509 O O . ASN B 1 226 ? 4.273 22.578 -5.668 1 98.06 226 ASN B O 1
ATOM 5513 N N . VAL B 1 227 ? 2.939 21.047 -4.758 1 98.19 227 VAL B N 1
ATOM 5514 C CA . VAL B 1 227 ? 2.664 20.391 -6.035 1 98.19 227 VAL B CA 1
ATOM 5515 C C . VAL B 1 227 ? 1.925 21.359 -6.957 1 98.19 227 VAL B C 1
ATOM 5517 O O . VAL B 1 227 ? 2.182 21.391 -8.164 1 98.19 227 VAL B O 1
ATOM 5520 N N . ASP B 1 228 ? 1 22.156 -6.422 1 97.81 228 ASP B N 1
ATOM 5521 C CA . ASP B 1 228 ? 0.275 23.141 -7.223 1 97.81 228 ASP B CA 1
ATOM 5522 C C . ASP B 1 228 ? 1.225 24.188 -7.785 1 97.81 228 ASP B C 1
ATOM 5524 O O . ASP B 1 228 ? 1.13 24.562 -8.961 1 97.81 228 ASP B O 1
ATOM 5528 N N . GLY B 1 229 ? 2.055 24.703 -6.922 1 97.94 229 GLY B N 1
ATOM 5529 C CA . GLY B 1 229 ? 3.061 25.656 -7.371 1 97.94 229 GLY B CA 1
ATOM 5530 C C . GLY B 1 229 ? 3.967 25.094 -8.453 1 97.94 229 GLY B C 1
ATOM 5531 O O . GLY B 1 229 ? 4.297 25.797 -9.414 1 97.94 229 GLY B O 1
ATOM 5532 N N . ALA B 1 230 ? 4.379 23.828 -8.281 1 98.44 230 ALA B N 1
ATOM 5533 C CA . ALA B 1 230 ? 5.211 23.188 -9.289 1 98.44 230 ALA B CA 1
ATOM 5534 C C . ALA B 1 230 ? 4.5 23.125 -10.641 1 98.44 230 ALA B C 1
ATOM 5536 O O . ALA B 1 230 ? 5.102 23.406 -11.68 1 98.44 230 ALA B O 1
ATOM 5537 N N . ALA B 1 231 ? 3.271 22.75 -10.602 1 98 231 ALA B N 1
ATOM 5538 C CA . ALA B 1 231 ? 2.484 22.656 -11.828 1 98 231 ALA B CA 1
ATOM 5539 C C . ALA B 1 231 ? 2.359 24.016 -12.516 1 98 231 ALA B C 1
ATOM 5541 O O . ALA B 1 231 ? 2.543 24.109 -13.727 1 98 231 ALA B O 1
ATOM 5542 N N . LYS B 1 232 ? 2.074 25.062 -11.812 1 97.62 232 LYS B N 1
ATOM 5543 C CA . LYS B 1 232 ? 1.836 26.391 -12.336 1 97.62 232 LYS B CA 1
ATOM 5544 C C . LYS B 1 232 ? 3.119 27 -12.898 1 97.62 232 LYS B C 1
ATOM 5546 O O . LYS B 1 232 ? 3.086 27.703 -13.906 1 97.62 232 LYS B O 1
ATOM 5551 N N . LEU B 1 233 ? 4.23 26.719 -12.258 1 98.44 233 LEU B N 1
ATOM 5552 C CA . LEU B 1 233 ? 5.449 27.453 -12.57 1 98.44 233 LEU B CA 1
ATOM 5553 C C . LEU B 1 233 ? 6.434 26.578 -13.344 1 98.44 233 LEU B C 1
ATOM 5555 O O . LEU B 1 233 ? 7.523 27.031 -13.695 1 98.44 233 LEU B O 1
ATOM 5559 N N . GLY B 1 234 ? 6.078 25.328 -13.586 1 97.88 234 GLY B N 1
ATOM 5560 C CA . GLY B 1 234 ? 6.98 24.422 -14.281 1 97.88 234 GLY B CA 1
ATOM 5561 C C . GLY B 1 234 ? 8.164 24 -13.43 1 97.88 234 GLY B C 1
ATOM 5562 O O . GLY B 1 234 ? 9.297 23.953 -13.914 1 97.88 234 GLY B O 1
ATOM 5563 N N . MET B 1 235 ? 8.008 23.891 -12.188 1 98.25 235 MET B N 1
ATOM 5564 C CA . MET B 1 235 ? 9.008 23.391 -11.258 1 98.25 235 MET B CA 1
ATOM 5565 C C . MET B 1 235 ? 8.844 21.891 -11.039 1 98.25 235 MET B C 1
ATOM 5567 O O . MET B 1 235 ? 7.969 21.266 -11.641 1 98.25 235 MET B O 1
ATOM 5571 N N . VAL B 1 236 ? 9.688 21.312 -10.281 1 97.44 236 VAL B N 1
ATOM 5572 C CA . VAL B 1 236 ? 9.648 19.891 -10 1 97.44 236 VAL B CA 1
ATOM 5573 C C . VAL B 1 236 ? 9.125 19.656 -8.586 1 97.44 236 VAL B C 1
ATOM 5575 O O . VAL B 1 236 ? 9.719 20.125 -7.609 1 97.44 236 VAL B O 1
ATOM 5578 N N . PRO B 1 237 ? 7.98 18.953 -8.477 1 97.12 237 PRO B N 1
ATOM 5579 C CA . PRO B 1 237 ? 7.508 18.625 -7.129 1 97.12 237 PRO B CA 1
ATOM 5580 C C . PRO B 1 237 ? 8.367 17.578 -6.438 1 97.12 237 PRO B C 1
ATOM 5582 O O . PRO B 1 237 ? 8.766 16.594 -7.066 1 97.12 237 PRO B O 1
ATOM 5585 N N . VAL B 1 238 ? 8.711 17.812 -5.172 1 93.25 238 VAL B N 1
ATOM 5586 C CA . VAL B 1 238 ? 9.516 16.875 -4.387 1 93.25 238 VAL B CA 1
ATOM 5587 C C . VAL B 1 238 ? 8.914 16.719 -2.99 1 93.25 238 VAL B C 1
ATOM 5589 O O . VAL B 1 238 ? 8.055 17.516 -2.592 1 93.25 238 VAL B O 1
ATOM 5592 N N . GLY B 1 239 ? 9.367 15.711 -2.332 1 87.75 239 GLY B N 1
ATOM 5593 C CA . GLY B 1 239 ? 8.953 15.469 -0.958 1 87.75 239 GLY B CA 1
ATOM 5594 C C . GLY B 1 239 ? 9.578 14.227 -0.356 1 87.75 239 GLY B C 1
ATOM 5595 O O . GLY B 1 239 ? 9.938 13.297 -1.078 1 87.75 239 GLY B O 1
ATOM 5596 N N . THR B 1 240 ? 9.719 14.227 0.871 1 89.12 240 THR B N 1
ATOM 5597 C CA . THR B 1 240 ? 10.258 13.078 1.587 1 89.12 240 THR B CA 1
ATOM 5598 C C . THR B 1 240 ? 9.148 12.32 2.312 1 89.12 240 THR B C 1
ATOM 5600 O O . THR B 1 240 ? 8.398 11.562 1.69 1 89.12 240 THR B O 1
ATOM 5603 N N . MET B 1 241 ? 9.016 12.469 3.602 1 93.06 241 MET B N 1
ATOM 5604 C CA . MET B 1 241 ? 7.941 11.906 4.406 1 93.06 241 MET B CA 1
ATOM 5605 C C . MET B 1 241 ? 7.754 12.695 5.699 1 93.06 241 MET B C 1
ATOM 5607 O O . MET B 1 241 ? 8.625 13.477 6.082 1 93.06 241 MET B O 1
ATOM 5611 N N . GLY B 1 242 ? 6.586 12.641 6.215 1 94.25 242 GLY B N 1
ATOM 5612 C CA . GLY B 1 242 ? 6.328 13.242 7.512 1 94.25 242 GLY B CA 1
ATOM 5613 C C . GLY B 1 242 ? 6.305 12.234 8.648 1 94.25 242 GLY B C 1
ATOM 5614 O O . GLY B 1 242 ? 6.27 11.023 8.406 1 94.25 242 GLY B O 1
ATOM 5615 N N . HIS B 1 243 ? 6.336 12.766 9.844 1 93.69 243 HIS B N 1
ATOM 5616 C CA . HIS B 1 243 ? 6.309 11.93 11.031 1 93.69 243 HIS B CA 1
ATOM 5617 C C . HIS B 1 243 ? 5.035 11.094 11.094 1 93.69 243 HIS B C 1
ATOM 5619 O O . HIS B 1 243 ? 5.039 9.984 11.617 1 93.69 243 HIS B O 1
ATOM 5625 N N . GLU B 1 244 ? 3.971 11.648 10.602 1 96.44 244 GLU B N 1
ATOM 5626 C CA . GLU B 1 244 ? 2.688 10.945 10.617 1 96.44 244 GLU B CA 1
ATOM 5627 C C . GLU B 1 244 ? 2.797 9.578 9.953 1 96.44 244 GLU B C 1
ATOM 5629 O O . GLU B 1 244 ? 2.141 8.625 10.367 1 96.44 244 GLU B O 1
ATOM 5634 N N . HIS B 1 245 ? 3.58 9.484 8.891 1 96.62 245 HIS B N 1
ATOM 5635 C CA . HIS B 1 245 ? 3.756 8.219 8.195 1 96.62 245 HIS B CA 1
ATOM 5636 C C . HIS B 1 245 ? 4.367 7.164 9.117 1 96.62 245 HIS B C 1
ATOM 5638 O O . HIS B 1 245 ? 3.883 6.031 9.18 1 96.62 245 HIS B O 1
ATOM 5644 N N . ILE B 1 246 ? 5.414 7.535 9.805 1 94.62 246 ILE B N 1
ATOM 5645 C CA . ILE B 1 246 ? 6.121 6.621 10.695 1 94.62 246 ILE B CA 1
ATOM 5646 C C . ILE B 1 246 ? 5.227 6.258 11.875 1 94.62 246 ILE B C 1
ATOM 5648 O O . ILE B 1 246 ? 5.188 5.098 12.297 1 94.62 246 ILE B O 1
ATOM 5652 N N . GLN B 1 247 ? 4.516 7.227 12.367 1 93.31 247 GLN B N 1
ATOM 5653 C CA . GLN B 1 247 ? 3.58 6.977 13.453 1 93.31 247 GLN B CA 1
ATOM 5654 C C . GLN B 1 247 ? 2.492 5.992 13.031 1 93.31 247 GLN B C 1
ATOM 5656 O O . GLN B 1 247 ? 2.078 5.141 13.82 1 93.31 247 GLN B O 1
ATOM 5661 N N . ARG B 1 248 ? 2.025 6.109 11.852 1 93.62 248 ARG B N 1
ATOM 5662 C CA . ARG B 1 248 ? 1.009 5.215 11.305 1 93.62 248 ARG B CA 1
ATOM 5663 C C . ARG B 1 248 ? 1.467 3.762 11.367 1 93.62 248 ARG B C 1
ATOM 5665 O O . ARG B 1 248 ? 0.665 2.861 11.625 1 93.62 248 ARG B O 1
ATOM 5672 N N . TYR B 1 249 ? 2.668 3.525 11.102 1 92.12 249 TYR B N 1
ATOM 5673 C CA . TYR B 1 249 ? 3.205 2.17 11.047 1 92.12 249 TYR B CA 1
ATOM 5674 C C . TYR B 1 249 ? 3.656 1.702 12.422 1 92.12 249 TYR B C 1
ATOM 5676 O O . TYR B 1 249 ? 3.723 0.5 12.688 1 92.12 249 TYR B O 1
ATOM 5684 N N . GLY B 1 250 ? 4.051 2.654 13.297 1 88 250 GLY B N 1
ATOM 5685 C CA . GLY B 1 250 ? 4.465 2.332 14.656 1 88 250 GLY B CA 1
ATOM 5686 C C . GLY B 1 250 ? 5.914 1.897 14.75 1 88 250 GLY B C 1
ATOM 5687 O O . GLY B 1 250 ? 6.395 1.559 15.836 1 88 250 GLY B O 1
ATOM 5688 N N . SER B 1 251 ? 6.621 1.866 13.586 1 88.75 251 SER B N 1
ATOM 5689 C CA . SER B 1 251 ? 8.039 1.546 13.547 1 88.75 251 SER B CA 1
ATOM 5690 C C . SER B 1 251 ? 8.719 2.188 12.344 1 88.75 251 SER B C 1
ATOM 5692 O O . SER B 1 251 ? 8.125 2.289 11.273 1 88.75 251 SER B O 1
ATOM 5694 N N . ASP B 1 252 ? 9.969 2.533 12.57 1 93.31 252 ASP B N 1
ATOM 5695 C CA . ASP B 1 252 ? 10.75 3.133 11.492 1 93.31 252 ASP B CA 1
ATOM 5696 C C . ASP B 1 252 ? 10.922 2.16 10.328 1 93.31 252 ASP B C 1
ATOM 5698 O O . ASP B 1 252 ? 10.695 2.521 9.172 1 93.31 252 ASP B O 1
ATOM 5702 N N . GLU B 1 253 ? 11.273 0.958 10.656 1 92.44 253 GLU B N 1
ATOM 5703 C CA . GLU B 1 253 ? 11.555 -0.031 9.625 1 92.44 253 GLU B CA 1
ATOM 5704 C C . GLU B 1 253 ? 10.336 -0.256 8.734 1 92.44 253 GLU B C 1
ATOM 5706 O O . GLU B 1 253 ? 10.453 -0.238 7.504 1 92.44 253 GLU B O 1
ATOM 5711 N N . ALA B 1 254 ? 9.195 -0.495 9.367 1 91.31 254 ALA B N 1
ATOM 5712 C CA . ALA B 1 254 ? 7.973 -0.751 8.617 1 91.31 254 ALA B CA 1
ATOM 5713 C C . ALA B 1 254 ? 7.59 0.456 7.762 1 91.31 254 ALA B C 1
ATOM 5715 O O . ALA B 1 254 ? 7.184 0.305 6.605 1 91.31 254 ALA B O 1
ATOM 5716 N N . ALA B 1 255 ? 7.703 1.606 8.32 1 95.12 255 ALA B N 1
ATOM 5717 C CA . ALA B 1 255 ? 7.359 2.836 7.613 1 95.12 255 ALA B CA 1
ATOM 5718 C C . ALA B 1 255 ? 8.297 3.064 6.426 1 95.12 255 ALA B C 1
ATOM 5720 O O . ALA B 1 255 ? 7.844 3.43 5.34 1 95.12 255 ALA B O 1
ATOM 5721 N N . PHE B 1 256 ? 9.617 2.885 6.652 1 96.31 256 PHE B N 1
ATOM 5722 C CA . PHE B 1 256 ? 10.609 3.084 5.605 1 96.31 256 PHE B CA 1
ATOM 5723 C C . PHE B 1 256 ? 10.414 2.082 4.477 1 96.31 256 PHE B C 1
ATOM 5725 O O . PHE B 1 256 ? 10.484 2.443 3.299 1 96.31 256 PHE B O 1
ATOM 5732 N N . ARG B 1 257 ? 10.125 0.863 4.832 1 92.12 257 ARG B N 1
ATOM 5733 C CA . ARG B 1 257 ? 9.883 -0.172 3.832 1 92.12 257 ARG B CA 1
ATOM 5734 C C . ARG B 1 257 ? 8.664 0.157 2.98 1 92.12 257 ARG B C 1
ATOM 5736 O O . ARG B 1 257 ? 8.672 -0.067 1.769 1 92.12 257 ARG B O 1
ATOM 5743 N N . ALA B 1 258 ? 7.621 0.576 3.631 1 92.5 258 ALA B N 1
ATOM 5744 C CA . ALA B 1 258 ? 6.41 0.95 2.906 1 92.5 258 ALA B CA 1
ATOM 5745 C C . ALA B 1 258 ? 6.691 2.064 1.902 1 92.5 258 ALA B C 1
ATOM 5747 O O . ALA B 1 258 ? 6.191 2.037 0.776 1 92.5 258 ALA B O 1
ATOM 5748 N N . MET B 1 259 ? 7.465 3.031 2.33 1 94.06 259 MET B N 1
ATOM 5749 C CA . MET B 1 259 ? 7.805 4.129 1.43 1 94.06 259 MET B CA 1
ATOM 5750 C C . MET B 1 259 ? 8.648 3.635 0.261 1 94.06 259 MET B C 1
ATOM 5752 O O . MET B 1 259 ? 8.453 4.062 -0.877 1 94.06 259 MET B O 1
ATOM 5756 N N . ARG B 1 260 ? 9.602 2.814 0.518 1 91.75 260 ARG B N 1
ATOM 5757 C CA . ARG B 1 260 ? 10.445 2.252 -0.531 1 91.75 260 ARG B CA 1
ATOM 5758 C C . ARG B 1 260 ? 9.602 1.512 -1.569 1 91.75 260 ARG B C 1
ATOM 5760 O O . ARG B 1 260 ? 9.922 1.531 -2.76 1 91.75 260 ARG B O 1
ATOM 5767 N N . GLU B 1 261 ? 8.547 0.859 -1.123 1 89.06 261 GLU B N 1
ATOM 5768 C CA . GLU B 1 261 ? 7.664 0.127 -2.023 1 89.06 261 GLU B CA 1
ATOM 5769 C C . GLU B 1 261 ? 6.941 1.073 -2.979 1 89.06 261 GLU B C 1
ATOM 5771 O O . GLU B 1 261 ? 6.621 0.7 -4.109 1 89.06 261 GLU B O 1
ATOM 5776 N N . ARG B 1 262 ? 6.703 2.26 -2.533 1 87.94 262 ARG B N 1
ATOM 5777 C CA . ARG B 1 262 ? 5.922 3.221 -3.309 1 87.94 262 ARG B CA 1
ATOM 5778 C C . ARG B 1 262 ? 6.832 4.113 -4.148 1 87.94 262 ARG B C 1
ATOM 5780 O O . ARG B 1 262 ? 6.461 4.531 -5.246 1 87.94 262 ARG B O 1
ATOM 5787 N N . ARG B 1 263 ? 7.977 4.359 -3.594 1 88.56 263 ARG B N 1
ATOM 5788 C CA . ARG B 1 263 ? 8.93 5.242 -4.266 1 88.56 263 ARG B CA 1
ATOM 5789 C C . ARG B 1 263 ? 10.32 4.625 -4.297 1 88.56 263 ARG B C 1
ATOM 5791 O O . ARG B 1 263 ? 11.266 5.18 -3.73 1 88.56 263 ARG B O 1
ATOM 5798 N N . PRO B 1 264 ? 10.453 3.619 -5.09 1 86.19 264 PRO B N 1
ATOM 5799 C CA . PRO B 1 264 ? 11.734 2.9 -5.043 1 86.19 264 PRO B CA 1
ATOM 5800 C C . PRO B 1 264 ? 12.898 3.732 -5.574 1 86.19 264 PRO B C 1
ATOM 5802 O O . PRO B 1 264 ? 14.047 3.506 -5.188 1 86.19 264 PRO B O 1
ATOM 5805 N N . GLN B 1 265 ? 12.711 4.664 -6.441 1 77.94 265 GLN B N 1
ATOM 5806 C CA . GLN B 1 265 ? 13.797 5.43 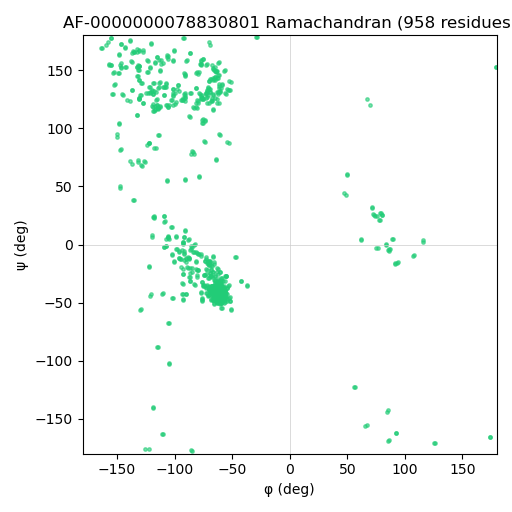-7.043 1 77.94 265 GLN B CA 1
ATOM 5807 C C . GLN B 1 265 ? 14.156 6.641 -6.188 1 77.94 265 GLN B C 1
ATOM 5809 O O . GLN B 1 265 ? 15.203 7.262 -6.391 1 77.94 265 GLN B O 1
ATOM 5814 N N . ARG B 1 266 ? 13.344 6.961 -5.234 1 79.06 266 ARG B N 1
ATOM 5815 C CA . ARG B 1 266 ? 13.547 8.18 -4.461 1 79.06 266 ARG B CA 1
ATOM 5816 C C . ARG B 1 266 ? 13.078 8.008 -3.021 1 79.06 266 ARG B C 1
ATOM 5818 O O . ARG B 1 266 ? 12.328 8.836 -2.502 1 79.06 266 ARG B O 1
ATOM 5825 N N . SER B 1 267 ? 13.562 6.926 -2.451 1 89 267 SER B N 1
ATOM 5826 C CA . SER B 1 267 ? 13.086 6.727 -1.087 1 89 267 SER B CA 1
ATOM 5827 C C . SER B 1 267 ? 13.836 7.617 -0.103 1 89 267 SER B C 1
ATOM 5829 O O . SER B 1 267 ? 15.055 7.781 -0.214 1 89 267 SER B O 1
ATOM 5831 N N . SER B 1 268 ? 13.148 8.297 0.706 1 94.06 268 SER B N 1
ATOM 5832 C CA . SER B 1 268 ? 13.703 9.172 1.732 1 94.06 268 SER B CA 1
ATOM 5833 C C . SER B 1 268 ? 13.195 8.789 3.119 1 94.06 268 SER B C 1
ATOM 5835 O O . SER B 1 268 ? 11.992 8.594 3.311 1 94.06 268 SER B O 1
ATOM 5837 N N . TYR B 1 269 ? 14.125 8.648 4.047 1 96.38 269 TYR B N 1
ATOM 5838 C CA . TYR B 1 269 ? 13.773 8.148 5.375 1 96.38 269 TYR B CA 1
ATOM 5839 C C . TYR B 1 269 ? 13.984 9.227 6.434 1 96.38 269 TYR B C 1
ATOM 5841 O O . TYR B 1 269 ? 15.102 9.727 6.602 1 96.38 269 TYR B O 1
ATOM 5849 N N . LEU B 1 270 ? 12.898 9.617 7.109 1 95.81 270 LEU B N 1
ATOM 5850 C CA . LEU B 1 270 ? 12.945 10.562 8.219 1 95.81 270 LEU B CA 1
ATOM 5851 C C . LEU B 1 270 ? 13.383 9.875 9.508 1 95.81 270 LEU B C 1
ATOM 5853 O O . LEU B 1 270 ? 12.68 8.992 10.008 1 95.81 270 LEU B O 1
ATOM 5857 N N . LEU B 1 271 ? 14.391 10.305 10.141 1 93.5 271 LEU B N 1
ATOM 5858 C CA . LEU B 1 271 ? 15.133 9.484 11.086 1 93.5 271 LEU B CA 1
ATOM 5859 C C . LEU B 1 271 ? 14.633 9.703 12.516 1 93.5 271 LEU B C 1
ATOM 5861 O O . LEU B 1 271 ? 14.891 8.883 13.398 1 93.5 271 LEU B O 1
ATOM 5865 N N . ASP B 1 272 ? 13.844 10.727 12.742 1 88.62 272 ASP B N 1
ATOM 5866 C CA . ASP B 1 272 ? 13.797 11.18 14.125 1 88.62 272 ASP B CA 1
ATOM 5867 C C . ASP B 1 272 ? 12.383 11.047 14.703 1 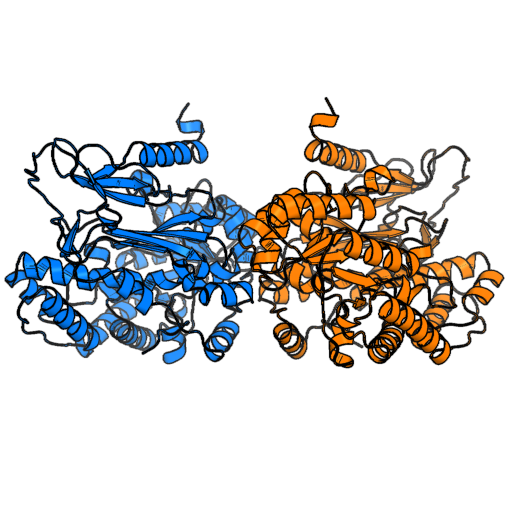88.62 272 ASP B C 1
ATOM 5869 O O . ASP B 1 272 ? 12.016 11.773 15.617 1 88.62 272 ASP B O 1
ATOM 5873 N N . THR B 1 273 ? 11.594 10.227 14.219 1 86.25 273 THR B N 1
ATOM 5874 C CA . THR B 1 273 ? 10.242 10.109 14.75 1 86.25 273 THR B CA 1
ATOM 5875 C C . THR B 1 273 ? 10.258 9.461 16.141 1 86.25 273 THR B C 1
ATOM 5877 O O . THR B 1 273 ? 9.602 9.945 17.062 1 86.25 273 THR B O 1
ATOM 5880 N N . PHE B 1 274 ? 11 8.445 16.328 1 84.94 274 PHE B N 1
ATOM 5881 C CA . PHE B 1 274 ? 11.133 7.789 17.625 1 84.94 274 PHE B CA 1
ATOM 5882 C C . PHE B 1 274 ? 12.469 8.125 18.266 1 84.94 274 PHE B C 1
ATOM 5884 O O . PHE B 1 274 ? 12.523 8.836 19.266 1 84.94 274 PHE B O 1
ATOM 5891 N N . ASP B 1 275 ? 13.469 7.625 17.625 1 83.38 275 ASP B N 1
ATOM 5892 C CA . ASP B 1 275 ? 14.844 7.949 18.016 1 83.38 275 ASP B CA 1
ATOM 5893 C C . ASP B 1 275 ? 15.797 7.824 16.828 1 83.38 275 ASP B C 1
ATOM 5895 O O . ASP B 1 275 ? 15.844 6.777 16.172 1 83.38 275 ASP B O 1
ATOM 5899 N N . THR B 1 276 ? 16.547 8.859 16.656 1 89.06 276 THR B N 1
ATOM 5900 C CA . THR B 1 276 ? 17.391 8.906 15.469 1 89.06 276 THR B CA 1
ATOM 5901 C C . THR B 1 276 ? 18.469 7.828 15.531 1 89.06 276 THR B C 1
ATOM 5903 O O . THR B 1 276 ? 18.672 7.094 14.562 1 89.06 276 THR B O 1
ATOM 5906 N N . LEU B 1 277 ? 19.156 7.707 16.641 1 88.06 277 LEU B N 1
ATOM 5907 C CA . LEU B 1 277 ? 20.375 6.895 16.734 1 88.06 277 LEU B CA 1
ATOM 5908 C C . LEU B 1 277 ? 20.016 5.422 16.938 1 88.06 277 LEU B C 1
ATOM 5910 O O . LEU B 1 277 ? 20.672 4.547 16.359 1 88.06 277 LEU B O 1
ATOM 5914 N N . THR B 1 278 ? 18.953 5.145 17.656 1 86.62 278 THR B N 1
ATOM 5915 C CA . THR B 1 278 ? 18.719 3.758 18.047 1 86.62 278 THR B CA 1
ATOM 5916 C C . THR B 1 278 ? 17.672 3.117 17.141 1 86.62 278 THR B C 1
ATOM 5918 O O . THR B 1 278 ? 17.531 1.893 17.094 1 86.62 278 THR B O 1
ATOM 5921 N N . SER B 1 279 ? 16.984 3.904 16.422 1 89.5 279 SER B N 1
ATOM 5922 C CA . SER B 1 279 ? 15.914 3.334 15.609 1 89.5 279 SER B CA 1
ATOM 5923 C C . SER B 1 279 ? 16.016 3.809 14.164 1 89.5 279 SER B C 1
ATOM 5925 O O . SER B 1 279 ? 16.188 3 13.25 1 89.5 279 SER B O 1
ATOM 5927 N N . GLY B 1 280 ? 16.016 5.117 13.977 1 93.5 280 GLY B N 1
ATOM 5928 C CA . GLY B 1 280 ? 15.969 5.688 12.641 1 93.5 280 GLY B CA 1
ATOM 5929 C C . GLY B 1 280 ? 17.125 5.262 11.766 1 93.5 280 GLY B C 1
ATOM 5930 O O . GLY B 1 280 ? 16.938 4.66 10.703 1 93.5 280 GLY B O 1
ATOM 5931 N N . ILE B 1 281 ? 18.312 5.484 12.258 1 95.12 281 ILE B N 1
ATOM 5932 C CA . ILE B 1 281 ? 19.516 5.215 11.484 1 95.12 281 ILE B CA 1
ATOM 5933 C C . ILE B 1 281 ? 19.656 3.711 11.258 1 95.12 281 ILE B C 1
ATOM 5935 O O . ILE B 1 281 ? 19.844 3.262 10.117 1 95.12 281 ILE B O 1
ATOM 5939 N N . PRO B 1 282 ? 19.516 2.883 12.281 1 94.25 282 PRO B N 1
ATOM 5940 C CA . PRO B 1 282 ? 19.625 1.44 12.047 1 94.25 282 PRO B CA 1
ATOM 5941 C C . PRO B 1 282 ? 18.609 0.931 11.031 1 94.25 282 PRO B C 1
ATOM 5943 O O . PRO B 1 282 ? 18.953 0.137 10.148 1 94.25 282 PRO B O 1
ATOM 5946 N N . ALA B 1 283 ? 17.406 1.338 11.094 1 94.81 283 ALA B N 1
ATOM 5947 C CA . ALA B 1 283 ? 16.359 0.9 10.172 1 94.81 283 ALA B CA 1
ATOM 5948 C C . ALA B 1 283 ? 16.656 1.35 8.75 1 94.81 283 ALA B C 1
ATOM 5950 O O . ALA B 1 283 ? 16.516 0.572 7.801 1 94.81 283 ALA B O 1
ATOM 5951 N N . ALA B 1 284 ? 17.078 2.602 8.625 1 96.44 284 ALA B N 1
ATOM 5952 C CA . ALA B 1 284 ? 17.391 3.145 7.305 1 96.44 284 ALA B CA 1
ATOM 5953 C C . ALA B 1 284 ? 18.547 2.398 6.664 1 96.44 284 ALA B C 1
ATOM 5955 O O . ALA B 1 284 ? 18.484 2.016 5.496 1 96.44 284 ALA B O 1
ATOM 5956 N N . PHE B 1 285 ? 19.562 2.172 7.43 1 96.06 285 PHE B N 1
ATOM 5957 C CA . PHE B 1 285 ? 20.781 1.574 6.883 1 96.06 285 PHE B CA 1
ATOM 5958 C C . PHE B 1 285 ? 20.562 0.101 6.562 1 96.06 285 PHE B C 1
ATOM 5960 O O . PHE B 1 285 ? 21.125 -0.422 5.598 1 96.06 285 PHE B O 1
ATOM 5967 N N . GLN B 1 286 ? 19.781 -0.55 7.363 1 92.38 286 GLN B N 1
ATOM 5968 C CA . GLN B 1 286 ? 19.406 -1.922 7.031 1 92.38 286 GLN B CA 1
ATOM 5969 C C . GLN B 1 286 ? 18.734 -1.992 5.664 1 92.38 286 GLN B C 1
ATOM 5971 O O . GLN B 1 286 ? 19.078 -2.84 4.84 1 92.38 286 GLN B O 1
ATOM 5976 N N . LEU B 1 287 ? 17.828 -1.144 5.426 1 91.25 287 LEU B N 1
ATOM 5977 C CA . LEU B 1 287 ? 17.109 -1.129 4.16 1 91.25 287 LEU B CA 1
ATOM 5978 C C . LEU B 1 287 ? 18.031 -0.75 3.008 1 91.25 287 LEU B C 1
ATOM 5980 O O . LEU B 1 287 ? 17.953 -1.332 1.924 1 91.25 287 LEU B O 1
ATOM 5984 N N . ILE B 1 288 ? 18.875 0.24 3.221 1 93.25 288 ILE B N 1
ATOM 5985 C CA . ILE B 1 288 ? 19.797 0.714 2.188 1 93.25 288 ILE B CA 1
ATOM 5986 C C . ILE B 1 288 ? 20.75 -0.406 1.794 1 93.25 288 ILE B C 1
ATOM 5988 O O . ILE B 1 288 ? 21.094 -0.561 0.617 1 93.25 288 ILE B O 1
ATOM 5992 N N . GLN B 1 289 ? 21.109 -1.153 2.742 1 90.81 289 GLN B N 1
ATOM 5993 C CA . GLN B 1 289 ? 22.031 -2.252 2.488 1 90.81 289 GLN B CA 1
ATOM 5994 C C . GLN B 1 289 ? 21.391 -3.336 1.639 1 90.81 289 GLN B C 1
ATOM 5996 O O . GLN B 1 289 ? 22.078 -4.09 0.949 1 90.81 289 GLN B O 1
ATOM 6001 N N . GLU B 1 290 ? 20.094 -3.416 1.749 1 83.81 290 GLU B N 1
ATOM 6002 C CA . GLU B 1 290 ? 19.406 -4.402 0.931 1 83.81 290 GLU B CA 1
ATOM 6003 C C . GLU B 1 290 ? 19.594 -4.113 -0.557 1 83.81 290 GLU B C 1
ATOM 6005 O O . GLU B 1 290 ? 19.594 -5.035 -1.376 1 83.81 290 GLU B O 1
ATOM 6010 N N . GLU B 1 291 ? 19.703 -2.838 -0.909 1 82.81 291 GLU B N 1
ATOM 6011 C CA . GLU B 1 291 ? 19.953 -2.391 -2.277 1 82.81 291 GLU B CA 1
ATOM 6012 C C . GLU B 1 291 ? 20.797 -1.119 -2.299 1 82.81 291 GLU B C 1
ATOM 6014 O O . GLU B 1 291 ? 20.281 -0.033 -2.578 1 82.81 291 GLU B O 1
ATOM 6019 N N . PRO B 1 292 ? 21.984 -1.291 -2.186 1 79.44 292 PRO B N 1
ATOM 6020 C CA . PRO B 1 292 ? 22.859 -0.126 -2.039 1 79.44 292 PRO B CA 1
ATOM 6021 C C . PRO B 1 292 ? 22.875 0.755 -3.287 1 79.44 292 PRO B C 1
ATOM 6023 O O . PRO B 1 292 ? 23.203 1.941 -3.203 1 79.44 292 PRO B O 1
ATOM 6026 N N . GLY B 1 293 ? 22.422 0.246 -4.422 1 76.69 293 GLY B N 1
ATOM 6027 C CA . GLY B 1 293 ? 22.484 1.005 -5.66 1 76.69 293 GLY B CA 1
ATOM 6028 C C . GLY B 1 293 ? 21.312 1.946 -5.852 1 76.69 293 GLY B C 1
ATOM 6029 O O . GLY B 1 293 ? 21.312 2.775 -6.762 1 76.69 293 GLY B O 1
ATOM 6030 N N . ASN B 1 294 ? 20.266 2.045 -4.984 1 78.81 294 ASN B N 1
ATOM 6031 C CA . ASN B 1 294 ? 19.031 2.805 -5.172 1 78.81 294 ASN B CA 1
ATOM 6032 C C . ASN B 1 294 ? 19.188 4.246 -4.699 1 78.81 294 ASN B C 1
ATOM 6034 O O . ASN B 1 294 ? 18.297 5.07 -4.898 1 78.81 294 ASN B O 1
ATOM 6038 N N . ASN B 1 295 ? 20.297 4.715 -4.297 1 82.94 295 ASN B N 1
ATOM 6039 C CA . ASN B 1 295 ? 20.531 6.082 -3.84 1 82.94 295 ASN B CA 1
ATOM 6040 C C . ASN B 1 295 ? 19.469 6.539 -2.855 1 82.94 295 ASN B C 1
ATOM 6042 O O . ASN B 1 295 ? 18.859 7.602 -3.031 1 82.94 295 ASN B O 1
ATOM 6046 N N . ASP B 1 296 ? 19.062 5.844 -1.926 1 91.81 296 ASP B N 1
ATOM 6047 C CA . ASP B 1 296 ? 18.125 6.223 -0.87 1 91.81 296 ASP B CA 1
ATOM 6048 C C . ASP B 1 296 ? 18.625 7.441 -0.101 1 91.81 296 ASP B C 1
ATOM 6050 O O . ASP B 1 296 ? 19.828 7.699 -0.057 1 91.81 296 ASP B O 1
ATOM 6054 N N . SER B 1 297 ? 17.734 8.203 0.372 1 95.81 297 SER B N 1
ATOM 6055 C CA . SER B 1 297 ? 18.109 9.375 1.155 1 95.81 297 SER B CA 1
ATOM 6056 C C . SER B 1 297 ? 17.688 9.227 2.611 1 95.81 297 SER B C 1
ATOM 6058 O O . SER B 1 297 ? 16.734 8.5 2.916 1 95.81 297 SER B O 1
ATOM 6060 N N . ILE B 1 298 ? 18.438 9.828 3.488 1 96.62 298 ILE B N 1
ATOM 6061 C CA . ILE B 1 298 ? 18.094 9.953 4.902 1 96.62 298 ILE B CA 1
ATOM 6062 C C . ILE B 1 298 ? 17.969 11.43 5.273 1 96.62 298 ILE B C 1
ATOM 6064 O O . ILE B 1 298 ? 18.734 12.273 4.793 1 96.62 298 ILE B O 1
ATOM 6068 N N . ARG B 1 299 ? 16.969 11.75 6.066 1 96 299 ARG B N 1
ATOM 6069 C CA . ARG B 1 299 ? 16.672 13.148 6.371 1 96 299 ARG B CA 1
ATOM 6070 C C . ARG B 1 299 ? 16.859 13.43 7.859 1 96 299 ARG B C 1
ATOM 6072 O O . ARG B 1 299 ? 16.344 12.688 8.703 1 96 299 ARG B O 1
ATOM 6079 N N . PHE B 1 300 ? 17.562 14.484 8.062 1 91.94 300 PHE B N 1
ATOM 6080 C CA . PHE B 1 300 ? 17.75 15.031 9.398 1 91.94 300 PHE B CA 1
ATOM 6081 C C . PHE B 1 300 ? 16.812 16.203 9.648 1 91.94 300 PHE B C 1
ATOM 6083 O O . PHE B 1 300 ? 16.875 17.203 8.938 1 91.94 300 PHE B O 1
ATOM 6090 N N . ASP B 1 301 ? 15.984 16.062 10.672 1 87.56 301 ASP B N 1
ATOM 6091 C CA . ASP B 1 301 ? 14.945 17.078 10.867 1 87.56 301 ASP B CA 1
ATOM 6092 C C . ASP B 1 301 ? 15.094 17.734 12.234 1 87.56 301 ASP B C 1
ATOM 6094 O O . ASP B 1 301 ? 14.938 18.953 12.359 1 87.56 301 ASP B O 1
ATOM 6098 N N . SER B 1 302 ? 15.359 16.953 13.242 1 82.38 302 SER B N 1
ATOM 6099 C CA . SER B 1 302 ? 15.391 17.531 14.586 1 82.38 302 SER B CA 1
ATOM 6100 C C . SER B 1 302 ? 16.578 17.016 15.383 1 82.38 302 SER B C 1
ATOM 6102 O O . SER B 1 302 ? 17.312 16.141 14.914 1 82.38 302 SER B O 1
ATOM 6104 N N . GLY B 1 303 ? 16.781 17.719 16.469 1 79.88 303 GLY B N 1
ATOM 6105 C CA . GLY B 1 303 ? 17.891 17.328 17.328 1 79.88 303 GLY B CA 1
ATOM 6106 C C . GLY B 1 303 ? 19.219 17.938 16.906 1 79.88 303 GLY B C 1
ATOM 6107 O O . GLY B 1 303 ? 19.25 18.938 16.203 1 79.88 303 GLY B O 1
ATOM 6108 N N . ASN B 1 304 ? 20.172 17.438 17.5 1 86.69 304 ASN B N 1
ATOM 6109 C CA . ASN B 1 304 ? 21.516 17.859 17.125 1 86.69 304 ASN B CA 1
ATOM 6110 C C . ASN B 1 304 ? 21.938 17.281 15.781 1 86.69 304 ASN B C 1
ATOM 6112 O O . ASN B 1 304 ? 22.656 16.281 15.727 1 86.69 304 ASN B O 1
ATOM 6116 N N . LYS B 1 305 ? 21.609 18 14.773 1 90.81 305 LYS B N 1
ATOM 6117 C CA . LYS B 1 305 ? 21.781 17.516 13.406 1 90.81 305 LYS B CA 1
ATOM 6118 C C . LYS B 1 305 ? 23.266 17.281 13.094 1 90.81 305 LYS B C 1
ATOM 6120 O O . LYS B 1 305 ? 23.594 16.359 12.344 1 90.81 305 LYS B O 1
ATOM 6125 N N . LYS B 1 306 ? 24.109 18.141 13.703 1 91.06 306 LYS B N 1
ATOM 6126 C CA . LYS B 1 306 ? 25.531 17.984 13.438 1 91.06 306 LYS B CA 1
ATOM 6127 C C . LYS B 1 306 ? 26.047 16.641 13.961 1 91.06 306 LYS B C 1
ATOM 6129 O O . LYS B 1 306 ? 26.734 15.906 13.25 1 91.06 306 LYS B O 1
ATOM 6134 N N . LEU B 1 307 ? 25.719 16.359 15.164 1 91.31 307 LEU B N 1
ATOM 6135 C CA . LEU B 1 307 ? 26.141 15.102 15.766 1 91.31 307 LEU B CA 1
ATOM 6136 C C . LEU B 1 307 ? 25.516 13.922 15.031 1 91.31 307 LEU B C 1
ATOM 6138 O O . LEU B 1 307 ? 26.188 12.906 14.805 1 91.31 307 LEU B O 1
ATOM 6142 N N . GLN B 1 308 ? 24.266 14.055 14.75 1 92.5 308 GLN B N 1
ATOM 6143 C CA . GLN B 1 308 ? 23.578 13 14.031 1 92.5 308 GLN B CA 1
ATOM 6144 C C . GLN B 1 308 ? 24.188 12.766 12.656 1 92.5 308 GLN B C 1
ATOM 6146 O O . GLN B 1 308 ? 24.344 11.625 12.227 1 92.5 308 GLN B O 1
ATOM 6151 N N . TYR B 1 309 ? 24.484 13.828 12.016 1 94.12 309 TYR B N 1
ATOM 6152 C CA . TYR B 1 309 ? 25.109 13.797 10.695 1 94.12 309 TYR B CA 1
ATOM 6153 C C . TYR B 1 309 ? 26.438 13.07 10.742 1 94.12 309 TYR B C 1
ATOM 6155 O O . TYR B 1 309 ? 26.688 12.164 9.945 1 94.12 309 TYR B O 1
ATOM 6163 N N . LEU B 1 310 ? 27.281 13.445 11.672 1 94.44 310 LEU B N 1
ATOM 6164 C CA . LEU B 1 310 ? 28.609 12.836 11.805 1 94.44 310 LEU B CA 1
ATOM 6165 C C . LEU B 1 310 ? 28.484 11.352 12.141 1 94.44 310 LEU B C 1
ATOM 6167 O O . LEU B 1 310 ? 29.234 10.531 11.594 1 94.44 310 LEU B O 1
ATOM 6171 N N . TYR B 1 311 ? 27.578 11.086 13 1 94.5 311 TYR B N 1
ATOM 6172 C CA . TYR B 1 311 ? 27.344 9.688 13.359 1 94.5 311 TYR B CA 1
ATOM 6173 C C . TYR B 1 311 ? 26.891 8.883 12.141 1 94.5 311 TYR B C 1
ATOM 6175 O O . TYR B 1 311 ? 27.422 7.797 11.883 1 94.5 311 TYR B O 1
ATOM 6183 N N . ALA B 1 312 ? 25.953 9.414 11.43 1 94.88 312 ALA B N 1
ATOM 6184 C CA . ALA B 1 312 ? 25.406 8.719 10.273 1 94.88 312 ALA B CA 1
ATOM 6185 C C . ALA B 1 312 ? 26.469 8.492 9.203 1 94.88 312 ALA B C 1
ATOM 6187 O O . ALA B 1 312 ? 26.547 7.406 8.625 1 94.88 312 ALA B O 1
ATOM 6188 N N . VAL B 1 313 ? 27.234 9.469 8.93 1 94.62 313 VAL B N 1
ATOM 6189 C CA . VAL B 1 313 ? 28.25 9.391 7.895 1 94.62 313 VAL B CA 1
ATOM 6190 C C . VAL B 1 313 ? 29.312 8.359 8.289 1 94.62 313 VAL B C 1
ATOM 6192 O O . VAL B 1 313 ? 29.75 7.559 7.457 1 94.62 313 VAL B O 1
ATOM 6195 N N . THR B 1 314 ? 29.703 8.398 9.508 1 94.38 314 THR B N 1
ATOM 6196 C CA . THR B 1 314 ? 30.688 7.434 10 1 94.38 314 THR B CA 1
ATOM 6197 C C . THR B 1 314 ? 30.156 6.008 9.875 1 94.38 314 THR B C 1
ATOM 6199 O O . THR B 1 314 ? 30.844 5.121 9.375 1 94.38 314 THR B O 1
ATOM 6202 N N . ARG B 1 315 ? 28.984 5.809 10.344 1 94.75 315 ARG B N 1
ATOM 6203 C CA . ARG B 1 315 ? 28.375 4.488 10.289 1 94.75 315 ARG B CA 1
ATOM 6204 C C . ARG B 1 315 ? 28.203 4.023 8.844 1 94.75 315 ARG B C 1
ATOM 6206 O O . ARG B 1 315 ? 28.391 2.844 8.539 1 94.75 315 ARG B O 1
ATOM 6213 N N . ALA B 1 316 ? 27.781 4.906 7.984 1 94.75 316 ALA B N 1
ATOM 6214 C CA . ALA B 1 316 ? 27.609 4.578 6.57 1 94.75 316 ALA B CA 1
ATOM 6215 C C . ALA B 1 316 ? 28.922 4.129 5.949 1 94.75 316 ALA B C 1
ATOM 6217 O O . ALA B 1 316 ? 28.969 3.166 5.18 1 94.75 316 ALA B O 1
ATOM 6218 N N . ARG B 1 317 ? 29.969 4.824 6.254 1 92.69 317 ARG B N 1
ATOM 6219 C CA . ARG B 1 317 ? 31.297 4.457 5.773 1 92.69 317 ARG B CA 1
ATOM 6220 C C . ARG B 1 317 ? 31.688 3.064 6.258 1 92.69 317 ARG B C 1
ATOM 6222 O O . ARG B 1 317 ? 32.188 2.252 5.484 1 92.69 317 ARG B O 1
ATOM 6229 N N . ASP B 1 318 ? 31.438 2.832 7.492 1 94.06 318 ASP B N 1
ATOM 6230 C CA . ASP B 1 318 ? 31.75 1.531 8.07 1 94.06 318 ASP B CA 1
ATOM 6231 C C . ASP B 1 318 ? 31 0.411 7.352 1 94.06 318 ASP B C 1
ATOM 6233 O O . ASP B 1 318 ? 31.531 -0.694 7.203 1 94.06 318 ASP B O 1
ATOM 6237 N N . LEU B 1 319 ? 29.797 0.667 6.961 1 93.12 319 LEU B N 1
ATOM 6238 C CA . LEU B 1 319 ? 28.938 -0.335 6.324 1 93.12 319 LEU B CA 1
ATOM 6239 C C . LEU B 1 319 ? 29.156 -0.353 4.816 1 93.12 319 LEU B C 1
ATOM 6241 O O . LEU B 1 319 ? 28.641 -1.233 4.121 1 93.12 319 LEU B O 1
ATOM 6245 N N . GLY B 1 320 ? 29.859 0.623 4.281 1 91.88 320 GLY B N 1
ATOM 6246 C CA . GLY B 1 320 ? 30.125 0.698 2.855 1 91.88 320 GLY B CA 1
ATOM 6247 C C . GLY B 1 320 ? 28.938 1.202 2.053 1 91.88 320 GLY B C 1
ATOM 6248 O O . GLY B 1 320 ? 28.797 0.868 0.876 1 91.88 320 GLY B O 1
ATOM 6249 N N . ILE B 1 321 ? 28 1.895 2.666 1 92.38 321 ILE B N 1
ATOM 6250 C CA . ILE B 1 321 ? 26.859 2.469 1.959 1 92.38 321 ILE B CA 1
ATOM 6251 C C . ILE B 1 321 ? 27.031 3.98 1.84 1 92.38 321 ILE B C 1
ATOM 6253 O O . ILE B 1 321 ? 27.875 4.574 2.535 1 92.38 321 ILE B O 1
ATOM 6257 N N . ARG B 1 322 ? 26.266 4.625 0.876 1 89.56 322 ARG B N 1
ATOM 6258 C CA . ARG B 1 322 ? 26.391 6.055 0.615 1 89.56 322 ARG B CA 1
ATOM 6259 C C . ARG B 1 322 ? 25.016 6.691 0.392 1 89.56 322 ARG B C 1
ATOM 6261 O O . ARG B 1 322 ? 24.719 7.148 -0.71 1 89.56 322 ARG B O 1
ATOM 6268 N N . PRO B 1 323 ? 24.266 6.816 1.438 1 93.44 323 PRO B N 1
ATOM 6269 C CA . PRO B 1 323 ? 22.969 7.484 1.285 1 93.44 323 PRO B CA 1
ATOM 6270 C C . PRO B 1 323 ? 23.109 8.969 0.963 1 93.44 323 PRO B C 1
ATOM 6272 O O . PRO B 1 323 ? 24.141 9.578 1.271 1 93.44 323 PRO B O 1
ATOM 6275 N N . VAL B 1 324 ? 22.109 9.453 0.33 1 93.94 324 VAL B N 1
ATOM 6276 C CA . VAL B 1 324 ? 22.016 10.898 0.154 1 93.94 324 VAL B CA 1
ATOM 6277 C C . VAL B 1 324 ? 21.562 11.547 1.458 1 93.94 324 VAL B C 1
ATOM 6279 O O . VAL B 1 324 ? 20.562 11.125 2.057 1 93.94 324 VAL B O 1
ATOM 6282 N N . ASN B 1 325 ? 22.297 12.547 1.902 1 94.88 325 ASN B N 1
ATOM 6283 C CA . ASN B 1 325 ? 21.922 13.266 3.119 1 94.88 325 ASN B CA 1
ATOM 6284 C C . ASN B 1 325 ? 21.031 14.469 2.812 1 94.88 325 ASN B C 1
ATOM 6286 O O . ASN B 1 325 ? 21.391 15.305 1.977 1 94.88 325 ASN B O 1
ATOM 6290 N N . ILE B 1 326 ? 19.906 14.484 3.502 1 95.25 326 ILE B N 1
ATOM 6291 C CA . ILE B 1 326 ? 19.016 15.633 3.355 1 95.25 326 ILE B CA 1
ATOM 6292 C C . ILE B 1 326 ? 18.891 16.359 4.688 1 95.25 326 ILE B C 1
ATOM 6294 O O . ILE B 1 326 ? 18.5 15.773 5.695 1 95.25 326 ILE B O 1
ATOM 6298 N N . LEU B 1 327 ? 19.297 17.594 4.672 1 94.19 327 LEU B N 1
ATOM 6299 C CA . LEU B 1 327 ? 19.156 18.453 5.844 1 94.19 327 LEU B CA 1
ATOM 6300 C C . LEU B 1 327 ? 17.969 19.391 5.695 1 94.19 327 LEU B C 1
ATOM 6302 O O . LEU B 1 327 ? 17.859 20.109 4.695 1 94.19 327 LEU B O 1
ATOM 6306 N N . GLU B 1 328 ? 17.094 19.219 6.641 1 89.19 328 GLU B N 1
ATOM 6307 C CA . GLU B 1 328 ? 15.922 20.094 6.625 1 89.19 328 GLU B CA 1
ATOM 6308 C C . GLU B 1 328 ? 15.656 20.688 8.008 1 89.19 328 GLU B C 1
ATOM 6310 O O . GLU B 1 328 ? 16.25 20.25 9 1 89.19 328 GLU B O 1
ATOM 6315 N N . ASP B 1 329 ? 14.828 21.625 8.07 1 76.12 329 ASP B N 1
ATOM 6316 C CA . ASP B 1 329 ? 14.273 22.281 9.258 1 76.12 329 ASP B CA 1
ATOM 6317 C C . ASP B 1 329 ? 15.352 23.062 9.992 1 76.12 329 ASP B C 1
ATOM 6319 O O . ASP B 1 329 ? 16.406 22.531 10.328 1 76.12 329 ASP B O 1
ATOM 6323 N N . GLY B 1 330 ? 15.102 24.297 10.203 1 77.19 330 GLY B N 1
ATOM 6324 C CA . GLY B 1 330 ? 15.922 25.156 11.039 1 77.19 330 GLY B CA 1
ATOM 6325 C C . GLY B 1 330 ? 17.25 25.516 10.398 1 77.19 330 GLY B C 1
ATOM 6326 O O . GLY B 1 330 ? 18.234 25.766 11.102 1 77.19 330 GLY B O 1
ATOM 6327 N N . LEU B 1 331 ? 17.281 25.5 9.156 1 89.56 331 LEU B N 1
ATOM 6328 C CA . LEU B 1 331 ? 18.531 25.828 8.461 1 89.56 331 LEU B CA 1
ATOM 6329 C C . LEU B 1 331 ? 18.531 27.281 8 1 89.56 331 LEU B C 1
ATOM 6331 O O . LEU B 1 331 ? 17.5 27.812 7.578 1 89.56 331 LEU B O 1
ATOM 6335 N N . ASP B 1 332 ? 19.625 27.922 8.258 1 94 332 ASP B N 1
ATOM 6336 C CA . ASP B 1 332 ? 19.906 29.234 7.68 1 94 332 ASP B CA 1
ATOM 6337 C C . ASP B 1 332 ? 21.25 29.234 6.957 1 94 332 ASP B C 1
ATOM 6339 O O . ASP B 1 332 ? 21.828 28.172 6.715 1 94 332 ASP B O 1
ATOM 6343 N N . ALA B 1 333 ? 21.625 30.391 6.488 1 96.56 333 ALA B N 1
ATOM 6344 C CA . ALA B 1 333 ? 22.859 30.5 5.695 1 96.56 333 ALA B CA 1
ATOM 6345 C C . ALA B 1 333 ? 24.062 30 6.48 1 96.56 333 ALA B C 1
ATOM 6347 O O . ALA B 1 333 ? 24.906 29.297 5.938 1 96.56 333 ALA B O 1
ATOM 6348 N N . GLU B 1 334 ? 24.156 30.344 7.719 1 96.19 334 GLU B N 1
ATOM 6349 C CA . GLU B 1 334 ? 25.281 29.953 8.547 1 96.19 334 GLU B CA 1
ATOM 6350 C C . GLU B 1 334 ? 25.328 28.453 8.758 1 96.19 334 GLU B C 1
ATOM 6352 O O . GLU B 1 334 ? 26.375 27.828 8.602 1 96.19 334 GLU B O 1
ATOM 6357 N N . ALA B 1 335 ? 24.234 27.938 9.156 1 94.94 335 ALA B N 1
ATOM 6358 C CA . ALA B 1 335 ? 24.156 26.484 9.328 1 94.94 335 ALA B CA 1
ATOM 6359 C C . ALA B 1 335 ? 24.516 25.766 8.031 1 94.94 335 ALA B C 1
ATOM 6361 O O . ALA B 1 335 ? 25.172 24.734 8.055 1 94.94 335 ALA B O 1
ATOM 6362 N N . THR B 1 336 ? 24.047 26.266 6.891 1 97.31 336 THR B N 1
ATOM 6363 C CA . THR B 1 336 ? 24.328 25.672 5.586 1 97.31 336 THR B CA 1
ATOM 6364 C C . THR B 1 336 ? 25.844 25.656 5.324 1 97.31 336 THR B C 1
ATOM 6366 O O . THR B 1 336 ? 26.391 24.656 4.867 1 97.31 336 THR B O 1
ATOM 6369 N N . ARG B 1 337 ? 26.484 26.766 5.625 1 97.06 337 ARG B N 1
ATOM 6370 C CA . ARG B 1 337 ? 27.938 26.844 5.473 1 97.06 337 ARG B CA 1
ATOM 6371 C C . ARG B 1 337 ? 28.625 25.797 6.332 1 97.06 337 ARG B C 1
ATOM 6373 O O . ARG B 1 337 ? 29.578 25.141 5.887 1 97.06 337 ARG B O 1
ATOM 6380 N N . GLU B 1 338 ? 28.125 25.688 7.484 1 96 338 GLU B N 1
ATOM 6381 C CA . GLU B 1 338 ? 28.703 24.719 8.414 1 96 338 GLU B CA 1
ATOM 6382 C C . GLU B 1 338 ? 28.578 23.297 7.895 1 96 338 GLU B C 1
ATOM 6384 O O . GLU B 1 338 ? 29.516 22.516 7.969 1 96 338 GLU B O 1
ATOM 6389 N N . PHE B 1 339 ? 27.453 22.953 7.367 1 96.75 339 PHE B N 1
ATOM 6390 C CA . PHE B 1 339 ? 27.219 21.594 6.906 1 96.75 339 PHE B CA 1
ATOM 6391 C C . PHE B 1 339 ? 28 21.328 5.621 1 96.75 339 PHE B C 1
ATOM 6393 O O . PHE B 1 339 ? 28.469 20.203 5.391 1 96.75 339 PHE B O 1
ATOM 6400 N N . GLU B 1 340 ? 28.094 22.328 4.727 1 97.25 340 GLU B N 1
ATOM 6401 C CA . GLU B 1 340 ? 28.938 22.156 3.539 1 97.25 340 GLU B CA 1
ATOM 6402 C C . GLU B 1 340 ? 30.391 21.938 3.92 1 97.25 340 GLU B C 1
ATOM 6404 O O . GLU B 1 340 ? 31.094 21.141 3.287 1 97.25 340 GLU B O 1
ATOM 6409 N N . GLU B 1 341 ? 30.812 22.672 4.934 1 96.62 341 GLU B N 1
ATOM 6410 C CA . GLU B 1 341 ? 32.156 22.469 5.43 1 96.62 341 GLU B CA 1
ATOM 6411 C C . GLU B 1 341 ? 32.344 21.062 6.008 1 96.62 341 GLU B C 1
ATOM 6413 O O . GLU B 1 341 ? 33.344 20.391 5.746 1 96.62 341 GLU B O 1
ATOM 6418 N N . LEU B 1 342 ? 31.406 20.656 6.812 1 95.25 342 LEU B N 1
ATOM 6419 C CA . LEU B 1 342 ? 31.422 19.312 7.383 1 95.25 342 LEU B CA 1
ATOM 6420 C C . LEU B 1 342 ? 31.438 18.25 6.285 1 95.25 342 LEU B C 1
ATOM 6422 O O . LEU B 1 342 ? 32.156 17.25 6.391 1 95.25 342 LEU B O 1
ATOM 6426 N N . ARG B 1 343 ? 30.578 18.422 5.297 1 96.12 343 ARG B N 1
ATOM 6427 C CA . ARG B 1 343 ? 30.531 17.516 4.16 1 96.12 343 ARG B CA 1
ATOM 6428 C C . ARG B 1 343 ? 31.906 17.328 3.533 1 96.12 343 ARG B C 1
ATOM 6430 O O . ARG B 1 343 ? 32.344 16.219 3.238 1 96.12 343 ARG B O 1
ATOM 6437 N N . ARG B 1 344 ? 32.656 18.469 3.326 1 96.19 344 ARG B N 1
ATOM 6438 C CA . ARG B 1 344 ? 34 18.453 2.754 1 96.19 344 ARG B CA 1
ATOM 6439 C C . ARG B 1 344 ? 34.969 17.719 3.67 1 96.19 344 ARG B C 1
ATOM 6441 O O . ARG B 1 344 ? 35.781 16.922 3.209 1 96.19 344 ARG B O 1
ATOM 6448 N N . GLN B 1 345 ? 34.844 17.953 4.891 1 95.19 345 GLN B N 1
ATOM 6449 C CA . GLN B 1 345 ? 35.719 17.359 5.879 1 95.19 345 GLN B CA 1
ATOM 6450 C C . GLN B 1 345 ? 35.594 15.844 5.914 1 95.19 345 GLN B C 1
ATOM 6452 O O . GLN B 1 345 ? 36.594 15.125 6.066 1 95.19 345 GLN B O 1
ATOM 6457 N N . VAL B 1 346 ? 34.375 15.391 5.766 1 93.31 346 VAL B N 1
ATOM 6458 C CA . VAL B 1 346 ? 34.125 13.961 5.902 1 93.31 346 VAL B CA 1
ATOM 6459 C C . VAL B 1 346 ? 34.219 13.289 4.531 1 93.31 346 VAL B C 1
ATOM 6461 O O . VAL B 1 346 ? 34.094 12.07 4.422 1 93.31 346 VAL B O 1
ATOM 6464 N N . GLY B 1 347 ? 34.375 14.023 3.508 1 92.81 347 GLY B N 1
ATOM 6465 C CA . GLY B 1 347 ? 34.625 13.492 2.176 1 92.81 347 GLY B CA 1
ATOM 6466 C C . GLY B 1 347 ? 33.344 13.016 1.486 1 92.81 347 GLY B C 1
ATOM 6467 O O . GLY B 1 347 ? 33.406 12.109 0.652 1 92.81 347 GLY B O 1
ATOM 6468 N N . TRP B 1 348 ? 32.25 13.555 1.873 1 93.19 348 TRP B N 1
ATOM 6469 C CA . TRP B 1 348 ? 30.984 13.219 1.199 1 93.19 348 TRP B CA 1
ATOM 6470 C C . TRP B 1 348 ? 30.828 14.016 -0.091 1 93.19 348 TRP B C 1
ATOM 6472 O O . TRP B 1 348 ? 31.141 15.211 -0.13 1 93.19 348 TRP B O 1
ATOM 6482 N N . GLU B 1 349 ? 30.438 13.406 -1.172 1 93 349 GLU B N 1
ATOM 6483 C CA . GLU B 1 349 ? 30.266 14.078 -2.457 1 93 349 GLU B CA 1
ATOM 6484 C C . GLU B 1 349 ? 29.125 15.086 -2.412 1 93 349 GLU B C 1
ATOM 6486 O O . GLU B 1 349 ? 28.094 14.828 -1.789 1 93 349 GLU B O 1
ATOM 6491 N N . PRO B 1 350 ? 29.312 16.156 -3.09 1 94.5 350 PRO B N 1
ATOM 6492 C CA . PRO B 1 350 ? 28.266 17.188 -3.07 1 94.5 350 PRO B CA 1
ATOM 6493 C C . PRO B 1 350 ? 26.922 16.672 -3.615 1 94.5 350 PRO B C 1
ATOM 6495 O O . PRO B 1 350 ? 25.859 17.078 -3.135 1 94.5 350 PRO B O 1
ATOM 6498 N N . SER B 1 351 ? 27.016 15.82 -4.566 1 92.19 351 SER B N 1
ATOM 6499 C CA . SER B 1 351 ? 25.797 15.305 -5.184 1 92.19 351 SER B CA 1
ATOM 6500 C C . SER B 1 351 ? 25 14.453 -4.207 1 92.19 351 SER B C 1
ATOM 6502 O O . SER B 1 351 ? 23.828 14.133 -4.457 1 92.19 351 SER B O 1
ATOM 6504 N N . ALA B 1 352 ? 25.562 14.117 -3.076 1 92.56 352 ALA B N 1
ATOM 6505 C CA . ALA B 1 352 ? 24.906 13.242 -2.105 1 92.56 352 ALA B CA 1
ATOM 6506 C C . ALA B 1 352 ? 24.453 14.031 -0.879 1 92.56 352 ALA B C 1
ATOM 6508 O O . ALA B 1 352 ? 24.25 13.453 0.193 1 92.56 352 ALA B O 1
ATOM 6509 N N . GLN B 1 353 ? 24.312 15.336 -0.993 1 96 353 GLN B N 1
ATOM 6510 C CA . GLN B 1 353 ? 23.812 16.156 0.106 1 96 353 GLN B CA 1
ATOM 6511 C C . GLN B 1 353 ? 22.891 17.25 -0.406 1 96 353 GLN B C 1
ATOM 6513 O O . GLN B 1 353 ? 23.281 18.047 -1.264 1 96 353 GLN B O 1
ATOM 6518 N N . PHE B 1 354 ? 21.719 17.25 0.132 1 96.75 354 PHE B N 1
ATOM 6519 C CA . PHE B 1 354 ? 20.688 18.203 -0.269 1 96.75 354 PHE B CA 1
ATOM 6520 C C . PHE B 1 354 ? 20.188 19 0.933 1 96.75 354 PHE B C 1
ATOM 6522 O O . PHE B 1 354 ? 20.391 18.594 2.08 1 96.75 354 PHE B O 1
ATOM 6529 N N . TYR B 1 355 ? 19.609 20.172 0.624 1 97.69 355 TYR B N 1
ATOM 6530 C CA . TYR B 1 355 ? 19.094 21.062 1.651 1 97.69 355 TYR B CA 1
ATOM 6531 C C . TYR B 1 355 ? 17.656 21.484 1.329 1 97.69 355 TYR B C 1
ATOM 6533 O O . TYR B 1 355 ? 17.359 21.859 0.195 1 97.69 355 TYR B O 1
ATOM 6541 N N . GLY B 1 356 ? 16.781 21.328 2.283 1 96.75 356 GLY B N 1
ATOM 6542 C CA . GLY B 1 356 ? 15.414 21.828 2.186 1 96.75 356 GLY B CA 1
ATOM 6543 C C . GLY B 1 356 ? 15.148 23.016 3.096 1 96.75 356 GLY B C 1
ATOM 6544 O O . GLY B 1 356 ? 15.484 22.969 4.281 1 96.75 356 GLY B O 1
ATOM 6545 N N . TYR B 1 357 ? 14.594 24.094 2.51 1 96.81 357 TYR B N 1
ATOM 6546 C CA . TYR B 1 357 ? 14.312 25.297 3.279 1 96.81 357 TYR B CA 1
ATOM 6547 C C . TYR B 1 357 ? 12.836 25.656 3.225 1 96.81 357 TYR B C 1
ATOM 6549 O O . TYR B 1 357 ? 12.219 25.609 2.158 1 96.81 357 TYR B O 1
ATOM 6557 N N . GLY B 1 358 ? 12.258 25.906 4.379 1 95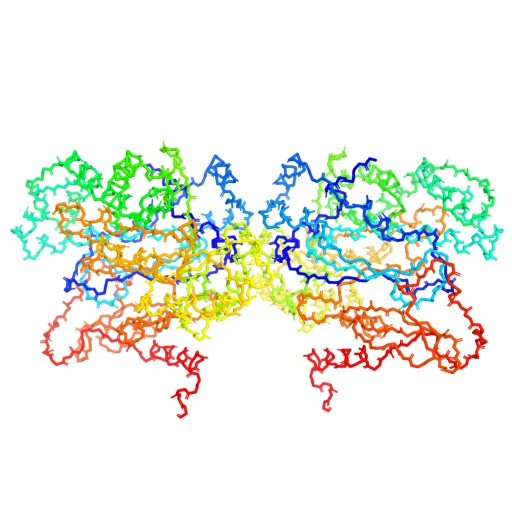 358 GLY B N 1
ATOM 6558 C CA . GLY B 1 358 ? 10.883 26.375 4.469 1 95 358 GLY B CA 1
ATOM 6559 C C . GLY B 1 358 ? 10.766 27.781 5.023 1 95 358 GLY B C 1
ATOM 6560 O O . GLY B 1 358 ? 10.945 28.766 4.293 1 95 358 GLY B O 1
ATOM 6561 N N . GLY B 1 359 ? 10.688 27.891 6.348 1 93.81 359 GLY B N 1
ATOM 6562 C CA . GLY B 1 359 ? 10.516 29.156 7.039 1 93.81 359 GLY B CA 1
ATOM 6563 C C . GLY B 1 359 ? 11.609 30.156 6.727 1 93.81 359 GLY B C 1
ATOM 6564 O O . GLY B 1 359 ? 11.352 31.359 6.652 1 93.81 359 GLY B O 1
ATOM 6565 N N . HIS B 1 360 ? 12.781 29.719 6.469 1 95.38 360 HIS B N 1
ATOM 6566 C CA . HIS B 1 360 ? 13.914 30.609 6.207 1 95.38 360 HIS B CA 1
ATOM 6567 C C . HIS B 1 360 ? 13.703 31.406 4.93 1 95.38 360 HIS B C 1
ATOM 6569 O O . HIS B 1 360 ? 14.094 32.562 4.855 1 95.38 360 HIS B O 1
ATOM 6575 N N . ILE B 1 361 ? 13.094 30.766 4.016 1 97.06 361 ILE B N 1
ATOM 6576 C CA . ILE B 1 361 ? 12.875 31.406 2.719 1 97.06 361 ILE B CA 1
ATOM 6577 C C . ILE B 1 361 ? 11.547 32.156 2.729 1 97.06 361 ILE B C 1
ATOM 6579 O O . ILE B 1 361 ? 11.453 33.281 2.219 1 97.06 361 ILE B O 1
ATOM 6583 N N . ILE B 1 362 ? 10.516 31.547 3.297 1 97.69 362 ILE B N 1
ATOM 6584 C CA . ILE B 1 362 ? 9.148 32.031 3.08 1 97.69 362 ILE B CA 1
ATOM 6585 C C . ILE B 1 362 ? 8.766 33 4.168 1 97.69 362 ILE B C 1
ATOM 6587 O O . ILE B 1 362 ? 8.273 34.094 3.875 1 97.69 362 ILE B O 1
ATOM 6591 N N . ALA B 1 363 ? 9.016 32.656 5.379 1 96.69 363 ALA B N 1
ATOM 6592 C CA . ALA B 1 363 ? 8.484 33.406 6.512 1 96.69 363 ALA B CA 1
ATOM 6593 C C . ALA B 1 363 ? 9.477 34.469 6.98 1 96.69 363 ALA B C 1
ATOM 6595 O O . ALA B 1 363 ? 9.102 35.625 7.238 1 96.69 363 ALA B O 1
ATOM 6596 N N . ARG B 1 364 ? 10.727 34.188 7.07 1 95.75 364 ARG B N 1
ATOM 6597 C CA . ARG B 1 364 ? 11.727 35.094 7.648 1 95.75 364 ARG B CA 1
ATOM 6598 C C . ARG B 1 364 ? 11.984 36.281 6.734 1 95.75 364 ARG B C 1
ATOM 6600 O O . ARG B 1 364 ? 12.547 37.281 7.168 1 95.75 364 ARG B O 1
ATOM 6607 N N . THR B 1 365 ? 11.555 36.156 5.535 1 97.75 365 THR B N 1
ATOM 6608 C CA . THR B 1 365 ? 11.766 37.25 4.562 1 97.75 365 THR B CA 1
ATOM 6609 C C . THR B 1 365 ? 10.57 38.188 4.539 1 97.75 365 THR B C 1
ATOM 6611 O O . THR B 1 365 ? 10.578 39.188 3.805 1 97.75 365 THR B O 1
ATOM 6614 N N . MET B 1 366 ? 9.609 37.938 5.324 1 97.75 366 MET B N 1
ATOM 6615 C CA . MET B 1 366 ? 8.453 38.812 5.426 1 97.75 366 MET B CA 1
ATOM 6616 C C . MET B 1 366 ? 8.766 40.031 6.32 1 97.75 366 MET B C 1
ATOM 6618 O O . MET B 1 366 ? 9.484 39.875 7.316 1 97.75 366 MET B O 1
ATOM 6622 N N . ASP B 1 367 ? 8.164 41.125 5.984 1 97.31 367 ASP B N 1
ATOM 6623 C CA . ASP B 1 367 ? 8.172 42.25 6.902 1 97.31 367 ASP B CA 1
ATOM 6624 C C . ASP B 1 367 ? 7.176 42.031 8.039 1 97.31 367 ASP B C 1
ATOM 6626 O O . ASP B 1 367 ? 7.441 42.406 9.188 1 97.31 367 ASP B O 1
ATOM 6630 N N . CYS B 1 368 ? 6.035 41.531 7.684 1 97.75 368 CYS B N 1
ATOM 6631 C CA . CYS B 1 368 ? 5.023 41.188 8.672 1 97.75 368 CYS B CA 1
ATOM 6632 C C . CYS B 1 368 ? 5.523 40.125 9.617 1 97.75 368 CYS B C 1
ATOM 6634 O O . CYS B 1 368 ? 5.902 39.031 9.18 1 97.75 368 CYS B O 1
ATOM 6636 N N . PRO B 1 369 ? 5.562 40.344 10.938 1 97.44 369 PRO B N 1
ATOM 6637 C CA . PRO B 1 369 ? 6.16 39.406 11.883 1 97.44 369 PRO B CA 1
ATOM 6638 C C . PRO B 1 369 ? 5.207 38.281 12.266 1 97.44 369 PRO B C 1
ATOM 6640 O O . PRO B 1 369 ? 5.574 37.375 13.055 1 97.44 369 PRO B O 1
ATOM 6643 N N . LEU B 1 370 ? 4.004 38.219 11.766 1 98.12 370 LEU B N 1
ATOM 6644 C CA . LEU B 1 370 ? 2.998 37.25 12.141 1 98.12 370 LEU B CA 1
ATOM 6645 C C . LEU B 1 370 ? 3.162 35.969 11.336 1 98.12 370 LEU B C 1
ATOM 6647 O O . LEU B 1 370 ? 2.35 35.688 10.453 1 98.12 370 LEU B O 1
ATOM 6651 N N . THR B 1 371 ? 4.16 35.156 11.75 1 97.25 371 THR B N 1
ATOM 6652 C CA . THR B 1 371 ? 4.52 33.938 11.039 1 97.25 371 THR B CA 1
ATOM 6653 C C . THR B 1 371 ? 4.055 32.719 11.812 1 97.25 371 THR B C 1
ATOM 6655 O O . THR B 1 371 ? 3.721 32.812 12.992 1 97.25 371 THR B O 1
ATOM 6658 N N . ARG B 1 372 ? 4.008 31.594 11.102 1 96.44 372 ARG B N 1
ATOM 6659 C CA . ARG B 1 372 ? 3.662 30.312 11.711 1 96.44 372 ARG B CA 1
ATOM 6660 C C . ARG B 1 372 ? 4.594 30 12.875 1 96.44 372 ARG B C 1
ATOM 6662 O O . ARG B 1 372 ? 4.152 29.516 13.922 1 96.44 372 ARG B O 1
ATOM 6669 N N . ASP B 1 373 ? 5.871 30.312 12.75 1 93.19 373 ASP B N 1
ATOM 6670 C CA . ASP B 1 373 ? 6.879 29.969 13.758 1 93.19 373 ASP B CA 1
ATOM 6671 C C . ASP B 1 373 ? 6.703 30.812 15.016 1 93.19 373 ASP B C 1
ATOM 6673 O O . ASP B 1 373 ? 7.047 30.375 16.109 1 93.19 373 ASP B O 1
ATOM 6677 N N . LYS B 1 374 ? 6.18 31.969 14.82 1 95.88 374 LYS B N 1
ATOM 6678 C CA . LYS B 1 374 ? 5.969 32.844 15.961 1 95.88 374 LYS B CA 1
ATOM 6679 C C . LYS B 1 374 ? 5.082 32.188 17.016 1 95.88 374 LYS B C 1
ATOM 6681 O O . LYS B 1 374 ? 5.309 32.344 18.219 1 95.88 374 LYS B O 1
ATOM 6686 N N . VAL B 1 375 ? 4.105 31.438 16.578 1 96.94 375 VAL B N 1
ATOM 6687 C CA . VAL B 1 375 ? 3.197 30.797 17.516 1 96.94 375 VAL B CA 1
ATOM 6688 C C . VAL B 1 375 ? 3.449 29.281 17.531 1 96.94 375 VAL B C 1
ATOM 6690 O O . VAL B 1 375 ? 2.773 28.547 18.25 1 96.94 375 VAL B O 1
ATOM 6693 N N . ALA B 1 376 ? 4.336 28.828 16.734 1 94.44 376 ALA B N 1
ATOM 6694 C CA . ALA B 1 376 ? 4.629 27.391 16.609 1 94.44 376 ALA B CA 1
ATOM 6695 C C . ALA B 1 376 ? 3.352 26.594 16.406 1 94.44 376 ALA B C 1
ATOM 6697 O O . ALA B 1 376 ? 3.041 25.703 17.203 1 94.44 376 ALA B O 1
ATOM 6698 N N . ALA B 1 377 ? 2.67 26.922 15.312 1 97.12 377 ALA B N 1
ATOM 6699 C CA . ALA B 1 377 ? 1.446 26.219 14.961 1 97.12 377 ALA B CA 1
ATOM 6700 C C . ALA B 1 377 ? 1.756 24.797 14.477 1 97.12 377 ALA B C 1
ATOM 6702 O O . ALA B 1 377 ? 2.648 24.594 13.648 1 97.12 377 ALA B O 1
ATOM 6703 N N . ILE B 1 378 ? 0.979 23.828 15.047 1 95.62 378 ILE B N 1
ATOM 6704 C CA . ILE B 1 378 ? 1.255 22.438 14.695 1 95.62 378 ILE B CA 1
ATOM 6705 C C . ILE B 1 378 ? -0.048 21.734 14.344 1 95.62 378 ILE B C 1
ATOM 6707 O O . ILE B 1 378 ? -1.13 22.172 14.75 1 95.62 378 ILE B O 1
ATOM 6711 N N . TYR B 1 379 ? 0.022 20.766 13.547 1 97.38 379 TYR B N 1
ATOM 6712 C CA . TYR B 1 379 ? -0.987 19.797 13.156 1 97.38 379 TYR B CA 1
ATOM 6713 C C . TYR B 1 379 ? -0.425 18.375 13.211 1 97.38 379 TYR B C 1
ATOM 6715 O O . TYR B 1 379 ? 0.417 18 12.391 1 97.38 379 TYR B O 1
ATOM 6723 N N . LYS B 1 380 ? -0.912 17.562 14.172 1 96.56 380 LYS B N 1
ATOM 6724 C CA . LYS B 1 380 ? -0.214 16.328 14.477 1 96.56 380 LYS B CA 1
ATOM 6725 C C . LYS B 1 380 ? -1.185 15.148 14.516 1 96.56 380 LYS B C 1
ATOM 6727 O O . LYS B 1 380 ? -2.307 15.281 15.008 1 96.56 380 LYS B O 1
ATOM 6732 N N . LEU B 1 381 ? -0.708 14.047 14 1 97.62 381 LEU B N 1
ATOM 6733 C CA . LEU B 1 381 ? -1.446 12.789 14.109 1 97.62 381 LEU B CA 1
ATOM 6734 C C . LEU B 1 381 ? -1.514 12.328 15.562 1 97.62 381 LEU B C 1
ATOM 6736 O O . LEU B 1 381 ? -0.49 12.273 16.25 1 97.62 381 LEU B O 1
ATOM 6740 N N . SER B 1 382 ? -2.73 12.016 16.047 1 97.75 382 SER B N 1
ATOM 6741 C CA . SER B 1 382 ? -2.879 11.625 17.453 1 97.75 382 SER B CA 1
ATOM 6742 C C . SER B 1 382 ? -3.498 10.242 17.578 1 97.75 382 SER B C 1
ATOM 6744 O O . SER B 1 382 ? -3.453 9.633 18.641 1 97.75 382 SER B O 1
ATOM 6746 N N . ARG B 1 383 ? -4.117 9.82 16.516 1 97.62 383 ARG B N 1
ATOM 6747 C CA . ARG B 1 383 ? -4.703 8.484 16.516 1 97.62 383 ARG B CA 1
ATOM 6748 C C . ARG B 1 383 ? -4.758 7.918 15.102 1 97.62 383 ARG B C 1
ATOM 6750 O O . ARG B 1 383 ? -5.09 8.633 14.156 1 97.62 383 ARG B O 1
ATOM 6757 N N . THR B 1 384 ? -4.43 6.66 14.898 1 95.88 384 THR B N 1
ATOM 6758 C CA . THR B 1 384 ? -4.547 5.934 13.633 1 95.88 384 THR B CA 1
ATOM 6759 C C . THR B 1 384 ? -5.316 4.633 13.828 1 95.88 384 THR B C 1
ATOM 6761 O O . THR B 1 384 ? -4.883 3.754 14.578 1 95.88 384 THR B O 1
ATOM 6764 N N . GLY B 1 385 ? -6.418 4.52 13.078 1 90.62 385 GLY B N 1
ATOM 6765 C CA . GLY B 1 385 ? -7.312 3.422 13.422 1 90.62 385 GLY B CA 1
ATOM 6766 C C . GLY B 1 385 ? -7.777 3.455 14.859 1 90.62 385 GLY B C 1
ATOM 6767 O O . GLY B 1 385 ? -8.305 4.469 15.328 1 90.62 385 GLY B O 1
ATOM 6768 N N . ASN B 1 386 ? -7.488 2.35 15.547 1 88.25 386 ASN B N 1
ATOM 6769 C CA . ASN B 1 386 ? -7.875 2.268 16.953 1 88.25 386 ASN B CA 1
ATOM 6770 C C . ASN B 1 386 ? -6.68 2.496 17.875 1 88.25 386 ASN B C 1
ATOM 6772 O O . ASN B 1 386 ? -6.781 2.299 19.094 1 88.25 386 ASN B O 1
ATOM 6776 N N . THR B 1 387 ? -5.676 3 17.328 1 90.5 387 THR B N 1
ATOM 6777 C CA . THR B 1 387 ? -4.438 3.102 18.094 1 90.5 387 THR B CA 1
ATOM 6778 C C . THR B 1 387 ? -4.07 4.562 18.344 1 90.5 387 THR B C 1
ATOM 6780 O O . THR B 1 387 ? -3.797 5.305 17.391 1 90.5 387 THR B O 1
ATOM 6783 N N . PRO B 1 388 ? -4.035 4.996 19.609 1 94.88 388 PRO B N 1
ATOM 6784 C CA . PRO B 1 388 ? -3.451 6.312 19.891 1 94.88 388 PRO B CA 1
ATOM 6785 C C . PRO B 1 388 ? -1.956 6.371 19.578 1 94.88 388 PRO B C 1
ATOM 6787 O O . PRO B 1 388 ? -1.239 5.387 19.781 1 94.88 388 PRO B O 1
ATOM 6790 N N . VAL B 1 389 ? -1.545 7.516 19.094 1 93.06 389 VAL B N 1
ATOM 6791 C CA . VAL B 1 389 ? -0.127 7.641 18.766 1 93.06 389 VAL B CA 1
ATOM 6792 C C . VAL B 1 389 ? 0.393 8.992 19.234 1 93.06 389 VAL B C 1
ATOM 6794 O O . VAL B 1 389 ? -0.39 9.914 19.484 1 93.06 389 VAL B O 1
ATOM 6797 N N . MET B 1 390 ? 1.682 9.062 19.438 1 88.25 390 MET B N 1
ATOM 6798 C CA . MET B 1 390 ? 2.367 10.297 19.781 1 88.25 390 MET B CA 1
ATOM 6799 C C . MET B 1 390 ? 3.785 10.32 19.234 1 88.25 390 MET B C 1
ATOM 6801 O O . MET B 1 390 ? 4.363 9.266 18.953 1 88.25 390 MET B O 1
ATOM 6805 N N . LYS B 1 391 ? 4.184 11.406 18.922 1 82.44 391 LYS B N 1
ATOM 6806 C CA . LYS B 1 391 ? 5.582 11.555 18.547 1 82.44 391 LYS B CA 1
ATOM 6807 C C . LYS B 1 391 ? 6.484 11.625 19.766 1 82.44 391 LYS B C 1
ATOM 6809 O O . LYS B 1 391 ? 6.215 12.398 20.703 1 82.44 391 LYS B O 1
ATOM 6814 N N . PHE B 1 392 ? 7.527 10.758 20.031 1 70.62 392 PHE B N 1
ATOM 6815 C CA . PHE B 1 392 ? 8.414 10.758 21.188 1 70.62 392 PHE B CA 1
ATOM 6816 C C . PHE B 1 392 ? 9.734 11.438 20.844 1 70.62 392 PHE B C 1
ATOM 6818 O O . PHE B 1 392 ? 10.555 11.68 21.734 1 70.62 392 PHE B O 1
ATOM 6825 N N . GLY B 1 393 ? 9.961 11.859 19.562 1 61.06 393 GLY B N 1
ATOM 6826 C CA . GLY B 1 393 ? 11.234 12.305 19.016 1 61.06 393 GLY B CA 1
ATOM 6827 C C . GLY B 1 393 ? 12.141 12.945 20.047 1 61.06 393 GLY B C 1
ATOM 6828 O O . GLY B 1 393 ? 11.93 12.781 21.25 1 61.06 393 GLY B O 1
ATOM 6829 N N . ASN B 1 394 ? 13.297 13.359 19.688 1 56.12 394 ASN B N 1
ATOM 6830 C CA . ASN B 1 394 ? 14.328 14.047 20.453 1 56.12 394 ASN B CA 1
ATOM 6831 C C . ASN B 1 394 ? 13.742 15.203 21.266 1 56.12 394 ASN B C 1
ATOM 6833 O O . ASN B 1 394 ? 14.43 15.781 22.109 1 56.12 394 ASN B O 1
ATOM 6837 N N . GLU B 1 395 ? 12.445 15.445 20.875 1 51.66 395 GLU B N 1
ATOM 6838 C CA . GLU B 1 395 ? 11.695 16.547 21.469 1 51.66 395 GLU B CA 1
ATOM 6839 C C . GLU B 1 395 ? 11.258 16.234 22.891 1 51.66 395 GLU B C 1
ATOM 6841 O O . GLU B 1 395 ? 11.023 17.141 23.703 1 51.66 395 GLU B O 1
ATOM 6846 N N . LEU B 1 396 ? 10.914 14.922 23.156 1 49.31 396 LEU B N 1
ATOM 6847 C CA . LEU B 1 396 ? 10.617 14.625 24.562 1 49.31 396 LEU B CA 1
ATOM 6848 C C . LEU B 1 396 ? 11.633 15.305 25.484 1 49.31 396 LEU B C 1
ATOM 6850 O O . LEU B 1 396 ? 11.273 15.766 26.562 1 49.31 396 LEU B O 1
ATOM 6854 N N . ALA B 1 397 ? 12.766 15.406 24.969 1 48.19 397 ALA B N 1
ATOM 6855 C CA . ALA B 1 397 ? 13.836 16.031 25.75 1 48.19 397 ALA B CA 1
ATOM 6856 C C . ALA B 1 397 ? 13.57 17.531 25.922 1 48.19 397 ALA B C 1
ATOM 6858 O O . ALA B 1 397 ? 14.039 18.141 26.891 1 48.19 397 ALA B O 1
ATOM 6859 N N . GLU B 1 398 ? 12.727 18.062 24.859 1 48 398 GLU B N 1
ATOM 6860 C CA . GLU B 1 398 ? 12.523 19.516 24.922 1 48 398 GLU B CA 1
ATOM 6861 C C . GLU B 1 398 ? 11.125 19.844 25.438 1 48 398 GLU B C 1
ATOM 6863 O O . GLU B 1 398 ? 10.695 21 25.359 1 48 398 GLU B O 1
ATOM 6868 N N . GLY B 1 399 ? 10.406 18.875 25.812 1 55.28 399 GLY B N 1
ATOM 6869 C CA . GLY B 1 399 ? 9.094 19.172 26.344 1 55.28 399 GLY B CA 1
ATOM 6870 C C . GLY B 1 399 ? 8.008 19.219 25.281 1 55.28 399 GLY B C 1
ATOM 6871 O O . GLY B 1 399 ? 6.879 19.625 25.562 1 55.28 399 GLY B O 1
ATOM 6872 N N . LYS B 1 400 ? 8.367 18.891 24.078 1 59.88 400 LYS B N 1
ATOM 6873 C CA . LYS B 1 400 ? 7.453 18.906 22.938 1 59.88 400 LYS B CA 1
ATOM 6874 C C . LYS B 1 400 ? 6.672 17.609 22.844 1 59.88 400 LYS B C 1
ATOM 6876 O O . LYS B 1 400 ? 7.148 16.625 22.266 1 59.88 400 LYS B O 1
ATOM 6881 N N . LYS B 1 401 ? 5.578 17.594 23.734 1 71.88 401 LYS B N 1
ATOM 6882 C CA . LYS B 1 401 ? 4.848 16.328 23.672 1 71.88 401 LYS B CA 1
ATOM 6883 C C . LYS B 1 401 ? 3.551 16.5 22.875 1 71.88 401 LYS B C 1
ATOM 6885 O O . LYS B 1 401 ? 2.777 17.422 23.125 1 71.88 401 LYS B O 1
ATOM 6890 N N . SER B 1 402 ? 3.457 15.688 21.906 1 88.06 402 SER B N 1
ATOM 6891 C CA . SER B 1 402 ? 2.191 15.625 21.188 1 88.06 402 SER B CA 1
ATOM 6892 C C . SER B 1 402 ? 1.112 14.938 22.016 1 88.06 402 SER B C 1
ATOM 6894 O O . SER B 1 402 ? 1.415 14.258 22.984 1 88.06 402 SER B O 1
ATOM 6896 N N . ILE B 1 403 ? -0.095 15.242 21.75 1 93.94 403 ILE B N 1
ATOM 6897 C CA . ILE B 1 403 ? -1.261 14.734 22.469 1 93.94 403 ILE B CA 1
ATOM 6898 C C . ILE B 1 403 ? -1.808 13.5 21.75 1 93.94 403 ILE B C 1
ATOM 6900 O O . ILE B 1 403 ? -2.086 13.539 20.547 1 93.94 403 ILE B O 1
ATOM 6904 N N . PRO B 1 404 ? -1.941 12.359 22.406 1 96.25 404 PRO B N 1
ATOM 6905 C CA . PRO B 1 404 ? -2.471 11.156 21.766 1 96.25 404 PRO B CA 1
ATOM 6906 C C . PRO B 1 404 ? -3.996 11.086 21.812 1 96.25 404 PRO B C 1
ATOM 6908 O O . PRO B 1 404 ? -4.633 11.836 22.547 1 96.25 404 PRO B O 1
ATOM 6911 N N . GLY B 1 405 ? -4.594 10.188 20.969 1 97.56 405 GLY B N 1
ATOM 6912 C CA . GLY B 1 405 ? -6.016 9.891 21 1 97.56 405 GLY B CA 1
ATOM 6913 C C . GLY B 1 405 ? -6.848 10.867 20.188 1 97.56 405 GLY B C 1
ATOM 6914 O O . GLY B 1 405 ? -6.469 11.227 19.078 1 97.56 405 GLY B O 1
ATOM 6915 N N . GLU B 1 406 ? -8.039 11.148 20.719 1 98.25 406 GLU B N 1
ATOM 6916 C CA . GLU B 1 406 ? -8.953 12.133 20.156 1 98.25 406 GLU B CA 1
ATOM 6917 C C . GLU B 1 406 ? -9.18 13.297 21.109 1 98.25 406 GLU B C 1
ATOM 6919 O O . GLU B 1 406 ? -10.227 13.375 21.766 1 98.25 406 GLU B O 1
ATOM 6924 N N . PRO B 1 407 ? -8.281 14.203 21.062 1 98.25 407 PRO B N 1
ATOM 6925 C CA . PRO B 1 407 ? -8.273 15.234 22.109 1 98.25 407 PRO B CA 1
ATOM 6926 C C . PRO B 1 407 ? -9.453 16.203 22 1 98.25 407 PRO B C 1
ATOM 6928 O O . PRO B 1 407 ? -9.852 16.562 20.891 1 98.25 407 PRO B O 1
ATOM 6931 N N . VAL B 1 408 ? -9.977 16.562 23.125 1 98.06 408 VAL B N 1
ATOM 6932 C CA . VAL B 1 408 ? -10.977 17.609 23.266 1 98.06 408 VAL B CA 1
ATOM 6933 C C . VAL B 1 408 ? -10.562 18.578 24.391 1 98.06 408 VAL B C 1
ATOM 6935 O O . VAL B 1 408 ? -9.648 18.281 25.156 1 98.06 408 VAL B O 1
ATOM 6938 N N . LEU B 1 409 ? -11.242 19.703 24.438 1 97.56 409 LEU B N 1
ATOM 6939 C CA . LEU B 1 409 ? -10.852 20.719 25.406 1 97.56 409 LEU B CA 1
ATOM 6940 C C . LEU B 1 409 ? -12 21.016 26.359 1 97.56 409 LEU B C 1
ATOM 6942 O O . LEU B 1 409 ? -13.094 21.406 25.938 1 97.56 409 LEU B O 1
ATOM 6946 N N . PHE B 1 410 ? -11.781 20.781 27.688 1 96.56 410 PHE B N 1
ATOM 6947 C CA . PHE B 1 410 ? -12.68 21.203 28.75 1 96.56 410 PHE B CA 1
ATOM 6948 C C . PHE B 1 410 ? -12.211 22.516 29.375 1 96.56 410 PHE B C 1
ATOM 6950 O O . PHE B 1 410 ? -11.016 22.703 29.609 1 96.56 410 PHE B O 1
ATOM 6957 N N . ARG B 1 411 ? -13.094 23.375 29.609 1 95.38 411 ARG B N 1
ATOM 6958 C CA . ARG B 1 411 ? -12.797 24.688 30.172 1 95.38 411 ARG B CA 1
ATOM 6959 C C . ARG B 1 411 ? -13.375 24.828 31.578 1 95.38 411 ARG B C 1
ATOM 6961 O O . ARG B 1 411 ? -14.508 24.406 31.828 1 95.38 411 ARG B O 1
ATOM 6968 N N . ARG B 1 412 ? -12.594 25.453 32.438 1 92.75 412 ARG B N 1
ATOM 6969 C CA . ARG B 1 412 ? -13.047 25.656 33.812 1 92.75 412 ARG B CA 1
ATOM 6970 C C . ARG B 1 412 ? -14.141 26.719 33.875 1 92.75 412 ARG B C 1
ATOM 6972 O O . ARG B 1 412 ? -13.984 27.812 33.344 1 92.75 412 ARG B O 1
ATOM 6979 N N . ARG B 1 413 ? -15.156 26.312 34.531 1 89.31 413 ARG B N 1
ATOM 6980 C CA . ARG B 1 413 ? -16.25 27.25 34.781 1 89.31 413 ARG B CA 1
ATOM 6981 C C . ARG B 1 413 ? -16.188 27.797 36.188 1 89.31 413 ARG B C 1
ATOM 6983 O O . ARG B 1 413 ? -16.438 29 36.438 1 89.31 413 ARG B O 1
ATOM 6990 N N . HIS B 1 414 ? -15.984 26.906 37.094 1 86.88 414 HIS B N 1
ATOM 6991 C CA . HIS B 1 414 ? -15.883 27.266 38.5 1 86.88 414 HIS B CA 1
ATOM 6992 C C . HIS B 1 414 ? -14.938 26.328 39.25 1 86.88 414 HIS B C 1
ATOM 6994 O O . HIS B 1 414 ? -14.5 25.312 38.688 1 86.88 414 HIS B O 1
ATOM 7000 N N . GLY B 1 415 ? -14.539 26.781 40.406 1 84.88 415 GLY B N 1
ATOM 7001 C CA . GLY B 1 415 ? -13.672 25.953 41.219 1 84.88 415 GLY B CA 1
ATOM 7002 C C . GLY B 1 415 ? -12.203 26.219 41 1 84.88 415 GLY B C 1
ATOM 7003 O O . GLY B 1 415 ? -11.812 27.328 40.625 1 84.88 415 GLY B O 1
ATOM 7004 N N . SER B 1 416 ? -11.367 25.188 41.469 1 84.31 416 SER B N 1
ATOM 7005 C CA . SER B 1 416 ? -9.914 25.312 41.375 1 84.31 416 SER B CA 1
ATOM 7006 C C . SER B 1 416 ? -9.336 24.312 40.375 1 84.31 416 SER B C 1
ATOM 7008 O O . SER B 1 416 ? -10.031 23.406 39.938 1 84.31 416 SER B O 1
ATOM 7010 N N . GLY B 1 417 ? -8.102 24.672 39.906 1 87.5 417 GLY B N 1
ATOM 7011 C CA . GLY B 1 417 ? -7.434 23.797 38.969 1 87.5 417 GLY B CA 1
ATOM 7012 C C . GLY B 1 417 ? -7.016 24.5 37.688 1 87.5 417 GLY B C 1
ATOM 7013 O O . GLY B 1 417 ? -7.129 25.734 37.594 1 87.5 417 GLY B O 1
ATOM 7014 N N . PRO B 1 418 ? -6.586 23.688 36.781 1 92 418 PRO B N 1
ATOM 7015 C CA . PRO B 1 418 ? -6.168 24.297 35.5 1 92 418 PRO B CA 1
ATOM 7016 C C . PRO B 1 418 ? -7.324 24.953 34.75 1 92 418 PRO B C 1
ATOM 7018 O O . PRO B 1 418 ? -8.461 24.484 34.844 1 92 418 PRO B O 1
ATOM 7021 N N . ILE B 1 419 ? -7.055 25.953 34.031 1 92.75 419 ILE B N 1
ATOM 7022 C CA . ILE B 1 419 ? -8.078 26.656 33.281 1 92.75 419 ILE B CA 1
ATOM 7023 C C . ILE B 1 419 ? -8.594 25.766 32.156 1 92.75 419 ILE B C 1
ATOM 7025 O O . ILE B 1 419 ? -9.805 25.703 31.906 1 92.75 419 ILE B O 1
ATOM 7029 N N . GLY B 1 420 ? -7.633 25.172 31.438 1 94.62 420 GLY B N 1
ATOM 7030 C CA . GLY B 1 420 ? -7.98 24.219 30.391 1 94.62 420 GLY B CA 1
ATOM 7031 C C . GLY B 1 420 ? -7.516 22.812 30.688 1 94.62 420 GLY B C 1
ATOM 7032 O O . GLY B 1 420 ? -6.387 22.609 31.125 1 94.62 420 GLY B O 1
ATOM 7033 N N . LEU B 1 421 ? -8.398 21.859 30.469 1 96 421 LEU B N 1
ATOM 7034 C CA . LEU B 1 421 ? -8.07 20.438 30.562 1 96 421 LEU B CA 1
ATOM 7035 C C . LEU B 1 421 ? -8.203 19.75 29.203 1 96 421 LEU B C 1
ATOM 7037 O O . LEU B 1 421 ? -9.25 19.844 28.562 1 96 421 LEU B O 1
ATOM 7041 N N . VAL B 1 422 ? -7.137 19.125 28.812 1 97.75 422 VAL B N 1
ATOM 7042 C CA . VAL B 1 422 ? -7.16 18.359 27.562 1 97.75 422 VAL B CA 1
ATOM 7043 C C . VAL B 1 422 ? -7.652 16.938 27.844 1 97.75 422 VAL B C 1
ATOM 7045 O O . VAL B 1 422 ? -6.945 16.141 28.469 1 97.75 422 VAL B O 1
ATOM 7048 N N . GLY B 1 423 ? -8.859 16.656 27.359 1 98.25 423 GLY B N 1
ATOM 7049 C CA . GLY B 1 423 ? -9.453 15.344 27.531 1 98.25 423 GLY B CA 1
ATOM 7050 C C . GLY B 1 423 ? -9.555 14.547 26.25 1 98.25 423 GLY B C 1
ATOM 7051 O O . GLY B 1 423 ? -8.781 14.773 25.312 1 98.25 423 GLY B O 1
ATOM 7052 N N . GLN B 1 424 ? -10.383 13.516 26.25 1 98.06 424 GLN B N 1
ATOM 7053 C CA . GLN B 1 424 ? -10.617 12.633 25.109 1 98.06 424 GLN B CA 1
ATOM 7054 C C . GLN B 1 424 ? -12.094 12.594 24.75 1 98.06 424 GLN B C 1
ATOM 7056 O O . GLN B 1 424 ? -12.961 12.75 25.609 1 98.06 424 GLN B O 1
ATOM 7061 N N . VAL B 1 425 ? -12.352 12.414 23.453 1 96.81 425 VAL B N 1
ATOM 7062 C CA . VAL B 1 425 ? -13.727 12.203 23 1 96.81 425 VAL B CA 1
ATOM 7063 C C . VAL B 1 425 ? -14.352 11.047 23.781 1 96.81 425 VAL B C 1
ATOM 7065 O O . VAL B 1 425 ? -13.734 9.984 23.922 1 96.81 425 VAL B O 1
ATOM 7068 N N . GLY B 1 426 ? -15.539 11.273 24.25 1 94.62 426 GLY B N 1
ATOM 7069 C CA . GLY B 1 426 ? -16.234 10.25 25 1 94.62 426 GLY B CA 1
ATOM 7070 C C . GLY B 1 426 ? -16 10.336 26.484 1 94.62 426 GLY B C 1
ATOM 7071 O O . GLY B 1 426 ? -16.75 9.742 27.281 1 94.62 426 GLY B O 1
ATOM 7072 N N . GLU B 1 427 ? -14.992 11.062 26.922 1 96.5 427 GLU B N 1
ATOM 7073 C CA . GLU B 1 427 ? -14.711 11.258 28.328 1 96.5 427 GLU B CA 1
ATOM 7074 C C . GLU B 1 427 ? -15.773 12.133 28.984 1 96.5 427 GLU B C 1
ATOM 7076 O O . GLU B 1 427 ? -16.188 13.148 28.422 1 96.5 427 GLU B O 1
ATOM 7081 N N . PRO B 1 428 ? -16.25 11.688 30.188 1 96.69 428 PRO B N 1
ATOM 7082 C CA . PRO B 1 428 ? -17.172 12.586 30.891 1 96.69 428 PRO B CA 1
ATOM 7083 C C . PRO B 1 428 ? -16.531 13.914 31.266 1 96.69 428 PRO B C 1
ATOM 7085 O O . PRO B 1 428 ? -15.352 13.953 31.656 1 96.69 428 PRO B O 1
ATOM 7088 N N . VAL B 1 429 ? -17.328 14.945 31.234 1 96.56 429 VAL B N 1
ATOM 7089 C CA . VAL B 1 429 ? -16.828 16.281 31.594 1 96.56 429 VAL B CA 1
ATOM 7090 C C . VAL B 1 429 ? -16.484 16.312 33.094 1 96.56 429 VAL B C 1
ATOM 7092 O O . VAL B 1 429 ? -17.312 16 33.938 1 96.56 429 VAL B O 1
ATOM 7095 N N . PRO B 1 430 ? -15.273 16.703 33.375 1 95.5 430 PRO B N 1
ATOM 7096 C CA . PRO B 1 430 ? -14.922 16.797 34.781 1 95.5 430 PRO B CA 1
ATOM 7097 C C . PRO B 1 430 ? -15.766 17.828 35.562 1 95.5 430 PRO B C 1
ATOM 7099 O O . PRO B 1 430 ? -16.234 18.797 34.969 1 95.5 430 PRO B O 1
ATOM 7102 N N . ASP B 1 431 ? -15.844 17.625 36.875 1 93.94 431 ASP B N 1
ATOM 7103 C CA . ASP B 1 431 ? -16.594 18.562 37.719 1 93.94 431 ASP B CA 1
ATOM 7104 C C . ASP B 1 431 ? -16.016 19.969 37.625 1 93.94 431 ASP B C 1
ATOM 7106 O O . ASP B 1 431 ? -14.789 20.141 37.688 1 93.94 431 ASP B O 1
ATOM 7110 N N . GLY B 1 432 ? -16.891 20.969 37.469 1 92.94 432 GLY B N 1
ATOM 7111 C CA . GLY B 1 432 ? -16.469 22.359 37.438 1 92.94 432 GLY B CA 1
ATOM 7112 C C . GLY B 1 432 ? -16.062 22.812 36.031 1 92.94 432 GLY B C 1
ATOM 7113 O O . GLY B 1 432 ? -15.711 23.984 35.844 1 92.94 432 GLY B O 1
ATOM 7114 N N . TYR B 1 433 ? -16.062 21.906 35.094 1 94.88 433 TYR B N 1
ATOM 7115 C CA . TYR B 1 433 ? -15.633 22.219 33.75 1 94.88 433 TYR B CA 1
ATOM 7116 C C . TYR B 1 433 ? -16.797 22.078 32.75 1 94.88 433 TYR B C 1
ATOM 7118 O O . TYR B 1 433 ? -17.844 21.547 33.125 1 94.88 433 TYR B O 1
ATOM 7126 N N . PHE B 1 434 ? -16.75 22.625 31.594 1 94.62 434 PHE B N 1
ATOM 7127 C CA . PHE B 1 434 ? -17.672 22.422 30.484 1 94.62 434 PHE B CA 1
ATOM 7128 C C . PHE B 1 434 ? -16.938 22.141 29.188 1 94.62 434 PHE B C 1
ATOM 7130 O O . PHE B 1 434 ? -15.773 22.531 29.047 1 94.62 434 PHE B O 1
ATOM 7137 N N . PRO B 1 435 ? -17.547 21.453 28.266 1 96.19 435 PRO B N 1
ATOM 7138 C CA . PRO B 1 435 ? -16.906 21.141 26.984 1 96.19 435 PRO B CA 1
ATOM 7139 C C . PRO B 1 435 ? -16.859 22.328 26.047 1 96.19 435 PRO B C 1
ATOM 7141 O O . PRO B 1 435 ? -17.859 22.672 25.422 1 96.19 435 PRO B O 1
ATOM 7144 N N . LEU B 1 436 ? -15.734 22.875 25.859 1 95.75 436 LEU B N 1
ATOM 7145 C CA . LEU B 1 436 ? -15.586 24.109 25.094 1 95.75 436 LEU B CA 1
ATOM 7146 C C . LEU B 1 436 ? -15.875 23.875 23.609 1 95.75 436 LEU B C 1
ATOM 7148 O O . LEU B 1 436 ? -16.453 24.719 22.938 1 95.75 436 LEU B O 1
ATOM 7152 N N . MET B 1 437 ? -15.492 22.719 23.016 1 96.5 437 MET B N 1
ATOM 7153 C CA . MET B 1 437 ? -15.594 22.453 21.594 1 96.5 437 MET B CA 1
ATOM 7154 C C . MET B 1 437 ? -17.031 22.125 21.203 1 96.5 437 MET B C 1
ATOM 7156 O O . MET B 1 437 ? -17.359 22.016 20.016 1 96.5 437 MET B O 1
ATOM 7160 N N . GLU B 1 438 ? -17.906 21.938 22.172 1 92.69 438 GLU B N 1
ATOM 7161 C CA . GLU B 1 438 ? -19.328 21.703 21.922 1 92.69 438 GLU B CA 1
ATOM 7162 C C . GLU B 1 438 ? -20.156 22.938 22.266 1 92.69 438 GLU B C 1
ATOM 7164 O O . GLU B 1 438 ? -21.391 22.906 22.203 1 92.69 438 GLU B O 1
ATOM 7169 N N . SER B 1 439 ? -19.516 24 22.578 1 89.06 439 SER B N 1
ATOM 7170 C CA . SER B 1 439 ? -20.188 25.203 23.047 1 89.06 439 SER B CA 1
ATOM 7171 C C . SER B 1 439 ? -20.547 26.125 21.875 1 89.06 439 SER B C 1
ATOM 7173 O O . SER B 1 439 ? -19.906 26.062 20.828 1 89.06 439 SER B O 1
ATOM 7175 N N . ALA B 1 440 ? -21.516 26.938 22.188 1 85.31 440 ALA B N 1
ATOM 7176 C CA . ALA B 1 440 ? -21.906 27.969 21.219 1 85.31 440 ALA B CA 1
ATOM 7177 C C . ALA B 1 440 ? -20.906 29.125 21.219 1 85.31 440 ALA B C 1
ATOM 7179 O O . ALA B 1 440 ? -20.219 29.359 22.219 1 85.31 440 ALA B O 1
ATOM 7180 N N . PRO B 1 441 ? -20.828 29.844 20.109 1 83.81 441 PRO B N 1
ATOM 7181 C CA . PRO B 1 441 ? -19.906 30.969 20 1 83.81 441 PRO B CA 1
ATOM 7182 C C . PRO B 1 441 ? -20.109 32 21.094 1 83.81 441 PRO B C 1
ATOM 7184 O O . PRO B 1 441 ? -19.156 32.688 21.5 1 83.81 441 PRO B O 1
ATOM 7187 N N . GLU B 1 442 ? -21.25 32.094 21.609 1 79.62 442 GLU B N 1
ATOM 7188 C CA . GLU B 1 442 ? -21.594 33.125 22.578 1 79.62 442 GLU B CA 1
ATOM 7189 C C . GLU B 1 442 ? -21.172 32.688 23.984 1 79.62 442 GLU B C 1
ATOM 7191 O O . GLU B 1 442 ? -21.156 33.531 24.906 1 79.62 442 GLU B O 1
ATOM 7196 N N . THR B 1 443 ? -20.734 31.5 24.094 1 79.88 443 THR B N 1
ATOM 7197 C CA . THR B 1 443 ? -20.359 31.016 25.422 1 79.88 443 THR B CA 1
ATOM 7198 C C . THR B 1 443 ? -19.031 31.609 25.859 1 79.88 443 THR B C 1
ATOM 7200 O O . THR B 1 443 ? -18.031 31.516 25.141 1 79.88 443 THR B O 1
ATOM 7203 N N . PRO B 1 444 ? -19.109 32.25 27.094 1 79.25 444 PRO B N 1
ATOM 7204 C CA . PRO B 1 444 ? -17.828 32.75 27.578 1 79.25 444 PRO B CA 1
ATOM 7205 C C . PRO B 1 444 ? -16.797 31.672 27.812 1 79.25 444 PRO B C 1
ATOM 7207 O O . PRO B 1 444 ? -17.078 30.703 28.516 1 79.25 444 PRO B O 1
ATOM 7210 N N . SER B 1 445 ? -15.656 31.891 27.266 1 78.88 445 SER B N 1
ATOM 7211 C CA . SER B 1 445 ? -14.648 30.844 27.312 1 78.88 445 SER B CA 1
ATOM 7212 C C . SER B 1 445 ? -13.734 31.016 28.516 1 78.88 445 SER B C 1
ATOM 7214 O O . SER B 1 445 ? -12.961 30.125 28.859 1 78.88 445 SER B O 1
ATOM 7216 N N . LEU B 1 446 ? -13.625 32.125 29.078 1 77.94 446 LEU B N 1
ATOM 7217 C CA . LEU B 1 446 ? -12.891 32.344 30.328 1 77.94 446 LEU B CA 1
ATOM 7218 C C . LEU B 1 446 ? -13.789 32.938 31.406 1 77.94 446 LEU B C 1
ATOM 7220 O O . LEU B 1 446 ? -14.305 34.031 31.234 1 77.94 446 LEU B O 1
ATOM 7224 N N . VAL B 1 447 ? -14.438 32.062 32.125 1 63.31 447 VAL B N 1
ATOM 7225 C CA . VAL B 1 447 ? -15.312 32.562 33.188 1 63.31 447 VAL B CA 1
ATOM 7226 C C . VAL B 1 447 ? -14.547 32.625 34.5 1 63.31 447 VAL B C 1
ATOM 7228 O O . VAL B 1 447 ? -13.961 31.625 34.938 1 63.31 447 VAL B O 1
ATOM 7231 N N . GLY B 1 448 ? -14.547 33.812 35.156 1 56.72 448 GLY B N 1
ATOM 7232 C CA . GLY B 1 448 ? -14.078 33.969 36.531 1 56.72 448 GLY B CA 1
ATOM 7233 C C . GLY B 1 448 ? -12.625 33.625 36.719 1 56.72 448 GLY B C 1
ATOM 7234 O O . GLY B 1 448 ? -12.195 33.312 37.844 1 56.72 448 GLY B O 1
ATOM 7235 N N . ALA B 1 449 ? -11.836 33.281 35.656 1 54.47 449 ALA B N 1
ATOM 7236 C CA . ALA B 1 449 ? -10.5 32.719 35.812 1 54.47 449 ALA B CA 1
ATOM 7237 C C . ALA B 1 449 ? -9.555 33.688 36.469 1 54.47 449 ALA B C 1
ATOM 7239 O O . ALA B 1 449 ? -9.203 34.719 35.875 1 54.47 449 ALA B O 1
ATOM 7240 N N . GLN B 1 450 ? -9.703 33.938 37.781 1 50.88 450 GLN B N 1
ATOM 7241 C CA . GLN B 1 450 ? -8.609 34.594 38.5 1 50.88 450 GLN B CA 1
ATOM 7242 C C . GLN B 1 450 ? -7.34 33.75 38.438 1 50.88 450 GLN B C 1
ATOM 7244 O O . GLN B 1 450 ? -7.344 32.594 38.812 1 50.88 450 GLN B O 1
ATOM 7249 N N . GLU B 1 451 ? -6.52 34.094 37.438 1 53.59 451 GLU B N 1
ATOM 7250 C CA . GLU B 1 451 ? -5.25 33.406 37.25 1 53.59 451 GLU B CA 1
ATOM 7251 C C . GLU B 1 451 ? -4.441 33.406 38.562 1 53.59 451 GLU B C 1
ATOM 7253 O O . GLU B 1 451 ? -4.227 34.469 39.156 1 53.59 451 GLU B O 1
ATOM 7258 N N . THR B 1 452 ? -4.609 32.469 39.438 1 49.94 452 THR B N 1
ATOM 7259 C CA . THR B 1 452 ? -3.594 32.438 40.5 1 49.94 452 THR B CA 1
ATOM 7260 C C . THR B 1 452 ? -2.266 31.922 39.938 1 49.94 452 THR B C 1
ATOM 7262 O O . THR B 1 452 ? -2.242 31.062 39.062 1 49.94 452 THR B O 1
ATOM 7265 N N . ALA B 1 453 ? -1.13 32.719 40.125 1 50.78 453 ALA B N 1
ATOM 7266 C CA . ALA B 1 453 ? 0.238 32.531 39.625 1 50.78 453 ALA B CA 1
ATOM 7267 C C . ALA B 1 453 ? 0.625 31.062 39.625 1 50.78 453 ALA B C 1
ATOM 7269 O O . ALA B 1 453 ? 1.454 30.641 38.812 1 50.78 453 ALA B O 1
ATOM 7270 N N . ALA B 1 454 ? 0.187 30.266 40.594 1 50.78 454 ALA B N 1
ATOM 7271 C CA . ALA B 1 454 ? 0.75 28.953 40.844 1 50.78 454 ALA B CA 1
ATOM 7272 C C . ALA B 1 454 ? 0.099 27.906 39.938 1 50.78 454 ALA B C 1
ATOM 7274 O O . ALA B 1 454 ? 0.591 26.781 39.812 1 50.78 454 ALA B O 1
ATOM 7275 N N . GLU B 1 455 ? -1.106 28.094 39.344 1 52.47 455 GLU B N 1
ATOM 7276 C CA . GLU B 1 455 ? -1.863 27.016 38.719 1 52.47 455 GLU B CA 1
ATOM 7277 C C . GLU B 1 455 ? -1.522 26.906 37.25 1 52.47 455 GLU B C 1
ATOM 7279 O O . GLU B 1 455 ? -1.375 27.922 36.562 1 52.47 455 GLU B O 1
ATOM 7284 N N . ALA B 1 456 ? -1.202 25.656 36.875 1 65.31 456 ALA B N 1
ATOM 7285 C CA . ALA B 1 456 ? -0.943 25.375 35.438 1 65.31 456 ALA B CA 1
ATOM 7286 C C . ALA B 1 456 ? -2.127 25.797 34.594 1 65.31 456 ALA B C 1
ATOM 7288 O O . ALA B 1 456 ? -3.281 25.516 34.938 1 65.31 456 ALA B O 1
ATOM 7289 N N . ARG B 1 457 ? -1.948 26.562 33.531 1 82.94 457 ARG B N 1
ATOM 7290 C CA . ARG B 1 457 ? -3 27.047 32.625 1 82.94 457 ARG B CA 1
ATOM 7291 C C . ARG B 1 457 ? -3.652 25.891 31.891 1 82.94 457 ARG B C 1
ATOM 7293 O O . ARG B 1 457 ? -4.879 25.797 31.812 1 82.94 457 ARG B O 1
ATOM 7300 N N . VAL B 1 458 ? -2.822 24.922 31.547 1 92.31 458 VAL B N 1
ATOM 7301 C CA . VAL B 1 458 ? -3.316 23.812 30.75 1 92.31 458 VAL B CA 1
ATOM 7302 C C . VAL B 1 458 ? -2.766 22.5 31.297 1 92.31 458 VAL B C 1
ATOM 7304 O O . VAL B 1 458 ? -1.585 22.406 31.641 1 92.31 458 VAL B O 1
ATOM 7307 N N . ALA B 1 459 ? -3.621 21.484 31.469 1 94.62 459 ALA B N 1
ATOM 7308 C CA . ALA B 1 459 ? -3.205 20.156 31.938 1 94.62 459 ALA B CA 1
ATOM 7309 C C . ALA B 1 459 ? -3.998 19.047 31.25 1 94.62 459 ALA B C 1
ATOM 7311 O O . ALA B 1 459 ? -4.973 19.328 30.547 1 94.62 459 ALA B O 1
ATOM 7312 N N . TYR B 1 460 ? -3.527 17.875 31.469 1 95.62 460 TYR B N 1
ATOM 7313 C CA . TYR B 1 460 ? -4.211 16.703 30.938 1 95.62 460 TYR B CA 1
ATOM 7314 C C . TYR B 1 460 ? -5.219 16.156 31.938 1 95.62 460 TYR B C 1
ATOM 7316 O O . TYR B 1 460 ? -4.992 16.219 33.156 1 95.62 460 TYR B O 1
ATOM 7324 N N . THR B 1 461 ? -6.324 15.633 31.453 1 96.88 461 THR B N 1
ATOM 7325 C CA . THR B 1 461 ? -7.168 14.797 32.281 1 96.88 461 THR B CA 1
ATOM 7326 C C . THR B 1 461 ? -6.484 13.469 32.594 1 96.88 461 THR B C 1
ATOM 7328 O O . THR B 1 461 ? -5.449 13.148 32 1 96.88 461 THR B O 1
ATOM 7331 N N . ALA B 1 462 ? -7.145 12.727 33.5 1 95.44 462 ALA B N 1
ATOM 7332 C CA . ALA B 1 462 ? -6.617 11.406 33.844 1 95.44 462 ALA B CA 1
ATOM 7333 C C . ALA B 1 462 ? -6.633 10.484 32.625 1 95.44 462 ALA B C 1
ATOM 7335 O O . ALA B 1 462 ? -5.73 9.664 32.438 1 95.44 462 ALA B O 1
ATOM 7336 N N . ALA B 1 463 ? -7.645 10.617 31.828 1 96.25 463 ALA B N 1
ATOM 7337 C CA . ALA B 1 463 ? -7.773 9.781 30.641 1 96.25 463 ALA B CA 1
ATOM 7338 C C . ALA B 1 463 ? -6.645 10.055 29.656 1 96.25 463 ALA B C 1
ATOM 7340 O O . ALA B 1 463 ? -6.047 9.125 29.109 1 96.25 463 ALA B O 1
ATOM 7341 N N . THR B 1 464 ? -6.398 11.289 29.375 1 96.56 464 THR B N 1
ATOM 7342 C CA . THR B 1 464 ? -5.328 11.664 28.453 1 96.56 464 THR B CA 1
ATOM 7343 C C . THR B 1 464 ? -3.969 11.25 29.016 1 96.56 464 THR B C 1
ATOM 7345 O O . THR B 1 464 ? -3.121 10.734 28.281 1 96.56 464 THR B O 1
ATOM 7348 N N . GLN B 1 465 ? -3.809 11.438 30.297 1 95.38 465 GLN B N 1
ATOM 7349 C CA . GLN B 1 465 ? -2.557 11.062 30.938 1 95.38 465 GLN B CA 1
ATOM 7350 C C . GLN B 1 465 ? -2.322 9.555 30.844 1 95.38 465 GLN B C 1
ATOM 7352 O O . GLN B 1 465 ? -1.188 9.109 30.656 1 95.38 465 GLN B O 1
ATOM 7357 N N . ALA B 1 466 ? -3.361 8.859 31.016 1 95.62 466 ALA B N 1
ATOM 7358 C CA . ALA B 1 466 ? -3.26 7.402 30.922 1 95.62 466 ALA B CA 1
ATOM 7359 C C . ALA B 1 466 ? -2.768 6.973 29.531 1 95.62 466 ALA B C 1
ATOM 7361 O O . ALA B 1 466 ? -1.995 6.02 29.422 1 95.62 466 ALA B O 1
ATOM 7362 N N . LEU B 1 467 ? -3.26 7.625 28.484 1 94.5 467 LEU B N 1
ATOM 7363 C CA . LEU B 1 467 ? -2.807 7.328 27.125 1 94.5 467 LEU B CA 1
ATOM 7364 C C . LEU B 1 467 ? -1.321 7.641 26.969 1 94.5 467 LEU B C 1
ATOM 7366 O O . LEU B 1 467 ? -0.578 6.852 26.391 1 94.5 467 LEU B O 1
ATOM 7370 N N . VAL B 1 468 ? -0.92 8.773 27.469 1 91.62 468 VAL B N 1
ATOM 7371 C CA . VAL B 1 468 ? 0.476 9.188 27.391 1 91.62 468 VAL B CA 1
ATOM 7372 C C . VAL B 1 468 ? 1.36 8.156 28.094 1 91.62 468 VAL B C 1
ATOM 7374 O O . VAL B 1 468 ? 2.379 7.73 27.531 1 91.62 468 VAL B O 1
ATOM 7377 N N . ASP B 1 469 ? 0.944 7.738 29.25 1 91.81 469 ASP B N 1
ATOM 7378 C CA . ASP B 1 469 ? 1.715 6.785 30.047 1 91.81 469 ASP B CA 1
ATOM 7379 C C . ASP B 1 469 ? 1.809 5.434 29.344 1 91.81 469 ASP B C 1
ATOM 7381 O O . ASP B 1 469 ? 2.867 4.805 29.344 1 91.81 469 ASP B O 1
ATOM 7385 N N . ALA B 1 470 ? 0.743 5.07 28.844 1 92.25 470 ALA B N 1
ATOM 7386 C CA . ALA B 1 470 ? 0.708 3.789 28.141 1 92.25 470 ALA B CA 1
ATOM 7387 C C . ALA B 1 470 ? 1.651 3.793 26.938 1 92.25 470 ALA B C 1
ATOM 7389 O O . ALA B 1 470 ? 2.342 2.805 26.688 1 92.25 470 ALA B O 1
ATOM 7390 N N . LEU B 1 471 ? 1.644 4.832 26.172 1 87.5 471 LEU B N 1
ATOM 7391 C CA . LEU B 1 471 ? 2.496 4.945 25 1 87.5 471 LEU B CA 1
ATOM 7392 C C . LEU B 1 471 ? 3.967 5.023 25.391 1 87.5 471 LEU B C 1
ATOM 7394 O O . LEU B 1 471 ? 4.828 4.465 24.719 1 87.5 471 LEU B O 1
ATOM 7398 N N . HIS B 1 472 ? 4.203 5.699 26.438 1 84.19 472 HIS B N 1
ATOM 7399 C CA . HIS B 1 472 ? 5.57 5.758 26.953 1 84.19 472 HIS B CA 1
ATOM 7400 C C . HIS B 1 472 ? 6.07 4.375 27.344 1 84.19 472 HIS B C 1
ATOM 7402 O O . HIS B 1 472 ? 7.223 4.027 27.062 1 84.19 472 HIS B O 1
ATOM 7408 N N . ARG B 1 473 ? 5.289 3.652 27.984 1 85.62 473 ARG B N 1
ATOM 7409 C CA . ARG B 1 473 ? 5.656 2.301 28.391 1 85.62 473 ARG B CA 1
ATOM 7410 C C . ARG B 1 473 ? 5.895 1.409 27.188 1 85.62 473 ARG B C 1
ATOM 7412 O O . ARG B 1 473 ? 6.805 0.576 27.188 1 85.62 473 ARG B O 1
ATOM 7419 N N . ARG B 1 474 ? 5.102 1.555 26.234 1 82.31 474 ARG B N 1
ATOM 7420 C CA . ARG B 1 474 ? 5.184 0.732 25.031 1 82.31 474 ARG B CA 1
ATOM 7421 C C . ARG B 1 474 ? 6.473 1.016 24.266 1 82.31 474 ARG B C 1
ATOM 7423 O O . ARG B 1 474 ? 7.113 0.094 23.766 1 82.31 474 ARG B O 1
ATOM 7430 N N . HIS B 1 475 ? 6.84 2.236 24.141 1 76 475 HIS B N 1
ATOM 7431 C CA . HIS B 1 475 ? 7.957 2.605 23.281 1 76 475 HIS B CA 1
ATOM 7432 C C . HIS B 1 475 ? 9.266 2.643 24.062 1 76 475 HIS B C 1
ATOM 7434 O O . HIS B 1 475 ? 10.344 2.525 23.469 1 76 475 HIS B O 1
ATOM 7440 N N . PHE B 1 476 ? 9.102 2.875 25.375 1 75.12 476 PHE B N 1
ATOM 7441 C CA . PHE B 1 476 ? 10.289 2.895 26.234 1 75.12 476 PHE B CA 1
ATOM 7442 C C . PHE B 1 476 ? 10.109 1.98 27.438 1 75.12 476 PHE B C 1
ATOM 7444 O O . PHE B 1 476 ? 10.094 2.445 28.578 1 75.12 476 PHE B O 1
ATOM 7451 N N . PRO B 1 477 ? 10.062 0.661 27.125 1 67 477 PRO B N 1
ATOM 7452 C CA . PRO B 1 477 ? 9.812 -0.272 28.234 1 67 477 PRO B CA 1
ATOM 7453 C C . PRO B 1 477 ? 10.898 -0.223 29.297 1 67 477 PRO B C 1
ATOM 7455 O O . PRO B 1 477 ? 10.625 -0.485 30.469 1 67 477 PRO B O 1
ATOM 7458 N N . GLN B 1 478 ? 12.109 -0.286 29.062 1 61.31 478 GLN B N 1
ATOM 7459 C CA . GLN B 1 478 ? 13.164 -0.397 30.047 1 61.31 478 GLN B CA 1
ATOM 7460 C C . GLN B 1 478 ? 13.203 0.833 30.953 1 61.31 478 GLN B C 1
ATOM 7462 O O . GLN B 1 478 ? 13.828 0.809 32.031 1 61.31 478 GLN B O 1
ATOM 7467 N N . GLN B 1 479 ? 12.766 1.827 30.578 1 49 479 GLN B N 1
ATOM 7468 C CA . GLN B 1 479 ? 12.906 2.994 31.438 1 49 479 GLN B CA 1
ATOM 7469 C C . GLN B 1 479 ? 11.969 2.908 32.625 1 49 479 GLN B C 1
ATOM 7471 O O . GLN B 1 479 ? 12.125 3.641 33.625 1 49 479 GLN B O 1
ATOM 7476 N N . HIS B 1 480 ? 10.883 2.26 32.625 1 40.88 480 HIS B N 1
ATOM 7477 C CA . HIS B 1 480 ? 10.078 2.145 33.812 1 40.88 480 HIS B CA 1
ATOM 7478 C C . HIS B 1 480 ? 10.461 0.911 34.625 1 40.88 480 HIS B C 1
ATOM 7480 O O . HIS B 1 480 ? 9.766 0.537 35.562 1 40.88 480 HIS B O 1
ATOM 7486 N N . ARG B 1 481 ? 11.492 0.222 34.438 1 33.88 481 ARG B N 1
ATOM 7487 C CA . ARG B 1 481 ? 11.961 -0.589 35.562 1 33.88 481 ARG B CA 1
ATOM 7488 C C . ARG B 1 481 ? 12.844 0.226 36.469 1 33.88 481 ARG B C 1
ATOM 7490 O O . ARG B 1 481 ? 13.672 1.023 36.031 1 33.88 481 ARG B O 1
#

Radius of gyration: 32.25 Å; Cα contacts (8 Å, |Δi|>4): 2027; chains: 2; bounding box: 70×102×76 Å

Nearest PDB structures (foldseek):
  4mzy-assembly1_A  TM=4.381E-01  e=2.351E-22  Enterococcus faecalis V583
  7yqo-assembly1_B  TM=3.987E-01  e=3.950E-15  Xanthomonas campestris pv. campestris str. 8004
  7yqp-assembly1_A-2  TM=4.143E-01  e=1.269E-14  Xanthomonas campestris pv. campestris
  7yqq-assembly1_B  TM=3.917E-01  e=5.791E-14  Xanthomonas campestris pv. campestris
  7yqr-assembly1_A  TM=3.680E-01  e=4.080E-14  Xanthomonas campestris pv. campestris

Organism: Myxococcus xanthus (strain DK1622) (NCBI:txid246197)

Sequence (962 aa):
MSTSLLATDGYKFSMAEAGWPLRRETFYYSHRRGGLQVMPLDVAAFVKSLIPEPKPEDYDYLSRYDYEMGVGFKAAILRREKLSIRAIPKGALFYPREPILTLTGPSALVSWVEPLLLQLNFRIQVATLALSDRDALARALATVTCDEQKAIALETLDSVGVKAVPITVDTEGYAKRVFATVKELVDIVEDPSRIFEVGLRAATCLEQHEVALRSCKDAGVTRTSNVDGAAKLGMVPVGTMGHEHIQRYGSDEAAFRAMRERRPQRSSYLLDTFDTLTSGIPAAFQLIQEEPGNNDSIRFDSGNKKLQYLYAVTRARDLGIRPVNILEDGLDAEATREFEELRRQVGWEPSAQFYGYGGHIIARTMDCPLTRDKVAAIYKLSRTGNTPVMKFGNELAEGKKSIPGEPVLFRRRHGSGPIGLVGQVGEPVPDGYFPLMESAPETPSLVGAQETAAEARVAYTAATQALVDALHRRHFPQQHRMSTSLLATDGYKFSMAEAGWPLRRETFYYSHRRGGLQVMPLDVAAFVKSLIPEPKPEDYDYLSRYDYEMGVGFKAAILRREKLSIRAIPKGALFYPREPILTLTGPSALVSWVEPLLLQLNFRIQVATLALSDRDALARALATVTCDEQKAIALETLDSVGVKAVPITVDTEGYAKRVFATVKELVDIVEDPSRIFEVGLRAATCLEQHEVALRSCKDAGVTRTSNVDGAAKLGMVPVGTMGHEHIQRYGSDEAAFRAMRERRPQRSSYLLDTFDTLTSGIPAAFQLIQEEPGNNDSIRFDSGNKKLQYLYAVTRARDLGIRPVNILEDGLDAEATREFEELRRQVGWEPSAQFYGYGGHIIARTMDCPLTRDKVAAIYKLSRTGNTPVMKFGNELAEGKKSIPGEPVLFRRRHGSGPIGLVGQVGEPVPDGYFPLMESAPETPSLVGAQETAAEARVAYTAATQALVDALHRRHFPQQHR